Protein AF-0000000071072664 (afdb_homodimer)

pLDDT: mean 81.99, std 20.57, range [14.43, 98.5]

Organism: Drosophila erecta (NCBI:txid7220)

Secondary structure (DSSP, 8-state):
-------------------------TTSHHHHHHHHHHHHHHHHHHHHHHHHHHHHHHHHHHHHHHHHHHHHHHHH-HHHHHHSHHHHHHHHHIIIIIHHHHHHHHHS--SHHHHHHHHHHHHHH---HHHHHHHHHHHHHHHHHHT--HHHHHTTEETTEE-S----HHHHHHHHHHHHHTT-HHHHHHHHHHHHHH--HHHHHHHHHHTT---HHHHHHHHHHHHHHTT-HHHHHHHHHHHTTT-HHHHHHHHHHHHH--TT-PPP-------TTHHHHTT-S---S---EEEE-SSSHHHHHSPEEEEEEETTTTEEEEES-S-HHHHHHHHHHHGGG-B-----TT---EEEEEEEEE--TTSHHHHHHHHHH----SS--EEEEEEEEEEEEEEEE--PPPGGG-BTTTBSEEEEEEEE-S--SEE--EEETTTTEEE---TT-EEEEESB-TTS-B-GGGG-EEEPPEEES-EEEEEEEEESHHHHTTS--------------S-------/-------------------------TTSHHHHHHHHHHHHHHHHHHHHHHHHHHHHHHHHHHHHHHHHHHHHHHHH-HHHHHHSHHHHHHHHHIIIIIHHHHHHHHHS--SHHHHHHHHHHHHHH---HHHHHHHHHHHHHHHHHHT--HHHHHTTEETTEE-S----HHHHHHHHHHHHHTT-HHHHHHHHHHHHHH--HHHHHHHHHHTT---HHHHHHHHHHHHHHTT-HHHHHHHHHHHTTT-HHHHHHHHHHHHH--TT-PPP-------THHHHHTT-S-----S-EEEE-SSSSHHHHSPEEEEEEETTTTEEEEES-S-HHHHHHHHHHHGGG-B-----TT---EEEEEEEEE--TTSHHHHHHHHHH----SS--EEEEEEEEEEEEEEEE--PPPGGG-BTTTBSEEEEEEEE-S--SEE--EEETTTTEEE---TT-EEEEESB-TTS-B-TTTT-EEEPPEEES-EEEEEEEEESHHHHS-S---------S---------S--

Solvent-accessible surface area (backbone atoms only — not comparable to full-atom values): 55770 Å² total; per-residue (Å²): 131,84,77,76,77,73,74,75,74,71,73,77,72,72,75,73,74,70,71,75,69,70,65,81,37,70,62,35,61,72,38,32,43,52,50,55,52,48,51,52,50,44,51,52,31,50,52,49,25,48,49,38,50,50,51,52,43,52,48,53,51,52,45,48,50,56,54,48,69,67,35,66,63,32,73,80,37,43,64,64,36,43,24,29,48,61,48,36,35,51,50,43,44,38,54,44,46,53,49,49,36,50,48,51,56,68,67,51,80,67,34,54,70,33,52,50,49,45,50,52,49,48,75,73,66,44,54,48,72,64,45,44,50,51,39,48,49,27,55,53,45,49,28,56,39,56,68,50,50,52,56,37,52,36,57,17,35,56,95,85,40,80,46,100,42,64,54,52,30,66,53,27,40,52,49,15,54,51,23,54,73,70,70,39,51,76,58,15,56,47,17,31,51,38,16,58,71,55,56,43,61,92,81,43,38,63,46,35,38,76,53,65,67,48,52,72,68,57,56,52,50,52,41,34,50,51,30,42,77,70,50,23,41,60,60,29,37,54,55,28,65,77,46,26,84,78,38,69,67,42,38,52,49,32,54,53,46,58,72,66,46,64,85,86,63,72,52,68,77,77,77,80,67,72,53,76,79,17,43,44,59,57,63,65,42,62,62,65,79,75,60,49,74,44,65,49,36,78,60,26,78,62,19,62,78,56,53,41,44,32,30,38,67,36,76,88,63,48,30,34,39,34,49,74,74,53,51,70,69,58,46,52,50,55,52,64,68,32,58,86,57,50,34,60,65,78,76,47,99,74,57,73,51,36,57,42,28,36,25,78,44,80,47,59,52,81,34,71,66,40,46,47,49,24,39,76,68,55,45,74,43,74,87,45,34,58,34,37,39,36,41,24,26,48,32,6,25,38,51,75,44,61,81,63,56,54,76,90,72,37,44,92,70,37,44,46,42,28,34,43,36,40,31,23,64,34,58,43,82,32,58,39,28,38,21,28,65,68,65,40,34,53,44,68,52,42,53,18,22,31,41,37,36,57,43,33,48,98,84,69,42,75,48,62,75,53,56,27,28,29,38,32,45,18,49,32,42,50,43,39,35,40,37,38,54,35,42,45,45,64,49,66,76,67,58,77,77,79,70,79,64,72,77,80,73,79,84,74,75,86,67,84,78,69,102,72,140,137,80,78,71,76,72,74,74,75,73,75,75,72,71,74,71,75,69,70,73,69,70,71,77,64,62,62,36,63,72,46,32,43,52,50,54,51,48,50,52,51,44,51,52,30,51,51,50,25,48,48,37,49,50,50,54,44,50,49,53,50,52,46,48,51,55,55,49,68,70,35,66,62,33,73,80,38,44,64,65,36,40,24,29,48,61,47,36,35,52,51,42,44,38,52,44,47,54,50,51,35,48,50,52,55,70,68,50,81,66,34,54,71,31,52,49,51,45,51,51,49,49,74,73,66,45,53,48,72,65,42,44,51,51,41,46,49,26,55,52,46,49,28,53,36,56,68,52,51,51,57,38,51,35,58,18,35,56,96,87,41,79,45,100,41,62,55,51,31,66,54,28,39,52,49,14,54,51,23,54,73,70,71,38,49,75,57,16,54,45,18,32,51,38,16,60,71,55,56,42,60,92,80,43,38,64,46,36,39,74,53,65,67,50,50,70,67,56,55,50,50,54,42,33,51,52,30,42,77,69,51,24,43,60,61,30,38,55,54,27,65,77,46,25,83,78,38,69,66,41,38,54,48,31,52,54,45,58,72,66,46,64,86,86,64,71,53,69,76,78,78,78,70,73,54,79,66,21,43,44,59,58,61,64,41,62,53,66,67,65,49,65,73,41,65,49,36,76,59,28,78,64,20,61,77,56,52,42,46,32,32,37,67,37,78,87,63,49,31,34,38,35,50,74,74,52,49,70,69,55,46,52,49,54,52,62,69,33,61,86,56,50,36,60,64,75,75,46,94,76,61,73,52,34,56,41,27,36,25,78,45,80,48,59,53,81,34,73,66,40,46,48,49,25,40,74,68,55,45,72,42,74,87,46,32,57,34,37,41,37,39,25,26,47,32,5,25,40,52,75,43,62,81,62,57,52,76,89,72,38,44,90,69,38,41,46,42,29,33,41,35,39,32,23,64,33,58,41,82,32,60,38,26,37,22,27,66,69,66,44,36,52,43,68,53,43,53,18,23,30,42,38,35,58,42,34,49,96,83,67,42,76,47,66,74,52,56,26,28,28,36,32,46,19,49,33,42,48,42,40,35,39,37,39,55,34,43,44,46,64,47,67,76,66,56,74,76,76,70,78,70,74,76,70,76,82,60,69,69,77,68,64,78,68,86,65,120

Nearest PDB structures (foldseek):
  7zsc-assembly1_A  TM=8.446E-01  e=2.222E-19  Homo sapiens
  7zsc-assembly2_B  TM=8.035E-01  e=5.530E-19  Homo sapiens
  3itq-assembly1_A  TM=7.286E-01  e=7.849E-12  Bacillus anthracis str. Ames
  3itq-assembly1_B  TM=7.433E-01  e=1.646E-11  Bacillus anthracis str. Ames
  5iax-assembly1_A  TM=7.995E-01  e=1.281E-10  Bacillus anthracis

Structure (mmCIF, N/CA/C/O backbone):
data_AF-0000000071072664-model_v1
#
loop_
_entity.id
_entity.type
_entity.pdbx_description
1 polymer 'Prolyl 4-hydroxylase alpha subunit domain-containing protein'
#
loop_
_atom_site.group_PDB
_atom_site.id
_atom_site.type_symbol
_atom_site.label_atom_id
_atom_site.label_alt_id
_atom_site.label_comp_id
_atom_site.label_asym_id
_atom_site.label_entity_id
_atom_site.label_seq_id
_atom_site.pdbx_PDB_ins_code
_atom_site.Cartn_x
_atom_site.Cartn_y
_atom_site.Cartn_z
_atom_site.occupancy
_atom_site.B_iso_or_equiv
_atom_site.auth_seq_id
_atom_site.auth_comp_id
_atom_site.auth_asym_id
_atom_site.auth_atom_id
_atom_site.pdbx_PDB_model_num
ATOM 1 N N . MET A 1 1 ? -47.438 -7.867 17.406 1 25.53 1 MET A N 1
ATOM 2 C CA . MET A 1 1 ? -47.75 -9.289 17.469 1 25.53 1 MET A CA 1
ATOM 3 C C . MET A 1 1 ? -47.125 -10.047 16.312 1 25.53 1 MET A C 1
ATOM 5 O O . MET A 1 1 ? -47.562 -11.133 15.945 1 25.53 1 MET A O 1
ATOM 9 N N . PHE A 1 2 ? -46.156 -9.422 15.625 1 27.56 2 PHE A N 1
ATOM 10 C CA . PHE A 1 2 ? -45.5 -9.867 14.406 1 27.56 2 PHE A CA 1
ATOM 11 C C . PHE A 1 2 ? -44.906 -11.258 14.586 1 27.56 2 PHE A C 1
ATOM 13 O O . PHE A 1 2 ? -44.188 -11.516 15.562 1 27.56 2 PHE A O 1
ATOM 20 N N . MET A 1 3 ? -45.688 -12.219 14.109 1 24.83 3 MET A N 1
ATOM 21 C CA . MET A 1 3 ? -45.531 -13.664 13.953 1 24.83 3 MET A CA 1
ATOM 22 C C . MET A 1 3 ? -44.156 -13.977 13.359 1 24.83 3 MET A C 1
ATOM 24 O O . MET A 1 3 ? -43.844 -13.516 12.266 1 24.83 3 MET A O 1
ATOM 28 N N . ILE A 1 4 ? -43.156 -14.164 14.25 1 27.58 4 ILE A N 1
ATOM 29 C CA . ILE A 1 4 ? -41.781 -14.562 14.109 1 27.58 4 ILE A CA 1
ATOM 30 C C . ILE A 1 4 ? -41.688 -15.914 13.398 1 27.58 4 ILE A C 1
ATOM 32 O O . ILE A 1 4 ? -42.062 -16.938 13.961 1 27.58 4 ILE A O 1
ATOM 36 N N . LEU A 1 5 ? -42.344 -15.922 12.102 1 26.31 5 LEU A N 1
ATOM 37 C CA . LEU A 1 5 ? -42.25 -17.203 11.398 1 26.31 5 LEU A CA 1
ATOM 38 C C . LEU A 1 5 ? -40.812 -17.719 11.406 1 26.31 5 LEU A C 1
ATOM 40 O O . LEU A 1 5 ? -39.906 -17.062 10.891 1 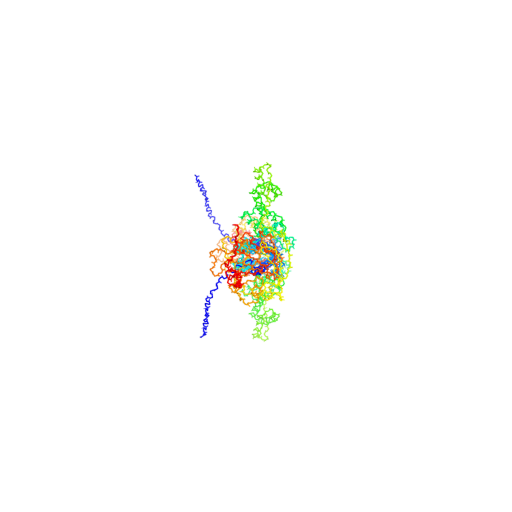26.31 5 LEU A O 1
ATOM 44 N N . SER A 1 6 ? -40.469 -18.469 12.453 1 24.45 6 SER A N 1
ATOM 45 C CA . SER A 1 6 ? -39.25 -19.25 12.727 1 24.45 6 SER A CA 1
ATOM 46 C C . SER A 1 6 ? -38.969 -20.234 11.594 1 24.45 6 SER A C 1
ATOM 48 O O . SER A 1 6 ? -39.688 -21.234 11.43 1 24.45 6 SER A O 1
ATOM 50 N N . ILE A 1 7 ? -38.781 -19.594 10.359 1 24.98 7 ILE A N 1
ATOM 51 C CA . ILE A 1 7 ? -38.469 -20.516 9.273 1 24.98 7 ILE A CA 1
ATOM 52 C C . ILE A 1 7 ? -37.375 -21.484 9.711 1 24.98 7 ILE A C 1
ATOM 54 O O . ILE A 1 7 ? -36.281 -21.047 10.102 1 24.98 7 ILE A O 1
ATOM 58 N N . CYS A 1 8 ? -37.781 -22.625 10.273 1 23.23 8 CYS A N 1
ATOM 59 C CA . CYS A 1 8 ? -37.031 -23.812 10.625 1 23.23 8 CYS A CA 1
ATOM 60 C C . CYS A 1 8 ? -36.125 -24.234 9.484 1 23.23 8 CYS A C 1
ATOM 62 O O . CYS A 1 8 ? -36.594 -24.672 8.43 1 23.23 8 CYS A O 1
ATOM 64 N N . LEU A 1 9 ? -35.125 -23.406 9.227 1 23.88 9 LEU A N 1
ATOM 65 C CA . LEU A 1 9 ? -34.062 -23.828 8.297 1 23.88 9 LEU A CA 1
ATOM 66 C C . LEU A 1 9 ? -33.594 -25.234 8.625 1 23.88 9 LEU A C 1
ATOM 68 O O . LEU A 1 9 ? -32.938 -25.438 9.656 1 23.88 9 LEU A O 1
ATOM 72 N N . THR A 1 10 ? -34.5 -26.203 8.445 1 23.88 10 THR A N 1
ATOM 73 C CA . THR A 1 10 ? -34.125 -27.609 8.562 1 23.88 10 THR A CA 1
ATOM 74 C C . THR A 1 10 ? -32.781 -27.875 7.891 1 23.88 10 THR A C 1
ATOM 76 O O . THR A 1 10 ? -32.562 -27.469 6.738 1 23.88 10 THR A O 1
ATOM 79 N N . SER A 1 11 ? -31.766 -27.922 8.695 1 25.03 11 SER A N 1
ATOM 80 C CA . SER A 1 11 ? -30.406 -28.391 8.477 1 25.03 11 SER A CA 1
ATOM 81 C C . SER A 1 11 ? -30.391 -29.781 7.824 1 25.03 11 SER A C 1
ATOM 83 O O . SER A 1 11 ? -30.672 -30.781 8.484 1 25.03 11 SER A O 1
ATOM 85 N N . LEU A 1 12 ? -31.156 -29.938 6.691 1 27.44 12 LEU A N 1
ATOM 86 C CA . LEU A 1 12 ? -30.969 -31.25 6.094 1 27.44 12 LEU A CA 1
ATOM 87 C C . LEU A 1 12 ? -29.484 -31.609 6.023 1 27.44 12 LEU A C 1
ATOM 89 O O . LEU A 1 12 ? -28.703 -30.922 5.367 1 27.44 12 LEU A O 1
ATOM 93 N N . GLY A 1 13 ? -29 -32.188 7.113 1 26.94 13 GLY A N 1
ATOM 94 C CA . GLY A 1 13 ? -27.766 -32.938 7.293 1 26.94 13 GLY A CA 1
ATOM 95 C C . GLY A 1 13 ? -27.5 -33.938 6.176 1 26.94 13 GLY A C 1
ATOM 96 O O . GLY A 1 13 ? -28.156 -34.969 6.105 1 26.94 13 GLY A O 1
ATOM 97 N N . LEU A 1 14 ? -27.547 -33.469 4.883 1 26.36 14 LEU A N 1
ATOM 98 C CA . LEU A 1 14 ? -27.219 -34.531 3.941 1 26.36 14 LEU A CA 1
ATOM 99 C C . LEU A 1 14 ? -25.953 -35.281 4.383 1 26.36 14 LEU A C 1
ATOM 101 O O . LEU A 1 14 ? -24.938 -34.656 4.676 1 26.36 14 LEU A O 1
ATOM 105 N N . PRO A 1 15 ? -26.078 -36.438 4.984 1 29.75 15 PRO A N 1
ATOM 106 C CA . PRO A 1 15 ? -24.984 -37.312 5.398 1 29.75 15 PRO A CA 1
ATOM 107 C C . PRO A 1 15 ? -24 -37.594 4.273 1 29.75 15 PRO A C 1
ATOM 109 O O . PRO A 1 15 ? -23.203 -38.531 4.355 1 29.75 15 PRO A O 1
ATOM 112 N N . GLY A 1 16 ? -24 -36.781 3.213 1 27.05 16 GLY A N 1
ATOM 113 C CA . GLY A 1 16 ? -23.312 -37.312 2.039 1 27.05 16 GLY A CA 1
ATOM 114 C C . GLY A 1 16 ? -21.875 -37.75 2.326 1 27.05 16 GLY A C 1
ATOM 115 O O . GLY A 1 16 ? -21.125 -37 2.963 1 27.05 16 GLY A O 1
ATOM 116 N N . GLY A 1 17 ? -21.656 -39.062 2.654 1 27.8 17 GLY A N 1
ATOM 117 C CA . GLY A 1 17 ? -20.375 -39.75 2.594 1 27.8 17 GLY A CA 1
ATOM 118 C C . GLY A 1 17 ? -19.531 -39.312 1.412 1 27.8 17 GLY A C 1
ATOM 119 O O . GLY A 1 17 ? -19.672 -39.844 0.311 1 27.8 17 GLY A O 1
ATOM 120 N N . LEU A 1 18 ? -19.328 -38.094 1.113 1 29.52 18 LEU A N 1
ATOM 121 C CA . LEU A 1 18 ? -18.359 -37.75 0.09 1 29.52 18 LEU A CA 1
ATOM 122 C C . LEU A 1 18 ? -17.047 -38.5 0.327 1 29.52 18 LEU A C 1
ATOM 124 O O . LEU A 1 18 ? -16.359 -38.25 1.324 1 29.52 18 LEU A O 1
ATOM 128 N N . SER A 1 19 ? -17.047 -39.781 0.048 1 29.8 19 SER A N 1
ATOM 129 C CA . SER A 1 19 ? -15.75 -40.438 -0.159 1 29.8 19 SER A CA 1
ATOM 130 C C . SER A 1 19 ? -14.734 -39.469 -0.763 1 29.8 19 SER A C 1
ATOM 132 O O . SER A 1 19 ? -15.055 -38.719 -1.702 1 29.8 19 SER A O 1
ATOM 134 N N . GLU A 1 20 ? -13.867 -38.969 -0.003 1 32.25 20 GLU A N 1
ATOM 135 C CA . GLU A 1 20 ? -12.672 -38.219 -0.38 1 32.25 20 GLU A CA 1
ATOM 136 C C . GLU A 1 20 ? -12.047 -38.781 -1.652 1 32.25 20 GLU A C 1
ATOM 138 O O . GLU A 1 20 ? -11.391 -39.844 -1.618 1 32.25 20 GLU A O 1
ATOM 143 N N . MET A 1 21 ? -12.766 -38.875 -2.729 1 32.62 21 MET A N 1
ATOM 144 C CA . MET A 1 21 ? -11.977 -39.062 -3.945 1 32.62 21 MET A CA 1
ATOM 145 C C . MET A 1 21 ? -10.641 -38.344 -3.832 1 32.62 21 MET A C 1
ATOM 147 O O . MET A 1 21 ? -10.594 -37.125 -3.777 1 32.62 21 MET A O 1
ATOM 151 N N . THR A 1 22 ? -9.781 -38.812 -3.08 1 36.12 22 THR A N 1
ATOM 152 C CA . THR A 1 22 ? -8.414 -38.344 -3.258 1 36.12 22 THR A CA 1
ATOM 153 C C . THR A 1 22 ? -8.109 -38.094 -4.734 1 36.12 22 THR A C 1
ATOM 155 O O . THR A 1 22 ? -7.875 -39.031 -5.488 1 36.12 22 THR A O 1
ATOM 158 N N . ILE A 1 23 ? -8.891 -37.438 -5.512 1 39.41 23 ILE A N 1
ATOM 159 C CA . ILE A 1 23 ? -8.438 -37 -6.82 1 39.41 23 ILE A CA 1
ATOM 160 C C . ILE A 1 23 ? -6.934 -36.75 -6.789 1 39.41 23 ILE A C 1
ATOM 162 O O . ILE A 1 23 ? -6.457 -35.844 -6.078 1 39.41 23 ILE A O 1
ATOM 166 N N . ASP A 1 24 ? -6.168 -37.688 -6.793 1 46.81 24 ASP A N 1
ATOM 167 C CA . ASP A 1 24 ? -4.766 -37.469 -7.117 1 46.81 24 ASP A CA 1
ATOM 168 C C . ASP A 1 24 ? -4.621 -36.344 -8.164 1 46.81 24 ASP A C 1
ATOM 170 O O . ASP A 1 24 ? -4.824 -36.594 -9.359 1 46.81 24 ASP A O 1
ATOM 174 N N . SER A 1 25 ? -5.004 -35.188 -8.031 1 48.47 25 SER A N 1
ATOM 175 C CA . SER A 1 25 ? -5.125 -33.938 -8.773 1 48.47 25 SER A CA 1
ATOM 176 C C . SER A 1 25 ? -3.941 -33.75 -9.719 1 48.47 25 SER A C 1
ATOM 178 O O . SER A 1 25 ? -4.125 -33.469 -10.906 1 48.47 25 SER A O 1
ATOM 180 N N . ALA A 1 26 ? -2.664 -33.312 -9.305 1 55.72 26 ALA A N 1
ATOM 181 C CA . ALA A 1 26 ? -1.769 -32.375 -10.008 1 55.72 26 ALA A CA 1
ATOM 182 C C . ALA A 1 26 ? -1.214 -33.031 -11.273 1 55.72 26 ALA A C 1
ATOM 184 O O . ALA A 1 26 ? -0.906 -32.344 -12.25 1 55.72 26 ALA A O 1
ATOM 185 N N . MET A 1 27 ? -1.305 -34.344 -11.5 1 64.75 27 MET A N 1
ATOM 186 C CA . MET A 1 27 ? -0.532 -34.781 -12.656 1 64.75 27 MET A CA 1
ATOM 187 C C . MET A 1 27 ? -1.452 -35.25 -13.773 1 64.75 27 MET A C 1
ATOM 189 O O . MET A 1 27 ? -0.983 -35.781 -14.789 1 64.75 27 MET A O 1
ATOM 193 N N . SER A 1 28 ? -2.805 -35.094 -13.57 1 71.69 28 SER A N 1
ATOM 194 C CA . SER A 1 28 ? -3.688 -35.312 -14.711 1 71.69 28 SER A CA 1
ATOM 195 C C . SER A 1 28 ? -3.92 -34.031 -15.508 1 71.69 28 SER A C 1
ATOM 197 O O . SER A 1 28 ? -3.812 -32.938 -14.969 1 71.69 28 SER A O 1
ATOM 199 N N . VAL A 1 29 ? -4.168 -34.219 -16.797 1 73.81 29 VAL A N 1
ATOM 200 C CA . VAL A 1 29 ? -4.43 -33.031 -17.641 1 73.81 29 VAL A CA 1
ATOM 201 C C . VAL A 1 29 ? -5.633 -32.281 -17.094 1 73.81 29 VAL A C 1
ATOM 203 O O . VAL A 1 29 ? -5.629 -31.047 -17.062 1 73.81 29 VAL A O 1
ATOM 206 N N . ALA A 1 30 ? -6.664 -33.031 -16.656 1 71.44 30 ALA A N 1
ATOM 207 C CA . ALA A 1 30 ? -7.848 -32.406 -16.078 1 71.44 30 ALA A CA 1
ATOM 208 C C . ALA A 1 30 ? -7.496 -31.625 -14.82 1 71.44 30 ALA A C 1
ATOM 210 O O . ALA A 1 30 ? -7.934 -30.484 -14.641 1 71.44 30 ALA A O 1
ATOM 211 N N . GLY A 1 31 ? -6.77 -32.219 -13.984 1 78.88 31 GLY A N 1
ATOM 212 C CA . GLY A 1 31 ? -6.324 -31.562 -12.773 1 78.88 31 GLY A CA 1
ATOM 213 C C . GLY A 1 31 ? -5.469 -30.344 -13.055 1 78.88 31 GLY A C 1
ATOM 214 O O . GLY A 1 31 ? -5.617 -29.312 -12.391 1 78.88 31 GLY A O 1
ATOM 215 N N . MET A 1 32 ? -4.699 -30.406 -14.062 1 86.5 32 MET A N 1
ATOM 216 C CA . MET A 1 32 ? -3.783 -29.328 -14.406 1 86.5 32 MET A CA 1
ATOM 217 C C . MET A 1 32 ? -4.539 -28.125 -14.977 1 86.5 32 MET A C 1
ATOM 219 O O . MET A 1 32 ? -4.137 -26.984 -14.773 1 86.5 32 MET A O 1
ATOM 223 N N . LYS A 1 33 ? -5.578 -28.469 -15.711 1 85.69 33 LYS A N 1
ATOM 224 C CA . LYS A 1 33 ? -6.418 -27.375 -16.203 1 85.69 33 LYS A CA 1
ATOM 225 C C . LYS A 1 33 ? -6.973 -26.547 -15.047 1 85.69 33 LYS A C 1
ATOM 227 O O . LYS A 1 33 ? -7.078 -25.312 -15.156 1 85.69 33 LYS A O 1
ATOM 232 N N . GLY A 1 34 ? -7.363 -27.203 -14 1 88.25 34 GLY A N 1
ATOM 233 C CA . GLY A 1 34 ? -7.809 -26.5 -12.805 1 88.25 34 GLY A CA 1
ATOM 234 C C . GLY A 1 34 ? -6.742 -25.594 -12.219 1 88.25 34 GLY A C 1
ATOM 235 O O . GLY A 1 34 ? -7.047 -24.5 -11.734 1 88.25 34 GLY A O 1
ATOM 236 N N . LEU A 1 35 ? -5.539 -26.016 -12.305 1 91.62 35 LEU A N 1
ATOM 237 C CA . LEU A 1 35 ? -4.438 -25.234 -11.766 1 91.62 35 LEU A CA 1
ATOM 238 C C . LEU A 1 35 ? -4.207 -23.984 -12.617 1 91.62 35 LEU A C 1
ATOM 240 O O . LEU A 1 35 ? -3.83 -22.938 -12.086 1 91.62 35 LEU A O 1
ATOM 244 N N . VAL A 1 36 ? -4.402 -24.125 -13.93 1 91.38 36 VAL A N 1
ATOM 245 C CA . VAL A 1 36 ? -4.293 -22.969 -14.805 1 91.38 36 VAL A CA 1
ATOM 246 C C . VAL A 1 36 ? -5.348 -21.938 -14.422 1 91.38 36 VAL A C 1
ATOM 248 O O . VAL A 1 36 ? -5.055 -20.734 -14.344 1 91.38 36 VAL A O 1
ATOM 251 N N . ALA A 1 37 ? -6.535 -22.406 -14.195 1 91 37 ALA A N 1
ATOM 252 C CA . ALA A 1 37 ? -7.617 -21.516 -13.781 1 91 37 ALA A CA 1
ATOM 253 C C . ALA A 1 37 ? -7.32 -20.875 -12.422 1 91 37 ALA A C 1
ATOM 255 O O . ALA A 1 37 ? -7.598 -19.703 -12.211 1 91 37 ALA A O 1
ATOM 256 N N . MET A 1 38 ? -6.812 -21.672 -11.547 1 93.56 38 MET A N 1
ATOM 257 C CA . MET A 1 38 ? -6.438 -21.188 -10.227 1 93.56 38 MET A CA 1
ATOM 258 C C . MET A 1 38 ? -5.43 -20.047 -10.336 1 93.56 38 MET A C 1
ATOM 260 O O . MET A 1 38 ? -5.57 -19.016 -9.672 1 93.56 38 MET A O 1
ATOM 264 N N . GLU A 1 39 ? -4.441 -20.203 -11.141 1 94.25 39 GLU A N 1
ATOM 265 C CA . GLU A 1 39 ? -3.426 -19.172 -11.289 1 94.25 39 GLU A CA 1
ATOM 266 C C . GLU A 1 39 ? -4.02 -17.906 -11.891 1 94.25 39 GLU A C 1
ATOM 268 O O . GLU A 1 39 ? -3.631 -16.797 -11.516 1 94.25 39 GLU A O 1
ATOM 273 N N . GLY A 1 40 ? -4.969 -18.109 -12.836 1 93.56 40 GLY A N 1
ATOM 274 C CA . GLY A 1 40 ? -5.676 -16.953 -13.359 1 93.56 40 GLY A CA 1
ATOM 275 C C . GLY A 1 40 ? -6.414 -16.172 -12.297 1 93.56 40 GLY A C 1
ATOM 276 O O . GLY A 1 40 ? -6.383 -14.938 -12.289 1 93.56 40 GLY A O 1
ATOM 277 N N . PHE A 1 41 ? -7.02 -16.906 -11.422 1 96 41 PHE A N 1
ATOM 278 C CA . PHE A 1 41 ? -7.723 -16.281 -10.312 1 96 41 PHE A CA 1
ATOM 279 C C . PHE A 1 41 ? -6.75 -15.523 -9.406 1 96 41 PHE A C 1
ATOM 281 O O . PHE A 1 41 ? -7.02 -14.391 -9.008 1 96 41 PHE A O 1
ATOM 288 N N . LEU A 1 42 ? -5.656 -16.141 -9.109 1 97.38 42 LEU A N 1
ATOM 289 C CA . LEU A 1 42 ? -4.645 -15.516 -8.258 1 97.38 42 LEU A CA 1
ATOM 290 C C . LEU A 1 42 ? -4.125 -14.227 -8.883 1 97.38 42 LEU A C 1
ATOM 292 O O . LEU A 1 42 ? -3.943 -13.219 -8.195 1 97.38 42 LEU A O 1
ATOM 296 N N . ILE A 1 43 ? -3.889 -14.227 -10.188 1 96.62 43 ILE A N 1
ATOM 297 C CA . ILE A 1 43 ? -3.408 -13.062 -10.922 1 96.62 43 ILE A CA 1
ATOM 298 C C . ILE A 1 43 ? -4.414 -11.922 -10.789 1 96.62 43 ILE A C 1
ATOM 300 O O . ILE A 1 43 ? -4.047 -10.789 -10.453 1 96.62 43 ILE A O 1
ATOM 304 N N . SER A 1 44 ? -5.664 -12.266 -10.969 1 97.5 44 SER A N 1
ATOM 305 C CA . SER A 1 44 ? -6.715 -11.25 -10.906 1 97.5 44 SER A CA 1
ATOM 306 C C . SER A 1 44 ? -6.809 -10.641 -9.516 1 97.5 44 SER A C 1
ATOM 308 O O . SER A 1 44 ? -6.938 -9.422 -9.375 1 97.5 44 SER A O 1
ATOM 310 N N . GLN A 1 45 ? -6.75 -11.5 -8.531 1 98.19 45 GLN A N 1
ATOM 311 C CA . GLN A 1 45 ? -6.848 -11.008 -7.16 1 98.19 45 GLN A CA 1
ATOM 312 C C . GLN A 1 45 ? -5.652 -10.133 -6.801 1 98.19 45 GLN A C 1
ATOM 314 O O . GLN A 1 45 ? -5.801 -9.125 -6.109 1 98.19 45 GLN A O 1
ATOM 319 N N . MET A 1 46 ? -4.477 -10.484 -7.207 1 97.94 46 MET A N 1
ATOM 320 C CA . MET A 1 46 ? -3.293 -9.688 -6.918 1 97.94 46 MET A CA 1
ATOM 321 C C . MET A 1 46 ? -3.355 -8.344 -7.633 1 97.94 46 MET A C 1
ATOM 323 O O . MET A 1 46 ? -2.936 -7.32 -7.086 1 97.94 46 MET A O 1
ATOM 327 N N . GLU A 1 47 ? -3.887 -8.352 -8.883 1 98.06 47 GLU A N 1
ATOM 328 C CA . GLU A 1 47 ? -4.082 -7.102 -9.617 1 98.06 47 GLU A CA 1
ATOM 329 C C . GLU A 1 47 ? -5.035 -6.168 -8.867 1 98.06 47 GLU A C 1
ATOM 331 O O . GLU A 1 47 ? -4.793 -4.965 -8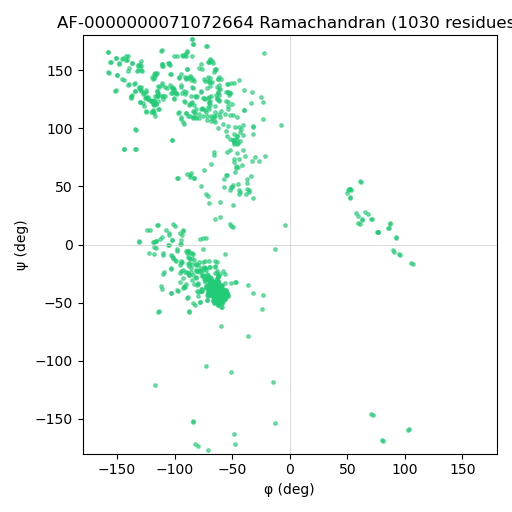.781 1 98.06 47 GLU A O 1
ATOM 336 N N . ASN A 1 48 ? -6.059 -6.77 -8.344 1 98.5 48 ASN A N 1
ATOM 337 C CA . ASN A 1 48 ? -7.012 -5.98 -7.574 1 98.5 48 ASN A CA 1
ATOM 338 C C . ASN A 1 48 ? -6.395 -5.457 -6.281 1 98.5 48 ASN A C 1
ATOM 340 O O . ASN A 1 48 ? -6.676 -4.332 -5.859 1 98.5 48 ASN A O 1
ATOM 344 N N . TYR A 1 49 ? -5.617 -6.242 -5.633 1 98.31 49 TYR A N 1
ATOM 345 C CA . TYR A 1 49 ? -4.906 -5.836 -4.426 1 98.31 49 TYR A CA 1
ATOM 346 C C . TYR A 1 49 ? -3.988 -4.652 -4.703 1 98.31 49 TYR A C 1
ATOM 348 O O . TYR A 1 49 ? -3.996 -3.664 -3.965 1 98.31 49 TYR A O 1
ATOM 356 N N . THR A 1 50 ? -3.156 -4.746 -5.805 1 98.25 50 THR A N 1
ATOM 357 C CA . THR A 1 50 ? -2.244 -3.658 -6.148 1 98.25 50 THR A CA 1
ATOM 358 C C . THR A 1 50 ? -3.021 -2.404 -6.535 1 98.25 50 THR A C 1
ATOM 360 O O . THR A 1 50 ? -2.58 -1.285 -6.266 1 98.25 50 THR A O 1
ATOM 363 N N . ALA A 1 51 ? -4.176 -2.59 -7.195 1 98.25 51 ALA A N 1
ATOM 364 C CA . ALA A 1 51 ? -5.016 -1.452 -7.555 1 98.25 51 ALA A CA 1
ATOM 365 C C . ALA A 1 51 ? -5.512 -0.721 -6.309 1 98.25 51 ALA A C 1
ATOM 367 O O . ALA A 1 51 ? -5.574 0.51 -6.289 1 98.25 51 ALA A O 1
ATOM 368 N N . ALA A 1 52 ? -5.906 -1.479 -5.32 1 97.75 52 ALA A N 1
ATOM 369 C CA . ALA A 1 52 ? -6.352 -0.883 -4.062 1 97.75 52 ALA A CA 1
ATOM 370 C C . ALA A 1 52 ? -5.234 -0.076 -3.41 1 97.75 52 ALA A C 1
ATOM 372 O O . ALA A 1 52 ? -5.469 1.025 -2.906 1 97.75 52 ALA A O 1
ATOM 373 N N . LEU A 1 53 ? -4.039 -0.608 -3.4 1 97.44 53 LEU A N 1
ATOM 374 C CA . LEU A 1 53 ? -2.891 0.096 -2.842 1 97.44 53 LEU A CA 1
ATOM 375 C C . LEU A 1 53 ? -2.594 1.366 -3.631 1 97.44 53 LEU A C 1
ATOM 377 O O . LEU A 1 53 ? -2.279 2.406 -3.047 1 97.44 53 LEU A O 1
ATOM 381 N N . LYS A 1 54 ? -2.654 1.249 -4.949 1 98 54 LYS A N 1
ATOM 382 C CA . LYS A 1 54 ? -2.404 2.404 -5.805 1 98 54 LYS A CA 1
ATOM 383 C C . LYS A 1 54 ? -3.41 3.52 -5.531 1 98 54 LYS A C 1
ATOM 385 O O . LYS A 1 54 ? -3.049 4.699 -5.527 1 98 54 LYS A O 1
ATOM 390 N N . ASN A 1 55 ? -4.656 3.127 -5.348 1 97.44 55 ASN A N 1
ATOM 391 C CA . ASN A 1 55 ? -5.676 4.117 -5.012 1 97.44 55 ASN A CA 1
ATOM 392 C C . ASN A 1 55 ? -5.355 4.828 -3.701 1 97.44 55 ASN A C 1
ATOM 394 O O . ASN A 1 55 ? -5.523 6.047 -3.594 1 97.44 55 ASN A O 1
ATOM 398 N N . LYS A 1 56 ? -4.996 4.094 -2.713 1 96.94 56 LYS A N 1
ATOM 399 C CA . LYS A 1 56 ? -4.609 4.68 -1.431 1 96.94 56 LYS A CA 1
ATOM 400 C C . LYS A 1 56 ? -3.449 5.652 -1.599 1 96.94 56 LYS A C 1
ATOM 402 O O . LYS A 1 56 ? -3.465 6.75 -1.034 1 96.94 56 LYS A O 1
ATOM 407 N N . ILE A 1 57 ? -2.414 5.27 -2.387 1 97.75 57 ILE A N 1
ATOM 408 C CA . ILE A 1 57 ? -1.255 6.117 -2.641 1 97.75 57 ILE A CA 1
ATOM 409 C C . ILE A 1 57 ? -1.698 7.402 -3.334 1 97.75 57 ILE A C 1
ATOM 411 O O . ILE A 1 57 ? -1.244 8.492 -2.98 1 97.75 57 ILE A O 1
ATOM 415 N N . ASP A 1 58 ? -2.602 7.262 -4.301 1 97.31 58 ASP A N 1
ATOM 416 C CA . ASP A 1 58 ? -3.096 8.422 -5.039 1 97.31 58 ASP A CA 1
ATOM 417 C C . ASP A 1 58 ? -3.77 9.422 -4.105 1 97.31 58 ASP A C 1
ATOM 419 O O . ASP A 1 58 ? -3.59 10.633 -4.254 1 97.31 58 ASP A O 1
ATOM 423 N N . LEU A 1 59 ? -4.555 8.938 -3.166 1 96.62 59 LEU A N 1
ATOM 424 C CA . LEU A 1 59 ? -5.234 9.805 -2.209 1 96.62 59 LEU A CA 1
ATOM 425 C C . LEU A 1 59 ? -4.227 10.5 -1.303 1 96.62 59 LEU A C 1
ATOM 427 O O . LEU A 1 59 ? -4.332 11.711 -1.069 1 96.62 59 LEU A O 1
ATOM 431 N N . LEU A 1 60 ? -3.252 9.82 -0.798 1 97.31 60 LEU A N 1
ATOM 432 C CA . LEU A 1 60 ? -2.242 10.375 0.092 1 97.31 60 LEU A CA 1
ATOM 433 C C . LEU A 1 60 ? -1.383 11.406 -0.64 1 97.31 60 LEU A C 1
ATOM 435 O O . LEU A 1 60 ? -1.064 12.461 -0.088 1 97.31 60 LEU A O 1
ATOM 439 N N . GLU A 1 61 ? -1.056 11.102 -1.894 1 97.06 61 GLU A N 1
ATOM 440 C CA . GLU A 1 61 ? -0.242 12.023 -2.68 1 97.06 61 GLU A CA 1
ATOM 441 C C . GLU A 1 61 ? -1.029 13.281 -3.047 1 97.06 61 GLU A C 1
ATOM 443 O O . GLU A 1 61 ? -0.468 14.375 -3.109 1 97.06 61 GLU A O 1
ATOM 448 N N . SER A 1 62 ? -2.309 13.078 -3.314 1 95.69 62 SER A N 1
ATOM 449 C CA . SER A 1 62 ? -3.156 14.242 -3.562 1 95.69 62 SER A CA 1
ATOM 450 C C . SER A 1 62 ? -3.244 15.133 -2.33 1 95.69 62 SER A C 1
ATOM 452 O O . SER A 1 62 ? -3.195 16.359 -2.443 1 95.69 62 SER A O 1
ATOM 454 N N . PHE A 1 63 ? -3.359 14.547 -1.173 1 96.06 63 PHE A N 1
ATOM 455 C CA . PHE A 1 63 ? -3.342 15.289 0.079 1 96.06 63 PHE A CA 1
ATOM 456 C C . PHE A 1 63 ? -2.02 16.031 0.249 1 96.06 63 PHE A C 1
ATOM 458 O O . PHE A 1 63 ? -2.004 17.219 0.6 1 96.06 63 PHE A O 1
ATOM 465 N N . LEU A 1 64 ? -0.945 15.359 -0.023 1 95.56 64 LEU A N 1
ATOM 466 C CA . LEU A 1 64 ? 0.379 15.953 0.112 1 95.56 64 LEU A CA 1
ATOM 467 C C . LEU A 1 64 ? 0.545 17.125 -0.844 1 95.56 64 LEU A C 1
ATOM 469 O O . LEU A 1 64 ? 1.169 18.141 -0.497 1 95.56 64 LEU A O 1
ATOM 473 N N . GLN A 1 65 ? 0.027 16.984 -2.008 1 92.44 65 GLN A N 1
ATOM 474 C CA . GLN A 1 65 ? 0.103 18.062 -2.98 1 92.44 65 GLN A CA 1
ATOM 475 C C . GLN A 1 65 ? -0.646 19.297 -2.488 1 92.44 65 GLN A C 1
ATOM 477 O O . GLN A 1 65 ? -0.176 20.422 -2.658 1 92.44 65 GLN A O 1
ATOM 482 N N . GLU A 1 66 ? -1.776 19.078 -1.865 1 89.81 66 GLU A N 1
ATOM 483 C CA . GLU A 1 66 ? -2.559 20.172 -1.305 1 89.81 66 GLU A CA 1
ATOM 484 C C . GLU A 1 66 ? -1.806 20.859 -0.173 1 89.81 66 GLU A C 1
ATOM 486 O O . GLU A 1 66 ? -1.77 22.094 -0.106 1 89.81 66 GLU A O 1
ATOM 491 N N . VAL A 1 67 ? -1.229 20.078 0.696 1 91.31 67 VAL A N 1
ATOM 492 C CA . VAL A 1 67 ? -0.499 20.625 1.839 1 91.31 67 VAL A CA 1
ATOM 493 C C . VAL A 1 67 ? 0.735 21.375 1.354 1 91.31 67 VAL A C 1
ATOM 495 O O . VAL A 1 67 ? 1.025 22.484 1.833 1 91.31 67 VAL A O 1
ATOM 498 N N . GLN A 1 68 ? 1.439 20.828 0.373 1 88.81 68 GLN A N 1
ATOM 499 C CA . GLN A 1 68 ? 2.666 21.438 -0.143 1 88.81 68 GLN A CA 1
ATOM 500 C C . GLN A 1 68 ? 2.377 22.734 -0.88 1 88.81 68 GLN A C 1
ATOM 502 O O . GLN A 1 68 ? 3.182 23.672 -0.843 1 88.81 68 GLN A O 1
ATOM 507 N N . SER A 1 69 ? 1.271 22.797 -1.536 1 83.69 69 SER A N 1
ATOM 508 C CA . SER A 1 69 ? 0.894 24.016 -2.244 1 83.69 69 SER A CA 1
ATOM 509 C C . SER A 1 69 ? 0.71 25.188 -1.278 1 83.69 69 SER A C 1
ATOM 511 O O . SER A 1 69 ? 0.944 26.344 -1.639 1 83.69 69 SER A O 1
ATOM 513 N N . LYS A 1 70 ? 0.372 24.891 -0.043 1 80 70 LYS A N 1
ATOM 514 C CA . LYS A 1 70 ? 0.168 25.938 0.969 1 80 70 LYS A CA 1
ATOM 515 C C . LYS A 1 70 ? 1.481 26.297 1.658 1 80 70 LYS A C 1
ATOM 517 O O . LYS A 1 70 ? 1.611 27.375 2.229 1 80 70 LYS A O 1
ATOM 522 N N . ARG A 1 71 ? 2.43 25.438 1.549 1 77.5 71 ARG A N 1
ATOM 523 C CA . ARG A 1 71 ? 3.684 25.609 2.275 1 77.5 71 ARG A CA 1
ATOM 524 C C . ARG A 1 71 ? 4.73 26.297 1.408 1 77.5 71 ARG A C 1
ATOM 526 O O . ARG A 1 71 ? 5.777 26.719 1.905 1 77.5 71 ARG A O 1
ATOM 533 N N . GLU A 1 72 ? 4.617 26.359 0.188 1 71.38 72 GLU A N 1
ATOM 534 C CA . GLU A 1 72 ? 5.66 26.938 -0.652 1 71.38 72 GLU A CA 1
ATOM 535 C C . GLU A 1 72 ? 6.145 28.266 -0.088 1 71.38 72 GLU A C 1
ATOM 537 O O . GLU A 1 72 ? 7.348 28.547 -0.074 1 71.38 72 GLU A O 1
ATOM 542 N N . ILE A 1 73 ? 5.25 29.031 0.568 1 68.31 73 ILE A N 1
ATOM 543 C CA . ILE A 1 73 ? 5.637 30.328 1.11 1 68.31 73 ILE A CA 1
ATOM 544 C C . ILE A 1 73 ? 6.281 30.141 2.482 1 68.31 73 ILE A C 1
ATOM 546 O O . ILE A 1 73 ? 7.238 30.844 2.824 1 68.31 73 ILE A O 1
ATOM 550 N N . SER A 1 74 ? 5.941 29.109 3.137 1 70.44 74 SER A N 1
ATOM 551 C CA . SER A 1 74 ? 6.371 28.891 4.516 1 70.44 74 SER A CA 1
ATOM 552 C C . SER A 1 74 ? 7.828 28.453 4.578 1 70.44 74 SER A C 1
ATOM 554 O O . SER A 1 74 ? 8.523 28.734 5.555 1 70.44 74 SER A O 1
ATOM 556 N N . ARG A 1 75 ? 8.258 27.859 3.564 1 70.94 75 ARG A N 1
ATOM 557 C CA . ARG A 1 75 ? 9.602 27.297 3.59 1 70.94 75 ARG A CA 1
ATOM 558 C C . ARG A 1 75 ? 10.656 28.406 3.561 1 70.94 75 ARG A C 1
ATOM 560 O O . ARG A 1 75 ? 11.672 28.328 4.258 1 70.94 75 ARG A O 1
ATOM 567 N N . SER A 1 76 ? 10.383 29.438 2.891 1 74.75 76 SER A N 1
ATOM 568 C CA . SER A 1 76 ? 11.375 30.5 2.742 1 74.75 76 SER A CA 1
ATOM 569 C C . SER A 1 76 ? 11.414 31.391 3.977 1 74.75 76 SER A C 1
ATOM 571 O O . SER A 1 76 ? 12.492 31.781 4.441 1 74.75 76 SER A O 1
ATOM 573 N N . ASN A 1 77 ? 10.297 31.703 4.527 1 82.12 77 ASN A N 1
ATOM 574 C CA . ASN A 1 77 ? 10.211 32.562 5.703 1 82.12 77 ASN A CA 1
ATOM 575 C C . ASN A 1 77 ? 9.086 32.125 6.637 1 82.12 77 ASN A C 1
ATOM 577 O O . ASN A 1 77 ? 8.039 32.781 6.699 1 82.12 77 ASN A O 1
ATOM 581 N N . PRO A 1 78 ? 9.461 31.094 7.465 1 83.38 78 PRO A N 1
ATOM 582 C CA . PRO A 1 78 ? 8.414 30.547 8.328 1 83.38 78 PRO A CA 1
ATOM 583 C C . PRO A 1 78 ? 7.859 31.578 9.312 1 83.38 78 PRO A C 1
ATOM 585 O O . PRO A 1 78 ? 6.672 31.531 9.648 1 83.38 78 PRO A O 1
ATOM 588 N N . ARG A 1 79 ? 8.672 32.469 9.711 1 81.06 79 ARG A N 1
ATOM 589 C CA . ARG A 1 79 ? 8.227 33.5 10.664 1 81.06 79 ARG A CA 1
ATOM 590 C C . ARG A 1 79 ? 7.188 34.406 10.039 1 81.06 79 ARG A C 1
ATOM 592 O O . ARG A 1 79 ? 6.152 34.688 10.641 1 81.06 79 ARG A O 1
ATOM 599 N N . GLU A 1 80 ? 7.512 34.844 8.914 1 80.88 80 GLU A N 1
ATOM 600 C CA . GLU A 1 80 ? 6.574 35.719 8.211 1 80.88 80 GLU A CA 1
ATOM 601 C C . GLU A 1 80 ? 5.297 34.969 7.84 1 80.88 80 GLU A C 1
ATOM 603 O O . GLU A 1 80 ? 4.207 35.531 7.871 1 80.88 80 GLU A O 1
ATOM 608 N N . PHE A 1 81 ? 5.453 33.719 7.527 1 86.75 81 PHE A N 1
ATOM 609 C CA . PHE A 1 81 ? 4.324 32.875 7.133 1 86.75 81 PHE A CA 1
ATOM 610 C C . PHE A 1 81 ? 3.33 32.75 8.273 1 86.75 81 PHE A C 1
ATOM 612 O O . PHE A 1 81 ? 2.131 32.969 8.094 1 86.75 81 PHE A O 1
ATOM 619 N N . VAL A 1 82 ? 3.828 32.5 9.453 1 85.94 82 VAL A N 1
ATOM 620 C CA . VAL A 1 82 ? 2.92 32.188 10.555 1 85.94 82 VAL A CA 1
ATOM 621 C C . VAL A 1 82 ? 2.459 33.469 11.234 1 85.94 82 VAL A C 1
ATOM 623 O O . VAL A 1 82 ? 1.517 33.469 12.031 1 85.94 82 VAL A O 1
ATOM 626 N N . ALA A 1 83 ? 3.141 34.531 10.852 1 82.88 83 ALA A N 1
ATOM 627 C CA . ALA A 1 83 ? 2.721 35.844 11.398 1 82.88 83 ALA A CA 1
ATOM 628 C C . ALA A 1 83 ? 1.421 36.312 10.758 1 82.88 83 ALA A C 1
ATOM 630 O O . ALA A 1 83 ? 0.759 37.219 11.273 1 82.88 83 ALA A O 1
ATOM 631 N N . HIS A 1 84 ? 1.141 35.719 9.594 1 88.06 84 HIS A N 1
ATOM 632 C CA . HIS A 1 84 ? -0.132 36.031 8.953 1 88.06 84 HIS A CA 1
ATOM 633 C C . HIS A 1 84 ? -1.266 35.188 9.555 1 88.06 84 HIS A C 1
ATOM 635 O O . HIS A 1 84 ? -1.171 33.969 9.648 1 88.06 84 HIS A O 1
ATOM 641 N N . PRO A 1 85 ? -2.332 35.875 9.969 1 91.94 85 PRO A N 1
ATOM 642 C CA . PRO A 1 85 ? -3.375 35.188 10.727 1 91.94 85 PRO A CA 1
ATOM 643 C C . PRO A 1 85 ? -4.039 34.062 9.914 1 91.94 85 PRO A C 1
ATOM 645 O O . PRO A 1 85 ? -4.402 33.031 10.477 1 91.94 85 PRO A O 1
ATOM 648 N N . LEU A 1 86 ? -4.215 34.219 8.633 1 93.31 86 LEU A N 1
ATOM 649 C CA . LEU A 1 86 ? -4.855 33.188 7.816 1 93.31 86 LEU A CA 1
ATOM 650 C C . LEU A 1 86 ? -3.986 31.953 7.723 1 93.31 86 LEU A C 1
ATOM 652 O O . LEU A 1 86 ? -4.492 30.828 7.805 1 93.31 86 LEU A O 1
ATOM 656 N N . ASN A 1 87 ? -2.701 32.219 7.504 1 91.81 87 ASN A N 1
ATOM 657 C CA . ASN A 1 87 ? -1.773 31.078 7.445 1 91.81 87 ASN A CA 1
ATOM 658 C C . ASN A 1 87 ? -1.71 30.344 8.773 1 91.81 87 ASN A C 1
ATOM 660 O O . ASN A 1 87 ? -1.668 29.109 8.797 1 91.81 87 ASN A O 1
ATOM 664 N N . ALA A 1 88 ? -1.696 31.141 9.82 1 91.31 88 ALA A N 1
ATOM 665 C CA . ALA A 1 88 ? -1.646 30.531 11.156 1 91.31 88 ALA A CA 1
ATOM 666 C C . ALA A 1 88 ? -2.889 29.688 11.422 1 91.31 88 ALA A C 1
ATOM 668 O O . ALA A 1 88 ? -2.783 28.547 11.883 1 91.31 88 ALA A O 1
ATOM 669 N N . PHE A 1 89 ? -4.008 30.203 11.109 1 94.75 89 PHE A N 1
ATOM 670 C CA . PHE A 1 89 ? -5.266 29.5 11.305 1 94.75 89 PHE A CA 1
ATOM 671 C C . PHE A 1 89 ? -5.309 28.234 10.469 1 94.75 89 PHE A C 1
ATOM 673 O O . PHE A 1 89 ? -5.602 27.141 10.984 1 94.75 89 PHE A O 1
ATOM 680 N N . SER A 1 90 ? -5.051 28.391 9.234 1 94.31 90 SER A N 1
ATOM 681 C CA . SER A 1 90 ? -5.121 27.25 8.32 1 94.31 90 SER A CA 1
ATOM 682 C C . SER A 1 90 ? -4.172 26.141 8.742 1 94.31 90 SER A C 1
ATOM 684 O O . SER A 1 90 ? -4.496 24.953 8.625 1 94.31 90 SER A O 1
ATOM 686 N N . LEU A 1 91 ? -2.947 26.516 9.141 1 93.38 91 LEU A N 1
ATOM 687 C CA . LEU A 1 91 ? -1.966 25.547 9.594 1 93.38 91 LEU A CA 1
ATOM 688 C C . LEU A 1 91 ? -2.479 24.797 10.82 1 93.38 91 LEU A C 1
ATOM 690 O O . LEU A 1 91 ? -2.393 23.562 10.875 1 93.38 91 LEU A O 1
ATOM 694 N N . ILE A 1 92 ? -3.021 25.531 11.789 1 94.75 92 ILE A N 1
ATOM 695 C CA . ILE A 1 92 ? -3.543 24.922 13.016 1 94.75 92 ILE A CA 1
ATOM 696 C C . ILE A 1 92 ? -4.672 23.953 12.664 1 94.75 92 ILE A C 1
ATOM 698 O O . ILE A 1 92 ? -4.707 22.828 13.164 1 94.75 92 ILE A O 1
ATOM 702 N N . ARG A 1 93 ? -5.531 24.391 11.836 1 95.44 93 ARG A N 1
ATOM 703 C CA . ARG A 1 93 ? -6.668 23.547 11.484 1 95.44 93 ARG A CA 1
ATOM 704 C C . ARG A 1 93 ? -6.215 22.281 10.766 1 95.44 93 ARG A C 1
ATOM 706 O O . ARG A 1 93 ? -6.695 21.188 11.055 1 95.44 93 ARG A O 1
ATOM 713 N N . ARG A 1 94 ? -5.281 22.422 9.773 1 94.75 94 ARG A N 1
ATOM 714 C CA . ARG A 1 94 ? -4.781 21.266 9.016 1 94.75 94 ARG A CA 1
ATOM 715 C C . ARG A 1 94 ? -4.141 20.25 9.945 1 94.75 94 ARG A C 1
ATOM 717 O O . ARG A 1 94 ? -4.398 19.047 9.828 1 94.75 94 ARG A O 1
ATOM 724 N N . LEU A 1 95 ? -3.312 20.75 10.844 1 95.69 95 LEU A N 1
ATOM 725 C CA . LEU A 1 95 ? -2.617 19.859 11.758 1 95.69 95 LEU A CA 1
ATOM 726 C C . LEU A 1 95 ? -3.596 19.203 12.734 1 95.69 95 LEU A C 1
ATOM 728 O O . LEU A 1 95 ? -3.402 18.062 13.141 1 95.69 95 LEU A O 1
ATOM 732 N N . HIS A 1 96 ? -4.629 19.938 13.078 1 95.06 96 HIS A N 1
ATOM 733 C CA . HIS A 1 96 ? -5.617 19.453 14.039 1 95.06 96 HIS A CA 1
ATOM 734 C C . HIS A 1 96 ? -6.566 18.453 13.391 1 95.06 96 HIS A C 1
ATOM 736 O O . HIS A 1 96 ? -6.914 17.438 14 1 95.06 96 HIS A O 1
ATOM 742 N N . GLU A 1 97 ? -6.984 18.703 12.125 1 95.06 97 GLU A N 1
ATOM 743 C CA . GLU A 1 97 ? -8.062 17.922 11.547 1 95.06 97 GLU A CA 1
ATOM 744 C C . GLU A 1 97 ? -7.562 17.078 10.367 1 95.06 97 GLU A C 1
ATOM 746 O O . GLU A 1 97 ? -7.672 15.852 10.375 1 95.06 97 GLU A O 1
ATOM 751 N N . ASP A 1 98 ? -7 17.734 9.375 1 95.38 98 ASP A N 1
ATOM 752 C CA . ASP A 1 98 ? -6.684 17.094 8.102 1 95.38 98 ASP A CA 1
ATOM 753 C C . ASP A 1 98 ? -5.656 15.977 8.289 1 95.38 98 ASP A C 1
ATOM 755 O O . ASP A 1 98 ? -5.793 14.898 7.711 1 95.38 98 ASP A O 1
ATOM 759 N N . TRP A 1 99 ? -4.637 16.219 9.055 1 96.5 99 TRP A N 1
ATOM 760 C CA . TRP A 1 99 ? -3.582 15.234 9.234 1 96.5 99 TRP A CA 1
ATOM 761 C C . TRP A 1 99 ? -4.094 14.039 10.031 1 96.5 99 TRP A C 1
ATOM 763 O O . TRP A 1 99 ? -3.643 12.906 9.828 1 96.5 99 TRP A O 1
ATOM 773 N N . THR A 1 100 ? -5.059 14.273 10.961 1 95 100 THR A N 1
ATOM 774 C CA . THR A 1 100 ? -5.676 13.172 11.68 1 95 100 THR A CA 1
ATOM 775 C C . THR A 1 100 ? -6.418 12.242 10.719 1 95 100 THR A C 1
ATOM 777 O O . THR A 1 100 ? -6.316 11.023 10.82 1 95 100 THR A O 1
ATOM 780 N N . GLN A 1 101 ? -7.141 12.844 9.812 1 95.69 101 GLN A N 1
ATOM 781 C CA . GLN A 1 101 ? -7.875 12.047 8.836 1 95.69 101 GLN A CA 1
ATOM 782 C C . GLN A 1 101 ? -6.922 11.289 7.918 1 95.69 101 GLN A C 1
ATOM 784 O O . GLN A 1 101 ? -7.195 10.148 7.539 1 95.69 101 GLN A O 1
ATOM 789 N N . SER A 1 102 ? -5.863 11.914 7.531 1 96.19 102 SER A N 1
ATOM 790 C CA . SER A 1 102 ? -4.879 11.266 6.676 1 96.19 102 SER A CA 1
ATOM 791 C C . SER A 1 102 ? -4.207 10.094 7.391 1 96.19 102 SER A C 1
ATOM 793 O O . SER A 1 102 ? -3.891 9.078 6.773 1 96.19 102 SER A O 1
ATOM 795 N N . GLU A 1 103 ? -3.934 10.328 8.719 1 96 103 GLU A N 1
ATOM 796 C CA . GLU A 1 103 ? -3.385 9.234 9.516 1 96 103 GLU A CA 1
ATOM 797 C C . GLU A 1 103 ? -4.328 8.031 9.531 1 96 103 GLU A C 1
ATOM 799 O O . GLU A 1 103 ? -3.883 6.891 9.43 1 96 103 GLU A O 1
ATOM 804 N N . LEU A 1 104 ? -5.602 8.32 9.688 1 95.06 104 LEU A N 1
ATOM 805 C CA . LEU A 1 104 ? -6.594 7.246 9.695 1 95.06 104 LEU A CA 1
ATOM 806 C C . LEU A 1 104 ? -6.613 6.516 8.352 1 95.06 104 LEU A C 1
ATOM 808 O O . LEU A 1 104 ? -6.766 5.293 8.312 1 95.06 104 LEU A O 1
ATOM 812 N N . LEU A 1 105 ? -6.488 7.266 7.277 1 96.12 105 LEU A N 1
ATOM 813 C CA . LEU A 1 105 ? -6.41 6.66 5.953 1 96.12 105 LEU A CA 1
ATOM 814 C C . LEU A 1 105 ? -5.203 5.738 5.844 1 96.12 105 LEU A C 1
ATOM 816 O O . LEU A 1 105 ? -5.297 4.652 5.27 1 96.12 105 LEU A O 1
ATOM 820 N N . MET A 1 106 ? -4.055 6.172 6.367 1 96.19 106 MET A N 1
ATOM 821 C CA . MET A 1 106 ? -2.836 5.367 6.344 1 96.19 106 MET A CA 1
ATOM 822 C C . MET A 1 106 ? -3.006 4.094 7.164 1 96.19 106 MET A C 1
ATOM 824 O O . MET A 1 106 ? -2.479 3.041 6.797 1 96.19 106 MET A O 1
ATOM 828 N N . LEU A 1 107 ? -3.742 4.219 8.266 1 94.19 107 LEU A N 1
ATOM 829 C CA . LEU A 1 107 ? -3.963 3.092 9.164 1 94.19 107 LEU A CA 1
ATOM 830 C C . LEU A 1 107 ? -4.891 2.061 8.523 1 94.19 107 LEU A C 1
ATOM 832 O O . LEU A 1 107 ? -4.809 0.87 8.844 1 94.19 107 LEU A O 1
ATOM 836 N N . ASN A 1 108 ? -5.699 2.545 7.684 1 94.44 108 ASN A N 1
ATOM 837 C CA . ASN A 1 108 ? -6.656 1.655 7.035 1 94.44 108 ASN A CA 1
ATOM 838 C C . ASN A 1 108 ? -5.965 0.692 6.074 1 94.44 108 ASN A C 1
ATOM 840 O O . ASN A 1 108 ? -5.23 1.12 5.18 1 94.44 108 ASN A O 1
ATOM 844 N N . GLN A 1 109 ? -6.184 -0.57 6.316 1 93.75 109 GLN A N 1
ATOM 845 C CA . GLN A 1 109 ? -5.629 -1.581 5.426 1 93.75 109 GLN A CA 1
ATOM 846 C C . GLN A 1 109 ? -6.551 -1.832 4.234 1 93.75 109 GLN A C 1
ATOM 848 O O . GLN A 1 109 ? -7.715 -2.193 4.414 1 93.75 109 GLN A O 1
ATOM 853 N N . VAL A 1 110 ? -6.031 -1.636 3.037 1 95.88 110 VAL A N 1
ATOM 854 C CA . VAL A 1 110 ? -6.832 -1.796 1.829 1 95.88 110 VAL A CA 1
ATOM 855 C C . VAL A 1 110 ? -6.457 -3.1 1.128 1 95.88 110 VAL A C 1
ATOM 857 O O . VAL A 1 110 ? -5.363 -3.629 1.335 1 95.88 110 VAL A O 1
ATOM 860 N N . GLY A 1 111 ? -7.406 -3.639 0.312 1 95.94 111 GLY A N 1
ATOM 861 C CA . GLY A 1 111 ? -7.156 -4.82 -0.496 1 95.94 111 GLY A CA 1
ATOM 862 C C . GLY A 1 111 ? -7.184 -6.109 0.306 1 95.94 111 GLY A C 1
ATOM 863 O O . GLY A 1 111 ? -6.773 -7.16 -0.186 1 95.94 111 GLY A O 1
ATOM 864 N N . LEU A 1 112 ? -7.625 -6.074 1.553 1 95.69 112 LEU A N 1
ATOM 865 C CA . LEU A 1 112 ? -7.617 -7.238 2.434 1 95.69 112 LEU A CA 1
ATOM 866 C C . LEU A 1 112 ? -8.5 -8.352 1.873 1 95.69 112 LEU A C 1
ATOM 868 O O . LEU A 1 112 ? -8.195 -9.531 2.039 1 95.69 112 LEU A O 1
ATOM 872 N N . GLU A 1 113 ? -9.609 -7.953 1.267 1 96.94 113 GLU A N 1
ATOM 873 C CA . GLU A 1 113 ? -10.508 -8.953 0.699 1 96.94 113 GLU A CA 1
ATOM 874 C C . GLU A 1 113 ? -9.812 -9.773 -0.387 1 96.94 113 GLU A C 1
ATOM 876 O O . GLU A 1 113 ? -10.023 -10.977 -0.496 1 96.94 113 GLU A O 1
ATOM 881 N N . HIS A 1 114 ? -9.016 -9.133 -1.185 1 97.94 114 HIS A N 1
ATOM 882 C CA . HIS A 1 114 ? -8.281 -9.812 -2.25 1 97.94 114 HIS A CA 1
ATOM 883 C C . HIS A 1 114 ? -7.18 -10.695 -1.684 1 97.94 114 HIS A C 1
ATOM 885 O O . HIS A 1 114 ? -6.953 -11.805 -2.174 1 97.94 114 HIS A O 1
ATOM 891 N N . LEU A 1 115 ? -6.426 -10.18 -0.7 1 97.12 115 LEU A N 1
ATOM 892 C CA . LEU A 1 115 ? -5.406 -10.969 -0.018 1 97.12 115 LEU A CA 1
ATOM 893 C C . LEU A 1 115 ? -6.02 -12.219 0.609 1 97.12 115 LEU A C 1
ATOM 895 O O . LEU A 1 115 ? -5.449 -13.312 0.515 1 97.12 115 LEU A O 1
ATOM 899 N N . GLU A 1 116 ? -7.18 -12.039 1.262 1 97.06 116 GLU A N 1
ATOM 900 C CA . GLU A 1 116 ? -7.871 -13.172 1.881 1 97.06 116 GLU A CA 1
ATOM 901 C C . GLU A 1 116 ? -8.297 -14.195 0.836 1 97.06 116 GLU A C 1
ATOM 903 O O . GLU A 1 116 ? -8.227 -15.406 1.083 1 97.06 116 GLU A O 1
ATOM 908 N N . SER A 1 117 ? -8.742 -13.734 -0.262 1 97.75 117 SER A N 1
ATOM 909 C CA . SER A 1 117 ? -9.117 -14.633 -1.35 1 97.75 117 SER A CA 1
ATOM 910 C C . SER A 1 117 ? -7.918 -15.453 -1.822 1 97.75 117 SER A C 1
ATOM 912 O O . SER A 1 117 ? -8.047 -16.656 -2.068 1 97.75 117 SER A O 1
ATOM 914 N N . ILE A 1 118 ? -6.777 -14.844 -2.002 1 97.62 118 ILE A N 1
ATOM 915 C CA . ILE A 1 118 ? -5.559 -15.531 -2.416 1 97.62 118 ILE A CA 1
ATOM 916 C C . ILE A 1 118 ? -5.176 -16.578 -1.371 1 97.62 118 ILE A C 1
ATOM 918 O O . ILE A 1 118 ? -4.898 -17.734 -1.71 1 97.62 118 ILE A O 1
ATOM 922 N N . LYS A 1 119 ? -5.223 -16.188 -0.14 1 96.75 119 LYS A N 1
ATOM 923 C CA . LYS A 1 119 ? -4.887 -17.094 0.958 1 96.75 119 LYS A CA 1
ATOM 924 C C . LYS A 1 119 ? -5.805 -18.312 0.972 1 96.75 119 LYS A C 1
ATOM 926 O O . LYS A 1 119 ? -5.344 -19.438 1.124 1 96.75 119 LYS A O 1
ATOM 931 N N . ASN A 1 120 ? -7.055 -18.062 0.795 1 96.56 120 ASN A N 1
ATOM 932 C CA . ASN A 1 120 ? -8.039 -19.141 0.828 1 96.56 120 ASN A CA 1
ATOM 933 C C . ASN A 1 120 ? -7.812 -20.141 -0.298 1 96.56 120 ASN A C 1
ATOM 935 O O . ASN A 1 120 ? -7.859 -21.344 -0.074 1 96.56 120 ASN A O 1
ATOM 939 N N . VAL A 1 121 ? -7.57 -19.641 -1.436 1 96.44 121 VAL A N 1
ATOM 940 C CA . VAL A 1 121 ? -7.367 -20.5 -2.592 1 96.44 121 VAL A CA 1
ATOM 941 C C . VAL A 1 121 ? -6.074 -21.297 -2.418 1 96.44 121 VAL A C 1
ATOM 943 O O . VAL A 1 121 ? -6.023 -22.484 -2.732 1 96.44 121 VAL A O 1
ATOM 946 N N . LEU A 1 122 ? -5.02 -20.688 -1.979 1 95.19 122 LEU A N 1
ATOM 947 C CA . LEU A 1 122 ? -3.754 -21.375 -1.761 1 95.19 122 LEU A CA 1
ATOM 948 C C . LEU A 1 122 ? -3.885 -22.422 -0.658 1 95.19 122 LEU A C 1
ATOM 950 O O . LEU A 1 122 ? -3.354 -23.531 -0.779 1 95.19 122 LEU A O 1
ATOM 954 N N . ASP A 1 123 ? -4.621 -22.141 0.393 1 93.69 123 ASP A N 1
ATOM 955 C CA . ASP A 1 123 ? -4.82 -23.078 1.494 1 93.69 123 ASP A CA 1
ATOM 956 C C . ASP A 1 123 ? -5.598 -24.312 1.034 1 93.69 123 ASP A C 1
ATOM 958 O O . ASP A 1 123 ? -5.344 -25.422 1.499 1 93.69 123 ASP A O 1
ATOM 962 N N . GLU A 1 124 ? -6.473 -24.125 0.09 1 91.75 124 GLU A N 1
ATOM 963 C CA . GLU A 1 124 ? -7.391 -25.188 -0.3 1 91.75 124 GLU A CA 1
ATOM 964 C C . GLU A 1 124 ? -6.82 -26.016 -1.445 1 91.75 124 GLU A C 1
ATOM 966 O O . GLU A 1 124 ? -7.012 -27.234 -1.494 1 91.75 124 GLU A O 1
ATOM 971 N N . ALA A 1 125 ? -6.141 -25.406 -2.355 1 91.81 125 ALA A N 1
ATOM 972 C CA . ALA A 1 125 ? -5.922 -26.094 -3.629 1 91.81 125 ALA A CA 1
ATOM 973 C C . ALA A 1 125 ? -4.449 -26.047 -4.031 1 91.81 125 ALA A C 1
ATOM 975 O O . ALA A 1 125 ? -4.086 -26.484 -5.125 1 91.81 125 ALA A O 1
ATOM 976 N N . GLN A 1 126 ? -3.592 -25.5 -3.268 1 93.38 126 GLN A N 1
ATOM 977 C CA . GLN A 1 126 ? -2.174 -25.406 -3.6 1 93.38 126 GLN A CA 1
ATOM 978 C C . GLN A 1 126 ? -1.563 -26.797 -3.77 1 93.38 126 GLN A C 1
ATOM 980 O O . GLN A 1 126 ? -1.839 -27.703 -2.98 1 93.38 126 GLN A O 1
ATOM 985 N N . PRO A 1 127 ? -0.746 -27 -4.91 1 94.12 127 PRO A N 1
ATOM 986 C CA . PRO A 1 127 ? -0.033 -28.281 -5.059 1 94.12 127 PRO A CA 1
ATOM 987 C C . PRO A 1 127 ? 0.83 -28.609 -3.844 1 94.12 127 PRO A C 1
ATOM 989 O O . PRO A 1 127 ? 1.469 -27.734 -3.27 1 94.12 127 PRO A O 1
ATOM 992 N N . THR A 1 128 ? 0.828 -29.828 -3.416 1 92.62 128 THR A N 1
ATOM 993 C CA . THR A 1 128 ? 1.553 -30.281 -2.234 1 92.62 128 THR A CA 1
ATOM 994 C C . THR A 1 128 ? 3.002 -30.609 -2.58 1 92.62 128 THR A C 1
ATOM 996 O O . THR A 1 128 ? 3.395 -30.562 -3.748 1 92.62 128 THR A O 1
ATOM 999 N N . ASP A 1 129 ? 3.748 -30.969 -1.559 1 91.75 129 ASP A N 1
ATOM 1000 C CA . ASP A 1 129 ? 5.113 -31.438 -1.762 1 91.75 129 ASP A CA 1
ATOM 1001 C C . ASP A 1 129 ? 5.141 -32.688 -2.637 1 91.75 129 ASP A C 1
ATOM 1003 O O . ASP A 1 129 ? 6.043 -32.875 -3.457 1 91.75 129 ASP A O 1
ATOM 1007 N N . MET A 1 130 ? 4.184 -33.5 -2.473 1 89.25 130 MET A N 1
ATOM 1008 C CA . MET A 1 130 ? 4.098 -34.719 -3.26 1 89.25 130 MET A CA 1
ATOM 1009 C C . MET A 1 130 ? 3.859 -34.406 -4.734 1 89.25 130 MET A C 1
ATOM 1011 O O . MET A 1 130 ? 4.434 -35.062 -5.609 1 89.25 130 MET A O 1
ATOM 1015 N N . ASP A 1 131 ? 3.016 -33.469 -4.984 1 89.56 131 ASP A N 1
ATOM 1016 C CA . ASP A 1 131 ? 2.756 -33.031 -6.359 1 89.56 131 ASP A CA 1
ATOM 1017 C C . ASP A 1 131 ? 4.027 -32.531 -7.023 1 89.56 131 ASP A C 1
ATOM 1019 O O . ASP A 1 131 ? 4.305 -32.844 -8.18 1 89.56 131 ASP A O 1
ATOM 1023 N N . LEU A 1 132 ? 4.711 -31.734 -6.32 1 93 132 LEU A N 1
ATOM 1024 C CA . LEU A 1 132 ? 5.949 -31.172 -6.852 1 93 132 LEU A CA 1
ATOM 1025 C C . LEU A 1 132 ? 6.977 -32.281 -7.105 1 93 132 LEU A C 1
ATOM 1027 O O . LEU A 1 132 ? 7.613 -32.312 -8.156 1 93 132 LEU A O 1
ATOM 1031 N N . ASN A 1 133 ? 7.094 -33.125 -6.148 1 91.5 133 ASN A N 1
ATOM 1032 C CA . ASN A 1 133 ? 8.023 -34.25 -6.305 1 91.5 133 ASN A CA 1
ATOM 1033 C C . ASN A 1 133 ? 7.656 -35.125 -7.496 1 91.5 133 ASN A C 1
ATOM 1035 O O . ASN A 1 133 ? 8.531 -35.594 -8.219 1 91.5 133 ASN A O 1
ATOM 1039 N N . ASP A 1 134 ? 6.387 -35.344 -7.688 1 89.81 134 ASP A N 1
ATOM 1040 C CA . ASP A 1 134 ? 5.926 -36.125 -8.828 1 89.81 134 ASP A CA 1
ATOM 1041 C C . ASP A 1 134 ? 6.297 -35.469 -10.148 1 89.81 134 ASP A C 1
ATOM 1043 O O . ASP A 1 134 ? 6.734 -36.125 -11.094 1 89.81 134 ASP A O 1
ATOM 1047 N N . ALA A 1 135 ? 6.062 -34.188 -10.195 1 92.81 135 ALA A N 1
ATOM 1048 C CA . ALA A 1 135 ? 6.402 -33.438 -11.398 1 92.81 135 ALA A CA 1
ATOM 1049 C C . ALA A 1 135 ? 7.906 -33.469 -11.664 1 92.81 135 ALA A C 1
ATOM 1051 O O . ALA A 1 135 ? 8.336 -33.656 -12.805 1 92.81 135 ALA A O 1
ATOM 1052 N N . ILE A 1 136 ? 8.68 -33.344 -10.641 1 93.75 136 ILE A N 1
ATOM 1053 C CA . ILE A 1 136 ? 10.133 -33.375 -10.742 1 93.75 136 ILE A CA 1
ATOM 1054 C C . ILE A 1 136 ? 10.57 -34.75 -11.234 1 93.75 136 ILE A C 1
ATOM 1056 O O . ILE A 1 136 ? 11.367 -34.875 -12.172 1 93.75 136 ILE A O 1
ATOM 1060 N N . ASN A 1 137 ? 10.008 -35.75 -10.656 1 90.75 137 ASN A N 1
ATOM 1061 C CA . ASN A 1 137 ? 10.344 -37.125 -11.047 1 90.75 137 ASN A CA 1
ATOM 1062 C C . ASN A 1 137 ? 9.977 -37.406 -12.5 1 90.75 137 ASN A C 1
ATOM 1064 O O . ASN A 1 137 ? 10.656 -38.156 -13.18 1 90.75 137 ASN A O 1
ATOM 1068 N N . GLY A 1 138 ? 8.906 -36.812 -12.891 1 91.88 138 GLY A N 1
ATOM 1069 C CA . GLY A 1 138 ? 8.539 -36.938 -14.289 1 91.88 138 GLY A CA 1
ATOM 1070 C C . GLY A 1 138 ? 9.609 -36.406 -15.234 1 91.88 138 GLY A C 1
ATOM 1071 O O . GLY A 1 138 ? 9.977 -37.094 -16.203 1 91.88 138 GLY A O 1
ATOM 1072 N N . ILE A 1 139 ? 10.148 -35.25 -14.969 1 94.06 139 ILE A N 1
ATOM 1073 C CA . ILE A 1 139 ? 11.18 -34.656 -15.812 1 94.06 139 ILE A CA 1
ATOM 1074 C C . ILE A 1 139 ? 12.445 -35.5 -15.758 1 94.06 139 ILE A C 1
ATOM 1076 O O . ILE A 1 139 ? 13.094 -35.719 -16.781 1 94.06 139 ILE A O 1
ATOM 1080 N N . ILE A 1 140 ? 12.797 -35.969 -14.578 1 90.69 140 ILE A N 1
ATOM 1081 C CA . ILE A 1 140 ? 13.984 -36.781 -14.406 1 90.69 140 ILE A CA 1
ATOM 1082 C C . ILE A 1 140 ? 13.828 -38.094 -15.195 1 90.69 140 ILE A C 1
ATOM 1084 O O . ILE A 1 140 ? 14.789 -38.562 -15.812 1 90.69 140 ILE A O 1
ATOM 1088 N N . ALA A 1 141 ? 12.617 -38.625 -15.203 1 88.88 141 ALA A N 1
ATOM 1089 C CA . ALA A 1 141 ? 12.359 -39.812 -15.977 1 88.88 141 ALA A CA 1
ATOM 1090 C C . ALA A 1 141 ? 12.578 -39.562 -17.469 1 88.88 141 ALA A C 1
ATOM 1092 O O . ALA A 1 141 ? 13.164 -40.406 -18.156 1 88.88 141 ALA A O 1
ATOM 1093 N N . LEU A 1 142 ? 12.086 -38.438 -17.906 1 90.88 142 LEU A N 1
ATOM 1094 C CA . LEU A 1 142 ? 12.305 -38.125 -19.312 1 90.88 142 LEU A CA 1
ATOM 1095 C C . LEU A 1 142 ? 13.797 -38.062 -19.641 1 90.88 142 LEU A C 1
ATOM 1097 O O . LEU A 1 142 ? 14.227 -38.562 -20.672 1 90.88 142 LEU A O 1
ATOM 1101 N N . GLN A 1 143 ? 14.492 -37.438 -18.781 1 89.75 143 GLN A N 1
ATOM 1102 C CA . GLN A 1 143 ? 15.938 -37.344 -18.953 1 89.75 143 GLN A CA 1
ATOM 1103 C C . GLN A 1 143 ? 16.578 -38.719 -19.031 1 89.75 143 GLN A C 1
ATOM 1105 O O . GLN A 1 143 ? 17.406 -39 -19.906 1 89.75 143 GLN A O 1
ATOM 1110 N N . GLN A 1 144 ? 16.188 -39.562 -18.172 1 85.62 144 GLN A N 1
ATOM 1111 C CA . GLN A 1 144 ? 16.797 -40.906 -18.047 1 85.62 144 GLN A CA 1
ATOM 1112 C C . GLN A 1 144 ? 16.406 -41.781 -19.219 1 85.62 144 GLN A C 1
ATOM 1114 O O . GLN A 1 144 ? 17.266 -42.406 -19.844 1 85.62 144 GLN A O 1
ATOM 1119 N N . PHE A 1 145 ? 15.156 -41.812 -19.531 1 87.5 145 PHE A N 1
ATOM 1120 C CA . PHE A 1 145 ? 14.656 -42.75 -20.531 1 87.5 145 PHE A CA 1
ATOM 1121 C C . PHE A 1 145 ? 15.039 -42.312 -21.938 1 87.5 145 PHE A C 1
ATOM 1123 O O . PHE A 1 145 ? 15.227 -43.156 -22.812 1 87.5 145 PHE A O 1
ATOM 1130 N N . TYR A 1 146 ? 15.219 -41.031 -22.094 1 88.81 146 TYR A N 1
ATOM 1131 C CA . TYR A 1 146 ? 15.461 -40.562 -23.438 1 88.81 146 TYR A CA 1
ATOM 1132 C C . TYR A 1 146 ? 16.859 -39.938 -23.562 1 88.81 146 TYR A C 1
ATOM 1134 O O . TYR A 1 146 ? 17.219 -39.406 -24.609 1 88.81 146 TYR A O 1
ATOM 1142 N N . ASN A 1 147 ? 17.625 -39.969 -22.516 1 85.88 147 ASN A N 1
ATOM 1143 C CA . ASN A 1 147 ? 18.969 -39.406 -22.469 1 85.88 147 ASN A CA 1
ATOM 1144 C C . ASN A 1 147 ? 19.016 -37.969 -22.922 1 85.88 147 ASN A C 1
ATOM 1146 O O . ASN A 1 147 ? 19.812 -37.594 -23.781 1 85.88 147 ASN A O 1
ATOM 1150 N N . LEU A 1 148 ? 18.125 -37.25 -22.391 1 89.31 148 LEU A N 1
ATOM 1151 C CA . LEU A 1 148 ? 18.062 -35.844 -22.734 1 89.31 148 LEU A CA 1
ATOM 1152 C C . LEU A 1 148 ? 19 -35.031 -21.859 1 89.31 148 LEU A C 1
ATOM 1154 O O . LEU A 1 148 ? 19.172 -35.312 -20.672 1 89.31 148 LEU A O 1
ATOM 1158 N N . GLN A 1 149 ? 19.562 -34.031 -22.469 1 90.69 149 GLN A N 1
ATOM 1159 C CA . GLN A 1 149 ? 20.438 -33.156 -21.703 1 90.69 149 GLN A CA 1
ATOM 1160 C C . GLN A 1 149 ? 19.625 -32.062 -21 1 90.69 149 GLN A C 1
ATOM 1162 O O . GLN A 1 149 ? 18.688 -31.5 -21.578 1 90.69 149 GLN A O 1
ATOM 1167 N N . PRO A 1 150 ? 20.016 -31.719 -19.766 1 94.12 150 PRO A N 1
ATOM 1168 C CA . PRO A 1 150 ? 19.281 -30.703 -19.016 1 94.12 150 PRO A CA 1
ATOM 1169 C C . PRO A 1 150 ? 19.156 -29.391 -19.797 1 94.12 150 PRO A C 1
ATOM 1171 O O . PRO A 1 150 ? 18.078 -28.781 -19.797 1 94.12 150 PRO A O 1
ATOM 1174 N N . GLY A 1 151 ? 20.219 -28.953 -20.422 1 95.19 151 GLY A N 1
ATOM 1175 C CA . GLY A 1 151 ? 20.141 -27.719 -21.203 1 95.19 151 GLY A CA 1
ATOM 1176 C C . GLY A 1 151 ? 19.094 -27.781 -22.297 1 95.19 151 GLY A C 1
ATOM 1177 O O . GLY A 1 151 ? 18.375 -26.812 -22.531 1 95.19 151 GLY A O 1
ATOM 1178 N N . ASP A 1 152 ? 19.031 -28.906 -22.984 1 95.06 152 ASP A N 1
ATOM 1179 C CA . ASP A 1 152 ? 18.031 -29.094 -24.047 1 95.06 152 ASP A CA 1
ATOM 1180 C C . ASP A 1 152 ? 16.625 -29.094 -23.469 1 95.06 152 ASP A C 1
ATOM 1182 O O . ASP A 1 152 ? 15.727 -28.422 -24 1 95.06 152 ASP A O 1
ATOM 1186 N N . ILE A 1 153 ? 16.438 -29.828 -22.375 1 96.06 153 ILE A N 1
ATOM 1187 C CA . ILE A 1 153 ? 15.125 -29.875 -21.734 1 96.06 153 ILE A CA 1
ATOM 1188 C C . ILE A 1 153 ? 14.703 -28.469 -21.312 1 96.06 153 ILE A C 1
ATOM 1190 O O . ILE A 1 153 ? 13.594 -28.031 -21.641 1 96.06 153 ILE A O 1
ATOM 1194 N N . ALA A 1 154 ? 15.602 -27.781 -20.656 1 96.88 154 ALA A N 1
ATOM 1195 C CA . ALA A 1 154 ? 15.297 -26.469 -20.109 1 96.88 154 ALA A CA 1
ATOM 1196 C C . ALA A 1 154 ? 14.945 -25.469 -21.203 1 96.88 154 ALA A C 1
ATOM 1198 O O . ALA A 1 154 ? 14.195 -24.516 -20.969 1 96.88 154 ALA A O 1
ATOM 1199 N N . ASN A 1 155 ? 15.461 -25.688 -22.359 1 96.19 155 ASN A N 1
ATOM 1200 C CA . ASN A 1 155 ? 15.211 -24.781 -23.484 1 96.19 155 ASN A CA 1
ATOM 1201 C C . ASN A 1 155 ? 14.055 -25.266 -24.344 1 96.19 155 ASN A C 1
ATOM 1203 O O . ASN A 1 155 ? 13.758 -24.672 -25.391 1 96.19 155 ASN A O 1
ATOM 1207 N N . GLY A 1 156 ? 13.461 -26.359 -23.984 1 93.94 156 GLY A N 1
ATOM 1208 C CA . GLY A 1 156 ? 12.289 -26.844 -24.703 1 93.94 156 GLY A CA 1
ATOM 1209 C C . GLY A 1 156 ? 12.641 -27.703 -25.906 1 93.94 156 GLY A C 1
ATOM 1210 O O . GLY A 1 156 ? 11.828 -27.875 -26.812 1 93.94 156 GLY A O 1
ATOM 1211 N N . LEU A 1 157 ? 13.891 -28.125 -25.953 1 94.62 157 LEU A N 1
ATOM 1212 C CA . LEU A 1 157 ? 14.312 -29.047 -27 1 94.62 157 LEU A CA 1
ATOM 1213 C C . LEU A 1 157 ? 14.195 -30.484 -26.516 1 94.62 157 LEU A C 1
ATOM 1215 O O . LEU A 1 157 ? 15.016 -30.953 -25.719 1 94.62 157 LEU A O 1
ATOM 1219 N N . LEU A 1 158 ? 13.172 -31.234 -27 1 92.38 158 LEU A N 1
ATOM 1220 C CA . LEU A 1 158 ? 12.898 -32.594 -26.578 1 92.38 158 LEU A CA 1
ATOM 1221 C C . LEU A 1 158 ? 12.961 -33.562 -27.766 1 92.38 158 LEU A C 1
ATOM 1223 O O . LEU A 1 158 ? 12.133 -33.469 -28.688 1 92.38 158 LEU A O 1
ATOM 1227 N N . LEU A 1 159 ? 13.883 -34.438 -27.797 1 88.06 159 LEU A N 1
ATOM 1228 C CA . LEU A 1 159 ? 14.109 -35.406 -28.859 1 88.06 159 LEU A CA 1
ATOM 1229 C C . LEU A 1 159 ? 14.18 -34.719 -30.219 1 88.06 159 LEU A C 1
ATOM 1231 O O . LEU A 1 159 ? 13.5 -35.125 -31.156 1 88.06 159 LEU A O 1
ATOM 1235 N N . GLY A 1 160 ? 14.812 -33.625 -30.234 1 87 160 GLY A N 1
ATOM 1236 C CA . GLY A 1 160 ? 15.07 -32.938 -31.484 1 87 160 GLY A CA 1
ATOM 1237 C C . GLY A 1 160 ? 13.969 -31.953 -31.859 1 87 160 GLY A C 1
ATOM 1238 O O . GLY A 1 160 ? 14.109 -31.188 -32.812 1 87 160 GLY A O 1
ATOM 1239 N N . GLN A 1 161 ? 12.93 -31.906 -31.172 1 90.62 161 GLN A N 1
ATOM 1240 C CA . GLN A 1 161 ? 11.828 -30.984 -31.453 1 90.62 161 GLN A CA 1
ATOM 1241 C C . GLN A 1 161 ? 11.844 -29.797 -30.5 1 90.62 161 GLN A C 1
ATOM 1243 O O . GLN A 1 161 ? 11.906 -29.969 -29.281 1 90.62 161 GLN A O 1
ATOM 1248 N N . GLN A 1 162 ? 11.75 -28.594 -31.109 1 93.19 162 GLN A N 1
ATOM 1249 C CA . GLN A 1 162 ? 11.766 -27.375 -30.312 1 93.19 162 GLN A CA 1
ATOM 1250 C C . GLN A 1 162 ? 10.344 -26.953 -29.938 1 93.19 162 GLN A C 1
ATOM 1252 O O . GLN A 1 162 ? 9.484 -26.812 -30.797 1 93.19 162 GLN A O 1
ATOM 1257 N N . TYR A 1 163 ? 10.102 -26.812 -28.672 1 88.88 163 TYR A N 1
ATOM 1258 C CA . TYR A 1 163 ? 8.812 -26.344 -28.156 1 88.88 163 TYR A CA 1
ATOM 1259 C C . TYR A 1 163 ? 8.953 -24.953 -27.547 1 88.88 163 TYR A C 1
ATOM 1261 O O . TYR A 1 163 ? 10.047 -24.547 -27.156 1 88.88 163 TYR A O 1
ATOM 1269 N N . ASN A 1 164 ? 7.793 -24.281 -27.547 1 86.06 164 ASN A N 1
ATOM 1270 C CA . ASN A 1 164 ? 7.777 -22.984 -26.906 1 86.06 164 ASN A CA 1
ATOM 1271 C C . ASN A 1 164 ? 7.57 -23.109 -25.391 1 86.06 164 ASN A C 1
ATOM 1273 O O . ASN A 1 164 ? 6.562 -22.641 -24.859 1 86.06 164 ASN A O 1
ATOM 1277 N N . ALA A 1 165 ? 8.359 -23.781 -24.75 1 89.75 165 ALA A N 1
ATOM 1278 C CA . ALA A 1 165 ? 8.398 -23.984 -23.312 1 89.75 165 ALA A CA 1
ATOM 1279 C C . ALA A 1 165 ? 9.836 -23.984 -22.797 1 89.75 165 ALA A C 1
ATOM 1281 O O . ALA A 1 165 ? 10.75 -24.453 -23.469 1 89.75 165 ALA A O 1
ATOM 1282 N N . SER A 1 166 ? 10.023 -23.328 -21.688 1 92.5 166 SER A N 1
ATOM 1283 C CA . SER A 1 166 ? 11.352 -23.281 -21.094 1 92.5 166 SER A CA 1
ATOM 1284 C C . SER A 1 166 ? 11.273 -23.297 -19.562 1 92.5 166 SER A C 1
ATOM 1286 O O . SER A 1 166 ? 10.219 -23.016 -19 1 92.5 166 SER A O 1
ATOM 1288 N N . LEU A 1 167 ? 12.32 -23.641 -19.016 1 95.62 167 LEU A N 1
ATOM 1289 C CA . LEU A 1 167 ? 12.414 -23.641 -17.562 1 95.62 167 LEU A CA 1
ATOM 1290 C C . LEU A 1 167 ? 13.219 -22.453 -17.078 1 95.62 167 LEU A C 1
ATOM 1292 O O . LEU A 1 167 ? 14.141 -21.984 -17.75 1 95.62 167 LEU A O 1
ATOM 1296 N N . SER A 1 168 ? 12.82 -21.984 -15.938 1 94.94 168 SER A N 1
ATOM 1297 C CA . SER A 1 168 ? 13.555 -20.891 -15.312 1 94.94 168 SER A CA 1
ATOM 1298 C C . SER A 1 168 ? 14.742 -21.406 -14.508 1 94.94 168 SER A C 1
ATOM 1300 O O . SER A 1 168 ? 14.898 -22.609 -14.336 1 94.94 168 SER A O 1
ATOM 1302 N N . THR A 1 169 ? 15.57 -20.406 -14.031 1 96.81 169 THR A N 1
ATOM 1303 C CA . THR A 1 169 ? 16.688 -20.734 -13.156 1 96.81 169 THR A CA 1
ATOM 1304 C C . THR A 1 169 ? 16.203 -21.484 -11.922 1 96.81 169 THR A C 1
ATOM 1306 O O . THR A 1 169 ? 16.828 -22.469 -11.5 1 96.81 169 THR A O 1
ATOM 1309 N N . LEU A 1 170 ? 15.125 -21.109 -11.422 1 96.12 170 LEU A N 1
ATOM 1310 C CA . LEU A 1 170 ? 14.602 -21.719 -10.203 1 96.12 170 LEU A CA 1
ATOM 1311 C C . LEU A 1 170 ? 14.07 -23.125 -10.492 1 96.12 170 LEU A C 1
ATOM 1313 O O . LEU A 1 170 ? 14.195 -24.016 -9.656 1 96.12 170 LEU A O 1
ATOM 1317 N N . ASP A 1 171 ? 13.469 -23.312 -11.625 1 97 171 ASP A N 1
ATOM 1318 C CA . ASP A 1 171 ? 13.047 -24.641 -12.039 1 97 171 ASP A CA 1
ATOM 1319 C C . ASP A 1 171 ? 14.242 -25.594 -12.117 1 97 171 ASP A C 1
ATOM 1321 O O . ASP A 1 171 ? 14.203 -26.703 -11.578 1 97 171 ASP A O 1
ATOM 1325 N N . CYS A 1 172 ? 15.242 -25.141 -12.805 1 97.75 172 CYS A N 1
ATOM 1326 C CA . CYS A 1 172 ? 16.438 -25.938 -12.992 1 97.75 172 CYS A CA 1
ATOM 1327 C C . CYS A 1 172 ? 17.094 -26.266 -11.656 1 97.75 172 CYS A C 1
ATOM 1329 O O . CYS A 1 172 ? 17.578 -27.391 -11.445 1 97.75 172 CYS A O 1
ATOM 1331 N N . GLN A 1 173 ? 17.141 -25.266 -10.797 1 96.62 173 GLN A N 1
ATOM 1332 C CA . GLN A 1 173 ? 17.719 -25.484 -9.477 1 96.62 173 GLN A CA 1
ATOM 1333 C C . GLN A 1 173 ? 16.922 -26.547 -8.703 1 96.62 173 GLN A C 1
ATOM 1335 O O . GLN A 1 173 ? 17.516 -27.375 -8.008 1 96.62 173 GLN A O 1
ATOM 1340 N N . ALA A 1 174 ? 15.633 -26.5 -8.797 1 95.81 174 ALA A N 1
ATOM 1341 C CA . ALA A 1 174 ? 14.805 -27.5 -8.133 1 95.81 174 ALA A CA 1
ATOM 1342 C C . ALA A 1 174 ? 15.117 -28.906 -8.641 1 95.81 174 ALA A C 1
ATOM 1344 O O . ALA A 1 174 ? 15.203 -29.844 -7.852 1 95.81 174 ALA A O 1
ATOM 1345 N N . LEU A 1 175 ? 15.266 -29.016 -9.922 1 96.5 175 LEU A N 1
ATOM 1346 C CA . LEU A 1 175 ? 15.617 -30.297 -10.516 1 96.5 175 LEU A CA 1
ATOM 1347 C C . LEU A 1 175 ? 17.016 -30.75 -10.07 1 96.5 175 LEU A C 1
ATOM 1349 O O . LEU A 1 175 ? 17.219 -31.922 -9.758 1 96.5 175 LEU A O 1
ATOM 1353 N N . ALA A 1 176 ? 17.938 -29.828 -9.992 1 95.62 176 ALA A N 1
ATOM 1354 C CA . ALA A 1 176 ? 19.297 -30.125 -9.539 1 95.62 176 ALA A CA 1
ATOM 1355 C C . ALA A 1 176 ? 19.281 -30.656 -8.109 1 95.62 176 ALA A C 1
ATOM 1357 O O . ALA A 1 176 ? 19.922 -31.672 -7.816 1 95.62 176 ALA A O 1
ATOM 1358 N N . ASN A 1 177 ? 18.594 -30 -7.277 1 93.31 177 ASN A N 1
ATOM 1359 C CA . ASN A 1 177 ? 18.5 -30.391 -5.879 1 93.31 177 ASN A CA 1
ATOM 1360 C C . ASN A 1 177 ? 17.891 -31.797 -5.738 1 93.31 177 ASN A C 1
ATOM 1362 O O . ASN A 1 177 ? 18.359 -32.594 -4.918 1 93.31 177 ASN A O 1
ATOM 1366 N N . ALA A 1 178 ? 16.844 -32 -6.48 1 92 178 ALA A N 1
ATOM 1367 C CA . ALA A 1 178 ? 16.188 -33.312 -6.438 1 92 178 ALA A CA 1
ATOM 1368 C C . ALA A 1 178 ? 17.141 -34.406 -6.891 1 92 178 ALA A C 1
ATOM 1370 O O . ALA A 1 178 ? 17.172 -35.5 -6.301 1 92 178 ALA A O 1
ATOM 1371 N N . CYS A 1 179 ? 17.891 -34.156 -7.945 1 90.56 179 CYS A N 1
ATOM 1372 C CA . CYS A 1 179 ? 18.859 -35.125 -8.461 1 90.56 179 CYS A CA 1
ATOM 1373 C C . CYS A 1 179 ? 19.953 -35.406 -7.438 1 90.56 179 CYS A C 1
ATOM 1375 O O . CYS A 1 179 ? 20.406 -36.531 -7.309 1 90.56 179 CYS A O 1
ATOM 1377 N N . MET A 1 180 ? 20.328 -34.375 -6.707 1 88.19 180 MET A N 1
ATOM 1378 C CA . MET A 1 180 ? 21.344 -34.562 -5.668 1 88.19 180 MET A CA 1
ATOM 1379 C C . MET A 1 180 ? 20.844 -35.469 -4.559 1 88.19 180 MET A C 1
ATOM 1381 O O . MET A 1 180 ? 21.609 -36.25 -4.004 1 88.19 180 MET A O 1
ATOM 1385 N N . ASN A 1 181 ? 19.625 -35.438 -4.289 1 83.25 181 ASN A N 1
ATOM 1386 C CA . ASN A 1 181 ? 19.047 -36.219 -3.193 1 83.25 181 ASN A CA 1
ATOM 1387 C C . ASN A 1 181 ? 18.797 -37.656 -3.594 1 83.25 181 ASN A C 1
ATOM 1389 O O . ASN A 1 181 ? 18.688 -38.531 -2.732 1 83.25 181 ASN A O 1
ATOM 1393 N N . THR A 1 182 ? 18.547 -38 -4.887 1 77.81 182 THR A N 1
ATOM 1394 C CA . THR A 1 182 ? 18.25 -39.375 -5.336 1 77.81 182 THR A CA 1
ATOM 1395 C C . THR A 1 182 ? 19.484 -40 -5.953 1 77.81 182 THR A C 1
ATOM 1397 O O . THR A 1 182 ? 19.375 -41.031 -6.621 1 77.81 182 THR A O 1
ATOM 1400 N N . ASN A 1 183 ? 20.672 -39.469 -5.707 1 68.5 183 ASN A N 1
ATOM 1401 C CA . ASN A 1 183 ? 21.969 -40 -6.148 1 68.5 183 ASN A CA 1
ATOM 1402 C C . ASN A 1 183 ? 22.078 -40.031 -7.672 1 68.5 183 ASN A C 1
ATOM 1404 O O . ASN A 1 183 ? 22.641 -40.969 -8.242 1 68.5 183 ASN A O 1
ATOM 1408 N N . PHE A 1 184 ? 21.297 -39.25 -8.344 1 76.88 184 PHE A N 1
ATOM 1409 C CA . PHE A 1 184 ? 21.5 -39 -9.766 1 76.88 184 PHE A CA 1
ATOM 1410 C C . PHE A 1 184 ? 22.5 -37.875 -9.977 1 76.88 184 PHE A C 1
ATOM 1412 O O . PHE A 1 184 ? 22.203 -36.875 -10.641 1 76.88 184 PHE A O 1
ATOM 1419 N N . ASP A 1 185 ? 23.688 -38.062 -9.523 1 71.88 185 ASP A N 1
ATOM 1420 C CA . ASP A 1 185 ? 24.734 -37.031 -9.359 1 71.88 185 ASP A CA 1
ATOM 1421 C C . ASP A 1 185 ? 25.078 -36.406 -10.695 1 71.88 185 ASP A C 1
ATOM 1423 O O . ASP A 1 185 ? 25.203 -35.156 -10.789 1 71.88 185 ASP A O 1
ATOM 1427 N N . LYS A 1 186 ? 25.25 -37.281 -11.719 1 73.19 186 LYS A N 1
ATOM 1428 C CA . LYS A 1 186 ? 25.656 -36.688 -13 1 73.19 186 LYS A CA 1
ATOM 1429 C C . LYS A 1 186 ? 24.609 -35.719 -13.516 1 73.19 186 LYS A C 1
ATOM 1431 O O . LYS A 1 186 ? 24.969 -34.688 -14.086 1 73.19 186 LYS A O 1
ATOM 1436 N N . TYR A 1 187 ? 23.406 -36 -13.281 1 83.44 187 TYR A N 1
ATOM 1437 C CA . TYR A 1 187 ? 22.359 -35.125 -13.773 1 83.44 187 TYR A CA 1
ATOM 1438 C C . TYR A 1 187 ? 22.281 -33.844 -12.945 1 83.44 187 TYR A C 1
ATOM 1440 O O . TYR A 1 187 ? 22 -32.781 -13.469 1 83.44 187 TYR A O 1
ATOM 1448 N N . ALA A 1 188 ? 22.656 -34.062 -11.711 1 90.81 188 ALA A N 1
ATOM 1449 C CA . ALA A 1 188 ? 22.609 -32.906 -10.82 1 90.81 188 ALA A CA 1
ATOM 1450 C C . ALA A 1 188 ? 23.562 -31.797 -11.281 1 90.81 188 ALA A C 1
ATOM 1452 O O . ALA A 1 188 ? 23.203 -30.625 -11.312 1 90.81 188 ALA A O 1
ATOM 1453 N N . LEU A 1 189 ? 24.734 -32.156 -11.68 1 92.19 189 LEU A N 1
ATOM 1454 C CA . LEU A 1 189 ? 25.75 -31.203 -12.094 1 92.19 189 LEU A CA 1
ATOM 1455 C C . LEU A 1 189 ? 25.312 -30.438 -13.328 1 92.19 189 LEU A C 1
ATOM 1457 O O . LEU A 1 189 ? 25.453 -29.219 -13.391 1 92.19 189 LEU A O 1
ATOM 1461 N N . ASN A 1 190 ? 24.75 -31.125 -14.305 1 93.19 190 ASN A N 1
ATOM 1462 C CA . ASN A 1 190 ? 24.312 -30.484 -15.539 1 93.19 190 ASN A CA 1
ATOM 1463 C C . ASN A 1 190 ? 23.109 -29.594 -15.297 1 93.19 190 ASN A C 1
ATOM 1465 O O . ASN A 1 190 ? 22.938 -28.562 -15.961 1 93.19 190 ASN A O 1
ATOM 1469 N N . TRP A 1 191 ? 22.266 -29.984 -14.352 1 96.19 191 TRP A N 1
ATOM 1470 C CA . TRP A 1 191 ? 21.125 -29.156 -14 1 96.19 191 TRP A CA 1
ATOM 1471 C C . TRP A 1 191 ? 21.578 -27.875 -13.305 1 96.19 191 TRP A C 1
ATOM 1473 O O . TRP A 1 191 ? 21.047 -26.797 -13.547 1 96.19 191 TRP A O 1
ATOM 1483 N N . TYR A 1 192 ? 22.562 -27.953 -12.414 1 96.25 192 TYR A N 1
ATOM 1484 C CA . TYR A 1 192 ? 23.125 -26.766 -11.797 1 96.25 192 TYR A CA 1
ATOM 1485 C C . TYR A 1 192 ? 23.75 -25.844 -12.844 1 96.25 192 TYR A C 1
ATOM 1487 O O . TYR A 1 192 ? 23.562 -24.625 -12.797 1 96.25 192 TYR A O 1
ATOM 1495 N N . LYS A 1 193 ? 24.484 -26.422 -13.703 1 95.25 193 LYS A N 1
ATOM 1496 C CA . LYS A 1 193 ? 25.062 -25.641 -14.789 1 95.25 193 LYS A CA 1
ATOM 1497 C C . LYS A 1 193 ? 24 -24.906 -15.594 1 95.25 193 LYS A C 1
ATOM 1499 O O . LYS A 1 193 ? 24.125 -23.719 -15.875 1 95.25 193 LYS A O 1
ATOM 1504 N N . THR A 1 194 ? 22.969 -25.672 -15.922 1 97.06 194 THR A N 1
ATOM 1505 C CA . THR A 1 194 ? 21.859 -25.094 -16.688 1 97.06 194 THR A CA 1
ATOM 1506 C C . THR A 1 194 ? 21.188 -23.969 -15.898 1 97.06 194 THR A C 1
ATOM 1508 O O . THR A 1 194 ? 20.797 -22.953 -16.469 1 97.06 194 THR A O 1
ATOM 1511 N N . ALA A 1 195 ? 21.016 -24.156 -14.602 1 97.62 195 ALA A N 1
ATOM 1512 C CA . ALA A 1 195 ? 20.406 -23.125 -13.742 1 97.62 195 ALA A CA 1
ATOM 1513 C C . ALA A 1 195 ? 21.219 -21.828 -13.805 1 97.62 195 ALA A C 1
ATOM 1515 O O . ALA A 1 195 ? 20.641 -20.75 -13.93 1 97.62 195 ALA A O 1
ATOM 1516 N N . VAL A 1 196 ? 22.516 -21.922 -13.758 1 96.12 196 VAL A N 1
ATOM 1517 C CA . VAL A 1 196 ? 23.391 -20.766 -13.805 1 96.12 196 VAL A CA 1
ATOM 1518 C C . VAL A 1 196 ? 23.297 -20.094 -15.172 1 96.12 196 VAL A C 1
ATOM 1520 O O . VAL A 1 196 ? 23.234 -18.875 -15.273 1 96.12 196 VAL A O 1
ATOM 1523 N N . GLU A 1 197 ? 23.234 -20.812 -16.172 1 95.56 197 GLU A N 1
ATOM 1524 C CA . GLU A 1 197 ? 23.219 -20.297 -17.531 1 95.56 197 GLU A CA 1
ATOM 1525 C C . GLU A 1 197 ? 21.891 -19.578 -17.828 1 95.56 197 GLU A C 1
ATOM 1527 O O . GLU A 1 197 ? 21.859 -18.656 -18.641 1 95.56 197 GLU A O 1
ATOM 1532 N N . HIS A 1 198 ? 20.828 -20.031 -17.156 1 96.19 198 HIS A N 1
ATOM 1533 C CA . HIS A 1 198 ? 19.516 -19.469 -17.422 1 96.19 198 HIS A CA 1
ATOM 1534 C C . HIS A 1 198 ? 19.266 -18.203 -16.609 1 96.19 198 HIS A C 1
ATOM 1536 O O . HIS A 1 198 ? 18.328 -17.453 -16.875 1 96.19 198 HIS A O 1
ATOM 1542 N N . TYR A 1 199 ? 20.094 -17.906 -15.641 1 95.81 199 TYR A N 1
ATOM 1543 C CA . TYR A 1 199 ? 19.891 -16.734 -14.789 1 95.81 199 TYR A CA 1
ATOM 1544 C C . TYR A 1 199 ? 20.25 -15.453 -15.523 1 95.81 199 TYR A C 1
ATOM 1546 O O . TYR A 1 199 ? 21.312 -15.375 -16.172 1 95.81 199 TYR A O 1
ATOM 1554 N N . ASN A 1 200 ? 19.375 -14.523 -15.57 1 94.5 200 ASN A N 1
ATOM 1555 C CA . ASN A 1 200 ? 19.578 -13.164 -16.078 1 94.5 200 ASN A CA 1
ATOM 1556 C C . ASN A 1 200 ? 19.203 -12.117 -15.039 1 94.5 200 ASN A C 1
ATOM 1558 O O . ASN A 1 200 ? 18.016 -11.922 -14.742 1 94.5 200 ASN A O 1
ATOM 1562 N N . ASP A 1 201 ? 20.125 -11.414 -14.609 1 92.25 201 ASP A N 1
ATOM 1563 C CA . ASP A 1 201 ? 19.922 -10.508 -13.492 1 92.25 201 ASP A CA 1
ATOM 1564 C C . ASP A 1 201 ? 18.938 -9.398 -13.859 1 92.25 201 ASP A C 1
ATOM 1566 O O . ASP A 1 201 ? 18.141 -8.953 -13.031 1 92.25 201 ASP A O 1
ATOM 1570 N N . ASP A 1 202 ? 19.016 -8.836 -15.047 1 91.69 202 ASP A N 1
ATOM 1571 C CA . ASP A 1 202 ? 18.125 -7.762 -15.484 1 91.69 202 ASP A CA 1
ATOM 1572 C C . ASP A 1 202 ? 16.672 -8.234 -15.531 1 91.69 202 ASP A C 1
ATOM 1574 O O . ASP A 1 202 ? 15.766 -7.477 -15.188 1 91.69 202 ASP A O 1
ATOM 1578 N N . ARG A 1 203 ? 16.547 -9.492 -15.844 1 89.75 203 ARG A N 1
ATOM 1579 C CA . ARG A 1 203 ? 15.203 -10.047 -16 1 89.75 203 ARG A CA 1
ATOM 1580 C C . ARG A 1 203 ? 14.672 -10.57 -14.672 1 89.75 203 ARG A C 1
ATOM 1582 O O . ARG A 1 203 ? 13.531 -10.297 -14.305 1 89.75 203 ARG A O 1
ATOM 1589 N N . ASP A 1 204 ? 15.594 -11.336 -13.977 1 90.19 204 ASP A N 1
ATOM 1590 C CA . ASP A 1 204 ? 15.133 -12.133 -12.844 1 90.19 204 ASP A CA 1
ATOM 1591 C C . ASP A 1 204 ? 15.5 -11.469 -11.516 1 90.19 204 ASP A C 1
ATOM 1593 O O . ASP A 1 204 ? 14.883 -11.742 -10.484 1 90.19 204 ASP A O 1
ATOM 1597 N N . GLY A 1 205 ? 16.469 -10.578 -11.484 1 90.94 205 GLY A N 1
ATOM 1598 C CA . GLY A 1 205 ? 17.172 -10.172 -10.289 1 90.94 205 GLY A CA 1
ATOM 1599 C C . GLY A 1 205 ? 16.266 -9.578 -9.227 1 90.94 205 GLY A C 1
ATOM 1600 O O . GLY A 1 205 ? 16.328 -9.977 -8.062 1 90.94 205 GLY A O 1
ATOM 1601 N N . GLN A 1 206 ? 15.445 -8.727 -9.656 1 90.56 206 GLN A N 1
ATOM 1602 C CA . GLN A 1 206 ? 14.617 -8.008 -8.695 1 90.56 206 GLN A CA 1
ATOM 1603 C C . GLN A 1 206 ? 13.656 -8.953 -7.977 1 90.56 206 GLN A C 1
ATOM 1605 O O . GLN A 1 206 ? 13.664 -9.039 -6.746 1 90.56 206 GLN A O 1
ATOM 1610 N N . VAL A 1 207 ? 12.945 -9.734 -8.672 1 92.25 207 VAL A N 1
ATOM 1611 C CA . VAL A 1 207 ? 11.938 -10.617 -8.102 1 92.25 207 VAL A CA 1
ATOM 1612 C C . VAL A 1 207 ? 12.617 -11.75 -7.332 1 92.25 207 VAL A C 1
ATOM 1614 O O . VAL A 1 207 ? 12.203 -12.078 -6.219 1 92.25 207 VAL A O 1
ATOM 1617 N N . TYR A 1 208 ? 13.664 -12.297 -7.922 1 93.94 208 TYR A N 1
ATOM 1618 C CA . TYR A 1 208 ? 14.359 -13.406 -7.285 1 93.94 208 TYR A CA 1
ATOM 1619 C C . TYR A 1 208 ? 14.914 -13 -5.926 1 93.94 208 TYR A C 1
ATOM 1621 O O . TYR A 1 208 ? 14.75 -13.719 -4.938 1 93.94 208 TYR A O 1
ATOM 1629 N N . ARG A 1 209 ? 15.492 -11.828 -5.859 1 92.62 209 ARG A N 1
ATOM 1630 C CA . ARG A 1 209 ? 16.109 -11.375 -4.621 1 92.62 209 ARG A CA 1
ATOM 1631 C C . ARG A 1 209 ? 15.062 -10.891 -3.627 1 92.62 209 ARG A C 1
ATOM 1633 O O . ARG A 1 209 ? 15.055 -11.32 -2.469 1 92.62 209 ARG A O 1
ATOM 1640 N N . GLU A 1 210 ? 14.203 -10.07 -4.098 1 91.12 210 GLU A N 1
ATOM 1641 C CA . GLU A 1 210 ? 13.336 -9.32 -3.188 1 91.12 210 GLU A CA 1
ATOM 1642 C C . GLU A 1 210 ? 12.078 -10.102 -2.846 1 91.12 210 GLU A C 1
ATOM 1644 O O . GLU A 1 210 ? 11.5 -9.93 -1.77 1 91.12 210 GLU A O 1
ATOM 1649 N N . VAL A 1 211 ? 11.625 -11 -3.699 1 89.69 211 VAL A N 1
ATOM 1650 C CA . VAL A 1 211 ? 10.391 -11.734 -3.455 1 89.69 211 VAL A CA 1
ATOM 1651 C C . VAL A 1 211 ? 10.719 -13.156 -2.996 1 89.69 211 VAL A C 1
ATOM 1653 O O . VAL A 1 211 ? 10.148 -13.648 -2.02 1 89.69 211 VAL A O 1
ATOM 1656 N N . PHE A 1 212 ? 11.727 -13.789 -3.643 1 93.12 212 PHE A N 1
ATOM 1657 C CA . PHE A 1 212 ? 11.953 -15.211 -3.4 1 93.12 212 PHE A CA 1
ATOM 1658 C C . PHE A 1 212 ? 13.117 -15.414 -2.441 1 93.12 212 PHE A C 1
ATOM 1660 O O . PHE A 1 212 ? 13.383 -16.531 -2.004 1 93.12 212 PHE A O 1
ATOM 1667 N N . GLY A 1 213 ? 13.898 -14.43 -2.139 1 90.81 213 GLY A N 1
ATOM 1668 C CA . GLY A 1 213 ? 15.062 -14.562 -1.273 1 90.81 213 GLY A CA 1
ATOM 1669 C C . GLY A 1 213 ? 16.203 -15.336 -1.919 1 90.81 213 GLY A C 1
ATOM 1670 O O . GLY A 1 213 ? 17.016 -15.938 -1.225 1 90.81 213 GLY A O 1
ATOM 1671 N N . PHE A 1 214 ? 16.109 -15.336 -3.258 1 93.38 214 PHE A N 1
ATOM 1672 C CA . PHE A 1 214 ? 17.141 -16.031 -4.047 1 93.38 214 PHE A CA 1
ATOM 1673 C C . PHE A 1 214 ? 18.406 -15.195 -4.113 1 93.38 214 PHE A C 1
ATOM 1675 O O . PHE A 1 214 ? 18.375 -13.992 -4.371 1 93.38 214 PHE A O 1
ATOM 1682 N N . LYS A 1 215 ? 19.547 -15.797 -3.863 1 93.06 215 LYS A N 1
ATOM 1683 C CA . LYS A 1 215 ? 20.859 -15.195 -4.008 1 93.06 215 LYS A CA 1
ATOM 1684 C C . LYS A 1 215 ? 21.719 -15.977 -4.992 1 93.06 215 LYS A C 1
ATOM 1686 O O . LYS A 1 215 ? 21.938 -17.188 -4.812 1 93.06 215 LYS A O 1
ATOM 1691 N N . LEU A 1 216 ? 22.188 -15.312 -5.969 1 93.44 216 LEU A N 1
ATOM 1692 C CA . LEU A 1 216 ? 22.984 -15.938 -7.008 1 93.44 216 LEU A CA 1
ATOM 1693 C C . LEU A 1 216 ? 24.203 -16.641 -6.406 1 93.44 216 LEU A C 1
ATOM 1695 O O . LEU A 1 216 ? 24.547 -17.75 -6.793 1 93.44 216 LEU A O 1
ATOM 1699 N N . PRO A 1 217 ? 24.906 -16.062 -5.355 1 94 217 PRO A N 1
ATOM 1700 C CA . PRO A 1 217 ? 26.047 -16.75 -4.75 1 94 217 PRO A CA 1
ATOM 1701 C C . PRO A 1 217 ? 25.672 -18.109 -4.164 1 94 217 PRO A C 1
ATOM 1703 O O . PRO A 1 217 ? 26.469 -19.047 -4.219 1 94 217 PRO A O 1
ATOM 1706 N N . ASP A 1 218 ? 24.5 -18.219 -3.637 1 95.06 218 ASP A N 1
ATOM 1707 C CA . ASP A 1 218 ? 24.062 -19.484 -3.074 1 95.06 218 ASP A CA 1
ATOM 1708 C C . ASP A 1 218 ? 23.953 -20.562 -4.152 1 95.06 218 ASP A C 1
ATOM 1710 O O . ASP A 1 218 ? 24.266 -21.734 -3.904 1 95.06 218 ASP A O 1
ATOM 1714 N N . LEU A 1 219 ? 23.406 -20.172 -5.34 1 95.69 219 LEU A N 1
ATOM 1715 C CA . LEU A 1 219 ? 23.328 -21.094 -6.453 1 95.69 219 LEU A CA 1
ATOM 1716 C C . LEU A 1 219 ? 24.703 -21.609 -6.832 1 95.69 219 LEU A C 1
ATOM 1718 O O . LEU A 1 219 ? 24.891 -22.812 -7.039 1 95.69 219 LEU A O 1
ATOM 1722 N N . TYR A 1 220 ? 25.734 -20.75 -6.848 1 95.31 220 TYR A N 1
ATOM 1723 C CA . TYR A 1 220 ? 27.094 -21.156 -7.168 1 95.31 220 TYR A CA 1
ATOM 1724 C C . TYR A 1 220 ? 27.688 -22.031 -6.066 1 95.31 220 TYR A C 1
ATOM 1726 O O . TYR A 1 220 ? 28.438 -22.969 -6.344 1 95.31 220 TYR A O 1
ATOM 1734 N N . ILE A 1 221 ? 27.391 -21.688 -4.863 1 94.81 221 ILE A N 1
ATOM 1735 C CA . ILE A 1 221 ? 27.859 -22.484 -3.742 1 94.81 221 ILE A CA 1
ATOM 1736 C C . ILE A 1 221 ? 27.312 -23.906 -3.857 1 94.81 221 ILE A C 1
ATOM 1738 O O . ILE A 1 221 ? 28.062 -24.875 -3.709 1 94.81 221 ILE A O 1
ATOM 1742 N N . ASN A 1 222 ? 26.016 -24.062 -4.125 1 94.12 222 ASN A N 1
ATOM 1743 C CA . ASN A 1 222 ? 25.422 -25.375 -4.297 1 94.12 222 ASN A CA 1
ATOM 1744 C C . ASN A 1 222 ? 26.031 -26.125 -5.477 1 94.12 222 ASN A C 1
ATOM 1746 O O . ASN A 1 222 ? 26.328 -27.312 -5.375 1 94.12 222 ASN A O 1
ATOM 1750 N N . TYR A 1 223 ? 26.188 -25.422 -6.609 1 94.81 223 TYR A N 1
ATOM 1751 C CA . TYR A 1 223 ? 26.766 -26.016 -7.812 1 94.81 223 TYR A CA 1
ATOM 1752 C C . TYR A 1 223 ? 28.188 -26.516 -7.551 1 94.81 223 TYR A C 1
ATOM 1754 O O . TYR A 1 223 ? 28.516 -27.656 -7.844 1 94.81 223 TYR A O 1
ATOM 1762 N N . THR A 1 224 ? 29 -25.672 -6.934 1 93.31 224 THR A N 1
ATOM 1763 C CA . THR A 1 224 ? 30.406 -26.016 -6.688 1 93.31 224 THR A CA 1
ATOM 1764 C C . THR A 1 224 ? 30.5 -27.109 -5.621 1 93.31 224 THR A C 1
ATOM 1766 O O . THR A 1 224 ? 31.375 -27.969 -5.688 1 93.31 224 THR A O 1
ATOM 1769 N N . SER A 1 225 ? 29.688 -27.016 -4.625 1 91.5 225 SER A N 1
ATOM 1770 C CA . SER A 1 225 ? 29.656 -28.094 -3.631 1 91.5 225 SER A CA 1
ATOM 1771 C C . SER A 1 225 ? 29.359 -29.438 -4.277 1 91.5 225 SER A C 1
ATOM 1773 O O . SER A 1 225 ? 29.922 -30.453 -3.887 1 91.5 225 SER A O 1
ATOM 1775 N N . ALA A 1 226 ? 28.375 -29.406 -5.176 1 91.12 226 ALA A N 1
ATOM 1776 C CA . ALA A 1 226 ? 28.062 -30.641 -5.906 1 91.12 226 ALA A CA 1
ATOM 1777 C C . ALA A 1 226 ? 29.25 -31.125 -6.719 1 91.12 226 ALA A C 1
ATOM 1779 O O . ALA A 1 226 ? 29.547 -32.312 -6.75 1 91.12 226 ALA A O 1
ATOM 1780 N N . LEU A 1 227 ? 29.953 -30.25 -7.379 1 90.44 227 LEU A N 1
ATOM 1781 C CA . LEU A 1 227 ? 31.141 -30.594 -8.156 1 90.44 227 LEU A CA 1
ATOM 1782 C C . LEU A 1 227 ? 32.219 -31.219 -7.262 1 90.44 227 LEU A C 1
ATOM 1784 O O . LEU A 1 227 ? 32.75 -32.281 -7.602 1 90.44 227 LEU A O 1
ATOM 1788 N N . ILE A 1 228 ? 32.406 -30.625 -6.16 1 88.5 228 ILE A N 1
ATOM 1789 C CA . ILE A 1 228 ? 33.438 -31.094 -5.234 1 88.5 228 ILE A CA 1
ATOM 1790 C C . ILE A 1 228 ? 33.062 -32.469 -4.703 1 88.5 228 ILE A C 1
ATOM 1792 O O . ILE A 1 228 ? 33.906 -33.375 -4.629 1 88.5 228 ILE A O 1
ATOM 1796 N N . SER A 1 229 ? 31.875 -32.562 -4.301 1 85.5 229 SER A N 1
ATOM 1797 C CA . SER A 1 229 ? 31.406 -33.844 -3.76 1 85.5 229 SER A CA 1
ATOM 1798 C C . SER A 1 229 ? 31.594 -34.969 -4.77 1 85.5 229 SER A C 1
ATOM 1800 O O . SER A 1 229 ? 31.75 -36.125 -4.391 1 85.5 229 SER A O 1
ATOM 1802 N N . LYS A 1 230 ? 31.625 -34.562 -6.094 1 84.56 230 LYS A N 1
ATOM 1803 C CA . LYS A 1 230 ? 31.75 -35.594 -7.137 1 84.56 230 LYS A CA 1
ATOM 1804 C C . LYS A 1 230 ? 33.188 -35.656 -7.664 1 84.56 230 LYS A C 1
ATOM 1806 O O . LYS A 1 230 ? 33.438 -36.375 -8.633 1 84.56 230 LYS A O 1
ATOM 1811 N N . GLY A 1 231 ? 34.031 -34.875 -7.062 1 83.19 231 GLY A N 1
ATOM 1812 C CA . GLY A 1 231 ? 35.469 -34.969 -7.359 1 83.19 231 GLY A CA 1
ATOM 1813 C C . GLY A 1 231 ? 35.906 -34.031 -8.438 1 83.19 231 GLY A C 1
ATOM 1814 O O . GLY A 1 231 ? 37.062 -34.062 -8.867 1 83.19 231 GLY A O 1
ATOM 1815 N N . PHE A 1 232 ? 35.031 -33.188 -8.875 1 88.75 232 PHE A N 1
ATOM 1816 C CA . PHE A 1 232 ? 35.375 -32.219 -9.914 1 88.75 232 PHE A CA 1
ATOM 1817 C C . PHE A 1 232 ? 35.969 -30.953 -9.305 1 88.75 232 PHE A C 1
ATOM 1819 O O . PHE A 1 232 ? 35.469 -29.859 -9.578 1 88.75 232 PHE A O 1
ATOM 1826 N N . GLU A 1 233 ? 36.969 -31.078 -8.625 1 89.31 233 GLU A N 1
ATOM 1827 C CA . GLU A 1 233 ? 37.531 -29.969 -7.871 1 89.31 233 GLU A CA 1
ATOM 1828 C C . GLU A 1 233 ? 38.156 -28.922 -8.805 1 89.31 233 GLU A C 1
ATOM 1830 O O . GLU A 1 233 ? 38.094 -27.719 -8.531 1 89.31 233 GLU A O 1
ATOM 1835 N N . GLY A 1 234 ? 38.812 -29.391 -9.805 1 87.19 234 GLY A N 1
ATOM 1836 C CA . GLY A 1 234 ? 39.344 -28.453 -10.766 1 87.19 234 GLY A CA 1
ATOM 1837 C C . GLY A 1 234 ? 38.312 -27.578 -11.422 1 87.19 234 GLY A C 1
ATOM 1838 O O . GLY A 1 234 ? 38.5 -26.375 -11.547 1 87.19 234 GLY A O 1
ATOM 1839 N N . THR A 1 235 ? 37.25 -28.266 -11.875 1 90.44 235 THR A N 1
ATOM 1840 C CA . THR A 1 235 ? 36.156 -27.531 -12.492 1 90.44 235 THR A CA 1
ATOM 1841 C C . THR A 1 235 ? 35.531 -26.547 -11.508 1 90.44 235 THR A C 1
ATOM 1843 O O . THR A 1 235 ? 35.188 -25.422 -11.883 1 90.44 235 THR A O 1
ATOM 1846 N N . ALA A 1 236 ? 35.375 -27.016 -10.242 1 92.69 236 ALA A N 1
ATOM 1847 C CA . ALA A 1 236 ? 34.844 -26.141 -9.203 1 92.69 236 ALA A CA 1
ATOM 1848 C C . ALA A 1 236 ? 35.719 -24.906 -8.992 1 92.69 236 ALA A C 1
ATOM 1850 O O . ALA A 1 236 ? 35.188 -23.797 -8.891 1 92.69 236 ALA A O 1
ATOM 1851 N N . TRP A 1 237 ? 36.969 -25.125 -8.992 1 91.69 237 TRP A N 1
ATOM 1852 C CA . TRP A 1 237 ? 37.906 -24.016 -8.773 1 91.69 237 TRP A CA 1
ATOM 1853 C C . TRP A 1 237 ? 37.844 -23.016 -9.922 1 91.69 237 TRP A C 1
ATOM 1855 O O . TRP A 1 237 ? 37.875 -21.812 -9.703 1 91.69 237 TRP A O 1
ATOM 1865 N N . ASN A 1 238 ? 37.844 -23.469 -11.117 1 91.5 238 ASN A N 1
ATOM 1866 C CA . ASN A 1 238 ? 37.75 -22.594 -12.289 1 91.5 238 ASN A CA 1
ATOM 1867 C C . ASN A 1 238 ? 36.469 -21.781 -12.305 1 91.5 238 ASN A C 1
ATOM 1869 O O . ASN A 1 238 ? 36.469 -20.609 -12.656 1 91.5 238 ASN A O 1
ATOM 1873 N N . LEU A 1 239 ? 35.375 -22.469 -11.977 1 93.06 239 LEU A N 1
ATOM 1874 C CA . LEU A 1 239 ? 34.062 -21.797 -11.922 1 93.06 239 LEU A CA 1
ATOM 1875 C C . LEU A 1 239 ? 34.094 -20.672 -10.898 1 93.06 239 LEU A C 1
ATOM 1877 O O . LEU A 1 239 ? 33.625 -19.562 -11.172 1 93.06 239 LEU A O 1
ATOM 1881 N N . LEU A 1 240 ? 34.656 -20.922 -9.734 1 93.56 240 LEU A N 1
ATOM 1882 C CA . LEU A 1 240 ? 34.719 -19.938 -8.664 1 93.56 240 LEU A CA 1
ATOM 1883 C C . LEU A 1 240 ? 35.656 -18.781 -9.039 1 93.56 240 LEU A C 1
ATOM 1885 O O . LEU A 1 240 ? 35.406 -17.641 -8.648 1 93.56 240 LEU A O 1
ATOM 1889 N N . ARG A 1 241 ? 36.625 -19.016 -9.773 1 91.31 241 ARG A N 1
ATOM 1890 C CA . ARG A 1 241 ? 37.531 -17.984 -10.25 1 91.31 241 ARG A CA 1
ATOM 1891 C C . ARG A 1 241 ? 36.781 -16.953 -11.086 1 91.31 241 ARG A C 1
ATOM 1893 O O . ARG A 1 241 ? 37.031 -15.742 -10.961 1 91.31 241 ARG A O 1
ATOM 1900 N N . ASP A 1 242 ? 35.906 -17.406 -11.867 1 91.31 242 ASP A N 1
ATOM 1901 C CA . ASP A 1 242 ? 35.188 -16.547 -12.805 1 91.31 242 ASP A CA 1
ATOM 1902 C C . ASP A 1 242 ? 34.125 -15.711 -12.078 1 91.31 242 ASP A C 1
ATOM 1904 O O . ASP A 1 242 ? 33.719 -14.656 -12.57 1 91.31 242 ASP A O 1
ATOM 1908 N N . VAL A 1 243 ? 33.688 -16.188 -10.852 1 92.56 243 VAL A N 1
ATOM 1909 C CA . VAL A 1 243 ? 32.562 -15.5 -10.242 1 92.56 243 VAL A CA 1
ATOM 1910 C C . VAL A 1 243 ? 32.969 -14.969 -8.859 1 92.56 243 VAL A C 1
ATOM 1912 O O . VAL A 1 243 ? 32.094 -14.523 -8.094 1 92.56 243 VAL A O 1
ATOM 1915 N N . SER A 1 244 ? 34.156 -14.953 -8.547 1 88.81 244 SER A N 1
ATOM 1916 C CA . SER A 1 244 ? 34.656 -14.57 -7.227 1 88.81 244 SER A CA 1
ATOM 1917 C C . SER A 1 244 ? 34.375 -13.102 -6.934 1 88.81 244 SER A C 1
ATOM 1919 O O . SER A 1 244 ? 34.312 -12.703 -5.77 1 88.81 244 SER A O 1
ATOM 1921 N N . ASP A 1 245 ? 34.125 -12.32 -7.953 1 87.62 245 ASP A N 1
ATOM 1922 C CA . ASP A 1 245 ? 33.906 -10.891 -7.77 1 87.62 245 ASP A CA 1
ATOM 1923 C C . ASP A 1 245 ? 32.469 -10.594 -7.398 1 87.62 245 ASP A C 1
ATOM 1925 O O . ASP A 1 245 ? 32.156 -9.492 -6.941 1 87.62 245 ASP A O 1
ATOM 1929 N N . ILE A 1 246 ? 31.594 -11.562 -7.438 1 88.81 246 ILE A N 1
ATOM 1930 C CA . ILE A 1 246 ? 30.172 -11.359 -7.18 1 88.81 246 ILE A CA 1
ATOM 1931 C C . ILE A 1 246 ? 29.938 -11.219 -5.68 1 88.81 246 ILE A C 1
ATOM 1933 O O . ILE A 1 246 ? 29.094 -10.43 -5.25 1 88.81 246 ILE A O 1
ATOM 1937 N N . ASP A 1 247 ? 30.672 -12.008 -4.871 1 88.38 247 ASP A N 1
ATOM 1938 C CA . ASP A 1 247 ? 30.422 -12.07 -3.434 1 88.38 247 ASP A CA 1
ATOM 1939 C C . ASP A 1 247 ? 31.672 -12.555 -2.689 1 88.38 247 ASP A C 1
ATOM 1941 O O . ASP A 1 247 ? 32.375 -13.43 -3.174 1 88.38 247 ASP A O 1
ATOM 1945 N N . ALA A 1 248 ? 31.875 -12.109 -1.535 1 90.69 248 ALA A N 1
ATOM 1946 C CA . ALA A 1 248 ? 33.031 -12.445 -0.724 1 90.69 248 ALA A CA 1
ATOM 1947 C C . ALA A 1 248 ? 33.031 -13.922 -0.353 1 90.69 248 ALA A C 1
ATOM 1949 O O . ALA A 1 248 ? 34.094 -14.547 -0.244 1 90.69 248 ALA A O 1
ATOM 1950 N N . THR A 1 249 ? 31.922 -14.453 -0.193 1 91.06 249 THR A N 1
ATOM 1951 C CA . THR A 1 249 ? 31.828 -15.859 0.179 1 91.06 249 THR A CA 1
ATOM 1952 C C . THR A 1 249 ? 32.375 -16.75 -0.93 1 91.06 249 THR A C 1
ATOM 1954 O O . THR A 1 249 ? 32.969 -17.797 -0.655 1 91.06 249 THR A O 1
ATOM 1957 N N . LEU A 1 250 ? 32.125 -16.359 -2.154 1 91.69 250 LEU A N 1
ATOM 1958 C CA . LEU A 1 250 ? 32.625 -17.141 -3.287 1 91.69 250 LEU A CA 1
ATOM 1959 C C . LEU A 1 250 ? 34.156 -17.078 -3.385 1 91.69 250 LEU A C 1
ATOM 1961 O O . LEU A 1 250 ? 34.781 -18.062 -3.736 1 91.69 250 LEU A O 1
ATOM 1965 N N . TRP A 1 251 ? 34.594 -15.922 -3.045 1 89.94 251 TRP A N 1
ATOM 1966 C CA . TRP A 1 251 ? 36.062 -15.758 -3.012 1 89.94 251 TRP A CA 1
ATOM 1967 C C . TRP A 1 251 ? 36.688 -16.656 -1.959 1 89.94 251 TRP A C 1
ATOM 1969 O O . TRP A 1 251 ? 37.688 -17.328 -2.223 1 89.94 251 TRP A O 1
ATOM 1979 N N . SER A 1 252 ? 36.125 -16.688 -0.807 1 91.62 252 SER A N 1
ATOM 1980 C CA . SER A 1 252 ? 36.594 -17.547 0.279 1 91.62 252 SER A CA 1
ATOM 1981 C C . SER A 1 252 ? 36.531 -19.016 -0.094 1 91.62 252 SER A C 1
ATOM 1983 O O . SER A 1 252 ? 37.406 -19.797 0.258 1 91.62 252 SER A O 1
ATOM 1985 N N . LEU A 1 253 ? 35.469 -19.328 -0.711 1 90.94 253 LEU A N 1
ATOM 1986 C CA . LEU A 1 253 ? 35.281 -20.719 -1.134 1 90.94 253 LEU A CA 1
ATOM 1987 C C . LEU A 1 253 ? 36.344 -21.125 -2.158 1 90.94 253 LEU A C 1
ATOM 1989 O O . LEU A 1 253 ? 36.812 -22.25 -2.137 1 90.94 253 LEU A O 1
ATOM 1993 N N . ARG A 1 254 ? 36.656 -20.25 -3.062 1 90.5 254 ARG A N 1
ATOM 1994 C CA . ARG A 1 254 ? 37.719 -20.516 -4.047 1 90.5 254 ARG A CA 1
ATOM 1995 C C . ARG A 1 254 ? 39.031 -20.859 -3.369 1 90.5 254 ARG A C 1
ATOM 1997 O O . ARG A 1 254 ? 39.719 -21.797 -3.756 1 90.5 254 ARG A O 1
ATOM 2004 N N . LYS A 1 255 ? 39.344 -20.078 -2.393 1 89.38 255 LYS A N 1
ATOM 2005 C CA . LYS A 1 255 ? 40.562 -20.297 -1.641 1 89.38 255 LYS A CA 1
ATOM 2006 C C . LYS A 1 255 ? 40.562 -21.656 -0.947 1 89.38 255 LYS A C 1
ATOM 2008 O O . LYS A 1 255 ? 41.562 -22.375 -0.956 1 89.38 255 LYS A O 1
ATOM 2013 N N . ALA A 1 256 ? 39.469 -21.953 -0.378 1 89.06 256 ALA A N 1
ATOM 2014 C CA . ALA A 1 256 ? 39.344 -23.234 0.322 1 89.06 256 ALA A CA 1
ATOM 2015 C C . ALA A 1 256 ? 39.531 -24.406 -0.636 1 89.06 256 ALA A C 1
ATOM 2017 O O . ALA A 1 256 ? 40.156 -25.406 -0.282 1 89.06 256 ALA A O 1
ATOM 2018 N N . VAL A 1 257 ? 38.969 -24.297 -1.828 1 89.69 257 VAL A N 1
ATOM 2019 C CA . VAL A 1 257 ? 39.062 -25.359 -2.824 1 89.69 257 VAL A CA 1
ATOM 2020 C C . VAL A 1 257 ? 40.5 -25.5 -3.307 1 89.69 257 VAL A C 1
ATOM 2022 O O . VAL A 1 257 ? 40.969 -26.609 -3.543 1 89.69 257 VAL A O 1
ATOM 2025 N N . TYR A 1 258 ? 41.125 -24.406 -3.426 1 83.38 258 TYR A N 1
ATOM 2026 C CA . TYR A 1 258 ? 42.531 -24.406 -3.846 1 83.38 258 TYR A CA 1
ATOM 2027 C C . TYR A 1 258 ? 43.406 -25.156 -2.836 1 83.38 258 TYR A C 1
ATOM 2029 O O . TYR A 1 258 ? 44.281 -25.906 -3.219 1 83.38 258 TYR A O 1
ATOM 2037 N N . ASP A 1 259 ? 43.062 -25 -1.645 1 82.56 259 ASP A N 1
ATOM 2038 C CA . ASP A 1 259 ? 43.875 -25.578 -0.576 1 82.56 259 ASP A CA 1
ATOM 2039 C C . ASP A 1 259 ? 43.688 -27.094 -0.516 1 82.56 259 ASP A C 1
ATOM 2041 O O . ASP A 1 259 ? 44.594 -27.812 -0.087 1 82.56 259 ASP A O 1
ATOM 2045 N N . VAL A 1 260 ? 42.562 -27.578 -0.879 1 76.31 260 VAL A N 1
ATOM 2046 C CA . VAL A 1 260 ? 42.25 -29 -0.775 1 76.31 260 VAL A CA 1
ATOM 2047 C C . VAL A 1 260 ? 42.594 -29.688 -2.096 1 76.31 260 VAL A C 1
ATOM 2049 O O . VAL A 1 260 ? 42.844 -30.891 -2.127 1 76.31 260 VAL A O 1
ATOM 2052 N N . ARG A 1 261 ? 42.5 -28.906 -3.127 1 71.81 261 ARG A N 1
ATOM 2053 C CA . ARG A 1 261 ? 42.656 -29.469 -4.465 1 71.81 261 ARG A CA 1
ATOM 2054 C C . ARG A 1 261 ? 44.062 -30.078 -4.637 1 71.81 261 ARG A C 1
ATOM 2056 O O . ARG A 1 261 ? 45.062 -29.438 -4.355 1 71.81 261 ARG A O 1
ATOM 2063 N N . LYS A 1 262 ? 43.906 -31.391 -4.738 1 62.97 262 LYS A N 1
ATOM 2064 C CA . LYS A 1 262 ? 45.156 -32.062 -5.07 1 62.97 262 LYS A CA 1
ATOM 2065 C C . LYS A 1 262 ? 45.625 -31.672 -6.469 1 62.97 262 LYS A C 1
ATOM 2067 O O . LYS A 1 262 ? 44.906 -31.859 -7.449 1 62.97 262 LYS A O 1
ATOM 2072 N N . ILE A 1 263 ? 46.656 -30.875 -6.668 1 59.16 263 ILE A N 1
ATOM 2073 C CA . ILE A 1 263 ? 47.25 -30.422 -7.914 1 59.16 263 ILE A CA 1
ATOM 2074 C C . ILE A 1 263 ? 47.594 -31.625 -8.797 1 59.16 263 ILE A C 1
ATOM 2076 O O . ILE A 1 263 ? 48.188 -32.594 -8.328 1 59.16 263 ILE A O 1
ATOM 2080 N N . GLY A 1 264 ? 47.062 -31.703 -10.062 1 61.38 264 GLY A N 1
ATOM 2081 C CA . GLY A 1 264 ? 47.406 -32.688 -11.055 1 61.38 264 GLY A CA 1
ATOM 2082 C C . GLY A 1 264 ? 46.344 -33.75 -11.258 1 61.38 264 GLY A C 1
ATOM 2083 O O . GLY A 1 264 ? 46.438 -34.562 -12.18 1 61.38 264 GLY A O 1
ATOM 2084 N N . ILE A 1 265 ? 45.438 -33.844 -10.32 1 65.12 265 ILE A N 1
ATOM 2085 C CA . ILE A 1 265 ? 44.438 -34.906 -10.539 1 65.12 265 ILE A CA 1
ATOM 2086 C C . ILE A 1 265 ? 43.344 -34.375 -11.453 1 65.12 265 ILE A C 1
ATOM 2088 O O . ILE A 1 265 ? 42.656 -33.406 -11.125 1 65.12 265 ILE A O 1
ATOM 2092 N N . PRO A 1 266 ? 43.312 -34.875 -12.68 1 71.25 266 PRO A N 1
ATOM 2093 C CA . PRO A 1 266 ? 42.25 -34.438 -13.594 1 71.25 266 PRO A CA 1
ATOM 2094 C C . PRO A 1 266 ? 40.875 -34.781 -13.078 1 71.25 266 PRO A C 1
ATOM 2096 O O . PRO A 1 266 ? 40.688 -35.719 -12.305 1 71.25 266 PRO A O 1
ATOM 2099 N N . ASP A 1 267 ? 39.938 -33.875 -13.344 1 73.12 267 ASP A N 1
ATOM 2100 C CA . ASP A 1 267 ? 38.531 -34.156 -13.031 1 73.12 267 ASP A CA 1
ATOM 2101 C C . ASP A 1 267 ? 38.094 -35.5 -13.594 1 73.12 267 ASP A C 1
ATOM 2103 O O . ASP A 1 267 ? 38.594 -35.938 -14.641 1 73.12 267 ASP A O 1
ATOM 2107 N N . PRO A 1 268 ? 37.344 -36.156 -12.75 1 68.81 268 PRO A N 1
ATOM 2108 C CA . PRO A 1 268 ? 36.906 -37.469 -13.234 1 68.81 268 PRO A CA 1
ATOM 2109 C C . PRO A 1 268 ? 36.031 -37.375 -14.492 1 68.81 268 PRO A C 1
ATOM 2111 O O . PRO A 1 268 ? 35.469 -36.281 -14.781 1 68.81 268 PRO A O 1
ATOM 2114 N N . THR A 1 269 ? 36.188 -38.281 -15.398 1 65.56 269 THR A N 1
ATOM 2115 C CA . THR A 1 269 ? 35.281 -38.406 -16.531 1 65.56 269 THR A CA 1
ATOM 2116 C C . THR A 1 269 ? 34.094 -39.281 -16.172 1 65.56 269 THR A C 1
ATOM 2118 O O . THR A 1 269 ? 34.25 -40.312 -15.484 1 65.56 269 THR A O 1
ATOM 2121 N N . PHE A 1 270 ? 32.969 -38.781 -16.062 1 60.31 270 PHE A N 1
ATOM 2122 C CA . PHE A 1 270 ? 31.797 -39.625 -15.812 1 60.31 270 PHE A CA 1
ATOM 2123 C C . PHE A 1 270 ? 31.484 -40.5 -17.047 1 60.31 270 PHE A C 1
ATOM 2125 O O . PHE A 1 270 ? 31.328 -39.969 -18.141 1 60.31 270 PHE A O 1
ATOM 2132 N N . PRO A 1 271 ? 31.812 -41.812 -16.906 1 55.97 271 PRO A N 1
ATOM 2133 C CA . PRO A 1 271 ? 31.281 -42.562 -18.031 1 55.97 271 PRO A CA 1
ATOM 2134 C C . PRO A 1 271 ? 29.766 -42.469 -18.156 1 55.97 271 PRO A C 1
ATOM 2136 O O . PRO A 1 271 ? 29.062 -42.5 -17.141 1 55.97 271 PRO A O 1
ATOM 2139 N N . ILE A 1 272 ? 29.312 -41.875 -19.203 1 54.56 272 ILE A N 1
ATOM 2140 C CA . ILE A 1 272 ? 27.875 -41.875 -19.484 1 54.56 272 ILE A CA 1
ATOM 2141 C C . ILE A 1 272 ? 27.422 -43.312 -19.781 1 54.56 272 ILE A C 1
ATOM 2143 O O . ILE A 1 272 ? 27.75 -43.875 -20.828 1 54.56 272 ILE A O 1
ATOM 2147 N N . THR A 1 273 ? 27.281 -44.094 -18.766 1 55.31 273 THR A N 1
ATOM 2148 C CA . THR A 1 273 ? 26.688 -45.406 -19.109 1 55.31 273 THR A CA 1
ATOM 2149 C C . THR A 1 273 ? 25.234 -45.25 -19.516 1 55.31 273 THR A C 1
ATOM 2151 O O . THR A 1 273 ? 24.422 -44.688 -18.766 1 55.31 273 THR A O 1
ATOM 2154 N N . PRO A 1 274 ? 25.094 -45.5 -20.812 1 55.75 274 PRO A N 1
ATOM 2155 C CA . PRO A 1 274 ? 23.688 -45.438 -21.219 1 55.75 274 PRO A CA 1
ATOM 2156 C C . PRO A 1 274 ? 22.797 -46.344 -20.359 1 55.75 274 PRO A C 1
ATOM 2158 O O . PRO A 1 274 ? 23.219 -47.406 -19.922 1 55.75 274 PRO A O 1
ATOM 2161 N N . TRP A 1 275 ? 22 -45.75 -19.812 1 58.88 275 TRP A N 1
ATOM 2162 C CA . TRP A 1 275 ? 21.031 -46.594 -19.125 1 58.88 275 TRP A CA 1
ATOM 2163 C C . TRP A 1 275 ? 20.422 -47.625 -20.094 1 58.88 275 TRP A C 1
ATOM 2165 O O . TRP A 1 275 ? 19.984 -47.25 -21.172 1 58.88 275 TRP A O 1
ATOM 2175 N N . ILE A 1 276 ? 20.875 -48.938 -20.047 1 54.53 276 ILE A N 1
ATOM 2176 C CA . ILE A 1 276 ? 20.453 -50.031 -20.922 1 54.53 276 ILE A CA 1
ATOM 2177 C C . ILE A 1 276 ? 19 -49.812 -21.328 1 54.53 276 ILE A C 1
ATOM 2179 O O . ILE A 1 276 ? 18.641 -50.031 -22.5 1 54.53 276 ILE A O 1
ATOM 2183 N N . ASP A 1 277 ? 18.188 -49.406 -20.375 1 59.56 277 ASP A N 1
ATOM 2184 C CA . ASP A 1 277 ? 16.75 -49.375 -20.609 1 59.56 277 ASP A CA 1
ATOM 2185 C C . ASP A 1 277 ? 16.391 -48.219 -21.547 1 59.56 277 ASP A C 1
ATOM 2187 O O . ASP A 1 277 ? 15.258 -48.125 -22.016 1 59.56 277 ASP A O 1
ATOM 2191 N N . VAL A 1 278 ? 17.391 -47.562 -22.047 1 62.94 278 VAL A N 1
ATOM 2192 C CA . VAL A 1 278 ? 17.203 -46.312 -22.766 1 62.94 278 VAL A CA 1
ATOM 2193 C C . VAL A 1 278 ? 17.125 -46.594 -24.266 1 62.94 278 VAL A C 1
ATOM 2195 O O . VAL A 1 278 ? 16.453 -45.844 -25.016 1 62.94 278 VAL A O 1
ATOM 2198 N N . ALA A 1 279 ? 17.703 -47.656 -24.609 1 72.81 279 ALA A N 1
ATOM 2199 C CA . ALA A 1 279 ? 17.828 -47.844 -26.062 1 72.81 279 ALA A CA 1
ATOM 2200 C C . ALA A 1 279 ? 16.469 -48.094 -26.703 1 72.81 279 ALA A C 1
ATOM 2202 O O . ALA A 1 279 ? 16.219 -47.656 -27.828 1 72.81 279 ALA A O 1
ATOM 2203 N N . GLY A 1 280 ? 15.648 -48.688 -25.938 1 79.94 280 GLY A N 1
ATOM 2204 C CA . GLY A 1 280 ? 14.328 -48.969 -26.469 1 79.94 280 GLY A CA 1
ATOM 2205 C C . GLY A 1 280 ? 13.492 -47.719 -26.688 1 79.94 280 GLY A C 1
ATOM 2206 O O . GLY A 1 280 ? 12.922 -47.531 -27.781 1 79.94 280 GLY A O 1
ATOM 2207 N N . CYS A 1 281 ? 13.609 -46.812 -25.75 1 87 281 CYS A N 1
ATOM 2208 C CA . CYS A 1 281 ? 12.766 -45.625 -25.844 1 87 281 CYS A CA 1
ATOM 2209 C C . CYS A 1 281 ? 13.336 -44.625 -26.828 1 87 281 CYS A C 1
ATOM 2211 O O . CYS A 1 281 ? 12.602 -43.781 -27.344 1 87 281 CYS A O 1
ATOM 2213 N N . GLN A 1 282 ? 14.609 -44.75 -27.172 1 79.56 282 GLN A N 1
ATOM 2214 C CA . GLN A 1 282 ? 15.266 -43.812 -28.078 1 79.56 282 GLN A CA 1
ATOM 2215 C C . GLN A 1 282 ? 15.18 -44.312 -29.516 1 79.56 282 GLN A C 1
ATOM 2217 O O . GLN A 1 282 ? 15.711 -43.656 -30.422 1 79.56 282 GLN A O 1
ATOM 2222 N N . ARG A 1 283 ? 14.445 -45.188 -29.734 1 66.69 283 ARG A N 1
ATOM 2223 C CA . ARG A 1 283 ? 14.266 -45.75 -31.078 1 66.69 283 ARG A CA 1
ATOM 2224 C C . ARG A 1 283 ? 15.586 -46.25 -31.641 1 66.69 283 ARG A C 1
ATOM 2226 O O . ARG A 1 283 ? 15.867 -46.094 -32.844 1 66.69 283 ARG A O 1
ATOM 2233 N N . VAL A 1 284 ? 16.547 -46.656 -30.828 1 60.47 284 VAL A N 1
ATOM 2234 C CA . VAL A 1 284 ? 17.844 -47.062 -31.359 1 60.47 284 VAL A CA 1
ATOM 2235 C C . VAL A 1 284 ? 17.766 -48.5 -31.859 1 60.47 284 VAL A C 1
ATOM 2237 O O . VAL A 1 284 ? 18.609 -48.938 -32.625 1 60.47 284 VAL A O 1
ATOM 2240 N N . TRP A 1 285 ? 16.766 -49.188 -31.438 1 59.75 285 TRP A N 1
ATOM 2241 C CA . TRP A 1 285 ? 16.734 -50.594 -31.859 1 59.75 285 TRP A CA 1
ATOM 2242 C C . TRP A 1 285 ? 16.141 -50.719 -33.25 1 59.75 285 TRP A C 1
ATOM 2244 O O . TRP A 1 285 ? 15.172 -50.031 -33.594 1 59.75 285 TRP A O 1
ATOM 2254 N N . PRO A 1 286 ? 17 -51.281 -34.156 1 52.78 286 PRO A N 1
ATOM 2255 C CA . PRO A 1 286 ? 16.422 -51.531 -35.469 1 52.78 286 PRO A CA 1
ATOM 2256 C C . PRO A 1 286 ? 15.078 -52.25 -35.406 1 52.78 286 PRO A C 1
ATOM 2258 O O . PRO A 1 286 ? 14.883 -53.125 -34.562 1 52.78 286 PRO A O 1
ATOM 2261 N N . THR A 1 287 ? 14.039 -51.656 -35.438 1 53.19 287 THR A N 1
ATOM 2262 C CA . THR A 1 287 ? 12.836 -52.438 -35.625 1 53.19 287 THR A CA 1
ATOM 2263 C C . THR A 1 287 ? 13.086 -53.562 -36.625 1 53.19 287 THR A C 1
ATOM 2265 O O . THR A 1 287 ? 13.484 -53.312 -37.781 1 53.19 287 THR A O 1
ATOM 2268 N N . ARG A 1 288 ? 13.703 -54.562 -36.312 1 50.09 288 ARG A N 1
ATOM 2269 C CA . ARG A 1 288 ? 14.102 -55.719 -37.125 1 50.09 288 ARG A CA 1
ATOM 2270 C C . ARG A 1 288 ? 13.203 -55.844 -38.344 1 50.09 288 ARG A C 1
ATOM 2272 O O . ARG A 1 288 ? 12.07 -55.344 -38.344 1 50.09 288 ARG A O 1
ATOM 2279 N N . GLN A 1 289 ? 13.734 -56.75 -39.406 1 45.88 289 GLN A N 1
ATOM 2280 C CA . GLN A 1 289 ? 13.906 -57.344 -40.719 1 45.88 289 GLN A CA 1
ATOM 2281 C C . GLN A 1 289 ? 12.602 -57.938 -41.219 1 45.88 289 GLN A C 1
ATOM 2283 O O . GLN A 1 289 ? 12.258 -57.781 -42.406 1 45.88 289 GLN A O 1
ATOM 2288 N N . HIS A 1 290 ? 12.102 -59.156 -40.531 1 47.5 290 HIS A N 1
ATOM 2289 C CA . HIS A 1 290 ? 11.258 -60 -41.375 1 47.5 290 HIS A CA 1
ATOM 2290 C C . HIS A 1 290 ? 9.859 -59.406 -41.5 1 47.5 290 HIS A C 1
ATOM 2292 O O . HIS A 1 290 ? 8.961 -59.719 -40.719 1 47.5 290 HIS A O 1
ATOM 2298 N N . GLN A 1 291 ? 9.719 -58.219 -41.812 1 56.09 291 GLN A N 1
ATOM 2299 C CA . GLN A 1 291 ? 8.438 -57.531 -41.781 1 56.09 291 GLN A CA 1
ATOM 2300 C C . GLN A 1 291 ? 7.5 -58.062 -42.844 1 56.09 291 GLN A C 1
ATOM 2302 O O . GLN A 1 291 ? 7.766 -57.938 -44.062 1 56.09 291 GLN A O 1
ATOM 2307 N N . SER A 1 292 ? 7 -59.094 -42.875 1 68.25 292 SER A N 1
ATOM 2308 C CA . SER A 1 292 ? 5.957 -59.406 -43.844 1 68.25 292 SER A CA 1
ATOM 2309 C C . SER A 1 292 ? 4.598 -58.875 -43.375 1 68.25 292 SER A C 1
ATOM 2311 O O . SER A 1 292 ? 4.316 -58.844 -42.188 1 68.25 292 SER A O 1
ATOM 2313 N N . CYS A 1 293 ? 4.156 -57.875 -44.031 1 72.38 293 CYS A N 1
ATOM 2314 C CA . CYS A 1 293 ? 2.764 -57.469 -43.875 1 72.38 293 CYS A CA 1
ATOM 2315 C C . CYS A 1 293 ? 1.85 -58.312 -44.75 1 72.38 293 CYS A C 1
ATOM 2317 O O . CYS A 1 293 ? 2.143 -58.531 -45.906 1 72.38 293 CYS A O 1
ATOM 2319 N N . HIS A 1 294 ? 1.108 -59.125 -44.031 1 75.44 294 HIS A N 1
ATOM 2320 C CA . HIS A 1 294 ? 0.15 -59.906 -44.812 1 75.44 294 HIS A CA 1
ATOM 2321 C C . HIS A 1 294 ? -1.252 -59.781 -44.219 1 75.44 294 HIS A C 1
ATOM 2323 O O . HIS A 1 294 ? -1.435 -59.219 -43.156 1 75.44 294 HIS A O 1
ATOM 2329 N N . TYR A 1 295 ? -2.186 -60.031 -45 1 74.12 295 TYR A N 1
ATOM 2330 C CA . TYR A 1 295 ? -3.557 -60.125 -44.5 1 74.12 295 TYR A CA 1
ATOM 2331 C C . TYR A 1 295 ? -3.84 -61.531 -43.938 1 74.12 295 TYR A C 1
ATOM 2333 O O . TYR A 1 295 ? -3.652 -62.531 -44.656 1 74.12 295 TYR A O 1
ATOM 2341 N N . GLU A 1 296 ? -4.062 -61.594 -42.719 1 75.31 296 GLU A N 1
ATOM 2342 C CA . GLU A 1 296 ? -4.41 -62.844 -42.062 1 75.31 296 GLU A CA 1
ATOM 2343 C C . GLU A 1 296 ? -5.816 -63.281 -42.438 1 75.31 296 GLU A C 1
ATOM 2345 O O . GLU A 1 296 ? -6.797 -62.625 -42.125 1 75.31 296 GLU A O 1
ATOM 2350 N N . LYS A 1 297 ? -5.895 -64.438 -43.062 1 71.38 297 LYS A N 1
ATOM 2351 C CA . LYS A 1 297 ? -7.18 -64.875 -43.562 1 71.38 297 LYS A CA 1
ATOM 2352 C C . LYS A 1 297 ? -7.535 -66.25 -42.938 1 71.38 297 LYS A C 1
ATOM 2354 O O . LYS A 1 297 ? -8.672 -66.688 -43.062 1 71.38 297 LYS A O 1
ATOM 2359 N N . ASN A 1 298 ? -6.594 -66.875 -42.188 1 68 298 ASN A N 1
ATOM 2360 C CA . ASN A 1 298 ? -6.754 -68.25 -41.938 1 68 298 ASN A CA 1
ATOM 2361 C C . ASN A 1 298 ? -7.109 -68.562 -40.469 1 68 298 ASN A C 1
ATOM 2363 O O . ASN A 1 298 ? -7.469 -69.688 -40.094 1 68 298 ASN A O 1
ATOM 2367 N N . THR A 1 299 ? -7.062 -67.562 -39.688 1 71.06 299 THR A N 1
ATOM 2368 C CA . THR A 1 299 ? -7.238 -67.812 -38.25 1 71.06 299 THR A CA 1
ATOM 2369 C C . THR A 1 299 ? -8.688 -68.188 -37.938 1 71.06 299 THR A C 1
ATOM 2371 O O . THR A 1 299 ? -8.961 -69 -37.062 1 71.06 299 THR A O 1
ATOM 2374 N N . SER A 1 300 ? -9.547 -67.5 -38.688 1 67.38 300 SER A N 1
ATOM 2375 C CA . SER A 1 300 ? -10.969 -67.812 -38.531 1 67.38 300 SER A CA 1
ATOM 2376 C C . SER A 1 300 ? -11.68 -67.75 -39.875 1 67.38 300 SER A C 1
ATOM 2378 O O . SER A 1 300 ? -11.125 -67.25 -40.875 1 67.38 300 SER A O 1
ATOM 2380 N N . ASP A 1 301 ? -12.836 -68.375 -39.812 1 66.44 301 ASP A N 1
ATOM 2381 C CA . ASP A 1 301 ? -13.617 -68.375 -41.062 1 66.44 301 ASP A CA 1
ATOM 2382 C C . ASP A 1 301 ? -14.008 -66.938 -41.469 1 66.44 301 ASP A C 1
ATOM 2384 O O . ASP A 1 301 ? -14.047 -66.625 -42.656 1 66.44 301 ASP A O 1
ATOM 2388 N N . PHE A 1 302 ? -14.117 -66.25 -40.531 1 68.12 302 PHE A N 1
ATOM 2389 C CA . PHE A 1 302 ? -14.555 -64.875 -40.812 1 68.12 302 PHE A CA 1
ATOM 2390 C C . PHE A 1 302 ? -13.453 -64.062 -41.5 1 68.12 302 PHE A C 1
ATOM 2392 O O . PHE A 1 302 ? -13.734 -63.25 -42.375 1 68.12 302 PHE A O 1
ATOM 2399 N N . LEU A 1 303 ? -12.258 -64.375 -41.312 1 76.5 303 LEU A N 1
ATOM 2400 C CA . LEU A 1 303 ? -11.133 -63.625 -41.844 1 76.5 303 LEU A CA 1
ATOM 2401 C C . LEU A 1 303 ? -10.961 -63.875 -43.312 1 76.5 303 LEU A C 1
ATOM 2403 O O . LEU A 1 303 ? -10.273 -63.125 -44.031 1 76.5 303 LEU A O 1
ATOM 2407 N N . ARG A 1 304 ? -11.617 -64.875 -43.656 1 69.12 304 ARG A N 1
ATOM 2408 C CA . ARG A 1 304 ? -11.594 -65.125 -45.094 1 69.12 304 ARG A CA 1
ATOM 2409 C C . ARG A 1 304 ? -12.352 -64.062 -45.844 1 69.12 304 ARG A C 1
ATOM 2411 O O . ARG A 1 304 ? -12.008 -63.75 -47 1 69.12 304 ARG A O 1
ATOM 2418 N N . ILE A 1 305 ? -13.297 -63.594 -45.188 1 61.03 305 ILE A N 1
ATOM 2419 C CA . ILE A 1 305 ? -14.125 -62.562 -45.812 1 61.03 305 ILE A CA 1
ATOM 2420 C C . ILE A 1 305 ? -13.562 -61.188 -45.469 1 61.03 305 ILE A C 1
ATOM 2422 O O . ILE A 1 305 ? -13.539 -60.281 -46.312 1 61.03 305 ILE A O 1
ATOM 2426 N N . ALA A 1 306 ? -13.062 -61.031 -44.312 1 70.12 306 ALA A N 1
ATOM 2427 C CA . ALA A 1 306 ? -12.57 -59.75 -43.875 1 70.12 306 ALA A CA 1
ATOM 2428 C C . ALA A 1 306 ? -11.195 -59.875 -43.219 1 70.12 306 ALA A C 1
ATOM 2430 O O . ALA A 1 306 ? -11.07 -59.844 -42 1 70.12 306 ALA A O 1
ATOM 2431 N N . PRO A 1 307 ? -10.258 -59.906 -44.062 1 78.31 307 PRO A N 1
ATOM 2432 C CA . PRO A 1 307 ? -8.906 -60.125 -43.562 1 78.31 307 PRO A CA 1
ATOM 2433 C C . PRO A 1 307 ? -8.383 -58.906 -42.75 1 78.31 307 PRO A C 1
ATOM 2435 O O . PRO A 1 307 ? -8.75 -57.781 -43.031 1 78.31 307 PRO A O 1
ATOM 2438 N N . LEU A 1 308 ? -7.676 -59.25 -41.781 1 87.38 308 LEU A N 1
ATOM 2439 C CA . LEU A 1 308 ? -7.047 -58.25 -40.938 1 87.38 308 LEU A CA 1
ATOM 2440 C C . LEU A 1 308 ? -5.594 -58.031 -41.344 1 87.38 308 LEU A C 1
ATOM 2442 O O . LEU A 1 308 ? -4.871 -59 -41.594 1 87.38 308 LEU A O 1
ATOM 2446 N N . LYS A 1 309 ? -5.234 -56.812 -41.531 1 87.75 309 LYS A N 1
ATOM 2447 C CA . LYS A 1 309 ? -3.844 -56.469 -41.844 1 87.75 309 LYS A CA 1
ATOM 2448 C C . LYS A 1 309 ? -2.943 -56.719 -40.625 1 87.75 309 LYS A C 1
ATOM 2450 O O . LYS A 1 309 ? -3.197 -56.219 -39.562 1 87.75 309 LYS A O 1
ATOM 2455 N N . VAL A 1 310 ? -1.958 -57.625 -40.844 1 90.31 310 VAL A N 1
ATOM 2456 C CA . VAL A 1 310 ? -1.091 -58 -39.719 1 90.31 310 VAL A CA 1
ATOM 2457 C C . VAL A 1 310 ? 0.372 -57.906 -40.156 1 90.31 310 VAL A C 1
ATOM 2459 O O . VAL A 1 310 ? 0.72 -58.219 -41.281 1 90.31 310 VAL A O 1
ATOM 2462 N N . GLU A 1 311 ? 1.112 -57.312 -39.281 1 88.88 311 GLU A N 1
ATOM 2463 C CA . GLU A 1 311 ? 2.562 -57.25 -39.438 1 88.88 311 GLU A CA 1
ATOM 2464 C C . GLU A 1 311 ? 3.27 -58.125 -38.406 1 88.88 311 GLU A C 1
ATOM 2466 O O . GLU A 1 311 ? 3.01 -58 -37.219 1 88.88 311 GLU A O 1
ATOM 2471 N N . THR A 1 312 ? 4.125 -59.031 -38.906 1 88.69 312 THR A N 1
ATOM 2472 C CA . THR A 1 312 ? 4.918 -59.844 -37.969 1 88.69 312 THR A CA 1
ATOM 2473 C C . THR A 1 312 ? 6.164 -59.062 -37.531 1 88.69 312 THR A C 1
ATOM 2475 O O . THR A 1 312 ? 7.035 -58.781 -38.344 1 88.69 312 THR A O 1
ATOM 2478 N N . LEU A 1 313 ? 6.25 -58.719 -36.312 1 88.44 313 LEU A N 1
ATOM 2479 C CA . LEU A 1 313 ? 7.359 -57.906 -35.812 1 88.44 313 LEU A CA 1
ATOM 2480 C C . LEU A 1 313 ? 8.492 -58.812 -35.344 1 88.44 313 LEU A C 1
ATOM 2482 O O . LEU A 1 313 ? 9.664 -58.438 -35.375 1 88.44 313 LEU A O 1
ATOM 2486 N N . SER A 1 314 ? 8.094 -59.938 -34.812 1 85.38 314 SER A N 1
ATOM 2487 C CA . SER A 1 314 ? 9.039 -60.969 -34.344 1 85.38 314 SER A CA 1
ATOM 2488 C C . SER A 1 314 ? 8.461 -62.344 -34.469 1 85.38 314 SER A C 1
ATOM 2490 O O . SER A 1 314 ? 7.27 -62.562 -34.25 1 85.38 314 SER A O 1
ATOM 2492 N N . VAL A 1 315 ? 9.305 -63.375 -34.781 1 82.12 315 VAL A N 1
ATOM 2493 C CA . VAL A 1 315 ? 8.852 -64.75 -34.969 1 82.12 315 VAL A CA 1
ATOM 2494 C C . VAL A 1 315 ? 9.078 -65.562 -33.688 1 82.12 315 VAL A C 1
ATOM 2496 O O . VAL A 1 315 ? 8.219 -66.312 -33.25 1 82.12 315 VAL A O 1
ATOM 2499 N N . LYS A 1 316 ? 10.227 -65.312 -33.031 1 79.62 316 LYS A N 1
ATOM 2500 C CA . LYS A 1 316 ? 10.531 -65.875 -31.75 1 79.62 316 LYS A CA 1
ATOM 2501 C C . LYS A 1 316 ? 11.07 -64.875 -30.781 1 79.62 316 LYS A C 1
ATOM 2503 O O . LYS A 1 316 ? 12.258 -64.5 -30.812 1 79.62 316 LYS A O 1
ATOM 2508 N N . PRO A 1 317 ? 10.367 -64.438 -30.047 1 84.31 317 PRO A N 1
ATOM 2509 C CA . PRO A 1 317 ? 8.961 -64.75 -29.734 1 84.31 317 PRO A CA 1
ATOM 2510 C C . PRO A 1 317 ? 8 -64.188 -30.781 1 84.31 317 PRO A C 1
ATOM 2512 O O . PRO A 1 317 ? 8.352 -63.25 -31.516 1 84.31 317 PRO A O 1
ATOM 2515 N N . HIS A 1 318 ? 6.875 -64.875 -30.797 1 85.06 318 HIS A N 1
ATOM 2516 C CA . HIS A 1 318 ? 5.891 -64.438 -31.797 1 85.06 318 HIS A CA 1
ATOM 2517 C C . HIS A 1 318 ? 5.191 -63.156 -31.375 1 85.06 318 HIS A C 1
ATOM 2519 O O . HIS A 1 318 ? 4.434 -63.156 -30.406 1 85.06 318 HIS A O 1
ATOM 2525 N N . ILE A 1 319 ? 5.465 -62.031 -32.062 1 90.69 319 ILE A N 1
ATOM 2526 C CA . ILE A 1 319 ? 4.875 -60.719 -31.812 1 90.69 319 ILE A CA 1
ATOM 2527 C C . ILE A 1 319 ? 4.355 -60.125 -33.125 1 90.69 319 ILE A C 1
ATOM 2529 O O . ILE A 1 319 ? 5.105 -60 -34.094 1 90.69 319 ILE A O 1
ATOM 2533 N N . VAL A 1 320 ? 3.109 -59.812 -33.156 1 92.12 320 VAL A N 1
ATOM 2534 C CA . VAL A 1 320 ? 2.523 -59.281 -34.406 1 92.12 320 VAL A CA 1
ATOM 2535 C C . VAL A 1 320 ? 1.758 -58 -34.094 1 92.12 320 VAL A C 1
ATOM 2537 O O . VAL A 1 320 ? 1.316 -57.781 -32.969 1 92.12 320 VAL A O 1
ATOM 2540 N N . LEU A 1 321 ? 1.621 -57.125 -35.062 1 93.19 321 LEU A N 1
ATOM 2541 C CA . LEU A 1 321 ? 0.879 -55.844 -35 1 93.19 321 LEU A CA 1
ATOM 2542 C C . LEU A 1 321 ? -0.289 -55.844 -35.969 1 93.19 321 LEU A C 1
ATOM 2544 O O . LEU A 1 321 ? -0.085 -55.938 -37.188 1 93.19 321 LEU A O 1
ATOM 2548 N N . TYR A 1 322 ? -1.467 -55.875 -35.438 1 93.81 322 TYR A N 1
ATOM 2549 C CA . TYR A 1 322 ? -2.662 -55.75 -36.281 1 93.81 322 TYR A CA 1
ATOM 2550 C C . TYR A 1 322 ? -3.029 -54.281 -36.5 1 93.81 322 TYR A C 1
ATOM 2552 O O . TYR A 1 322 ? -2.893 -53.469 -35.562 1 93.81 322 TYR A O 1
ATOM 2560 N N . HIS A 1 323 ? -3.529 -54 -37.688 1 92.94 323 HIS A N 1
ATOM 2561 C CA . HIS A 1 323 ? -3.916 -52.625 -38.031 1 92.94 323 HIS A CA 1
ATOM 2562 C C . HIS A 1 323 ? -5.43 -52.5 -38.156 1 92.94 323 HIS A C 1
ATOM 2564 O O . HIS A 1 323 ? -6.078 -53.406 -38.719 1 92.94 323 HIS A O 1
ATOM 2570 N N . ASP A 1 324 ? -6.02 -51.438 -37.625 1 93.56 324 ASP A N 1
ATOM 2571 C CA . ASP A 1 324 ? -7.426 -51.062 -37.781 1 93.56 324 ASP A CA 1
ATOM 2572 C C . ASP A 1 324 ? -8.344 -52.156 -37.219 1 93.56 324 ASP A C 1
ATOM 2574 O O . ASP A 1 324 ? -9.258 -52.625 -37.906 1 93.56 324 ASP A O 1
ATOM 2578 N N . VAL A 1 325 ? -8.047 -52.438 -35.969 1 95.94 325 VAL A N 1
ATOM 2579 C CA . VAL A 1 325 ? -8.789 -53.562 -35.406 1 95.94 325 VAL A CA 1
ATOM 2580 C C . VAL A 1 325 ? -9.625 -53.062 -34.219 1 95.94 325 VAL A C 1
ATOM 2582 O O . VAL A 1 325 ? -10.352 -53.844 -33.594 1 95.94 325 VAL A O 1
ATOM 2585 N N . ILE A 1 326 ? -9.539 -51.812 -33.875 1 96.5 326 ILE A N 1
ATOM 2586 C CA . ILE A 1 326 ? -10.445 -51.188 -32.906 1 96.5 326 ILE A CA 1
ATOM 2587 C C . ILE A 1 326 ? -10.898 -49.812 -33.469 1 96.5 326 ILE A C 1
ATOM 2589 O O . ILE A 1 326 ? -10.094 -49.094 -34.031 1 96.5 326 ILE A O 1
ATOM 2593 N N . TYR A 1 327 ? -12.148 -49.5 -33.312 1 95.94 327 TYR A N 1
ATOM 2594 C CA . TYR A 1 327 ? -12.727 -48.344 -34 1 95.94 327 TYR A CA 1
ATOM 2595 C C . TYR A 1 327 ? -13.078 -47.219 -33 1 95.94 327 TYR A C 1
ATOM 2597 O O . TYR A 1 327 ? -13.133 -47.469 -31.797 1 95.94 327 TYR A O 1
ATOM 2605 N N . ASP A 1 328 ? -13.359 -46.031 -33.562 1 96.56 328 ASP A N 1
ATOM 2606 C CA . ASP A 1 328 ? -13.57 -44.844 -32.781 1 96.56 328 ASP A CA 1
ATOM 2607 C C . ASP A 1 328 ? -14.742 -45 -31.812 1 96.56 328 ASP A C 1
ATOM 2609 O O . ASP A 1 328 ? -14.672 -44.594 -30.656 1 96.56 328 ASP A O 1
ATOM 2613 N N . SER A 1 329 ? -15.766 -45.594 -32.312 1 96.25 329 SER A N 1
ATOM 2614 C CA . SER A 1 329 ? -16.938 -45.781 -31.453 1 96.25 329 SER A CA 1
ATOM 2615 C C . SER A 1 329 ? -16.641 -46.688 -30.281 1 96.25 329 SER A C 1
ATOM 2617 O O . SER A 1 329 ? -17.109 -46.469 -29.156 1 96.25 329 SER A O 1
ATOM 2619 N N . GLU A 1 330 ? -15.844 -47.781 -30.516 1 95.81 330 GLU A N 1
ATOM 2620 C CA . GLU A 1 330 ? -15.461 -48.688 -29.453 1 95.81 330 GLU A CA 1
ATOM 2621 C C . GLU A 1 330 ? -14.516 -48.031 -28.453 1 95.81 330 GLU A C 1
ATOM 2623 O O . GLU A 1 330 ? -14.648 -48.219 -27.25 1 95.81 330 GLU A O 1
ATOM 2628 N N . ILE A 1 331 ? -13.602 -47.219 -29 1 97 331 ILE A N 1
ATOM 2629 C CA . ILE A 1 331 ? -12.641 -46.5 -28.172 1 97 331 ILE A CA 1
ATOM 2630 C C . ILE A 1 331 ? -13.383 -45.531 -27.25 1 97 331 ILE A C 1
ATOM 2632 O O . ILE A 1 331 ? -13.141 -45.5 -26.047 1 97 331 ILE A O 1
ATOM 2636 N N . SER A 1 332 ? -14.305 -44.781 -27.812 1 95.56 332 SER A N 1
ATOM 2637 C CA . SER A 1 332 ? -15.078 -43.812 -27.031 1 95.56 332 SER A CA 1
ATOM 2638 C C . SER A 1 332 ? -15.883 -44.5 -25.938 1 95.56 332 SER A C 1
ATOM 2640 O O . SER A 1 332 ? -15.945 -44 -24.812 1 95.56 332 SER A O 1
ATOM 2642 N N . LYS A 1 333 ? -16.422 -45.562 -26.312 1 94.25 333 LYS A N 1
ATOM 2643 C CA . LYS A 1 333 ? -17.234 -46.312 -25.359 1 94.25 333 LYS A CA 1
ATOM 2644 C C . LYS A 1 333 ? -16.406 -46.781 -24.172 1 94.25 333 LYS A C 1
ATOM 2646 O O . LYS A 1 333 ? -16.766 -46.594 -23.016 1 94.25 333 LYS A O 1
ATOM 2651 N N . VAL A 1 334 ? -15.297 -47.406 -24.438 1 94 334 VAL A N 1
ATOM 2652 C CA . VAL A 1 334 ? -14.445 -47.969 -23.391 1 94 334 VAL A CA 1
ATOM 2653 C C . VAL A 1 334 ? -13.883 -46.875 -22.516 1 94 334 VAL A C 1
ATOM 2655 O O . VAL A 1 334 ? -13.828 -47 -21.281 1 94 334 VAL A O 1
ATOM 2658 N N . LYS A 1 335 ? -13.43 -45.781 -23.078 1 92.88 335 LYS A N 1
ATOM 2659 C CA . LYS A 1 335 ? -12.891 -44.656 -22.328 1 92.88 335 LYS A CA 1
ATOM 2660 C C . LYS A 1 335 ? -13.938 -44.062 -21.391 1 92.88 335 LYS A C 1
ATOM 2662 O O . LYS A 1 335 ? -13.664 -43.844 -20.203 1 92.88 335 LYS A O 1
ATOM 2667 N N . ASN A 1 336 ? -15.156 -43.875 -21.875 1 92.44 336 ASN A N 1
ATOM 2668 C CA . ASN A 1 336 ? -16.219 -43.281 -21.094 1 92.44 336 ASN A CA 1
ATOM 2669 C C . ASN A 1 336 ? -16.594 -44.156 -19.891 1 92.44 336 ASN A C 1
ATOM 2671 O O . ASN A 1 336 ? -16.828 -43.656 -18.797 1 92.44 336 ASN A O 1
ATOM 2675 N N . ILE A 1 337 ? -16.594 -45.406 -20.125 1 92.06 337 ILE A N 1
ATOM 2676 C CA . ILE A 1 337 ? -16.969 -46.312 -19.062 1 92.06 337 ILE A CA 1
ATOM 2677 C C . ILE A 1 337 ? -15.891 -46.375 -18 1 92.06 337 ILE A C 1
ATOM 2679 O O . ILE A 1 337 ? -16.188 -46.562 -16.812 1 92.06 337 ILE A O 1
ATOM 2683 N N . SER A 1 338 ? -14.742 -46.094 -18.359 1 91.12 338 SER A N 1
ATOM 2684 C CA . SER A 1 338 ? -13.617 -46.312 -17.469 1 91.12 338 SER A CA 1
ATOM 2685 C C . SER A 1 338 ? -13.305 -45.062 -16.656 1 91.12 338 SER A C 1
ATOM 2687 O O . SER A 1 338 ? -12.656 -45.156 -15.609 1 91.12 338 SER A O 1
ATOM 2689 N N . LEU A 1 339 ? -13.688 -43.906 -17.078 1 87 339 LEU A N 1
ATOM 2690 C CA . LEU A 1 339 ? -13.273 -42.625 -16.531 1 87 339 LEU A CA 1
ATOM 2691 C C . LEU A 1 339 ? -13.531 -42.562 -15.031 1 87 339 LEU A C 1
ATOM 2693 O O . LEU A 1 339 ? -12.633 -42.219 -14.258 1 87 339 LEU A O 1
ATOM 2697 N N . PRO A 1 340 ? -14.664 -43.031 -14.539 1 85.94 340 PRO A N 1
ATOM 2698 C CA . PRO A 1 340 ? -14.93 -42.906 -13.102 1 85.94 340 PRO A CA 1
ATOM 2699 C C . PRO A 1 340 ? -14.094 -43.875 -12.266 1 85.94 340 PRO A C 1
ATOM 2701 O O . PRO A 1 340 ? -13.883 -43.625 -11.078 1 85.94 340 PRO A O 1
ATOM 2704 N N . SER A 1 341 ? -13.609 -44.906 -12.875 1 88.38 341 SER A N 1
ATOM 2705 C CA . SER A 1 341 ? -12.961 -45.969 -12.102 1 88.38 341 SER A CA 1
ATOM 2706 C C . SER A 1 341 ? -11.445 -45.906 -12.266 1 88.38 341 SER A C 1
ATOM 2708 O O . SER A 1 341 ? -10.719 -46.75 -11.703 1 88.38 341 SER A O 1
ATOM 2710 N N . LEU A 1 342 ? -11.023 -44.969 -13.031 1 87.12 342 LEU A N 1
ATOM 2711 C CA . LEU A 1 342 ? -9.578 -44.875 -13.227 1 87.12 342 LEU A CA 1
ATOM 2712 C C . LEU A 1 342 ? -8.875 -44.562 -11.914 1 87.12 342 LEU A C 1
ATOM 2714 O O . LEU A 1 342 ? -9.242 -43.594 -11.219 1 87.12 342 LEU A O 1
ATOM 2718 N N . ARG A 1 343 ? -7.895 -45.406 -11.57 1 83.5 343 ARG A N 1
ATOM 2719 C CA . ARG A 1 343 ? -7.133 -45.188 -10.344 1 83.5 343 ARG A CA 1
ATOM 2720 C C . ARG A 1 343 ? -5.656 -45.5 -10.562 1 83.5 343 ARG A C 1
ATOM 2722 O O . ARG A 1 343 ? -5.301 -46.312 -11.406 1 83.5 343 ARG A O 1
ATOM 2729 N N . SER A 1 344 ? -4.891 -44.75 -9.781 1 79.75 344 SER A N 1
ATOM 2730 C CA . SER A 1 344 ? -3.463 -45.062 -9.805 1 79.75 344 SER A CA 1
ATOM 2731 C C . SER A 1 344 ? -3.176 -46.406 -9.148 1 79.75 344 SER A C 1
ATOM 2733 O O . SER A 1 344 ? -3.828 -46.781 -8.172 1 79.75 344 SER A O 1
ATOM 2735 N N . PRO A 1 345 ? -2.354 -47.125 -9.797 1 73.38 345 PRO A N 1
ATOM 2736 C CA . PRO A 1 345 ? -1.977 -48.375 -9.141 1 73.38 345 PRO A CA 1
ATOM 2737 C C . PRO A 1 345 ? -1.421 -48.156 -7.73 1 73.38 345 PRO A C 1
ATOM 2739 O O . PRO A 1 345 ? -0.912 -47.062 -7.43 1 73.38 345 PRO A O 1
ATOM 2742 N N . SER A 1 346 ? -2.008 -49 -6.723 1 58.22 346 SER A N 1
ATOM 2743 C CA . SER A 1 346 ? -1.519 -48.875 -5.352 1 58.22 346 SER A CA 1
ATOM 2744 C C . SER A 1 346 ? -0.005 -48.688 -5.32 1 58.22 346 SER A C 1
ATOM 2746 O O . SER A 1 346 ? 0.719 -49.312 -6.086 1 58.22 346 SER A O 1
ATOM 2748 N N . ARG A 1 347 ? 0.391 -47.469 -4.809 1 49.94 347 ARG A N 1
ATOM 2749 C CA . ARG A 1 347 ? 1.808 -47.156 -4.664 1 49.94 347 ARG A CA 1
ATOM 2750 C C . ARG A 1 347 ? 2.549 -48.281 -3.945 1 49.94 347 ARG A C 1
ATOM 2752 O O . ARG A 1 347 ? 2.443 -48.406 -2.725 1 49.94 347 ARG A O 1
ATOM 2759 N N . ILE A 1 348 ? 2.475 -49.438 -4.234 1 38.5 348 ILE A N 1
ATOM 2760 C CA . ILE A 1 348 ? 3.461 -50.219 -3.512 1 38.5 348 ILE A CA 1
ATOM 2761 C C . ILE A 1 348 ? 4.781 -49.469 -3.432 1 38.5 348 ILE A C 1
ATOM 2763 O O . ILE A 1 348 ? 5.133 -48.719 -4.352 1 38.5 348 ILE A O 1
ATOM 2767 N N . LEU A 1 349 ? 5.402 -49.406 -2.203 1 37.75 349 LEU A N 1
ATOM 2768 C CA . LEU A 1 349 ? 6.648 -48.719 -1.84 1 37.75 349 LEU A CA 1
ATOM 2769 C C . LEU A 1 349 ? 7.527 -48.531 -3.066 1 37.75 349 LEU A C 1
ATOM 2771 O O . LEU A 1 349 ? 8.352 -47.594 -3.096 1 37.75 349 LEU A O 1
ATOM 2775 N N . ARG A 1 350 ? 7.637 -49.594 -3.904 1 42.06 350 ARG A N 1
ATOM 2776 C CA . ARG A 1 350 ? 8.641 -49.625 -4.965 1 42.06 350 ARG A CA 1
ATOM 2777 C C . ARG A 1 350 ? 7.992 -49.438 -6.332 1 42.06 350 ARG A C 1
ATOM 2779 O O . ARG A 1 350 ? 8.539 -49.906 -7.348 1 42.06 350 ARG A O 1
ATOM 2786 N N . ALA A 1 351 ? 6.727 -49.031 -6.301 1 52.41 351 ALA A N 1
ATOM 2787 C CA . ALA A 1 351 ? 6.102 -49.094 -7.617 1 52.41 351 ALA A CA 1
ATOM 2788 C C . ALA A 1 351 ? 6.758 -48.125 -8.594 1 52.41 351 ALA A C 1
ATOM 2790 O O . ALA A 1 351 ? 6.914 -46.938 -8.281 1 52.41 351 ALA A O 1
ATOM 2791 N N . GLU A 1 352 ? 7.48 -48.562 -9.586 1 74.69 352 GLU A N 1
ATOM 2792 C CA . GLU A 1 352 ? 8.406 -48.094 -10.617 1 74.69 352 GLU A CA 1
ATOM 2793 C C . GLU A 1 352 ? 7.668 -47.375 -11.742 1 74.69 352 GLU A C 1
ATOM 2795 O O . GLU A 1 352 ? 8.289 -46.75 -12.602 1 74.69 352 GLU A O 1
ATOM 2800 N N . ASP A 1 353 ? 6.309 -47.375 -11.625 1 86.81 353 ASP A N 1
ATOM 2801 C CA . ASP A 1 353 ? 5.551 -46.719 -12.672 1 86.81 353 ASP A CA 1
ATOM 2802 C C . ASP A 1 353 ? 5.328 -45.25 -12.328 1 86.81 353 ASP A C 1
ATOM 2804 O O . ASP A 1 353 ? 5.52 -44.812 -11.18 1 86.81 353 ASP A O 1
ATOM 2808 N N . HIS A 1 354 ? 5.008 -44.469 -13.242 1 89.31 354 HIS A N 1
ATOM 2809 C CA . HIS A 1 354 ? 4.785 -43.031 -13.031 1 89.31 354 HIS A CA 1
ATOM 2810 C C . HIS A 1 354 ? 3.551 -42.562 -13.789 1 89.31 354 HIS A C 1
ATOM 2812 O O . HIS A 1 354 ? 3.404 -42.844 -14.984 1 89.31 354 HIS A O 1
ATOM 2818 N N . ASN A 1 355 ? 2.623 -41.875 -13.102 1 89.5 355 ASN A N 1
ATOM 2819 C CA . ASN A 1 355 ? 1.435 -41.219 -13.648 1 89.5 355 ASN A CA 1
ATOM 2820 C C . ASN A 1 355 ? 0.641 -42.156 -14.547 1 89.5 355 ASN A C 1
ATOM 2822 O O . ASN A 1 355 ? 0.302 -41.812 -15.68 1 89.5 355 ASN A O 1
ATOM 2826 N N . LEU A 1 356 ? 0.471 -43.344 -14.086 1 90.69 356 LEU A N 1
ATOM 2827 C CA . LEU A 1 356 ? -0.32 -44.375 -14.734 1 90.69 356 LEU A CA 1
ATOM 2828 C C . LEU A 1 356 ? -1.621 -44.625 -13.977 1 90.69 356 LEU A C 1
ATOM 2830 O O . LEU A 1 356 ? -1.619 -44.719 -12.742 1 90.69 356 LEU A O 1
ATOM 2834 N N . LYS A 1 357 ? -2.699 -44.562 -14.703 1 89.06 357 LYS A N 1
ATOM 2835 C CA . LYS A 1 357 ? -3.99 -44.938 -14.117 1 89.06 357 LYS A CA 1
ATOM 2836 C C . LYS A 1 357 ? -4.598 -46.125 -14.828 1 89.06 357 LYS A C 1
ATOM 2838 O O . LYS A 1 357 ? -4.5 -46.25 -16.047 1 89.06 357 LYS A O 1
ATOM 2843 N N . LEU A 1 358 ? -5.215 -46.906 -13.992 1 91.81 358 LEU A N 1
ATOM 2844 C CA . LEU A 1 358 ? -5.773 -48.156 -14.531 1 91.81 358 LEU A CA 1
ATOM 2845 C C . LEU A 1 358 ? -7.238 -48.312 -14.133 1 91.81 358 LEU A C 1
ATOM 2847 O O . LEU A 1 358 ? -7.668 -47.75 -13.109 1 91.81 358 LEU A O 1
ATOM 2851 N N . ALA A 1 359 ? -7.98 -48.969 -14.969 1 93.06 359 ALA A N 1
ATOM 2852 C CA . ALA A 1 359 ? -9.352 -49.375 -14.672 1 93.06 359 ALA A CA 1
ATOM 2853 C C . ALA A 1 359 ? -9.664 -50.719 -15.328 1 93.06 359 ALA A C 1
ATOM 2855 O O . ALA A 1 359 ? -9.195 -51 -16.422 1 93.06 359 ALA A O 1
ATOM 2856 N N . LYS A 1 360 ? -10.438 -51.5 -14.578 1 93.62 360 LYS A N 1
ATOM 2857 C CA . LYS A 1 360 ? -10.914 -52.781 -15.125 1 93.62 360 LYS A CA 1
ATOM 2858 C C . LYS A 1 360 ? -12.359 -52.656 -15.594 1 93.62 360 LYS A C 1
ATOM 2860 O O . LYS A 1 360 ? -13.195 -52.062 -14.914 1 93.62 360 LYS A O 1
ATOM 2865 N N . ILE A 1 361 ? -12.555 -53.188 -16.781 1 93.31 361 ILE A N 1
ATOM 2866 C CA . ILE A 1 361 ? -13.914 -53.188 -17.281 1 93.31 361 ILE A CA 1
ATOM 2867 C C . ILE A 1 361 ? -14.266 -54.594 -17.797 1 93.31 361 ILE A C 1
ATOM 2869 O O . ILE A 1 361 ? -13.375 -55.375 -18.156 1 93.31 361 ILE A O 1
ATOM 2873 N N . ARG A 1 362 ? -15.547 -54.906 -17.797 1 92.69 362 ARG A N 1
ATOM 2874 C CA . ARG A 1 362 ? -16.047 -56.188 -18.312 1 92.69 362 ARG A CA 1
ATOM 2875 C C . ARG A 1 362 ? -16.625 -56.031 -19.703 1 92.69 362 ARG A C 1
ATOM 2877 O O . ARG A 1 362 ? -17.312 -55.031 -20 1 92.69 362 ARG A O 1
ATOM 2884 N N . GLU A 1 363 ? -16.234 -56.938 -20.469 1 91.25 363 GLU A N 1
ATOM 2885 C CA . GLU A 1 363 ? -16.703 -56.906 -21.859 1 91.25 363 GLU A CA 1
ATOM 2886 C C . GLU A 1 363 ? -17.5 -58.188 -22.188 1 91.25 363 GLU A C 1
ATOM 2888 O O . GLU A 1 363 ? -17.141 -59.281 -21.75 1 91.25 363 GLU A O 1
ATOM 2893 N N . ASP A 1 364 ? -18.516 -58 -23 1 93.38 364 ASP A N 1
ATOM 2894 C CA . ASP A 1 364 ? -19.328 -59.125 -23.5 1 93.38 364 ASP A CA 1
ATOM 2895 C C . ASP A 1 364 ? -18.531 -60 -24.453 1 93.38 364 ASP A C 1
ATOM 2897 O O . ASP A 1 364 ? -18 -59.5 -25.453 1 93.38 364 ASP A O 1
ATOM 2901 N N . PRO A 1 365 ? -18.516 -61.312 -24.172 1 92.94 365 PRO A N 1
ATOM 2902 C CA . PRO A 1 365 ? -17.766 -62.219 -25.062 1 92.94 365 PRO A CA 1
ATOM 2903 C C . PRO A 1 365 ? -18.344 -62.281 -26.469 1 92.94 365 PRO A C 1
ATOM 2905 O O . PRO A 1 365 ? -17.672 -62.719 -27.406 1 92.94 365 PRO A O 1
ATOM 2908 N N . ARG A 1 366 ? -19.531 -61.781 -26.609 1 94.38 366 ARG A N 1
ATOM 2909 C CA . ARG A 1 366 ? -20.172 -61.812 -27.922 1 94.38 366 ARG A CA 1
ATOM 2910 C C . ARG A 1 366 ? -20.141 -60.438 -28.562 1 94.38 366 ARG A C 1
ATOM 2912 O O . ARG A 1 366 ? -20.766 -60.188 -29.609 1 94.38 366 ARG A O 1
ATOM 2919 N N . SER A 1 367 ? -19.453 -59.562 -27.969 1 93.81 367 SER A N 1
ATOM 2920 C CA . SER A 1 367 ? -19.328 -58.25 -28.562 1 93.81 367 SER A CA 1
ATOM 2921 C C . SER A 1 367 ? -18.469 -58.281 -29.828 1 93.81 367 SER A C 1
ATOM 2923 O O . SER A 1 367 ? -17.656 -59.188 -30 1 93.81 367 SER A O 1
ATOM 2925 N N . PRO A 1 368 ? -18.641 -57.312 -30.703 1 93.75 368 PRO A N 1
ATOM 2926 C CA . PRO A 1 368 ? -17.812 -57.25 -31.906 1 93.75 368 PRO A CA 1
ATOM 2927 C C . PRO A 1 368 ? -16.328 -57.25 -31.609 1 93.75 368 PRO A C 1
ATOM 2929 O O . PRO A 1 368 ? -15.539 -57.875 -32.312 1 93.75 368 PRO A O 1
ATOM 2932 N N . LEU A 1 369 ? -15.914 -56.531 -30.625 1 94.69 369 LEU A N 1
ATOM 2933 C CA . LEU A 1 369 ? -14.5 -56.469 -30.266 1 94.69 369 LEU A CA 1
ATOM 2934 C C . LEU A 1 369 ? -14.008 -57.844 -29.797 1 94.69 369 LEU A C 1
ATOM 2936 O O . LEU A 1 369 ? -12.922 -58.281 -30.203 1 94.69 369 LEU A O 1
ATOM 2940 N N . SER A 1 370 ? -14.766 -58.531 -28.984 1 94.75 370 SER A N 1
ATOM 2941 C CA . SER A 1 370 ? -14.391 -59.875 -28.5 1 94.75 370 SER A CA 1
ATOM 2942 C C . SER A 1 370 ? -14.281 -60.844 -29.656 1 94.75 370 SER A C 1
ATOM 2944 O O . SER A 1 370 ? -13.367 -61.688 -29.688 1 94.75 370 SER A O 1
ATOM 2946 N N . LEU A 1 371 ? -15.211 -60.781 -30.531 1 93.38 371 LEU A N 1
ATOM 2947 C CA . LEU A 1 371 ? -15.188 -61.688 -31.688 1 93.38 371 LEU A CA 1
ATOM 2948 C C . LEU A 1 371 ? -13.969 -61.375 -32.562 1 93.38 371 LEU A C 1
ATOM 2950 O O . LEU A 1 371 ? -13.375 -62.312 -33.125 1 93.38 371 LEU A O 1
ATOM 2954 N N . ARG A 1 372 ? -13.672 -60.125 -32.688 1 94.19 372 ARG A N 1
ATOM 2955 C CA . ARG A 1 372 ? -12.484 -59.781 -33.438 1 94.19 372 ARG A CA 1
ATOM 2956 C C . ARG A 1 372 ? -11.219 -60.312 -32.781 1 94.19 372 ARG A C 1
ATOM 2958 O O . ARG A 1 372 ? -10.273 -60.688 -33.469 1 94.19 372 ARG A O 1
ATOM 2965 N N . ILE A 1 373 ? -11.195 -60.281 -31.484 1 95.12 373 ILE A N 1
ATOM 2966 C CA . ILE A 1 373 ? -10.07 -60.812 -30.75 1 95.12 373 ILE A CA 1
ATOM 2967 C C . ILE A 1 373 ? -9.945 -62.312 -31.031 1 95.12 373 ILE A C 1
ATOM 2969 O O . ILE A 1 373 ? -8.844 -62.812 -31.266 1 95.12 373 ILE A O 1
ATOM 2973 N N . LYS A 1 374 ? -11.047 -62.969 -31.031 1 92.88 374 LYS A N 1
ATOM 2974 C CA . LYS A 1 374 ? -11.07 -64.375 -31.375 1 92.88 374 LYS A CA 1
ATOM 2975 C C . LYS A 1 374 ? -10.539 -64.625 -32.781 1 92.88 374 LYS A C 1
ATOM 2977 O O . LYS A 1 374 ? -9.781 -65.562 -33.031 1 92.88 374 LYS A O 1
ATOM 2982 N N . ASP A 1 375 ? -10.953 -63.75 -33.625 1 90.94 375 ASP A N 1
ATOM 2983 C CA . ASP A 1 375 ? -10.516 -63.875 -35 1 90.94 375 ASP A CA 1
ATOM 2984 C C . ASP A 1 375 ? -9.016 -63.625 -35.125 1 90.94 375 ASP A C 1
ATOM 2986 O O . ASP A 1 375 ? -8.336 -64.312 -35.938 1 90.94 375 ASP A O 1
ATOM 2990 N N . MET A 1 376 ? -8.461 -62.688 -34.406 1 91.62 376 MET A N 1
ATOM 2991 C CA . MET A 1 376 ? -7.047 -62.312 -34.469 1 91.62 376 MET A CA 1
ATOM 2992 C C . MET A 1 376 ? -6.176 -63.406 -33.875 1 91.62 376 MET A C 1
ATOM 2994 O O . MET A 1 376 ? -5.094 -63.719 -34.375 1 91.62 376 MET A O 1
ATOM 2998 N N . THR A 1 377 ? -6.676 -64.062 -32.875 1 91.75 377 THR A N 1
ATOM 2999 C CA . THR A 1 377 ? -5.805 -64.938 -32.094 1 91.75 377 THR A CA 1
ATOM 3000 C C . THR A 1 377 ? -6.152 -66.438 -32.344 1 91.75 377 THR A C 1
ATOM 3002 O O . THR A 1 377 ? -5.344 -67.312 -32.062 1 91.75 377 THR A O 1
ATOM 3005 N N . GLY A 1 378 ? -7.434 -66.688 -32.75 1 89.56 378 GLY A N 1
ATOM 3006 C CA . GLY A 1 378 ? -7.93 -68.062 -32.875 1 89.56 378 GLY A CA 1
ATOM 3007 C C . GLY A 1 378 ? -8.234 -68.688 -31.531 1 89.56 378 GLY A C 1
ATOM 3008 O O . GLY A 1 378 ? -8.453 -69.875 -31.438 1 89.56 378 GLY A O 1
ATOM 3009 N N . GLU A 1 379 ? -8.234 -67.938 -30.516 1 91.62 379 GLU A N 1
ATOM 3010 C CA . GLU A 1 379 ? -8.422 -68.438 -29.156 1 91.62 379 GLU A CA 1
ATOM 3011 C C . GLU A 1 379 ? -9.82 -68.125 -28.641 1 91.62 379 GLU A C 1
ATOM 3013 O O . GLU A 1 379 ? -10.461 -67.125 -29.109 1 91.62 379 GLU A O 1
ATOM 3018 N N . ASP A 1 380 ? -10.211 -68.938 -27.719 1 92.81 380 ASP A N 1
ATOM 3019 C CA . ASP A 1 380 ? -11.516 -68.688 -27.109 1 92.81 380 ASP A CA 1
ATOM 3020 C C . ASP A 1 380 ? -11.484 -67.5 -26.156 1 92.81 380 ASP A C 1
ATOM 3022 O O . ASP A 1 380 ? -10.516 -67.312 -25.422 1 92.81 380 ASP A O 1
ATOM 3026 N N . VAL A 1 381 ? -12.594 -66.688 -26.141 1 94.44 381 VAL A N 1
ATOM 3027 C CA . VAL A 1 381 ? -12.625 -65.438 -25.344 1 94.44 381 VAL A CA 1
ATOM 3028 C C . VAL A 1 381 ? -13.742 -65.562 -24.312 1 94.44 381 VAL A C 1
ATOM 3030 O O . VAL A 1 381 ? -13.969 -64.625 -23.547 1 94.44 381 VAL A O 1
ATOM 3033 N N . GLU A 1 382 ? -14.453 -66.625 -24.203 1 92.38 382 GLU A N 1
ATOM 3034 C CA . GLU A 1 382 ? -15.68 -66.75 -23.422 1 92.38 382 GLU A CA 1
ATOM 3035 C C . GLU A 1 382 ? -15.398 -66.562 -21.938 1 92.38 382 GLU A C 1
ATOM 3037 O O . GLU A 1 382 ? -16.156 -65.875 -21.219 1 92.38 382 GLU A O 1
ATOM 3042 N N . GLU A 1 383 ? -14.344 -67.125 -21.469 1 91.44 383 GLU A N 1
ATOM 3043 C CA . GLU A 1 383 ? -14.055 -67.125 -20.047 1 91.44 383 GLU A CA 1
ATOM 3044 C C . GLU A 1 383 ? -13.266 -65.875 -19.656 1 91.44 383 GLU A C 1
ATOM 3046 O O . GLU A 1 383 ? -13.156 -65.5 -18.469 1 91.44 383 GLU A O 1
ATOM 3051 N N . ASP A 1 384 ? -12.719 -65.25 -20.578 1 93.5 384 ASP A N 1
ATOM 3052 C CA . ASP A 1 384 ? -11.898 -64.062 -20.344 1 93.5 384 ASP A CA 1
ATOM 3053 C C . ASP A 1 384 ? -12.68 -62.781 -20.672 1 93.5 384 ASP A C 1
ATOM 3055 O O . ASP A 1 384 ? -12.492 -62.188 -21.734 1 93.5 384 ASP A O 1
ATOM 3059 N N . THR A 1 385 ? -13.344 -62.25 -19.75 1 93 385 THR A N 1
ATOM 3060 C CA . THR A 1 385 ? -14.234 -61.125 -20.016 1 93 385 THR A CA 1
ATOM 3061 C C . THR A 1 385 ? -13.602 -59.812 -19.578 1 93 385 THR A C 1
ATOM 3063 O O . THR A 1 385 ? -14.086 -58.719 -19.922 1 93 385 THR A O 1
ATOM 3066 N N . ASP A 1 386 ? -12.523 -59.875 -18.891 1 93.38 386 ASP A N 1
ATOM 3067 C CA . ASP A 1 386 ? -11.945 -58.688 -18.297 1 93.38 386 ASP A CA 1
ATOM 3068 C C . ASP A 1 386 ? -11.062 -57.938 -19.312 1 93.38 386 ASP A C 1
ATOM 3070 O O . ASP A 1 386 ? -10.328 -58.562 -20.078 1 93.38 386 ASP A O 1
ATOM 3074 N N . LEU A 1 387 ? -11.211 -56.625 -19.391 1 95.5 387 LEU A N 1
ATOM 3075 C CA . LEU A 1 387 ? -10.305 -55.719 -20.078 1 95.5 387 LEU A CA 1
ATOM 3076 C C . LEU A 1 387 ? -9.688 -54.719 -19.078 1 95.5 387 LEU A C 1
ATOM 3078 O O . LEU A 1 387 ? -10.305 -54.375 -18.078 1 95.5 387 LEU A O 1
ATOM 3082 N N . GLN A 1 388 ? -8.508 -54.375 -19.359 1 95.38 388 GLN A N 1
ATOM 3083 C CA . GLN A 1 388 ? -7.852 -53.344 -18.547 1 95.38 388 GLN A CA 1
ATOM 3084 C C . GLN A 1 388 ? -7.496 -52.125 -19.391 1 95.38 388 GLN A C 1
ATOM 3086 O O . GLN A 1 388 ? -6.773 -52.25 -20.391 1 95.38 388 GLN A O 1
ATOM 3091 N N . ILE A 1 389 ? -8.023 -51 -19 1 95.62 389 ILE A N 1
ATOM 3092 C CA . ILE A 1 389 ? -7.684 -49.75 -19.656 1 95.62 389 ILE A CA 1
ATOM 3093 C C . ILE A 1 389 ? -6.551 -49.062 -18.906 1 95.62 389 ILE A C 1
ATOM 3095 O O . ILE A 1 389 ? -6.531 -49.062 -17.672 1 95.62 389 ILE A O 1
ATOM 3099 N N . GLU A 1 390 ? -5.598 -48.562 -19.641 1 94.12 390 GLU A N 1
ATOM 3100 C CA . GLU A 1 390 ? -4.461 -47.844 -19.062 1 94.12 390 GLU A CA 1
ATOM 3101 C C . GLU A 1 390 ? -4.34 -46.438 -19.641 1 94.12 390 GLU A C 1
ATOM 3103 O O . GLU A 1 390 ? -4.371 -46.25 -20.859 1 94.12 390 GLU A O 1
ATOM 3108 N N . ASN A 1 391 ? -4.277 -45.469 -18.75 1 92.19 391 ASN A N 1
ATOM 3109 C CA . ASN A 1 391 ? -4.062 -44.094 -19.141 1 92.19 391 ASN A CA 1
ATOM 3110 C C . ASN A 1 391 ? -2.723 -43.562 -18.625 1 92.19 391 ASN A C 1
ATOM 3112 O O . ASN A 1 391 ? -2.471 -43.562 -17.422 1 92.19 391 ASN A O 1
ATOM 3116 N N . TYR A 1 392 ? -1.849 -43.219 -19.531 1 91.44 392 TYR A N 1
ATOM 3117 C CA . TYR A 1 392 ? -0.569 -42.594 -19.219 1 91.44 392 TYR A CA 1
ATOM 3118 C C . TYR A 1 392 ? -0.648 -41.094 -19.359 1 91.44 392 TYR A C 1
ATOM 3120 O O . TYR A 1 392 ? -0.806 -40.562 -20.469 1 91.44 392 TYR A O 1
ATOM 3128 N N . GLY A 1 393 ? -0.524 -40.438 -18.25 1 88.5 393 GLY A N 1
ATOM 3129 C CA . GLY A 1 393 ? -0.552 -38.969 -18.266 1 88.5 393 GLY A CA 1
ATOM 3130 C C . GLY A 1 393 ? 0.795 -38.375 -18.578 1 88.5 393 GLY A C 1
ATOM 3131 O O . GLY A 1 393 ? 1.59 -38.938 -19.328 1 88.5 393 GLY A O 1
ATOM 3132 N N . ILE A 1 394 ? 1.038 -37.188 -18.094 1 89.19 394 ILE A N 1
ATOM 3133 C CA . ILE A 1 394 ? 2.268 -36.438 -18.344 1 89.19 394 ILE A CA 1
ATOM 3134 C C . ILE A 1 394 ? 3.463 -37.219 -17.797 1 89.19 394 ILE A C 1
ATOM 3136 O O . ILE A 1 394 ? 3.498 -37.562 -16.625 1 89.19 394 ILE A O 1
ATOM 3140 N N . CYS A 1 395 ? 4.406 -37.5 -18.656 1 92 395 CYS A N 1
ATOM 3141 C CA . CYS A 1 395 ? 5.609 -38.25 -18.328 1 92 395 CYS A CA 1
ATOM 3142 C C . CYS A 1 395 ? 5.262 -39.656 -17.844 1 92 395 CYS A C 1
ATOM 3144 O O . CYS A 1 395 ? 6.078 -40.312 -17.203 1 92 395 CYS A O 1
ATOM 3146 N N . GLY A 1 396 ? 4.102 -40.156 -18.078 1 91.62 396 GLY A N 1
ATOM 3147 C CA . GLY A 1 396 ? 3.648 -41.438 -17.594 1 91.62 396 GLY A CA 1
ATOM 3148 C C . GLY A 1 396 ? 4.34 -42.594 -18.281 1 91.62 396 GLY A C 1
ATOM 3149 O O . GLY A 1 396 ? 4.613 -42.562 -19.484 1 91.62 396 GLY A O 1
ATOM 3150 N N . PHE A 1 397 ? 4.66 -43.625 -17.516 1 91.94 397 PHE A N 1
ATOM 3151 C CA . PHE A 1 397 ? 5.277 -44.844 -18.047 1 91.94 397 PHE A CA 1
ATOM 3152 C C . PHE A 1 397 ? 4.996 -46.031 -17.125 1 91.94 397 PHE A C 1
ATOM 3154 O O . PHE A 1 397 ? 4.582 -45.844 -15.984 1 91.94 397 PHE A O 1
ATOM 3161 N N . ARG A 1 398 ? 5.062 -47.156 -17.625 1 91.06 398 ARG A N 1
ATOM 3162 C CA . ARG A 1 398 ? 5.047 -48.406 -16.891 1 91.06 398 ARG A CA 1
ATOM 3163 C C . ARG A 1 398 ? 6.363 -49.156 -17.062 1 91.06 398 ARG A C 1
ATOM 3165 O O . ARG A 1 398 ? 6.77 -49.469 -18.172 1 91.06 398 ARG A O 1
ATOM 3172 N N . PHE A 1 399 ? 6.996 -49.406 -16 1 89.38 399 PHE A N 1
ATOM 3173 C CA . PHE A 1 399 ? 8.344 -49.969 -16.031 1 89.38 399 PHE A CA 1
ATOM 3174 C C . PHE A 1 399 ? 8.32 -51.406 -16.453 1 89.38 399 PHE A C 1
ATOM 3176 O O . PHE A 1 399 ? 7.25 -52 -16.609 1 89.38 399 PHE A O 1
ATOM 3183 N N . TYR A 1 400 ? 9.445 -51.969 -16.703 1 87.75 400 TYR A N 1
ATOM 3184 C CA . TYR A 1 400 ? 9.617 -53.312 -17.234 1 87.75 400 TYR A CA 1
ATOM 3185 C C . TYR A 1 400 ? 8.836 -54.312 -16.406 1 87.75 400 TYR A C 1
ATOM 3187 O O . TYR A 1 400 ? 8.898 -54.312 -15.18 1 87.75 400 TYR A O 1
ATOM 3195 N N . HIS A 1 401 ? 8.07 -55.125 -17.125 1 87.62 401 HIS A N 1
ATOM 3196 C CA . HIS A 1 401 ? 7.309 -56.188 -16.484 1 87.62 401 HIS A CA 1
ATOM 3197 C C . HIS A 1 401 ? 6.957 -57.312 -17.469 1 87.62 401 HIS A C 1
ATOM 3199 O O . HIS A 1 401 ? 7.184 -57.156 -18.672 1 87.62 401 HIS A O 1
ATOM 3205 N N . ASN A 1 402 ? 6.539 -58.406 -16.922 1 89.62 402 ASN A N 1
ATOM 3206 C CA . ASN A 1 402 ? 5.969 -59.5 -17.688 1 89.62 402 ASN A CA 1
ATOM 3207 C C . ASN A 1 402 ? 4.477 -59.656 -17.422 1 89.62 402 ASN A C 1
ATOM 3209 O O . ASN A 1 402 ? 3.982 -59.25 -16.375 1 89.62 402 ASN A O 1
ATOM 3213 N N . ASP A 1 403 ? 3.828 -60.188 -18.406 1 92.19 403 ASP A N 1
ATOM 3214 C CA . ASP A 1 403 ? 2.387 -60.312 -18.234 1 92.19 403 ASP A CA 1
ATOM 3215 C C . ASP A 1 403 ? 2.049 -61.656 -17.547 1 92.19 403 ASP A C 1
ATOM 3217 O O . ASP A 1 403 ? 0.9 -61.875 -17.156 1 92.19 403 ASP A O 1
ATOM 3221 N N . ASN A 1 404 ? 2.979 -62.438 -17.344 1 91.81 404 ASN A N 1
ATOM 3222 C CA . ASN A 1 404 ? 2.736 -63.688 -16.672 1 91.81 404 ASN A CA 1
ATOM 3223 C C . ASN A 1 404 ? 2.293 -63.5 -15.219 1 91.81 404 ASN A C 1
ATOM 3225 O O . ASN A 1 404 ? 2.748 -62.562 -14.555 1 91.81 404 ASN A O 1
ATOM 3229 N N . LEU A 1 405 ? 1.479 -64.438 -14.797 1 90.75 405 LEU A N 1
ATOM 3230 C CA . LEU A 1 405 ? 1.027 -64.438 -13.414 1 90.75 405 LEU A CA 1
ATOM 3231 C C . LEU A 1 405 ? 1.94 -65.25 -12.516 1 90.75 405 LEU A C 1
ATOM 3233 O O . LEU A 1 405 ? 2.459 -66.25 -12.945 1 90.75 405 LEU A O 1
ATOM 3237 N N . GLU A 1 406 ? 2.041 -64.75 -11.391 1 87.75 406 GLU A N 1
ATOM 3238 C CA . GLU A 1 406 ? 2.693 -65.625 -10.398 1 87.75 406 GLU A CA 1
ATOM 3239 C C . GLU A 1 406 ? 1.825 -66.812 -10.039 1 87.75 406 GLU A C 1
ATOM 3241 O O . GLU A 1 406 ? 0.602 -66.75 -10.188 1 87.75 406 GLU A O 1
ATOM 3246 N N . SER A 1 407 ? 2.457 -67.75 -9.562 1 88.06 407 SER A N 1
ATOM 3247 C CA . SER A 1 407 ? 1.763 -69 -9.266 1 88.06 407 SER A CA 1
ATOM 3248 C C . SER A 1 407 ? 0.604 -68.75 -8.305 1 88.06 407 SER A C 1
ATOM 3250 O O . SER A 1 407 ? -0.463 -69.375 -8.453 1 88.06 407 SER A O 1
ATOM 3252 N N . GLN A 1 408 ? 0.821 -67.938 -7.371 1 89.5 408 GLN A N 1
ATOM 3253 C CA . GLN A 1 408 ? -0.185 -67.688 -6.344 1 89.5 408 GLN A CA 1
ATOM 3254 C C . GLN A 1 408 ? -1.389 -66.938 -6.914 1 89.5 408 GLN A C 1
ATOM 3256 O O . GLN A 1 408 ? -2.48 -67 -6.344 1 89.5 408 GLN A O 1
ATOM 3261 N N . ASP A 1 409 ? -1.201 -66.312 -8.047 1 88.81 409 ASP A N 1
ATOM 3262 C CA . ASP A 1 409 ? -2.27 -65.5 -8.625 1 88.81 409 ASP A CA 1
ATOM 3263 C C . ASP A 1 409 ? -3.021 -66.312 -9.703 1 88.81 409 ASP A C 1
ATOM 3265 O O . ASP A 1 409 ? -4.012 -65.812 -10.25 1 88.81 409 ASP A O 1
ATOM 3269 N N . GLN A 1 410 ? -2.576 -67.438 -10.008 1 90.88 410 GLN A N 1
ATOM 3270 C CA . GLN A 1 410 ? -3.229 -68.312 -11.008 1 90.88 410 GLN A CA 1
ATOM 3271 C C . GLN A 1 410 ? -4.387 -69.062 -10.398 1 90.88 410 GLN A C 1
ATOM 3273 O O . GLN A 1 410 ? -4.227 -69.75 -9.375 1 90.88 410 GLN A O 1
ATOM 3278 N N . THR A 1 411 ? -5.48 -68.938 -11.031 1 91.31 411 THR A N 1
ATOM 3279 C CA . THR A 1 411 ? -6.617 -69.75 -10.562 1 91.31 411 THR A CA 1
ATOM 3280 C C . THR A 1 411 ? -6.676 -71.125 -11.289 1 91.31 411 THR A C 1
ATOM 3282 O O . THR A 1 411 ? -6.109 -71.25 -12.375 1 91.31 411 THR A O 1
ATOM 3285 N N . ALA A 1 412 ? -7.434 -71.938 -10.664 1 89.62 412 ALA A N 1
ATOM 3286 C CA . ALA A 1 412 ? -7.594 -73.25 -11.266 1 89.62 412 ALA A CA 1
ATOM 3287 C C . ALA A 1 412 ? -8.375 -73.188 -12.57 1 89.62 412 ALA A C 1
ATOM 3289 O O . ALA A 1 412 ? -8.141 -73.938 -13.5 1 89.62 412 ALA A O 1
ATOM 3290 N N . LYS A 1 413 ? -9.156 -72.312 -12.656 1 90.19 413 LYS A N 1
ATOM 3291 C CA . LYS A 1 413 ? -10.039 -72.125 -13.812 1 90.19 413 LYS A CA 1
ATOM 3292 C C . LYS A 1 413 ? -9.328 -71.438 -14.977 1 90.19 413 LYS A C 1
ATOM 3294 O O . LYS A 1 413 ? -9.523 -71.812 -16.125 1 90.19 413 LYS A O 1
ATOM 3299 N N . LEU A 1 414 ? -8.469 -70.562 -14.742 1 92.44 414 LEU A N 1
ATOM 3300 C CA . LEU A 1 414 ? -7.938 -69.75 -15.812 1 92.44 414 LEU A CA 1
ATOM 3301 C C . LEU A 1 414 ? -6.469 -70.062 -16.078 1 92.44 414 LEU A C 1
ATOM 3303 O O . LEU A 1 414 ? -6.02 -70 -17.219 1 92.44 414 LEU A O 1
ATOM 3307 N N . GLY A 1 415 ? -5.664 -70.375 -15.031 1 92.88 415 GLY A N 1
ATOM 3308 C CA . GLY A 1 415 ? -4.234 -70.625 -15.18 1 92.88 415 GLY A CA 1
ATOM 3309 C C . GLY A 1 415 ? -3.475 -69.312 -15.469 1 92.88 415 GLY A C 1
ATOM 3310 O O . GLY A 1 415 ? -3.793 -68.25 -14.922 1 92.88 415 GLY A O 1
ATOM 3311 N N . ASP A 1 416 ? -2.381 -69.438 -16.281 1 94.06 416 ASP A N 1
ATOM 3312 C CA . ASP A 1 416 ? -1.556 -68.312 -16.625 1 94.06 416 ASP A CA 1
ATOM 3313 C C . ASP A 1 416 ? -2.078 -67.625 -17.875 1 94.06 416 ASP A C 1
ATOM 3315 O O . ASP A 1 416 ? -2.963 -68.125 -18.562 1 94.06 416 ASP A O 1
ATOM 3319 N N . ARG A 1 417 ? -1.563 -66.438 -18.062 1 94.5 417 ARG A N 1
ATOM 3320 C CA . ARG A 1 417 ? -1.919 -65.688 -19.25 1 94.5 417 ARG A CA 1
ATOM 3321 C C . ARG A 1 417 ? -1.195 -66.188 -20.484 1 94.5 417 ARG A C 1
ATOM 3323 O O . ARG A 1 417 ? 0.033 -66.125 -20.562 1 94.5 417 ARG A O 1
ATOM 3330 N N . LEU A 1 418 ? -1.943 -66.688 -21.422 1 93.75 418 LEU A N 1
ATOM 3331 C CA . LEU A 1 418 ? -1.396 -67.312 -22.625 1 93.75 418 LEU A CA 1
ATOM 3332 C C . LEU A 1 418 ? -1.041 -66.25 -23.656 1 93.75 418 LEU A C 1
ATOM 3334 O O . LEU A 1 418 ? 0.066 -66.25 -24.203 1 93.75 418 LEU A O 1
ATOM 3338 N N . THR A 1 419 ? -1.936 -65.438 -23.938 1 94.69 419 THR A N 1
ATOM 3339 C CA . THR A 1 419 ? -1.78 -64.438 -24.984 1 94.69 419 THR A CA 1
ATOM 3340 C C . THR A 1 419 ? -2.158 -63.031 -24.469 1 94.69 419 THR A C 1
ATOM 3342 O O . THR A 1 419 ? -3.146 -62.875 -23.75 1 94.69 419 THR A O 1
ATOM 3345 N N . SER A 1 420 ? -1.349 -62.031 -24.75 1 96.19 420 SER A N 1
ATOM 3346 C CA . SER A 1 420 ? -1.632 -60.656 -24.438 1 96.19 420 SER A CA 1
ATOM 3347 C C . SER A 1 420 ? -1.983 -59.875 -25.688 1 96.19 420 SER A C 1
ATOM 3349 O O . SER A 1 420 ? -1.347 -60.031 -26.734 1 96.19 420 SER A O 1
ATOM 3351 N N . ILE A 1 421 ? -2.99 -59.094 -25.656 1 97.62 421 ILE A N 1
ATOM 3352 C CA . ILE A 1 421 ? -3.395 -58.156 -26.703 1 97.62 421 ILE A CA 1
ATOM 3353 C C . ILE A 1 421 ? -3.422 -56.719 -26.156 1 97.62 421 ILE A C 1
ATOM 3355 O O . ILE A 1 421 ? -4.082 -56.469 -25.141 1 97.62 421 ILE A O 1
ATOM 3359 N N . LEU A 1 422 ? -2.703 -55.844 -26.766 1 97.94 422 LEU A N 1
ATOM 3360 C CA . LEU A 1 422 ? -2.664 -54.438 -26.375 1 97.94 422 LEU A CA 1
ATOM 3361 C C . LEU A 1 422 ? -3.156 -53.562 -27.516 1 97.94 422 LEU A C 1
ATOM 3363 O O . LEU A 1 422 ? -2.514 -53.469 -28.562 1 97.94 422 LEU A O 1
ATOM 3367 N N . PHE A 1 423 ? -4.273 -52.875 -27.297 1 98.12 423 PHE A N 1
ATOM 3368 C CA . PHE A 1 423 ? -4.812 -51.969 -28.266 1 98.12 423 PHE A CA 1
ATOM 3369 C C . PHE A 1 423 ? -4.309 -50.531 -28.016 1 98.12 423 PHE A C 1
ATOM 3371 O O . PHE A 1 423 ? -4.348 -50.062 -26.875 1 98.12 423 PHE A O 1
ATOM 3378 N N . PHE A 1 424 ? -3.836 -49.906 -29.031 1 97.94 424 PHE A N 1
ATOM 3379 C CA . PHE A 1 424 ? -3.557 -48.469 -28.953 1 97.94 424 PHE A CA 1
ATOM 3380 C C . PHE A 1 424 ? -4.801 -47.656 -29.297 1 97.94 424 PHE A C 1
ATOM 3382 O O . PHE A 1 424 ? -5.293 -47.688 -30.422 1 97.94 424 PHE A O 1
ATOM 3389 N N . MET A 1 425 ? -5.227 -46.844 -28.359 1 97.56 425 MET A N 1
ATOM 3390 C CA . MET A 1 425 ? -6.516 -46.188 -28.531 1 97.56 425 MET A CA 1
ATOM 3391 C C . MET A 1 425 ? -6.32 -44.75 -29.031 1 97.56 425 MET A C 1
ATOM 3393 O O . MET A 1 425 ? -7.289 -44.094 -29.406 1 97.56 425 MET A O 1
ATOM 3397 N N . ASN A 1 426 ? -5.168 -44.219 -29 1 95 426 ASN A N 1
ATOM 3398 C CA . ASN A 1 426 ? -4.848 -42.906 -29.578 1 95 426 ASN A CA 1
ATOM 3399 C C . ASN A 1 426 ? -3.391 -42.844 -30.016 1 95 426 ASN A C 1
ATOM 3401 O O . ASN A 1 426 ? -2.574 -43.688 -29.609 1 95 426 ASN A O 1
ATOM 3405 N N . ASP A 1 427 ? -3.152 -41.875 -30.906 1 94.38 427 ASP A N 1
ATOM 3406 C CA . ASP A 1 427 ? -1.773 -41.5 -31.234 1 94.38 427 ASP A CA 1
ATOM 3407 C C . ASP A 1 427 ? -1.151 -40.656 -30.125 1 94.38 427 ASP A C 1
ATOM 3409 O O . ASP A 1 427 ? -1.866 -40.031 -29.328 1 94.38 427 ASP A O 1
ATOM 3413 N N . VAL A 1 428 ? 0.151 -40.75 -29.984 1 90.81 428 VAL A N 1
ATOM 3414 C CA . VAL A 1 428 ? 0.878 -39.938 -29.016 1 90.81 428 VAL A CA 1
ATOM 3415 C C . VAL A 1 428 ? 1.812 -38.969 -29.75 1 90.81 428 VAL A C 1
ATOM 3417 O O . VAL A 1 428 ? 2.543 -39.375 -30.656 1 90.81 428 VAL A O 1
ATOM 3420 N N . ALA A 1 429 ? 1.757 -37.719 -29.406 1 87.44 429 ALA A N 1
ATOM 3421 C CA . ALA A 1 429 ? 2.506 -36.719 -30.125 1 87.44 429 ALA A CA 1
ATOM 3422 C C . ALA A 1 429 ? 4.008 -36.938 -30.031 1 87.44 429 ALA A C 1
ATOM 3424 O O . ALA A 1 429 ? 4.734 -36.812 -31.016 1 87.44 429 ALA A O 1
ATOM 3425 N N . LEU A 1 430 ? 4.5 -37.25 -28.875 1 89.94 430 LEU A N 1
ATOM 3426 C CA . LEU A 1 430 ? 5.918 -37.531 -28.688 1 89.94 430 LEU A CA 1
ATOM 3427 C C . LEU A 1 430 ? 6.141 -38.5 -27.531 1 89.94 430 LEU A C 1
ATOM 3429 O O . LEU A 1 430 ? 5.562 -38.344 -26.469 1 89.94 430 LEU A O 1
ATOM 3433 N N . GLY A 1 431 ? 6.965 -39.5 -27.812 1 90.75 431 GLY A N 1
ATOM 3434 C CA . GLY A 1 431 ? 7.242 -40.5 -26.812 1 90.75 431 GLY A CA 1
ATOM 3435 C C . GLY A 1 431 ? 6.168 -41.562 -26.719 1 90.75 431 GLY A C 1
ATOM 3436 O O . GLY A 1 431 ? 5.398 -41.75 -27.672 1 90.75 431 GLY A O 1
ATOM 3437 N N . GLY A 1 432 ? 6.246 -42.406 -25.656 1 92.44 432 GLY A N 1
ATOM 3438 C CA . GLY A 1 432 ? 5.203 -43.375 -25.328 1 92.44 432 GLY A CA 1
ATOM 3439 C C . GLY A 1 432 ? 5.363 -44.688 -26.031 1 92.44 432 GLY A C 1
ATOM 3440 O O . GLY A 1 432 ? 4.422 -45.469 -26.109 1 92.44 432 GLY A O 1
ATOM 3441 N N . ALA A 1 433 ? 6.445 -44.938 -26.5 1 92.25 433 ALA A N 1
ATOM 3442 C CA . ALA A 1 433 ? 6.672 -46.188 -27.219 1 92.25 433 ALA A CA 1
ATOM 3443 C C . ALA A 1 433 ? 6.512 -47.406 -26.297 1 92.25 433 ALA A C 1
ATOM 3445 O O . ALA A 1 433 ? 6.609 -47.281 -25.062 1 92.25 433 ALA A O 1
ATOM 3446 N N . PHE A 1 434 ? 6.133 -48.469 -26.859 1 93.06 434 PHE A N 1
ATOM 3447 C CA . PHE A 1 434 ? 6.117 -49.781 -26.203 1 93.06 434 PHE A CA 1
ATOM 3448 C C . PHE A 1 434 ? 7.324 -50.594 -26.609 1 93.06 434 PHE A C 1
ATOM 3450 O O . PHE A 1 434 ? 7.543 -50.844 -27.797 1 93.06 434 PHE A O 1
ATOM 3457 N N . VAL A 1 435 ? 8.117 -51.094 -25.625 1 90.5 435 VAL A N 1
ATOM 3458 C CA . VAL A 1 435 ? 9.414 -51.688 -25.953 1 90.5 435 VAL A CA 1
ATOM 3459 C C . VAL A 1 435 ? 9.516 -53.094 -25.359 1 90.5 435 VAL A C 1
ATOM 3461 O O . VAL A 1 435 ? 9.188 -53.312 -24.188 1 90.5 435 VAL A O 1
ATOM 3464 N N . PHE A 1 436 ? 9.906 -54.062 -26.188 1 89.25 436 PHE A N 1
ATOM 3465 C CA . PHE A 1 436 ? 10.359 -55.375 -25.719 1 89.25 436 PHE A CA 1
ATOM 3466 C C . PHE A 1 436 ? 11.883 -55.406 -25.594 1 89.25 436 PHE A C 1
ATOM 3468 O O . PHE A 1 436 ? 12.586 -55.375 -26.609 1 89.25 436 PHE A O 1
ATOM 3475 N N . LEU A 1 437 ? 12.312 -55.438 -24.453 1 81.56 437 LEU A N 1
ATOM 3476 C CA . LEU A 1 437 ? 13.734 -55.25 -24.172 1 81.56 437 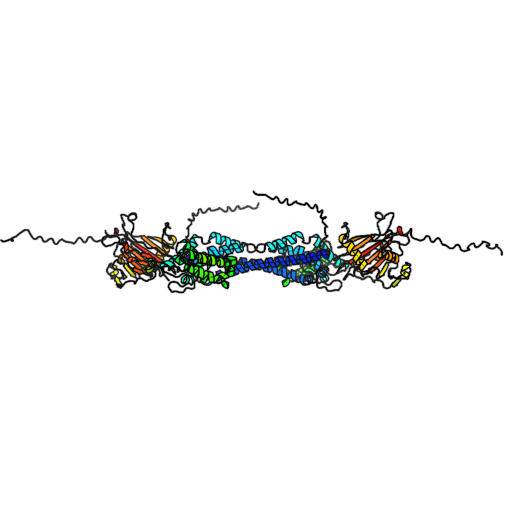LEU A CA 1
ATOM 3477 C C . LEU A 1 437 ? 14.57 -56.312 -24.875 1 81.56 437 LEU A C 1
ATOM 3479 O O . LEU A 1 437 ? 15.461 -56 -25.656 1 81.56 437 LEU A O 1
ATOM 3483 N N . ASN A 1 438 ? 14.234 -57.562 -24.641 1 81.81 438 ASN A N 1
ATOM 3484 C CA . ASN A 1 438 ? 15.086 -58.656 -25.109 1 81.81 438 ASN A CA 1
ATOM 3485 C C . ASN A 1 438 ? 14.828 -58.969 -26.578 1 81.81 438 ASN A C 1
ATOM 3487 O O . ASN A 1 438 ? 15.703 -59.5 -27.266 1 81.81 438 ASN A O 1
ATOM 3491 N N . ALA A 1 439 ? 13.633 -58.594 -27.062 1 81.56 439 ALA A N 1
ATOM 3492 C CA . ALA A 1 439 ? 13.328 -58.75 -28.484 1 81.56 439 ALA A CA 1
ATOM 3493 C C . ALA A 1 439 ? 13.797 -57.562 -29.297 1 81.56 439 ALA A C 1
ATOM 3495 O O . ALA A 1 439 ? 13.758 -57.594 -30.531 1 81.56 439 ALA A O 1
ATOM 3496 N N . ASN A 1 440 ? 14.273 -56.5 -28.656 1 82.62 440 ASN A N 1
ATOM 3497 C CA . ASN A 1 440 ? 14.742 -55.281 -29.281 1 82.62 440 ASN A CA 1
ATOM 3498 C C . ASN A 1 440 ? 13.695 -54.688 -30.234 1 82.62 440 ASN A C 1
ATOM 3500 O O . ASN A 1 440 ? 13.992 -54.438 -31.406 1 82.62 440 ASN A O 1
ATOM 3504 N N . LEU A 1 441 ? 12.523 -54.625 -29.75 1 86.06 441 LEU A N 1
ATOM 3505 C CA . LEU A 1 441 ? 11.406 -54.094 -30.531 1 86.06 441 LEU A CA 1
ATOM 3506 C C . LEU A 1 441 ? 10.844 -52.844 -29.875 1 86.06 441 LEU A C 1
ATOM 3508 O O . LEU A 1 441 ? 10.641 -52.812 -28.672 1 86.06 441 LEU A O 1
ATOM 3512 N N . THR A 1 442 ? 10.758 -51.812 -30.688 1 89.75 442 THR A N 1
ATOM 3513 C CA . THR A 1 442 ? 10.109 -50.594 -30.266 1 89.75 442 THR A CA 1
ATOM 3514 C C . THR A 1 442 ? 8.883 -50.281 -31.125 1 89.75 442 THR A C 1
ATOM 3516 O O . THR A 1 442 ? 8.984 -50.219 -32.344 1 89.75 442 THR A O 1
ATOM 3519 N N . ILE A 1 443 ? 7.754 -50.219 -30.5 1 90.94 443 ILE A N 1
ATOM 3520 C CA . ILE A 1 443 ? 6.504 -49.969 -31.203 1 90.94 443 ILE A CA 1
ATOM 3521 C C . ILE A 1 443 ? 5.918 -48.625 -30.781 1 90.94 443 ILE A C 1
ATOM 3523 O O . ILE A 1 443 ? 5.652 -48.406 -29.594 1 90.94 443 ILE A O 1
ATOM 3527 N N . PHE A 1 444 ? 5.684 -47.75 -31.734 1 90.81 444 PHE A N 1
ATOM 3528 C CA . PHE A 1 444 ? 5.055 -46.469 -31.422 1 90.81 444 PHE A CA 1
ATOM 3529 C C . PHE A 1 444 ? 3.537 -46.594 -31.531 1 90.81 444 PHE A C 1
ATOM 3531 O O . PHE A 1 444 ? 3.016 -47.25 -32.406 1 90.81 444 PHE A O 1
ATOM 3538 N N . PRO A 1 445 ? 2.916 -45.906 -30.625 1 93.31 445 PRO A N 1
ATOM 3539 C CA . PRO A 1 445 ? 1.455 -46 -30.625 1 93.31 445 PRO A CA 1
ATOM 3540 C C . PRO A 1 445 ? 0.824 -45.5 -31.922 1 93.31 445 PRO A C 1
ATOM 3542 O O . PRO A 1 445 ? 1.105 -44.375 -32.344 1 93.31 445 PRO A O 1
ATOM 3545 N N . GLN A 1 446 ? -0.018 -46.312 -32.5 1 94.31 446 GLN A N 1
ATOM 3546 C CA . GLN A 1 446 ? -0.875 -45.938 -33.625 1 94.31 446 GLN A CA 1
ATOM 3547 C C . GLN A 1 446 ? -2.336 -46.281 -33.312 1 94.31 446 GLN A C 1
ATOM 3549 O O . GLN A 1 446 ? -2.684 -47.438 -33.094 1 94.31 446 GLN A O 1
ATOM 3554 N N . LYS A 1 447 ? -3.09 -45.219 -33.375 1 97.06 447 LYS A N 1
ATOM 3555 C CA . LYS A 1 447 ? -4.5 -45.406 -33.062 1 97.06 447 LYS A CA 1
ATOM 3556 C C . LYS A 1 447 ? -5.109 -46.5 -33.906 1 97.06 447 LYS A C 1
ATOM 3558 O O . LYS A 1 447 ? -4.914 -46.531 -35.125 1 97.06 447 LYS A O 1
ATOM 3563 N N . GLY A 1 448 ? -5.809 -47.406 -33.25 1 97.12 448 GLY A N 1
ATOM 3564 C CA . GLY A 1 448 ? -6.531 -48.406 -33.969 1 97.12 448 GLY A CA 1
ATOM 3565 C C . GLY A 1 448 ? -5.754 -49.719 -34.125 1 97.12 448 GLY A C 1
ATOM 3566 O O . GLY A 1 448 ? -6.301 -50.719 -34.562 1 97.12 448 GLY A O 1
ATOM 3567 N N . SER A 1 449 ? -4.539 -49.781 -33.781 1 96.12 449 SER A N 1
ATOM 3568 C CA . SER A 1 449 ? -3.709 -50.969 -33.906 1 96.12 449 SER A CA 1
ATOM 3569 C C . SER A 1 449 ? -3.734 -51.781 -32.625 1 96.12 449 SER A C 1
ATOM 3571 O O . SER A 1 449 ? -4.164 -51.312 -31.578 1 96.12 449 SER A O 1
ATOM 3573 N N . ALA A 1 450 ? -3.314 -53.062 -32.75 1 97.31 450 ALA A N 1
ATOM 3574 C CA . ALA A 1 450 ? -3.221 -53.969 -31.609 1 97.31 450 ALA A CA 1
ATOM 3575 C C . ALA A 1 450 ? -1.946 -54.781 -31.672 1 97.31 450 ALA A C 1
ATOM 3577 O O . ALA A 1 450 ? -1.624 -55.375 -32.719 1 97.31 450 ALA A O 1
ATOM 3578 N N . LEU A 1 451 ? -1.258 -54.75 -30.656 1 96.38 451 LEU A N 1
ATOM 3579 C CA . LEU A 1 451 ? -0.081 -55.594 -30.484 1 96.38 451 LEU A CA 1
ATOM 3580 C C . LEU A 1 451 ? -0.452 -56.906 -29.828 1 96.38 451 LEU A C 1
ATOM 3582 O O . LEU A 1 451 ? -1.119 -56.906 -28.781 1 96.38 451 LEU A O 1
ATOM 3586 N N . VAL A 1 452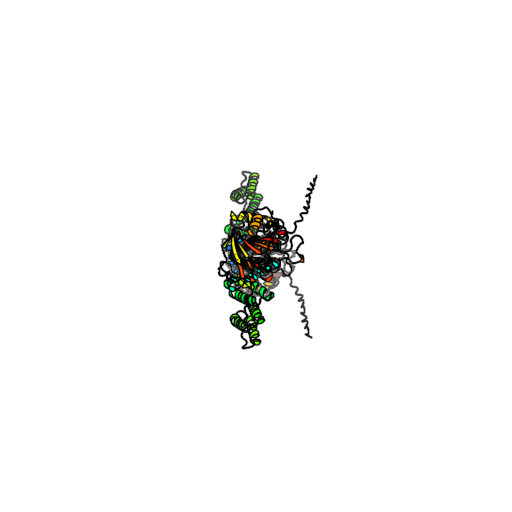 ? -0.024 -58.094 -30.406 1 95.94 452 VAL A N 1
ATOM 3587 C CA . VAL A 1 452 ? -0.375 -59.406 -29.875 1 95.94 452 VAL A CA 1
ATOM 3588 C C . VAL A 1 452 ? 0.887 -60.25 -29.703 1 95.94 452 VAL A C 1
ATOM 3590 O O . VAL A 1 452 ? 1.718 -60.312 -30.609 1 95.94 452 VAL A O 1
ATOM 3593 N N . TRP A 1 453 ? 0.984 -60.844 -28.578 1 93.81 453 TRP A N 1
ATOM 3594 C CA . TRP A 1 453 ? 2.102 -61.75 -28.375 1 93.81 453 TRP A CA 1
ATOM 3595 C C . TRP A 1 453 ? 1.709 -62.875 -27.438 1 93.81 453 TRP A C 1
ATOM 3597 O O . TRP A 1 453 ? 0.794 -62.75 -26.609 1 93.81 453 TRP A O 1
ATOM 3607 N N . ARG A 1 454 ? 2.369 -63.938 -27.531 1 91.62 454 ARG A N 1
ATOM 3608 C CA . ARG A 1 454 ? 2.115 -65.125 -26.688 1 91.62 454 ARG A CA 1
ATOM 3609 C C . ARG A 1 454 ? 3.105 -65.188 -25.531 1 91.62 454 ARG A C 1
ATOM 3611 O O . ARG A 1 454 ? 4.32 -65.188 -25.75 1 91.62 454 ARG A O 1
ATOM 3618 N N . ASN A 1 455 ? 2.592 -65.375 -24.375 1 92.69 455 ASN A N 1
ATOM 3619 C CA . ASN A 1 455 ? 3.414 -65.375 -23.172 1 92.69 455 ASN A CA 1
ATOM 3620 C C . ASN A 1 455 ? 3.967 -66.75 -22.859 1 92.69 455 ASN A C 1
ATOM 3622 O O . ASN A 1 455 ? 4.98 -66.875 -22.172 1 92.69 455 ASN A O 1
ATOM 3626 N N . LEU A 1 456 ? 3.26 -67.75 -23.344 1 89.31 456 LEU A N 1
ATOM 3627 C CA . LEU A 1 456 ? 3.648 -69.125 -23.078 1 89.31 456 LEU A CA 1
ATOM 3628 C C . LEU A 1 456 ? 4.035 -69.812 -24.359 1 89.31 456 LEU A C 1
ATOM 3630 O O . LEU A 1 456 ? 3.494 -69.5 -25.438 1 89.31 456 LEU A O 1
ATOM 3634 N N . ASP A 1 457 ? 4.934 -70.688 -24.281 1 83.25 457 ASP A N 1
ATOM 3635 C CA . ASP A 1 457 ? 5.309 -71.5 -25.453 1 83.25 457 ASP A CA 1
ATOM 3636 C C . ASP A 1 457 ? 4.34 -72.625 -25.703 1 83.25 457 ASP A C 1
ATOM 3638 O O . ASP A 1 457 ? 3.273 -72.688 -25.078 1 83.25 457 ASP A O 1
ATOM 3642 N N . HIS A 1 458 ? 4.66 -73.5 -26.656 1 79.81 458 HIS A N 1
ATOM 3643 C CA . HIS A 1 458 ? 3.771 -74.625 -27.047 1 79.81 458 HIS A CA 1
ATOM 3644 C C . HIS A 1 458 ? 3.586 -75.562 -25.906 1 79.81 458 HIS A C 1
ATOM 3646 O O . HIS A 1 458 ? 2.584 -76.312 -25.844 1 79.81 458 HIS A O 1
ATOM 3652 N N . SER A 1 459 ? 4.594 -75.562 -24.969 1 79.25 459 SER A N 1
ATOM 3653 C CA . SER A 1 459 ? 4.508 -76.5 -23.812 1 79.25 459 SER A CA 1
ATOM 3654 C C . SER A 1 459 ? 3.877 -75.75 -22.625 1 79.25 459 SER A C 1
ATOM 3656 O O . SER A 1 459 ? 3.947 -76.25 -21.5 1 79.25 459 SER A O 1
ATOM 3658 N N . LEU A 1 460 ? 3.396 -74.625 -22.875 1 82.25 460 LEU A N 1
ATOM 3659 C CA . LEU A 1 460 ? 2.697 -73.812 -21.891 1 82.25 460 LEU A CA 1
ATOM 3660 C C . LEU A 1 460 ? 3.65 -73.375 -20.781 1 82.25 460 LEU A C 1
ATOM 3662 O O . LEU A 1 460 ? 3.256 -73.25 -19.609 1 82.25 460 LEU A O 1
ATOM 3666 N N . GLN A 1 461 ? 4.934 -73.25 -21.109 1 82.56 461 GLN A N 1
ATOM 3667 C CA . GLN A 1 461 ? 5.934 -72.688 -20.203 1 82.56 461 GLN A CA 1
ATOM 3668 C C . GLN A 1 461 ? 6.18 -71.188 -20.484 1 82.56 461 GLN A C 1
ATOM 3670 O O . GLN A 1 461 ? 6.195 -70.812 -21.641 1 82.56 461 GLN A O 1
ATOM 3675 N N . PRO A 1 462 ? 6.383 -70.5 -19.406 1 82.88 462 PRO A N 1
ATOM 3676 C CA . PRO A 1 462 ? 6.574 -69.062 -19.578 1 82.88 462 PRO A CA 1
ATOM 3677 C C . PRO A 1 462 ? 7.879 -68.75 -20.312 1 82.88 462 PRO A C 1
ATOM 3679 O O . PRO A 1 462 ? 8.891 -69.438 -20.125 1 82.88 462 PRO A O 1
ATOM 3682 N N . LYS A 1 463 ? 7.789 -67.75 -21.203 1 72.88 463 LYS A N 1
ATOM 3683 C CA . LYS A 1 463 ? 8.953 -67.188 -21.891 1 72.88 463 LYS A CA 1
ATOM 3684 C C . LYS A 1 463 ? 9.398 -65.938 -21.203 1 72.88 463 LYS A C 1
ATOM 3686 O O . LYS A 1 463 ? 9.516 -64.875 -21.859 1 72.88 463 LYS A O 1
ATOM 3691 N N . GLU A 1 464 ? 9.711 -65.938 -20.016 1 65.62 464 GLU A N 1
ATOM 3692 C CA . GLU A 1 464 ? 9.789 -64.75 -19.141 1 65.62 464 GLU A CA 1
ATOM 3693 C C . GLU A 1 464 ? 10.859 -63.812 -19.625 1 65.62 464 GLU A C 1
ATOM 3695 O O . GLU A 1 464 ? 10.602 -62.594 -19.75 1 65.62 464 GLU A O 1
ATOM 3700 N N . ASP A 1 465 ? 11.961 -64.25 -20.016 1 74.44 465 ASP A N 1
ATOM 3701 C CA . ASP A 1 465 ? 13.078 -63.375 -20.25 1 74.44 465 ASP A CA 1
ATOM 3702 C C . ASP A 1 465 ? 12.914 -62.625 -21.578 1 74.44 465 ASP A C 1
ATOM 3704 O O . ASP A 1 465 ? 13.289 -61.469 -21.688 1 74.44 465 ASP A O 1
ATOM 3708 N N . LEU A 1 466 ? 12.109 -63.188 -22.5 1 80 466 LEU A N 1
ATOM 3709 C CA . LEU A 1 466 ? 12.07 -62.594 -23.828 1 80 466 LEU A CA 1
ATOM 3710 C C . LEU A 1 466 ? 10.922 -61.594 -23.953 1 80 466 LEU A C 1
ATOM 3712 O O . LEU A 1 466 ? 10.938 -60.75 -24.844 1 80 466 LEU A O 1
ATOM 3716 N N . LEU A 1 467 ? 10.008 -61.656 -23.031 1 89.19 467 LEU A N 1
ATOM 3717 C CA . LEU A 1 467 ? 8.805 -60.875 -23.266 1 89.19 467 LEU A CA 1
ATOM 3718 C C . LEU A 1 467 ? 8.672 -59.75 -22.234 1 89.19 467 LEU A C 1
ATOM 3720 O O . LEU A 1 467 ? 7.598 -59.156 -22.078 1 89.19 467 LEU A O 1
ATOM 3724 N N . GLN A 1 468 ? 9.805 -59.5 -21.594 1 90 468 GLN A N 1
ATOM 3725 C CA . GLN A 1 468 ? 9.812 -58.312 -20.75 1 90 468 GLN A CA 1
ATOM 3726 C C . GLN A 1 468 ? 9.594 -57.031 -21.578 1 90 468 GLN A C 1
ATOM 3728 O O . GLN A 1 468 ? 10.227 -56.844 -22.625 1 90 468 GLN A O 1
ATOM 3733 N N . HIS A 1 469 ? 8.648 -56.188 -21.109 1 90.88 469 HIS A N 1
ATOM 3734 C CA . HIS A 1 469 ? 8.344 -55 -21.906 1 90.88 469 HIS A CA 1
ATOM 3735 C C . HIS A 1 469 ? 8.102 -53.781 -21.031 1 90.88 469 HIS A C 1
ATOM 3737 O O . HIS A 1 469 ? 7.914 -53.906 -19.828 1 90.88 469 HIS A O 1
ATOM 3743 N N . LEU A 1 470 ? 8.25 -52.656 -21.625 1 90.94 470 LEU A N 1
ATOM 3744 C CA . LEU A 1 470 ? 8.18 -51.344 -21 1 90.94 470 LEU A CA 1
ATOM 3745 C C . LEU A 1 470 ? 7.324 -50.375 -21.828 1 90.94 470 LEU A C 1
ATOM 3747 O O . LEU A 1 470 ? 7.363 -50.438 -23.062 1 90.94 470 LEU A O 1
ATOM 3751 N N . SER A 1 471 ? 6.406 -49.688 -21.141 1 93.19 471 SER A N 1
ATOM 3752 C CA . SER A 1 471 ? 5.809 -48.531 -21.781 1 93.19 471 SER A CA 1
ATOM 3753 C C . SER A 1 471 ? 6.613 -47.281 -21.484 1 93.19 471 SER A C 1
ATOM 3755 O O . SER A 1 471 ? 6.652 -46.812 -20.344 1 93.19 471 SER A O 1
ATOM 3757 N N . CYS A 1 472 ? 7.227 -46.719 -22.453 1 92.88 472 CYS A N 1
ATOM 3758 C CA . CYS A 1 472 ? 8.109 -45.562 -22.312 1 92.88 472 CYS A CA 1
ATOM 3759 C C . CYS A 1 472 ? 7.324 -44.312 -21.875 1 92.88 472 CYS A C 1
ATOM 3761 O O . CYS A 1 472 ? 6.133 -44.219 -22.172 1 92.88 472 CYS A O 1
ATOM 3763 N N . PRO A 1 473 ? 8.039 -43.375 -21.25 1 92.81 473 PRO A N 1
ATOM 3764 C CA . PRO A 1 473 ? 7.363 -42.125 -20.812 1 92.81 473 PRO A CA 1
ATOM 3765 C C . PRO A 1 473 ? 6.793 -41.344 -21.984 1 92.81 473 PRO A C 1
ATOM 3767 O O . PRO A 1 473 ? 7.438 -41.219 -23.031 1 92.81 473 PRO A O 1
ATOM 3770 N N . VAL A 1 474 ? 5.559 -40.875 -21.719 1 92.31 474 VAL A N 1
ATOM 3771 C CA . VAL A 1 474 ? 4.961 -39.938 -22.656 1 92.31 474 VAL A CA 1
ATOM 3772 C C . VAL A 1 474 ? 5.633 -38.562 -22.516 1 92.31 474 VAL A C 1
ATOM 3774 O O . VAL A 1 474 ? 5.777 -38.062 -21.406 1 92.31 474 VAL A O 1
ATOM 3777 N N . ILE A 1 475 ? 6.141 -38 -23.562 1 91.88 475 ILE A N 1
ATOM 3778 C CA . ILE A 1 475 ? 6.777 -36.688 -23.484 1 91.88 475 ILE A CA 1
ATOM 3779 C C . ILE A 1 475 ? 5.727 -35.594 -23.672 1 91.88 475 ILE A C 1
ATOM 3781 O O . ILE A 1 475 ? 5.543 -34.75 -22.797 1 91.88 475 ILE A O 1
ATOM 3785 N N . VAL A 1 476 ? 5.02 -35.656 -24.812 1 87.81 476 VAL A N 1
ATOM 3786 C CA . VAL A 1 476 ? 3.955 -34.688 -25.078 1 87.81 476 VAL A CA 1
ATOM 3787 C C . VAL A 1 476 ? 2.654 -35.438 -25.375 1 87.81 476 VAL A C 1
ATOM 3789 O O . VAL A 1 476 ? 2.625 -36.344 -26.219 1 87.81 476 VAL A O 1
ATOM 3792 N N . GLY A 1 477 ? 1.596 -35.031 -24.578 1 84.12 477 GLY A N 1
ATOM 3793 C CA . GLY A 1 477 ? 0.3 -35.688 -24.781 1 84.12 477 GLY A CA 1
ATOM 3794 C C . GLY A 1 477 ? -0.031 -36.719 -23.719 1 84.12 477 GLY A C 1
ATOM 3795 O O . GLY A 1 477 ? 0.415 -36.594 -22.578 1 84.12 477 GLY A O 1
ATOM 3796 N N . SER A 1 478 ? -0.958 -37.625 -24.094 1 87.62 478 SER A N 1
ATOM 3797 C CA . SER A 1 478 ? -1.362 -38.75 -23.25 1 87.62 478 SER A CA 1
ATOM 3798 C C . SER A 1 478 ? -1.494 -40.031 -24.062 1 87.62 478 SER A C 1
ATOM 3800 O O . SER A 1 478 ? -1.656 -40 -25.281 1 87.62 478 SER A O 1
ATOM 3802 N N . LYS A 1 479 ? -1.368 -41.094 -23.422 1 92.69 479 LYS A N 1
ATOM 3803 C CA . LYS A 1 479 ? -1.454 -42.406 -24.062 1 92.69 479 LYS A CA 1
ATOM 3804 C C . LYS A 1 479 ? -2.537 -43.281 -23.422 1 92.69 479 LYS A C 1
ATOM 3806 O O . LYS A 1 479 ? -2.613 -43.375 -22.203 1 92.69 479 LYS A O 1
ATOM 3811 N N . TRP A 1 480 ? -3.424 -43.75 -24.281 1 95.19 480 TRP A N 1
ATOM 3812 C CA . TRP A 1 480 ? -4.473 -44.656 -23.859 1 95.19 480 TRP A CA 1
ATOM 3813 C C . TRP A 1 480 ? -4.285 -46.031 -24.5 1 95.19 480 TRP A C 1
ATOM 3815 O O . TRP A 1 480 ? -4.145 -46.156 -25.719 1 95.19 480 TRP A O 1
ATOM 3825 N N . THR A 1 481 ? -4.285 -47.031 -23.641 1 97.38 481 THR A N 1
ATOM 3826 C CA . THR A 1 481 ? -4.191 -48.375 -24.156 1 97.38 481 THR A CA 1
ATOM 3827 C C . THR A 1 481 ? -5.25 -49.281 -23.5 1 97.38 481 THR A C 1
ATOM 3829 O O . THR A 1 481 ? -5.762 -48.969 -22.422 1 97.38 481 THR A O 1
ATOM 3832 N N . LEU A 1 482 ? -5.672 -50.219 -24.203 1 97.5 482 LEU A N 1
ATOM 3833 C CA . LEU A 1 482 ? -6.586 -51.281 -23.734 1 97.5 482 LEU A CA 1
ATOM 3834 C C . LEU A 1 482 ? -5.93 -52.656 -23.812 1 97.5 482 LEU A C 1
ATOM 3836 O O . LEU A 1 482 ? -5.469 -53.062 -24.875 1 97.5 482 LEU A O 1
ATOM 3840 N N . VAL A 1 483 ? -5.891 -53.344 -22.719 1 97.5 483 VAL A N 1
ATOM 3841 C CA . VAL A 1 483 ? -5.191 -54.625 -22.656 1 97.5 483 VAL A CA 1
ATOM 3842 C C . VAL A 1 483 ? -6.191 -55.75 -22.422 1 97.5 483 VAL A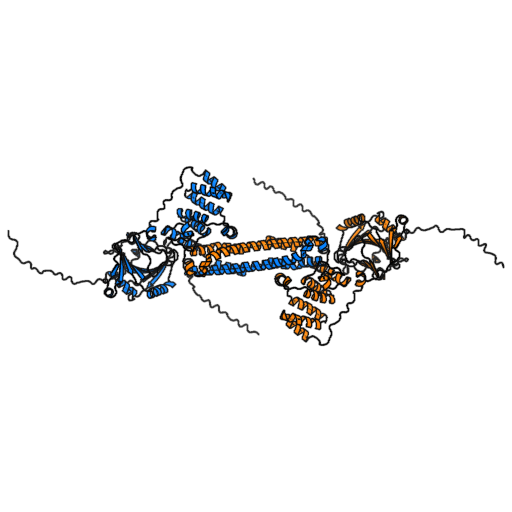 C 1
ATOM 3844 O O . VAL A 1 483 ? -7.113 -55.625 -21.609 1 97.5 483 VAL A O 1
ATOM 3847 N N . LYS A 1 484 ? -6.043 -56.812 -23.125 1 97.06 484 LYS A N 1
ATOM 3848 C CA . LYS A 1 484 ? -6.781 -58.062 -22.984 1 97.06 484 LYS A CA 1
ATOM 3849 C C . LYS A 1 484 ? -5.832 -59.25 -22.797 1 97.06 484 LYS A C 1
ATOM 3851 O O . LYS A 1 484 ? -4.871 -59.406 -23.562 1 97.06 484 LYS A O 1
ATOM 3856 N N . TRP A 1 485 ? -6.133 -60.062 -21.797 1 96.5 485 TRP A N 1
ATOM 3857 C CA . TRP A 1 485 ? -5.367 -61.281 -21.609 1 96.5 485 TRP A CA 1
ATOM 3858 C C . TRP A 1 485 ? -6.246 -62.5 -21.812 1 96.5 485 TRP A C 1
ATOM 3860 O O . TRP A 1 485 ? -7.375 -62.562 -21.328 1 96.5 485 TRP A O 1
ATOM 3870 N N . LEU A 1 486 ? -5.77 -63.438 -22.594 1 96 486 LEU A N 1
ATOM 3871 C CA . LEU A 1 486 ? -6.391 -64.75 -22.734 1 96 486 LEU A CA 1
ATOM 3872 C C . LEU A 1 486 ? -5.621 -65.812 -21.938 1 96 486 LEU A C 1
ATOM 3874 O O . LEU A 1 486 ? -4.391 -65.875 -22.031 1 96 486 LEU A O 1
ATOM 3878 N N . HIS A 1 487 ? -6.324 -66.625 -21.25 1 95.31 487 HIS A N 1
ATOM 3879 C CA . HIS A 1 487 ? -5.684 -67.562 -20.328 1 95.31 487 HIS A CA 1
ATOM 3880 C C . HIS A 1 487 ? -5.523 -68.938 -20.938 1 95.31 487 HIS A C 1
ATOM 3882 O O . HIS A 1 487 ? -6.203 -69.312 -21.906 1 95.31 487 HIS A O 1
ATOM 3888 N N . GLU A 1 488 ? -4.695 -69.75 -20.422 1 93 488 GLU A N 1
ATOM 3889 C CA . GLU A 1 488 ? -4.281 -71 -21.031 1 93 488 GLU A CA 1
ATOM 3890 C C . GLU A 1 488 ? -5.332 -72.062 -20.812 1 93 488 GLU A C 1
ATOM 3892 O O . GLU A 1 488 ? -5.617 -72.875 -21.719 1 93 488 GLU A O 1
ATOM 3897 N N . ARG A 1 489 ? -6.07 -72.125 -19.719 1 90.88 489 ARG A N 1
ATOM 3898 C CA . ARG A 1 489 ? -6.906 -73.312 -19.391 1 90.88 489 ARG A CA 1
ATOM 3899 C C . ARG A 1 489 ? -8.172 -73.312 -20.234 1 90.88 489 ARG A C 1
ATOM 3901 O O . ARG A 1 489 ? -8.578 -74.375 -20.734 1 90.88 489 ARG A O 1
ATOM 3908 N N . PRO A 1 490 ? -8.734 -72.25 -20.422 1 90.75 490 PRO A N 1
ATOM 3909 C CA . PRO A 1 490 ? -9.922 -72.25 -21.266 1 90.75 490 PRO A CA 1
ATOM 3910 C C . PRO A 1 490 ? -9.625 -72.75 -22.688 1 90.75 490 PRO A C 1
ATOM 3912 O O . PRO A 1 490 ? -10.539 -73.125 -23.422 1 90.75 490 PRO A O 1
ATOM 3915 N N . GLN A 1 491 ? -8.453 -72.625 -23.125 1 89.19 491 GLN A N 1
ATOM 3916 C CA . GLN A 1 491 ? -8.086 -73 -24.484 1 89.19 491 GLN A CA 1
ATOM 3917 C C . GLN A 1 491 ? -7.914 -74.5 -24.625 1 89.19 491 GLN A C 1
ATOM 3919 O O . GLN A 1 491 ? -7.887 -75 -25.734 1 89.19 491 GLN A O 1
ATOM 3924 N N . MET A 1 492 ? -7.637 -75.188 -23.594 1 80.94 492 MET A N 1
ATOM 3925 C CA . MET A 1 492 ? -7.398 -76.625 -23.609 1 80.94 492 MET A CA 1
ATOM 3926 C C . MET A 1 492 ? -8.664 -77.375 -23.984 1 80.94 492 MET A C 1
ATOM 3928 O O . MET A 1 492 ? -8.594 -78.438 -24.609 1 80.94 492 MET A O 1
ATOM 3932 N N . PHE A 1 493 ? -9.812 -77 -23.547 1 64.31 493 PHE A N 1
ATOM 3933 C CA . PHE A 1 493 ? -11.039 -77.75 -23.781 1 64.31 493 PHE A CA 1
ATOM 3934 C C . PHE A 1 493 ? -11.641 -77.438 -25.141 1 64.31 493 PHE A C 1
ATOM 3936 O O . PHE A 1 493 ? -12.578 -78.062 -25.594 1 64.31 493 PHE A O 1
ATOM 3943 N N . SER A 1 494 ? -11.258 -76.438 -25.844 1 58.5 494 SER A N 1
ATOM 3944 C CA . SER A 1 494 ? -11.883 -76.062 -27.094 1 58.5 494 SER A CA 1
ATOM 3945 C C . SER A 1 494 ? -11.227 -76.75 -28.281 1 58.5 494 SER A C 1
ATOM 3947 O O . SER A 1 494 ? -11.641 -76.5 -29.422 1 58.5 494 SER A O 1
ATOM 3949 N N . ARG A 1 495 ? -10.164 -77.5 -28.203 1 51.09 495 ARG A N 1
ATOM 3950 C CA . ARG A 1 495 ? -9.617 -78.188 -29.375 1 51.09 495 ARG A CA 1
ATOM 3951 C C . ARG A 1 495 ? -10.461 -79.375 -29.781 1 51.09 495 ARG A C 1
ATOM 3953 O O . ARG A 1 495 ? -10.859 -80.188 -28.922 1 51.09 495 ARG A O 1
ATOM 3960 N N . PRO A 1 496 ? -11.031 -79.312 -30.922 1 45.25 496 PRO A N 1
ATOM 3961 C CA . PRO A 1 496 ? -11.797 -80.5 -31.375 1 45.25 496 PRO A CA 1
ATOM 3962 C C . PRO A 1 496 ? -11.016 -81.75 -31.234 1 45.25 496 PRO A C 1
ATOM 3964 O O . PRO A 1 496 ? -9.797 -81.812 -31.453 1 45.25 496 PRO A O 1
ATOM 3967 N N . CYS A 1 497 ? -11.367 -82.688 -30.328 1 41.28 497 CYS A N 1
ATOM 3968 C CA . CYS A 1 497 ? -10.883 -84.062 -30.344 1 41.28 497 CYS A CA 1
ATOM 3969 C C . CYS A 1 497 ? -10.961 -84.625 -31.734 1 41.28 497 CYS A C 1
ATOM 3971 O O . CYS A 1 497 ? -12.047 -84.812 -32.281 1 41.28 497 CYS A O 1
ATOM 3973 N N . THR A 1 498 ? -10.125 -84.375 -32.656 1 38.69 498 THR A N 1
ATOM 3974 C CA . THR A 1 498 ? -10.125 -85.125 -33.906 1 38.69 498 THR A CA 1
ATOM 3975 C C . THR A 1 498 ? -10.031 -86.625 -33.594 1 38.69 498 THR A C 1
ATOM 3977 O O . THR A 1 498 ? -9.016 -87.125 -33.094 1 38.69 498 THR A O 1
ATOM 3980 N N . ASN A 1 499 ? -11.062 -87.312 -33.219 1 34.09 499 ASN A N 1
ATOM 3981 C CA . ASN A 1 499 ? -11.172 -88.812 -33.094 1 34.09 499 ASN A CA 1
ATOM 3982 C C . ASN A 1 499 ? -10.703 -89.5 -34.375 1 34.09 499 ASN A C 1
ATOM 3984 O O . ASN A 1 499 ? -10.82 -90.75 -34.469 1 34.09 499 ASN A O 1
ATOM 3988 N N . ASN A 1 500 ? -10.852 -89 -35.531 1 32.44 500 ASN A N 1
ATOM 3989 C CA . ASN A 1 500 ? -10.766 -89.875 -36.656 1 32.44 500 ASN A CA 1
ATOM 3990 C C . ASN A 1 500 ? -9.336 -90.375 -36.875 1 32.44 500 ASN A C 1
ATOM 3992 O O . ASN A 1 500 ? -8.703 -90.062 -37.875 1 32.44 500 ASN A O 1
ATOM 3996 N N . ARG A 1 501 ? -8.562 -90.625 -35.938 1 27.05 501 ARG A N 1
ATOM 3997 C CA . ARG A 1 501 ? -7.477 -91.5 -36.375 1 27.05 501 ARG A CA 1
ATOM 3998 C C . ARG A 1 501 ? -7.957 -92.938 -36.562 1 27.05 501 ARG A C 1
ATOM 4000 O O . ARG A 1 501 ? -8.227 -93.625 -35.562 1 27.05 501 ARG A O 1
ATOM 4007 N N . LYS A 1 502 ? -8.82 -93.312 -37.438 1 32.84 502 LYS A N 1
ATOM 4008 C CA . LYS A 1 502 ? -8.875 -94.812 -37.594 1 32.84 502 LYS A CA 1
ATOM 4009 C C . LYS A 1 502 ? -7.473 -95.375 -37.625 1 32.84 502 LYS A C 1
ATOM 4011 O O . LYS A 1 502 ? -6.637 -95 -38.438 1 32.84 502 LYS A O 1
ATOM 4016 N N . LEU A 1 503 ? -6.926 -95.875 -36.469 1 25.52 503 LEU A N 1
ATOM 4017 C CA . LEU A 1 503 ? -5.785 -96.75 -36.719 1 25.52 503 LEU A CA 1
ATOM 4018 C C . LEU A 1 503 ? -6.078 -97.75 -37.844 1 25.52 503 LEU A C 1
ATOM 4020 O O . LEU A 1 503 ? -7.074 -98.5 -37.812 1 25.52 503 LEU A O 1
ATOM 4024 N N . LYS A 1 504 ? -5.738 -97.438 -39.062 1 29.52 504 LYS A N 1
ATOM 4025 C CA . LYS A 1 504 ? -5.613 -98.438 -40.094 1 29.52 504 LYS A CA 1
ATOM 4026 C C . LYS A 1 504 ? -4.859 -99.688 -39.562 1 29.52 504 LYS A C 1
ATOM 4028 O O . LYS A 1 504 ? -3.625 -99.688 -39.562 1 29.52 504 LYS A O 1
ATOM 4033 N N . ALA A 1 505 ? -5.152 -100.188 -38.344 1 27.67 505 ALA A N 1
ATOM 4034 C CA . ALA A 1 505 ? -4.551 -101.5 -38.094 1 27.67 505 ALA A CA 1
ATOM 4035 C C . ALA A 1 505 ? -4.996 -102.5 -39.156 1 27.67 505 ALA A C 1
ATOM 4037 O O . ALA A 1 505 ? -6.191 -102.688 -39.406 1 27.67 505 ALA A O 1
ATOM 4038 N N . HIS A 1 506 ? -4.078 -102.875 -40.219 1 24.36 506 HIS A N 1
ATOM 4039 C CA . HIS A 1 506 ? -3.857 -104.062 -41.062 1 24.36 506 HIS A CA 1
ATOM 4040 C C . HIS A 1 506 ? -3.996 -105.375 -40.25 1 24.36 506 HIS A C 1
ATOM 4042 O O . HIS A 1 506 ? -3.316 -105.5 -39.219 1 24.36 506 HIS A O 1
ATOM 4048 N N . ASN A 1 507 ? -5.129 -106 -40.219 1 21.73 507 ASN A N 1
ATOM 4049 C CA . ASN A 1 507 ? -5.477 -107.438 -39.969 1 21.73 507 ASN A CA 1
ATOM 4050 C C . ASN A 1 507 ? -4.645 -108.375 -40.812 1 21.73 507 ASN A C 1
ATOM 4052 O O . ASN A 1 507 ? -5.148 -108.938 -41.781 1 21.73 507 ASN A O 1
ATOM 4056 N N . GLN A 1 508 ? -3.33 -108.062 -41.125 1 22.77 508 GLN A N 1
ATOM 4057 C CA . GLN A 1 508 ? -2.572 -109.25 -41.562 1 22.77 508 GLN A CA 1
ATOM 4058 C C . GLN A 1 508 ? -2.6 -110.375 -40.5 1 22.77 508 GLN A C 1
ATOM 4060 O O . GLN A 1 508 ? -2.361 -110.125 -39.312 1 22.77 508 GLN A O 1
ATOM 4065 N N . SER A 1 509 ? -3.254 -111.562 -40.688 1 21.75 509 SER A N 1
ATOM 4066 C CA . SER A 1 509 ? -3.232 -112.875 -40 1 21.75 509 SER A CA 1
ATOM 4067 C C . SER A 1 509 ? -1.805 -113.312 -39.688 1 21.75 509 SER A C 1
ATOM 4069 O O . SER A 1 509 ? -0.854 -112.812 -40.312 1 21.75 509 SER A O 1
ATOM 4071 N N . MET A 1 510 ? -1.471 -113.938 -38.531 1 19.59 510 MET A N 1
ATOM 4072 C CA . MET A 1 510 ? -0.344 -114.812 -38.281 1 19.59 510 MET A CA 1
ATOM 4073 C C . MET A 1 510 ? -0.265 -115.875 -39.375 1 19.59 510 MET A C 1
ATOM 4075 O O . MET A 1 510 ? 0.29 -116.938 -39.125 1 19.59 510 MET A O 1
ATOM 4079 N N . LYS A 1 511 ? -0.807 -115.938 -40.469 1 21.5 511 LYS A N 1
ATOM 4080 C CA . LYS A 1 511 ? -0.307 -117.125 -41.125 1 21.5 511 LYS A CA 1
ATOM 4081 C C . LYS A 1 511 ? 1.218 -117.188 -41.125 1 21.5 511 LYS A C 1
ATOM 4083 O O . LYS A 1 511 ? 1.812 -118.188 -40.75 1 21.5 511 LYS A O 1
ATOM 4088 N N . LEU A 1 512 ? 2.014 -117.062 -42.031 1 19.45 512 LEU A N 1
ATOM 4089 C CA . LEU A 1 512 ? 2.068 -118.125 -42.969 1 19.45 512 LEU A CA 1
ATOM 4090 C C . LEU A 1 512 ? 3.439 -118.812 -42.969 1 19.45 512 LEU A C 1
ATOM 4092 O O . LEU A 1 512 ? 3.539 -120 -42.844 1 19.45 512 LEU A O 1
ATOM 4096 N N . LYS A 1 513 ? 4.234 -118.875 -44.125 1 21.2 513 LYS A N 1
ATOM 4097 C CA . LYS A 1 513 ? 5.242 -119.75 -44.688 1 21.2 513 LYS A CA 1
ATOM 4098 C C . LYS A 1 513 ? 6.613 -119.5 -44.062 1 21.2 513 LYS A C 1
ATOM 4100 O O . LYS A 1 513 ? 7.512 -120.312 -44.188 1 21.2 513 LYS A O 1
ATOM 4105 N N . ALA A 1 514 ? 7.195 -118.312 -43.812 1 18.22 514 ALA A N 1
ATOM 4106 C CA . ALA A 1 514 ? 8.562 -118.188 -44.344 1 18.22 514 ALA A CA 1
ATOM 4107 C C . ALA A 1 514 ? 9.523 -119.062 -43.469 1 18.22 514 ALA A C 1
ATOM 4109 O O . ALA A 1 514 ? 10.516 -119.562 -44 1 18.22 514 ALA A O 1
ATOM 4110 N N . LEU A 1 515 ? 10.406 -118.562 -42.531 1 19.47 515 LEU A N 1
ATOM 4111 C CA . LEU A 1 515 ? 11.836 -118.688 -42.781 1 19.47 515 LEU A CA 1
ATOM 4112 C C . LEU A 1 515 ? 12.305 -120.125 -42.812 1 19.47 515 LEU A C 1
ATOM 4114 O O . LEU A 1 515 ? 12.016 -120.875 -41.875 1 19.47 515 LEU A O 1
ATOM 4118 N N . ASN A 1 516 ? 12.953 -120.75 -44.031 1 21.08 516 ASN A N 1
ATOM 4119 C CA . ASN A 1 516 ? 13.875 -121.5 -44.875 1 21.08 516 ASN A CA 1
ATOM 4120 C C . ASN A 1 516 ? 15.172 -121.812 -44.125 1 21.08 516 ASN A C 1
ATOM 4122 O O . ASN A 1 516 ? 15.695 -122.938 -44.219 1 21.08 516 ASN A O 1
ATOM 4126 N N . LYS A 1 517 ? 16.703 -121.562 -44.156 1 20.33 517 LYS A N 1
ATOM 4127 C CA . LYS A 1 517 ? 17.625 -122.688 -43.812 1 20.33 517 LYS A CA 1
ATOM 4128 C C . LYS A 1 517 ? 17.375 -123.188 -42.406 1 20.33 517 LYS A C 1
ATOM 4130 O O . LYS A 1 517 ? 17.156 -122.375 -41.5 1 20.33 517 LYS A O 1
ATOM 4135 N N . MET B 1 1 ? 33.812 -18.188 36.438 1 25.09 1 MET B N 1
ATOM 4136 C CA . MET B 1 1 ? 33.938 -17.094 37.406 1 25.09 1 MET B CA 1
ATOM 4137 C C . MET B 1 1 ? 33.375 -15.797 36.812 1 25.09 1 MET B C 1
ATOM 4139 O O . MET B 1 1 ? 33.969 -15.195 35.938 1 25.09 1 MET B O 1
ATOM 4143 N N . PHE B 1 2 ? 32.031 -15.734 36.812 1 26.36 2 PHE B N 1
ATOM 4144 C CA . PHE B 1 2 ? 30.922 -14.969 36.219 1 26.36 2 PHE B CA 1
ATOM 4145 C C . PHE B 1 2 ? 30.828 -13.586 36.844 1 26.36 2 PHE B C 1
ATOM 4147 O O . PHE B 1 2 ? 30.188 -13.43 37.906 1 26.36 2 PHE B O 1
ATOM 4154 N N . MET B 1 3 ? 32.062 -13.016 36.969 1 24.83 3 MET B N 1
ATOM 4155 C CA . MET B 1 3 ? 32 -11.727 37.656 1 24.83 3 MET B CA 1
ATOM 4156 C C . MET B 1 3 ? 30.969 -10.812 37 1 24.83 3 MET B C 1
ATOM 4158 O O . MET B 1 3 ? 31.078 -10.5 35.812 1 24.83 3 MET B O 1
ATOM 4162 N N . ILE B 1 4 ? 29.781 -10.938 37.531 1 26.42 4 ILE B N 1
ATOM 4163 C CA . ILE B 1 4 ? 28.516 -10.242 37.344 1 26.42 4 ILE B CA 1
ATOM 4164 C C . ILE B 1 4 ? 28.688 -8.75 37.594 1 26.42 4 ILE B C 1
ATOM 4166 O O . ILE B 1 4 ? 28.891 -8.336 38.75 1 26.42 4 ILE B O 1
ATOM 4170 N N . LEU B 1 5 ? 29.75 -8.133 36.938 1 25.5 5 LEU B N 1
ATOM 4171 C CA . LEU B 1 5 ? 29.875 -6.711 37.219 1 25.5 5 LEU B CA 1
ATOM 4172 C C . LEU B 1 5 ? 28.531 -6 37.062 1 25.5 5 LEU B C 1
ATOM 4174 O O . LEU B 1 5 ? 27.953 -5.973 36 1 25.5 5 LEU B O 1
ATOM 4178 N N . SER B 1 6 ? 27.75 -6.016 38.156 1 24.11 6 SER B N 1
ATOM 4179 C CA . SER B 1 6 ? 26.484 -5.332 38.438 1 24.11 6 SER B CA 1
ATOM 4180 C C . SER B 1 6 ? 26.609 -3.828 38.25 1 24.11 6 SER B C 1
ATOM 4182 O O . SER B 1 6 ? 27.281 -3.15 39.031 1 24.11 6 SER B O 1
ATOM 4184 N N . ILE B 1 7 ? 26.969 -3.473 36.969 1 24.53 7 ILE B N 1
ATOM 4185 C CA . ILE B 1 7 ? 27.016 -2.029 36.781 1 24.53 7 ILE B CA 1
ATOM 4186 C C . ILE B 1 7 ? 25.75 -1.382 37.312 1 24.53 7 ILE B C 1
ATOM 4188 O O . ILE B 1 7 ? 24.641 -1.737 36.906 1 24.53 7 ILE B O 1
ATOM 4192 N N . CYS B 1 8 ? 25.797 -1.018 38.594 1 23.22 8 CYS B N 1
ATOM 4193 C CA . CYS B 1 8 ? 24.844 -0.229 39.344 1 23.22 8 CYS B CA 1
ATOM 4194 C C . CYS B 1 8 ? 24.438 1.022 38.594 1 23.22 8 CYS B C 1
ATOM 4196 O O . CYS B 1 8 ? 25.234 1.946 38.438 1 23.22 8 CYS B O 1
ATOM 4198 N N . LEU B 1 9 ? 23.812 0.807 37.438 1 24.28 9 LEU B N 1
ATOM 4199 C CA . LEU B 1 9 ? 23.234 1.975 36.781 1 24.28 9 LEU B CA 1
ATOM 4200 C C . LEU B 1 9 ? 22.406 2.797 37.781 1 24.28 9 LEU B C 1
ATOM 4202 O O . LEU B 1 9 ? 21.375 2.338 38.281 1 24.28 9 LEU B O 1
ATOM 4206 N N . THR B 1 10 ? 23.172 3.453 38.719 1 23.5 10 THR B N 1
ATOM 4207 C CA . THR B 1 10 ? 22.578 4.422 39.625 1 23.5 10 THR B CA 1
ATOM 4208 C C . THR B 1 10 ? 21.562 5.297 38.875 1 23.5 10 THR B C 1
ATOM 4210 O O . THR B 1 10 ? 21.844 5.832 37.812 1 23.5 10 THR B O 1
ATOM 4213 N N . SER B 1 11 ? 20.297 4.977 39.094 1 25.06 11 SER B N 1
ATOM 4214 C CA . SER B 1 11 ? 19.062 5.691 38.781 1 25.06 11 SER B CA 1
ATOM 4215 C C . SER B 1 11 ? 19.109 7.117 39.312 1 25.06 11 SER B C 1
ATOM 4217 O O . SER B 1 11 ? 18.938 7.34 40.531 1 25.06 11 SER B O 1
ATOM 4219 N N . LEU B 1 12 ? 20.234 7.836 39.062 1 26.92 12 LEU B N 1
ATOM 4220 C CA . LEU B 1 12 ? 20.078 9.203 39.562 1 26.92 12 LEU B CA 1
ATOM 4221 C C . LEU B 1 12 ? 18.719 9.773 39.188 1 26.92 12 LEU B C 1
ATOM 4223 O O . LEU B 1 12 ? 18.406 9.883 38 1 26.92 12 LEU B O 1
ATOM 4227 N N . GLY B 1 13 ? 17.766 9.508 40.031 1 26.7 13 GLY B N 1
ATOM 4228 C CA . GLY B 1 13 ? 16.469 10.125 40.156 1 26.7 13 GLY B CA 1
ATOM 4229 C C . GLY B 1 13 ? 16.5 11.641 40.062 1 26.7 13 GLY B C 1
ATOM 4230 O O . GLY B 1 13 ? 16.938 12.32 41 1 26.7 13 GLY B O 1
ATOM 4231 N N . LEU B 1 14 ? 17.203 12.195 39.062 1 25.73 14 LEU B N 1
ATOM 4232 C CA . LEU B 1 14 ? 17.094 13.648 39.094 1 25.73 14 LEU B CA 1
ATOM 4233 C C . LEU B 1 14 ? 15.648 14.078 39.344 1 25.73 14 LEU B C 1
ATOM 4235 O O . LEU B 1 14 ? 14.742 13.617 38.625 1 25.73 14 LEU B O 1
ATOM 4239 N N . PRO B 1 15 ? 15.32 14.453 40.531 1 29.09 15 PRO B N 1
ATOM 4240 C CA . PRO B 1 15 ? 14.008 14.969 40.938 1 29.09 15 PRO B CA 1
ATOM 4241 C C . PRO B 1 15 ? 13.531 16.109 40.031 1 29.09 15 PRO B C 1
ATOM 4243 O O . PRO B 1 15 ? 12.617 16.844 40.375 1 29.09 15 PRO B O 1
ATOM 4246 N N . GLY B 1 16 ? 14.148 16.25 38.875 1 26.73 16 GLY B N 1
ATOM 4247 C CA . GLY B 1 16 ? 13.945 17.531 38.219 1 26.73 16 GLY B CA 1
ATOM 4248 C C . GLY B 1 16 ? 12.484 17.938 38.156 1 26.73 16 GLY B C 1
ATOM 4249 O O . GLY B 1 16 ? 11.641 17.156 37.688 1 26.73 16 GLY B O 1
ATOM 4250 N N . GLY B 1 17 ? 11.992 18.641 39.219 1 26.89 17 GLY B N 1
ATOM 4251 C CA . GLY B 1 17 ? 10.758 19.422 39.156 1 26.89 17 GLY B CA 1
ATOM 4252 C C . GLY B 1 17 ? 10.57 20.141 37.844 1 26.89 17 GLY B C 1
ATOM 4253 O O . GLY B 1 17 ? 11.047 21.266 37.656 1 26.89 17 GLY B O 1
ATOM 4254 N N . LEU B 1 18 ? 10.805 19.578 36.719 1 29.06 18 LEU B N 1
ATOM 4255 C CA . LEU B 1 18 ? 10.391 20.281 35.531 1 29.06 18 LEU B CA 1
ATOM 4256 C C . LEU B 1 18 ? 8.992 20.859 35.688 1 29.06 18 LEU B C 1
ATOM 4258 O O . LEU B 1 18 ? 8.016 20.125 35.812 1 29.06 18 LEU B O 1
ATOM 4262 N N . SER B 1 19 ? 8.922 21.906 36.469 1 28.83 19 SER B N 1
ATOM 4263 C CA . SER B 1 19 ? 7.734 22.75 36.312 1 28.83 19 SER B CA 1
ATOM 4264 C C . SER B 1 19 ? 7.242 22.734 34.875 1 28.83 19 SER B C 1
ATOM 4266 O O . SER B 1 19 ? 8.039 22.891 33.938 1 28.83 19 SER B O 1
ATOM 4268 N N . GLU B 1 20 ? 6.281 22.016 34.625 1 31.48 20 GLU B N 1
ATOM 4269 C CA . GLU B 1 20 ? 5.484 22.031 33.406 1 31.48 20 GLU B CA 1
ATOM 4270 C C . GLU B 1 20 ? 5.309 23.453 32.875 1 31.48 20 GLU B C 1
ATOM 4272 O O . GLU B 1 20 ? 4.523 24.234 33.438 1 31.48 20 GLU B O 1
ATOM 4277 N N . MET B 1 21 ? 6.414 24.203 32.688 1 31.77 21 MET B N 1
ATOM 4278 C CA . MET B 1 21 ? 6.129 25.344 31.828 1 31.77 21 MET B CA 1
ATOM 4279 C C . MET B 1 21 ? 4.961 25.062 30.891 1 31.77 21 MET B C 1
ATOM 4281 O O . MET B 1 21 ? 5.074 24.219 30 1 31.77 21 MET B O 1
ATOM 4285 N N . THR B 1 22 ? 3.873 25.016 31.391 1 34.94 22 THR B N 1
ATOM 4286 C CA . THR B 1 22 ? 2.754 25.109 30.453 1 34.94 22 THR B CA 1
ATOM 4287 C C . THR B 1 22 ? 3.09 26.047 29.312 1 34.94 22 THR B C 1
ATOM 4289 O O . THR B 1 22 ? 3.078 27.266 29.469 1 34.94 22 THR B O 1
ATOM 4292 N N . ILE B 1 23 ? 4.27 26 28.672 1 38.66 23 ILE B N 1
ATOM 4293 C CA . ILE B 1 23 ? 4.402 26.703 27.406 1 38.66 23 ILE B CA 1
ATOM 4294 C C . ILE B 1 23 ? 3.02 26.922 26.797 1 38.66 23 ILE B C 1
ATOM 4296 O O . ILE B 1 23 ? 2.318 25.969 26.453 1 38.66 23 ILE B O 1
ATOM 4300 N N . ASP B 1 24 ? 2.311 27.766 27.234 1 44.38 24 ASP B N 1
ATOM 4301 C CA . ASP B 1 24 ? 1.155 28.266 26.484 1 44.38 24 ASP B CA 1
ATOM 4302 C C . ASP B 1 24 ? 1.341 28.078 24.984 1 44.38 24 ASP B C 1
ATOM 4304 O O . ASP B 1 24 ? 2.414 28.359 24.453 1 44.38 24 ASP B O 1
ATOM 4308 N N . SER B 1 25 ? 0.48 27.484 24.219 1 48.81 25 SER B N 1
ATOM 4309 C CA . SER B 1 25 ? 0.065 26.844 22.969 1 48.81 25 SER B CA 1
ATOM 4310 C C . SER B 1 25 ? 0.447 27.672 21.75 1 48.81 25 SER B C 1
ATOM 4312 O O . SER B 1 25 ? 0.851 28.828 21.891 1 48.81 25 SER B O 1
ATOM 4314 N N . ALA B 1 26 ? -0.249 27.328 20.5 1 55.47 26 ALA B N 1
ATOM 4315 C CA . ALA B 1 26 ? -0.353 27.438 19.047 1 55.47 26 ALA B CA 1
ATOM 4316 C C . ALA B 1 26 ? -0.434 28.891 18.609 1 55.47 26 ALA B C 1
ATOM 4318 O O . ALA B 1 26 ? -0.025 29.234 17.5 1 55.47 26 ALA B O 1
ATOM 4319 N N . MET B 1 27 ? -0.565 29.875 19.562 1 64.38 27 MET B N 1
ATOM 4320 C CA . MET B 1 27 ? -0.868 31.156 18.906 1 64.38 27 MET B CA 1
ATOM 4321 C C . MET B 1 27 ? 0.302 32.125 19.031 1 64.38 27 MET B C 1
ATOM 4323 O O . MET B 1 27 ? 0.182 33.281 18.688 1 64.38 27 MET B O 1
ATOM 4327 N N . SER B 1 28 ? 1.527 31.656 19.594 1 72 28 SER B N 1
ATOM 4328 C CA . SER B 1 28 ? 2.719 32.5 19.5 1 72 28 SER B CA 1
ATOM 4329 C C . SER B 1 28 ? 3.482 32.219 18.219 1 72 28 SER B C 1
ATOM 4331 O O . SER B 1 28 ? 3.389 31.141 17.641 1 72 28 SER B O 1
ATOM 4333 N N . VAL B 1 29 ? 4.172 33.25 17.734 1 74.12 29 VAL B N 1
ATOM 4334 C CA . VAL B 1 29 ? 4.953 33.094 16.516 1 74.12 29 VAL B CA 1
ATOM 4335 C C . VAL B 1 29 ? 5.98 31.969 16.703 1 74.12 29 VAL B C 1
ATOM 4337 O O . VAL B 1 29 ? 6.195 31.156 15.812 1 74.12 29 VAL B O 1
ATOM 4340 N N . ALA B 1 30 ? 6.605 31.969 17.922 1 71.94 30 ALA B N 1
ATOM 4341 C CA . ALA B 1 30 ? 7.574 30.906 18.219 1 71.94 30 ALA B CA 1
ATOM 4342 C C . ALA B 1 30 ? 6.914 29.531 18.203 1 71.94 30 ALA B C 1
ATOM 4344 O O . ALA B 1 30 ? 7.461 28.578 17.641 1 71.94 30 ALA B O 1
ATOM 4345 N N . GLY B 1 31 ? 5.836 29.438 18.812 1 79.38 31 GLY B N 1
ATOM 4346 C CA . GLY B 1 31 ? 5.094 28.172 18.797 1 79.38 31 GLY B CA 1
ATOM 4347 C C . GLY B 1 31 ? 4.656 27.75 17.406 1 79.38 31 GLY B C 1
ATOM 4348 O O . GLY B 1 31 ? 4.73 26.578 17.062 1 79.38 31 GLY B O 1
ATOM 4349 N N . MET B 1 32 ? 4.32 28.688 16.625 1 86.75 32 MET B N 1
ATOM 4350 C CA . MET B 1 32 ? 3.826 28.422 15.273 1 86.75 32 MET B CA 1
ATOM 4351 C C . MET B 1 32 ? 4.953 27.938 14.367 1 86.75 32 MET B C 1
ATOM 4353 O O . MET B 1 32 ? 4.73 27.125 13.477 1 86.75 32 MET B O 1
ATOM 4357 N N . LYS B 1 33 ? 6.109 28.516 14.609 1 86 33 LYS B N 1
ATOM 4358 C CA . LYS B 1 33 ? 7.258 28.031 13.852 1 86 33 LYS B CA 1
ATOM 4359 C C . LYS B 1 33 ? 7.477 26.531 14.078 1 86 33 LYS B C 1
ATOM 4361 O O . LYS B 1 33 ? 7.852 25.812 13.156 1 86 33 LYS B O 1
ATOM 4366 N N . GLY B 1 34 ? 7.316 26.109 15.305 1 88.25 34 GLY B N 1
ATOM 4367 C CA . GLY B 1 34 ? 7.398 24.688 15.602 1 88.25 34 GLY B CA 1
ATOM 4368 C C . GLY B 1 34 ? 6.383 23.859 14.844 1 88.25 34 GLY B C 1
ATOM 4369 O O . GLY B 1 34 ? 6.68 22.75 14.414 1 88.25 34 GLY B O 1
ATOM 4370 N N . LEU B 1 35 ? 5.242 24.406 14.641 1 91.69 35 LEU B N 1
ATOM 4371 C CA . LEU B 1 35 ? 4.191 23.703 13.922 1 91.69 35 LEU B CA 1
ATOM 4372 C C . LEU B 1 35 ? 4.539 23.578 12.445 1 91.69 35 LEU B C 1
ATOM 4374 O O . LEU B 1 35 ? 4.195 22.578 11.805 1 91.69 35 LEU B O 1
ATOM 4378 N N . VAL B 1 36 ? 5.176 24.625 11.906 1 91.44 36 VAL B N 1
ATOM 4379 C CA . VAL B 1 36 ? 5.625 24.547 10.523 1 91.44 36 VAL B CA 1
ATOM 4380 C C . VAL B 1 36 ? 6.629 23.406 10.367 1 91.44 36 VAL B C 1
ATOM 4382 O O . VAL B 1 36 ? 6.562 22.641 9.398 1 91.44 36 VAL B O 1
ATOM 4385 N N . ALA B 1 37 ? 7.539 23.328 11.305 1 91.12 37 ALA B N 1
ATOM 4386 C CA . ALA B 1 37 ? 8.531 22.25 11.281 1 91.12 37 ALA B CA 1
ATOM 4387 C C . ALA B 1 37 ? 7.863 20.891 11.43 1 91.12 37 ALA B C 1
ATOM 4389 O O . ALA B 1 37 ? 8.266 19.922 10.789 1 91.12 37 ALA B O 1
ATOM 4390 N N . MET B 1 38 ? 6.926 20.828 12.312 1 93.56 38 MET B N 1
ATOM 4391 C CA . MET B 1 38 ? 6.18 19.594 12.516 1 93.56 38 MET B CA 1
ATOM 4392 C C . MET B 1 38 ? 5.52 19.141 11.227 1 93.56 38 MET B C 1
ATOM 4394 O O . MET B 1 38 ? 5.59 17.953 10.875 1 93.56 38 MET B O 1
ATOM 4398 N N . GLU B 1 39 ? 4.895 20.016 10.531 1 94.25 39 GLU B N 1
ATOM 4399 C CA . GLU B 1 39 ? 4.23 19.641 9.281 1 94.25 39 GLU B CA 1
ATOM 4400 C C . GLU B 1 39 ? 5.234 19.172 8.242 1 94.25 39 GLU B C 1
ATOM 4402 O O . GLU B 1 39 ? 4.949 18.25 7.469 1 94.25 39 GLU B O 1
ATOM 4407 N N . GLY B 1 40 ? 6.402 19.859 8.242 1 93.69 40 GLY B N 1
ATOM 4408 C CA . GLY B 1 40 ? 7.461 19.391 7.359 1 93.69 40 GLY B CA 1
ATOM 4409 C C . GLY B 1 40 ? 7.867 17.953 7.637 1 93.69 40 GLY B C 1
ATOM 4410 O O . GLY B 1 40 ? 8.078 17.172 6.707 1 93.69 40 GLY B O 1
ATOM 4411 N N . PHE B 1 41 ? 7.949 17.641 8.867 1 96.06 41 PHE B N 1
ATOM 4412 C CA . PHE B 1 41 ? 8.281 16.281 9.281 1 96.06 41 PHE B CA 1
ATOM 4413 C C . PHE B 1 41 ? 7.199 15.297 8.852 1 96.06 41 PHE B C 1
ATOM 4415 O O . PHE B 1 41 ? 7.5 14.227 8.328 1 96.06 41 PHE B O 1
ATOM 4422 N N . LEU B 1 42 ? 5.988 15.664 9.086 1 97.31 42 LEU B N 1
ATOM 4423 C CA . LEU B 1 42 ? 4.867 14.812 8.703 1 97.31 42 LEU B CA 1
ATOM 4424 C C . LEU B 1 42 ? 4.875 14.547 7.203 1 97.31 42 LEU B C 1
ATOM 4426 O O . LEU B 1 42 ? 4.641 13.414 6.77 1 97.31 42 LEU B O 1
ATOM 4430 N N . ILE B 1 43 ? 5.148 15.562 6.398 1 96.69 43 ILE B N 1
ATOM 4431 C CA . ILE B 1 43 ? 5.207 15.445 4.945 1 96.69 43 ILE B CA 1
ATOM 4432 C C . ILE B 1 43 ? 6.281 14.43 4.555 1 96.69 43 ILE B C 1
ATOM 4434 O O . ILE B 1 43 ? 6.031 13.523 3.766 1 96.69 43 ILE B O 1
ATOM 4438 N N . SER B 1 44 ? 7.43 14.57 5.184 1 97.5 44 SER B N 1
ATOM 4439 C CA . SER B 1 44 ? 8.539 13.688 4.867 1 97.5 44 SER B CA 1
ATOM 4440 C C . SER B 1 44 ? 8.211 12.234 5.211 1 97.5 44 SER B C 1
ATOM 4442 O O . SER B 1 44 ? 8.5 11.328 4.434 1 97.5 44 SER B O 1
ATOM 4444 N N . GLN B 1 45 ? 7.621 12.062 6.355 1 98.25 45 GLN B N 1
ATOM 4445 C CA . GLN B 1 45 ? 7.277 10.711 6.781 1 98.25 45 GLN B CA 1
ATOM 4446 C C . GLN B 1 45 ? 6.219 10.102 5.867 1 98.25 45 GLN B C 1
ATOM 4448 O O . GLN B 1 45 ? 6.277 8.914 5.547 1 98.25 45 GLN B O 1
ATOM 4453 N N . MET B 1 46 ? 5.23 10.836 5.473 1 97.94 46 MET B N 1
ATOM 4454 C CA . MET B 1 46 ? 4.199 10.32 4.578 1 97.94 46 MET B CA 1
ATOM 4455 C C . MET B 1 46 ? 4.781 9.977 3.211 1 97.94 46 MET B C 1
ATOM 4457 O O . MET B 1 46 ? 4.387 8.984 2.592 1 97.94 46 MET B O 1
ATOM 4461 N N . GLU B 1 47 ? 5.734 10.82 2.725 1 98.06 47 GLU B N 1
ATOM 4462 C CA . GLU B 1 47 ? 6.422 10.531 1.471 1 98.06 47 GLU B CA 1
ATOM 4463 C C . GLU B 1 47 ? 7.172 9.203 1.553 1 98.06 47 GLU B C 1
ATOM 4465 O O . GLU B 1 47 ? 7.145 8.406 0.611 1 98.06 47 GLU B O 1
ATOM 4470 N N . ASN B 1 48 ? 7.797 9.016 2.674 1 98.5 48 ASN B N 1
ATOM 4471 C CA . ASN B 1 48 ? 8.508 7.758 2.869 1 98.5 48 ASN B CA 1
ATOM 4472 C C . ASN B 1 48 ? 7.551 6.574 2.951 1 98.5 48 ASN B C 1
ATOM 4474 O O . ASN B 1 48 ? 7.855 5.488 2.455 1 98.5 48 ASN B O 1
ATOM 4478 N N . TYR B 1 49 ? 6.457 6.727 3.607 1 98.31 49 TYR B N 1
ATOM 4479 C CA . TYR B 1 49 ? 5.43 5.695 3.691 1 98.31 49 TYR B CA 1
ATOM 4480 C C . TYR B 1 49 ? 4.926 5.312 2.305 1 98.31 49 TYR B C 1
ATOM 4482 O O . TYR B 1 49 ? 4.836 4.129 1.976 1 98.31 49 TYR B O 1
ATOM 4490 N N . THR B 1 50 ? 4.57 6.344 1.457 1 98.19 50 THR B N 1
ATOM 4491 C CA . THR B 1 50 ? 4.082 6.07 0.111 1 98.19 50 THR B CA 1
ATOM 4492 C C . THR B 1 50 ? 5.164 5.414 -0.737 1 98.19 50 THR B C 1
ATOM 4494 O O . THR B 1 50 ? 4.871 4.578 -1.593 1 98.19 50 THR B O 1
ATOM 4497 N N . ALA B 1 51 ? 6.43 5.828 -0.525 1 98.25 51 ALA B N 1
ATOM 4498 C CA . ALA B 1 51 ? 7.535 5.207 -1.249 1 98.25 51 ALA B CA 1
ATOM 4499 C C . ALA B 1 51 ? 7.645 3.721 -0.924 1 98.25 51 ALA B C 1
ATOM 4501 O O . ALA B 1 51 ? 7.918 2.904 -1.807 1 98.25 51 ALA B O 1
ATOM 4502 N N . ALA B 1 52 ? 7.484 3.387 0.329 1 97.81 52 ALA B N 1
ATOM 4503 C CA . ALA B 1 52 ? 7.52 1.985 0.741 1 97.81 52 ALA B CA 1
ATOM 4504 C C . ALA B 1 52 ? 6.406 1.188 0.07 1 97.81 52 ALA B C 1
ATOM 4506 O O . ALA B 1 52 ? 6.625 0.064 -0.387 1 97.81 52 ALA B O 1
ATOM 4507 N N . LEU B 1 53 ? 5.219 1.741 0.031 1 97.5 53 LEU B N 1
ATOM 4508 C CA . LEU B 1 53 ? 4.094 1.085 -0.628 1 97.5 53 LEU B CA 1
ATOM 4509 C C . LEU B 1 53 ? 4.363 0.912 -2.119 1 97.5 53 LEU B C 1
ATOM 4511 O O . LEU B 1 53 ? 4.051 -0.133 -2.693 1 97.5 53 LEU B O 1
ATOM 4515 N N . LYS B 1 54 ? 4.895 1.96 -2.736 1 98 54 LYS B N 1
ATOM 4516 C CA . LYS B 1 54 ? 5.207 1.9 -4.16 1 98 54 LYS B CA 1
ATOM 4517 C C . LYS B 1 54 ? 6.219 0.795 -4.457 1 98 54 LYS B C 1
ATOM 4519 O O . LYS B 1 54 ? 6.109 0.101 -5.469 1 98 54 LYS B O 1
ATOM 4524 N N . ASN B 1 55 ? 7.203 0.683 -3.592 1 97.5 55 ASN B N 1
ATOM 4525 C CA . ASN B 1 55 ? 8.18 -0.39 -3.756 1 97.5 55 ASN B CA 1
ATOM 4526 C C . ASN B 1 55 ? 7.516 -1.764 -3.691 1 97.5 55 ASN B C 1
ATOM 4528 O O . ASN B 1 55 ? 7.848 -2.654 -4.477 1 97.5 55 ASN B O 1
ATOM 4532 N N . LYS B 1 56 ? 6.688 -1.968 -2.738 1 97.06 56 LYS B N 1
ATOM 4533 C CA . LYS B 1 56 ? 5.957 -3.227 -2.621 1 97.06 56 LYS B CA 1
ATOM 4534 C C . LYS B 1 56 ? 5.145 -3.51 -3.881 1 97.06 56 LYS B C 1
ATOM 4536 O O . LYS B 1 56 ? 5.145 -4.637 -4.383 1 97.06 56 LYS B O 1
ATOM 4541 N N . ILE B 1 57 ? 4.434 -2.488 -4.41 1 97.81 57 ILE B N 1
ATOM 4542 C CA . ILE B 1 57 ? 3.637 -2.633 -5.625 1 97.81 57 ILE B CA 1
ATOM 4543 C C . ILE B 1 57 ? 4.539 -3.025 -6.793 1 97.81 57 ILE B C 1
ATOM 4545 O O . ILE B 1 57 ? 4.195 -3.912 -7.578 1 97.81 57 ILE B O 1
ATOM 4549 N N . ASP B 1 58 ? 5.695 -2.375 -6.871 1 97.38 58 ASP B N 1
ATOM 4550 C CA . ASP B 1 58 ? 6.637 -2.66 -7.949 1 97.38 58 ASP B CA 1
ATOM 4551 C C . ASP B 1 58 ? 7.07 -4.125 -7.926 1 97.38 58 ASP B C 1
ATOM 4553 O O . ASP B 1 58 ? 7.184 -4.762 -8.977 1 97.38 58 ASP B O 1
ATOM 4557 N N . LEU B 1 59 ? 7.336 -4.656 -6.758 1 96.69 59 LEU B N 1
ATOM 4558 C CA . LEU B 1 59 ? 7.742 -6.051 -6.621 1 96.69 59 LEU B CA 1
ATOM 4559 C C . LEU B 1 59 ? 6.609 -6.988 -7.027 1 96.69 59 LEU B C 1
ATOM 4561 O O . LEU B 1 59 ? 6.832 -7.953 -7.758 1 96.69 59 LEU B O 1
ATOM 4565 N N . LEU B 1 60 ? 5.41 -6.754 -6.609 1 97.31 60 LEU B N 1
ATOM 4566 C CA . LEU B 1 60 ? 4.262 -7.594 -6.926 1 97.31 60 LEU B CA 1
ATOM 4567 C C . LEU B 1 60 ? 3.951 -7.551 -8.422 1 97.31 60 LEU B C 1
ATOM 4569 O O . LEU B 1 60 ? 3.648 -8.578 -9.023 1 97.31 60 LEU B O 1
ATOM 4573 N N . GLU B 1 61 ? 4.074 -6.348 -9 1 97.12 61 GLU B N 1
ATOM 4574 C CA . GLU B 1 61 ? 3.803 -6.207 -10.43 1 97.12 61 GLU B CA 1
ATOM 4575 C C . GLU B 1 61 ? 4.887 -6.883 -11.266 1 97.12 61 GLU B C 1
ATOM 4577 O O . GLU B 1 61 ? 4.605 -7.438 -12.328 1 97.12 61 GLU B O 1
ATOM 4582 N N . SER B 1 62 ? 6.113 -6.789 -10.781 1 95.88 62 SER B N 1
ATOM 4583 C CA . SER B 1 62 ? 7.188 -7.508 -11.453 1 95.88 62 SER B CA 1
ATOM 4584 C C . SER B 1 62 ? 6.953 -9.016 -11.422 1 95.88 62 SER B C 1
ATOM 4586 O O . SER B 1 62 ? 7.168 -9.703 -12.414 1 95.88 62 SER B O 1
ATOM 4588 N N . PHE B 1 63 ? 6.531 -9.547 -10.312 1 96.12 63 PHE B N 1
ATOM 4589 C CA . PHE B 1 63 ? 6.172 -10.953 -10.195 1 96.12 63 PHE B CA 1
ATOM 4590 C C . PHE B 1 63 ? 5.043 -11.305 -11.156 1 96.12 63 PHE B C 1
ATOM 4592 O O . PHE B 1 63 ? 5.109 -12.32 -11.852 1 96.12 63 PHE B O 1
ATOM 4599 N N . LEU B 1 64 ? 4.027 -10.461 -11.203 1 95.75 64 LEU B N 1
ATOM 4600 C CA . LEU B 1 64 ? 2.887 -10.695 -12.078 1 95.75 64 LEU B CA 1
ATOM 4601 C C . LEU B 1 64 ? 3.318 -10.711 -13.539 1 95.75 64 LEU B C 1
ATOM 4603 O O . LEU B 1 64 ? 2.811 -11.5 -14.336 1 95.75 64 LEU B O 1
ATOM 4607 N N . GLN B 1 65 ? 4.203 -9.828 -13.867 1 92.62 65 GLN B N 1
ATOM 4608 C CA . GLN B 1 65 ? 4.707 -9.789 -15.234 1 92.62 65 GLN B CA 1
ATOM 4609 C C . GLN B 1 65 ? 5.422 -11.086 -15.602 1 92.62 65 GLN B C 1
ATOM 4611 O O . GLN B 1 65 ? 5.266 -11.602 -16.703 1 92.62 65 GLN B O 1
ATOM 4616 N N . GLU B 1 66 ? 6.172 -11.617 -14.672 1 89.94 66 GLU B N 1
ATOM 4617 C CA . GLU B 1 66 ? 6.867 -12.883 -14.883 1 89.94 66 GLU B CA 1
ATOM 4618 C C . GLU B 1 66 ? 5.875 -14.031 -15.07 1 89.94 66 GLU B C 1
ATOM 4620 O O . GLU B 1 66 ? 6.043 -14.867 -15.961 1 89.94 66 GLU B O 1
ATOM 4625 N N . VAL B 1 67 ? 4.883 -14.078 -14.227 1 91.44 67 VAL B N 1
ATOM 4626 C CA . VAL B 1 67 ? 3.881 -15.141 -14.281 1 91.44 67 VAL B CA 1
ATOM 4627 C C . VAL B 1 67 ? 3.092 -15.031 -15.586 1 91.44 67 VAL B C 1
ATOM 4629 O O . VAL B 1 67 ? 2.854 -16.047 -16.25 1 91.44 67 VAL B O 1
ATOM 4632 N N . GLN B 1 68 ? 2.727 -13.82 -15.977 1 88.88 68 GLN B N 1
ATOM 4633 C CA . GLN B 1 68 ? 1.93 -13.594 -17.172 1 88.88 68 GLN B CA 1
ATOM 4634 C C . GLN B 1 68 ? 2.721 -13.938 -18.438 1 88.88 68 GLN B C 1
ATOM 4636 O O . GLN B 1 68 ? 2.152 -14.422 -19.422 1 88.88 68 GLN B O 1
ATOM 4641 N N . SER B 1 69 ? 3.988 -13.688 -18.422 1 83.69 69 SER B N 1
ATOM 4642 C CA . SER B 1 69 ? 4.832 -14.016 -19.562 1 83.69 69 SER B CA 1
ATOM 4643 C C . SER B 1 69 ? 4.852 -15.516 -19.828 1 83.69 69 SER B C 1
ATOM 4645 O O . SER B 1 69 ? 5 -15.953 -20.969 1 83.69 69 SER B O 1
ATOM 4647 N N . LYS B 1 70 ? 4.652 -16.312 -18.812 1 79.88 70 LYS B N 1
ATOM 4648 C CA . LYS B 1 70 ? 4.652 -17.766 -18.938 1 79.88 70 LYS B CA 1
ATOM 4649 C C . LYS B 1 70 ? 3.271 -18.281 -19.344 1 79.88 70 LYS B C 1
ATOM 4651 O O . LYS B 1 70 ? 3.146 -19.375 -19.891 1 79.88 70 LYS B O 1
ATOM 4656 N N . ARG B 1 71 ? 2.283 -17.484 -19.109 1 77.5 71 ARG B N 1
ATOM 4657 C CA . ARG B 1 71 ? 0.905 -17.922 -19.328 1 77.5 71 ARG B CA 1
ATOM 4658 C C . ARG B 1 71 ? 0.419 -17.5 -20.719 1 77.5 71 ARG B C 1
ATOM 4660 O O . ARG B 1 71 ? -0.665 -17.906 -21.156 1 77.5 71 ARG B O 1
ATOM 4667 N N . GLU B 1 72 ? 1.004 -16.688 -21.406 1 70.94 72 GLU B N 1
ATOM 4668 C CA . GLU B 1 72 ? 0.492 -16.219 -22.688 1 70.94 72 GLU B CA 1
ATOM 4669 C C . GLU B 1 72 ? 0.039 -17.375 -23.562 1 70.94 72 GLU B C 1
ATOM 4671 O O . GLU B 1 72 ? -1.012 -17.312 -24.203 1 70.94 72 GLU B O 1
ATOM 4676 N N . ILE B 1 73 ? 0.713 -18.562 -23.438 1 68.31 73 ILE B N 1
ATOM 4677 C CA . ILE B 1 73 ? 0.353 -19.703 -24.281 1 68.31 73 ILE B CA 1
ATOM 4678 C C . ILE B 1 73 ? -0.799 -20.469 -23.625 1 68.31 73 ILE B C 1
ATOM 4680 O O . ILE B 1 73 ? -1.681 -20.984 -24.328 1 68.31 73 ILE B O 1
ATOM 4684 N N . SER B 1 74 ? -0.929 -20.344 -22.359 1 70.31 74 SER B N 1
ATOM 4685 C CA . SER B 1 74 ? -1.888 -21.141 -21.609 1 70.31 74 SER B CA 1
ATOM 4686 C C . SER B 1 74 ? -3.309 -20.625 -21.797 1 70.31 74 SER B C 1
ATOM 4688 O O . SER B 1 74 ? -4.27 -21.406 -21.734 1 70.31 74 SER B O 1
ATOM 4690 N N . ARG B 1 75 ? -3.406 -19.406 -22.078 1 70.31 75 ARG B N 1
ATOM 4691 C CA . ARG B 1 75 ? -4.734 -18.812 -22.156 1 70.31 75 ARG B CA 1
ATOM 4692 C C . ARG B 1 75 ? -5.5 -19.312 -23.375 1 70.31 75 ARG B C 1
ATOM 4694 O O . ARG B 1 75 ? -6.699 -19.594 -23.297 1 70.31 75 ARG B O 1
ATOM 4701 N N . SER B 1 76 ? -4.82 -19.531 -24.422 1 74.69 76 SER B N 1
ATOM 4702 C CA . SER B 1 76 ? -5.492 -19.922 -25.656 1 74.69 76 SER B CA 1
ATOM 4703 C C . SER B 1 76 ? -5.832 -21.406 -25.656 1 74.69 76 SER B C 1
ATOM 4705 O O . SER B 1 76 ? -6.922 -21.797 -26.078 1 74.69 76 SER B O 1
ATOM 4707 N N . ASN B 1 77 ? -4.965 -22.219 -25.172 1 82.38 77 ASN B N 1
ATOM 4708 C CA . ASN B 1 77 ? -5.18 -23.656 -25.141 1 82.38 77 ASN B CA 1
ATOM 4709 C C . ASN B 1 77 ? -4.586 -24.281 -23.875 1 82.38 77 ASN B C 1
ATOM 4711 O O . ASN B 1 77 ? -3.539 -24.938 -23.938 1 82.38 77 ASN B O 1
ATOM 4715 N N . PRO B 1 78 ? -5.426 -24.172 -22.781 1 83.38 78 PRO B N 1
ATOM 4716 C CA . PRO B 1 78 ? -4.898 -24.656 -21.5 1 83.38 78 PRO B CA 1
ATOM 4717 C C . PRO B 1 78 ? -4.582 -26.156 -21.531 1 83.38 78 PRO B C 1
ATOM 4719 O O . PRO B 1 78 ? -3.643 -26.594 -20.859 1 83.38 78 PRO B O 1
ATOM 4722 N N . ARG B 1 79 ? -5.305 -26.875 -22.281 1 80.81 79 ARG B N 1
ATOM 4723 C CA . ARG B 1 79 ? -5.082 -28.312 -22.344 1 80.81 79 ARG B CA 1
ATOM 4724 C C . ARG B 1 79 ? -3.734 -28.625 -22.984 1 80.81 79 ARG B C 1
ATOM 4726 O O . ARG B 1 79 ? -2.969 -29.438 -22.469 1 80.81 79 ARG B O 1
ATOM 4733 N N . GLU B 1 80 ? -3.533 -28.016 -24.047 1 80.88 80 GLU B N 1
ATOM 4734 C CA . GLU B 1 80 ? -2.26 -28.234 -24.734 1 80.88 80 GLU B CA 1
ATOM 4735 C C . GLU B 1 80 ? -1.093 -27.703 -23.906 1 80.88 80 GLU B C 1
ATOM 4737 O O . GLU B 1 80 ? -0.016 -28.312 -23.891 1 80.88 80 GLU B O 1
ATOM 4742 N N . PHE B 1 81 ? -1.34 -26.641 -23.203 1 86.81 81 PHE B N 1
ATOM 4743 C CA . PHE B 1 81 ? -0.315 -26.016 -22.375 1 86.81 81 PHE B CA 1
ATOM 4744 C C . PHE B 1 81 ? 0.127 -26.969 -21.266 1 86.81 81 PHE B C 1
ATOM 4746 O O . PHE B 1 81 ? 1.324 -27.203 -21.078 1 86.81 81 PHE B O 1
ATOM 4753 N N . VAL B 1 82 ? -0.812 -27.609 -20.641 1 85.88 82 VAL B N 1
ATOM 4754 C CA . VAL B 1 82 ? -0.461 -28.391 -19.453 1 85.88 82 VAL B CA 1
ATOM 4755 C C . VAL B 1 82 ? -0.075 -29.797 -19.859 1 85.88 82 VAL B C 1
ATOM 4757 O O . VAL B 1 82 ? 0.47 -30.562 -19.062 1 85.88 82 VAL B O 1
ATOM 4760 N N . ALA B 1 83 ? -0.352 -30.078 -21.125 1 82.75 83 ALA B N 1
ATOM 4761 C CA . ALA B 1 83 ? 0.047 -31.391 -21.625 1 82.75 83 ALA B CA 1
ATOM 4762 C C . ALA B 1 83 ? 1.557 -31.453 -21.844 1 82.75 83 ALA B C 1
ATOM 4764 O O . ALA B 1 83 ? 2.119 -32.531 -21.984 1 82.75 83 ALA B O 1
ATOM 4765 N N . HIS B 1 84 ? 2.143 -30.281 -21.938 1 88 84 HIS B N 1
ATOM 4766 C CA . HIS B 1 84 ? 3.598 -30.234 -22.031 1 88 84 HIS B CA 1
ATOM 4767 C C . HIS B 1 84 ? 4.242 -30.375 -20.641 1 88 84 HIS B C 1
ATOM 4769 O O . HIS B 1 84 ? 3.898 -29.641 -19.719 1 88 84 HIS B O 1
ATOM 4775 N N . PRO B 1 85 ? 5.176 -31.312 -20.531 1 92 85 PRO B N 1
ATOM 4776 C CA . PRO B 1 85 ? 5.711 -31.625 -19.203 1 92 85 PRO B CA 1
ATOM 4777 C C . PRO B 1 85 ? 6.418 -30.438 -18.562 1 92 85 PRO B C 1
ATOM 4779 O O . PRO B 1 85 ? 6.348 -30.25 -17.344 1 92 85 PRO B O 1
ATOM 4782 N N . LEU B 1 86 ? 7.098 -29.594 -19.312 1 93.38 86 LEU B N 1
ATOM 4783 C CA . LEU B 1 86 ? 7.805 -28.453 -18.75 1 93.38 86 LEU B CA 1
ATOM 4784 C C . LEU B 1 86 ? 6.828 -27.422 -18.203 1 93.38 86 LEU B C 1
ATOM 4786 O O . LEU B 1 86 ? 7.051 -26.859 -17.125 1 93.38 86 LEU B O 1
ATOM 4790 N N . ASN B 1 87 ? 5.789 -27.188 -19 1 91.81 87 ASN B N 1
ATOM 4791 C CA . ASN B 1 87 ? 4.77 -26.25 -18.547 1 91.81 87 ASN B CA 1
ATOM 4792 C C . ASN B 1 87 ? 4.066 -26.75 -17.281 1 91.81 87 ASN B C 1
ATOM 4794 O O . ASN B 1 87 ? 3.797 -25.969 -16.375 1 91.81 87 ASN B O 1
ATOM 4798 N N . ALA B 1 88 ? 3.793 -28.031 -17.297 1 91.31 88 ALA B N 1
ATOM 4799 C CA . ALA B 1 88 ? 3.131 -28.641 -16.156 1 91.31 88 ALA B CA 1
ATOM 4800 C C . ALA B 1 88 ? 4 -28.531 -14.898 1 91.31 88 ALA B C 1
ATOM 4802 O O . ALA B 1 88 ? 3.527 -28.109 -13.844 1 91.31 88 ALA B O 1
ATOM 4803 N N . PHE B 1 89 ? 5.223 -28.844 -15.031 1 94.75 89 PHE B N 1
ATOM 4804 C CA . PHE B 1 89 ? 6.16 -28.766 -13.914 1 94.75 89 PHE B CA 1
ATOM 4805 C C . PHE B 1 89 ? 6.293 -27.328 -13.414 1 94.75 89 PHE B C 1
ATOM 4807 O O . PHE B 1 89 ? 6.168 -27.078 -12.211 1 94.75 89 PHE B O 1
ATOM 4814 N N . SER B 1 90 ? 6.566 -26.469 -14.312 1 94.31 90 SER B N 1
ATOM 4815 C CA . SER B 1 90 ? 6.777 -25.078 -13.945 1 94.31 90 SER B CA 1
ATOM 4816 C C . SER B 1 90 ? 5.555 -24.5 -13.242 1 94.31 90 SER B C 1
ATOM 4818 O O . SER B 1 90 ? 5.688 -23.703 -12.297 1 94.31 90 SER B O 1
ATOM 4820 N N . LEU B 1 91 ? 4.359 -24.797 -13.766 1 93.38 91 LEU B N 1
ATOM 4821 C CA . LEU B 1 91 ? 3.121 -24.328 -13.156 1 93.38 91 LEU B CA 1
ATOM 4822 C C . LEU B 1 91 ? 2.98 -24.859 -11.734 1 93.38 91 LEU B C 1
ATOM 4824 O O . LEU B 1 91 ? 2.662 -24.094 -10.82 1 93.38 91 LEU B O 1
ATOM 4828 N N . ILE B 1 92 ? 3.234 -26.141 -11.539 1 94.81 92 ILE B N 1
ATOM 4829 C CA . ILE B 1 92 ? 3.131 -26.766 -10.227 1 94.81 92 ILE B CA 1
ATOM 4830 C C . ILE B 1 92 ? 4.113 -26.094 -9.266 1 94.81 92 ILE B C 1
ATOM 4832 O O . ILE B 1 92 ? 3.75 -25.75 -8.141 1 94.81 92 ILE B O 1
ATOM 4836 N N . ARG B 1 93 ? 5.281 -25.906 -9.711 1 95.44 93 ARG B N 1
ATOM 4837 C CA . ARG B 1 93 ? 6.297 -25.328 -8.844 1 95.44 93 ARG B CA 1
ATOM 4838 C C . ARG B 1 93 ? 5.934 -23.891 -8.477 1 95.44 93 ARG B C 1
ATOM 4840 O O . ARG B 1 93 ? 6.066 -23.5 -7.316 1 95.44 93 ARG B O 1
ATOM 4847 N N . ARG B 1 94 ? 5.5 -23.062 -9.469 1 94.81 94 ARG B N 1
ATOM 4848 C CA . ARG B 1 94 ? 5.125 -21.688 -9.219 1 94.81 94 ARG B CA 1
ATOM 4849 C C . ARG B 1 94 ? 4.008 -21.594 -8.188 1 94.81 94 ARG B C 1
ATOM 4851 O O . ARG B 1 94 ? 4.074 -20.797 -7.254 1 94.81 94 ARG B O 1
ATOM 4858 N N . LEU B 1 95 ? 2.998 -22.438 -8.383 1 95.69 95 LEU B N 1
ATOM 4859 C CA . LEU B 1 95 ? 1.854 -22.422 -7.477 1 95.69 95 LEU B CA 1
ATOM 486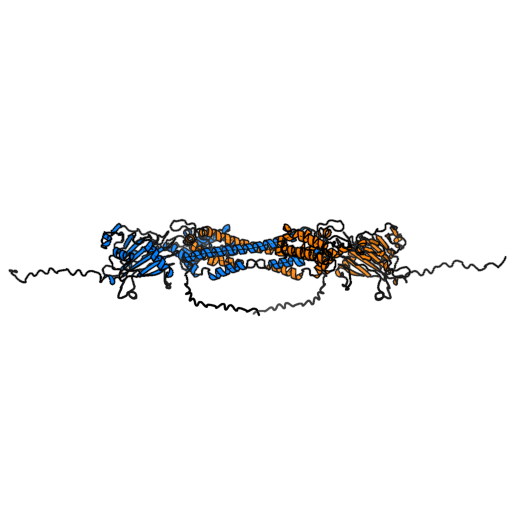0 C C . LEU B 1 95 ? 2.254 -22.906 -6.09 1 95.69 95 LEU B C 1
ATOM 4862 O O . LEU B 1 95 ? 1.715 -22.453 -5.082 1 95.69 95 LEU B O 1
ATOM 4866 N N . HIS B 1 96 ? 3.193 -23.828 -6.055 1 95.06 96 HIS B N 1
ATOM 4867 C CA . HIS B 1 96 ? 3.635 -24.406 -4.793 1 95.06 96 HIS B CA 1
ATOM 4868 C C . HIS B 1 96 ? 4.562 -23.453 -4.039 1 95.06 96 HIS B C 1
ATOM 4870 O O . HIS B 1 96 ? 4.457 -23.328 -2.818 1 95.06 96 HIS B O 1
ATOM 4876 N N . GLU B 1 97 ? 5.469 -22.766 -4.762 1 95.12 97 GLU B N 1
ATOM 4877 C CA . GLU B 1 97 ? 6.527 -22.016 -4.082 1 95.12 97 GLU B CA 1
ATOM 4878 C C . GLU B 1 97 ? 6.375 -20.516 -4.297 1 95.12 97 GLU B C 1
ATOM 4880 O O . GLU B 1 97 ? 6.246 -19.75 -3.334 1 95.12 97 GLU B O 1
ATOM 4885 N N . ASP B 1 98 ? 6.363 -20.094 -5.539 1 95.44 98 ASP B N 1
ATOM 4886 C CA . ASP B 1 98 ? 6.441 -18.672 -5.883 1 95.44 98 ASP B CA 1
ATOM 4887 C C . ASP B 1 98 ? 5.238 -17.906 -5.34 1 95.44 98 ASP B C 1
ATOM 4889 O O . ASP B 1 98 ? 5.387 -16.812 -4.797 1 95.44 98 ASP B O 1
ATOM 4893 N N . TRP B 1 99 ? 4.062 -18.453 -5.488 1 96.56 99 TRP B N 1
ATOM 4894 C CA . TRP B 1 99 ? 2.855 -17.766 -5.051 1 96.56 99 TRP B CA 1
ATOM 4895 C C . TRP B 1 99 ? 2.797 -17.688 -3.527 1 96.56 99 TRP B C 1
ATOM 4897 O O . TRP B 1 99 ? 2.262 -16.719 -2.967 1 96.56 99 TRP B O 1
ATOM 4907 N N . THR B 1 100 ? 3.365 -18.703 -2.836 1 95.12 100 THR B N 1
ATOM 4908 C CA . THR B 1 100 ? 3.455 -18.656 -1.38 1 95.12 100 THR B CA 1
ATOM 4909 C C . THR B 1 100 ? 4.324 -17.484 -0.935 1 95.12 100 THR B C 1
ATOM 4911 O O . THR B 1 100 ? 3.963 -16.75 -0.008 1 95.12 100 THR B O 1
ATOM 4914 N N . GLN B 1 101 ? 5.434 -17.312 -1.602 1 95.81 101 GLN B N 1
ATOM 4915 C CA . GLN B 1 101 ? 6.328 -16.219 -1.266 1 95.81 101 GLN B CA 1
ATOM 4916 C C . GLN B 1 101 ? 5.68 -14.867 -1.563 1 95.81 101 GLN B C 1
ATOM 4918 O O . GLN B 1 101 ? 5.863 -13.906 -0.815 1 95.81 101 GLN B O 1
ATOM 4923 N N . SER B 1 102 ? 4.98 -14.797 -2.645 1 96.25 102 SER B N 1
ATOM 4924 C CA . SER B 1 102 ? 4.301 -13.555 -3.002 1 96.25 102 SER B CA 1
ATOM 4925 C C . SER B 1 102 ? 3.203 -13.219 -1.998 1 96.25 102 SER B C 1
ATOM 4927 O O . SER B 1 102 ? 2.973 -12.047 -1.695 1 96.25 102 SER B O 1
ATOM 4929 N N . GLU B 1 103 ? 2.486 -14.289 -1.552 1 96 103 GLU B N 1
ATOM 4930 C CA . GLU B 1 103 ? 1.483 -14.086 -0.511 1 96 103 GLU B CA 1
ATOM 4931 C C . GLU B 1 103 ? 2.109 -13.5 0.753 1 96 103 GLU B C 1
ATOM 4933 O O . GLU B 1 103 ? 1.536 -12.609 1.383 1 96 103 GLU B O 1
ATOM 4938 N N . LEU B 1 104 ? 3.264 -14.039 1.111 1 95.06 104 LEU B N 1
ATOM 4939 C CA . LEU B 1 104 ? 3.965 -13.539 2.291 1 95.06 104 LEU B CA 1
ATOM 4940 C C . LEU B 1 104 ? 4.363 -12.078 2.113 1 95.06 104 LEU B C 1
ATOM 4942 O O . LEU B 1 104 ? 4.289 -11.297 3.061 1 95.06 104 LEU B O 1
ATOM 4946 N N . LEU B 1 105 ? 4.793 -11.734 0.922 1 96.19 105 LEU B N 1
ATOM 4947 C CA . LEU B 1 105 ? 5.125 -10.344 0.62 1 96.19 105 LEU B CA 1
ATOM 4948 C C . LEU B 1 105 ? 3.902 -9.445 0.789 1 96.19 105 LEU B C 1
ATOM 4950 O O . LEU B 1 105 ? 4.012 -8.336 1.32 1 96.19 105 LEU B O 1
ATOM 4954 N N . MET B 1 106 ? 2.736 -9.898 0.321 1 96.19 106 MET B N 1
ATOM 4955 C CA . MET B 1 106 ? 1.493 -9.141 0.442 1 96.19 106 MET B CA 1
ATOM 4956 C C . MET B 1 106 ? 1.102 -8.969 1.905 1 96.19 106 MET B C 1
ATOM 4958 O O . MET B 1 106 ? 0.57 -7.926 2.291 1 96.19 106 MET B O 1
ATOM 4962 N N . LEU B 1 107 ? 1.374 -10.008 2.693 1 94.25 107 LEU B N 1
ATOM 4963 C CA . LEU B 1 107 ? 1.027 -10 4.109 1 94.25 107 LEU B CA 1
ATOM 4964 C C . LEU B 1 107 ? 1.92 -9.031 4.883 1 94.25 107 LEU B C 1
ATOM 4966 O O . LEU B 1 107 ? 1.508 -8.484 5.91 1 94.25 107 LEU B O 1
ATOM 4970 N N . ASN B 1 108 ? 3.064 -8.859 4.359 1 94.44 108 ASN B N 1
ATOM 4971 C CA . ASN B 1 108 ? 4.016 -7.98 5.031 1 94.44 108 ASN B CA 1
ATOM 4972 C C . ASN B 1 108 ? 3.584 -6.52 4.957 1 94.44 108 ASN B C 1
ATOM 4974 O O . ASN B 1 108 ? 3.344 -5.992 3.869 1 94.44 108 ASN B O 1
ATOM 4978 N N . GLN B 1 109 ? 3.449 -5.926 6.125 1 93.75 109 GLN B N 1
ATOM 4979 C CA . GLN B 1 109 ? 3.104 -4.508 6.172 1 93.75 109 GLN B CA 1
ATOM 4980 C C . GLN B 1 109 ? 4.352 -3.635 6.062 1 93.75 109 GLN B C 1
ATOM 4982 O O . GLN B 1 109 ? 5.285 -3.775 6.855 1 93.75 109 GLN B O 1
ATOM 4987 N N . VAL B 1 110 ? 4.371 -2.76 5.062 1 95.94 110 VAL B N 1
ATOM 4988 C CA . VAL B 1 110 ? 5.531 -1.906 4.828 1 95.94 110 VAL B CA 1
ATOM 4989 C C . VAL B 1 110 ? 5.219 -0.478 5.27 1 95.94 110 VAL B C 1
ATOM 4991 O O . VAL B 1 110 ? 4.055 -0.09 5.363 1 95.94 110 VAL B O 1
ATOM 4994 N N . GLY B 1 111 ? 6.297 0.302 5.594 1 95.94 111 GLY B N 1
ATOM 4995 C CA . GLY B 1 111 ? 6.16 1.709 5.934 1 95.94 111 GLY B CA 1
ATOM 4996 C C . GLY B 1 111 ? 5.637 1.934 7.34 1 95.94 111 GLY B C 1
ATOM 4997 O O . GLY B 1 111 ? 5.254 3.051 7.695 1 95.94 111 GLY B O 1
ATOM 4998 N N . LEU B 1 112 ? 5.574 0.892 8.164 1 95.69 112 LEU B N 1
ATOM 4999 C CA . LEU B 1 112 ? 5.016 0.984 9.508 1 95.69 112 LEU B CA 1
ATOM 5000 C C . LEU B 1 112 ? 5.82 1.952 10.367 1 95.69 112 LEU B C 1
ATOM 5002 O O . LEU B 1 112 ? 5.262 2.641 11.227 1 95.69 112 LEU B O 1
ATOM 5006 N N . GLU B 1 113 ? 7.125 1.956 10.164 1 97 113 GLU B N 1
ATOM 5007 C CA . GLU B 1 113 ? 7.973 2.854 10.945 1 97 113 GLU B CA 1
ATOM 5008 C C . GLU B 1 113 ? 7.605 4.312 10.688 1 97 113 GLU B C 1
ATOM 5010 O O . GLU B 1 113 ? 7.621 5.129 11.617 1 97 113 GLU B O 1
ATOM 5015 N N . HIS B 1 114 ? 7.293 4.648 9.484 1 97.94 114 HIS B N 1
ATOM 5016 C CA . HIS B 1 114 ? 6.914 6.012 9.125 1 97.94 114 HIS B CA 1
ATOM 5017 C C . HIS B 1 114 ? 5.535 6.359 9.672 1 97.94 114 HIS B C 1
ATOM 5019 O O . HIS B 1 114 ? 5.312 7.477 10.141 1 97.94 114 HIS B O 1
ATOM 5025 N N . LEU B 1 115 ? 4.586 5.43 9.539 1 97.12 115 LEU B N 1
ATOM 5026 C CA . LEU B 1 115 ? 3.258 5.617 10.117 1 97.12 115 LEU B CA 1
ATOM 5027 C C . LEU B 1 115 ? 3.34 5.836 11.617 1 97.12 115 LEU B C 1
ATOM 5029 O O . LEU B 1 115 ? 2.656 6.711 12.164 1 97.12 115 LEU B O 1
ATOM 5033 N N . GLU B 1 116 ? 4.172 5.027 12.289 1 97.12 116 GLU B N 1
ATOM 5034 C CA . GLU B 1 116 ? 4.352 5.16 13.727 1 97.12 116 GLU B CA 1
ATOM 5035 C C . GLU B 1 116 ? 4.945 6.52 14.086 1 97.12 116 GLU B C 1
ATOM 5037 O O . GLU B 1 116 ? 4.566 7.121 15.094 1 97.12 116 GLU B O 1
ATOM 5042 N N . SER B 1 117 ? 5.852 6.965 13.305 1 97.75 117 SER B N 1
ATOM 5043 C CA . SER B 1 117 ? 6.441 8.281 13.523 1 97.75 117 SER B CA 1
ATOM 5044 C C . SER B 1 117 ? 5.391 9.383 13.422 1 97.75 117 SER B C 1
ATOM 5046 O O . SER B 1 117 ? 5.375 10.32 14.227 1 97.75 117 SER B O 1
ATOM 5048 N N . ILE B 1 118 ? 4.539 9.328 12.438 1 97.56 118 ILE B N 1
ATOM 5049 C CA . ILE B 1 118 ? 3.465 10.297 12.25 1 97.56 118 ILE B CA 1
ATOM 5050 C C . ILE B 1 118 ? 2.525 10.258 13.453 1 97.56 118 ILE B C 1
ATOM 5052 O O . ILE B 1 118 ? 2.188 11.305 14.023 1 97.56 118 ILE B O 1
ATOM 5056 N N . LYS B 1 119 ? 2.18 9.078 13.859 1 96.69 119 LYS B N 1
ATOM 5057 C CA . LYS B 1 119 ? 1.291 8.898 15 1 96.69 119 LYS B CA 1
ATOM 5058 C C . LYS B 1 119 ? 1.894 9.508 16.266 1 96.69 119 LYS B C 1
ATOM 5060 O O . LYS B 1 119 ? 1.205 10.203 17.016 1 96.69 119 LYS B O 1
ATOM 5065 N N . ASN B 1 120 ? 3.125 9.258 16.469 1 96.62 120 ASN B N 1
ATOM 5066 C CA . ASN B 1 120 ? 3.809 9.742 17.656 1 96.62 120 ASN B CA 1
ATOM 5067 C C . ASN B 1 120 ? 3.844 11.266 17.703 1 96.62 120 ASN B C 1
ATOM 5069 O O . ASN B 1 120 ? 3.586 11.867 18.75 1 96.62 120 ASN B O 1
ATOM 5073 N N . VAL B 1 121 ? 4.145 11.836 16.609 1 96.38 121 VAL B N 1
ATOM 5074 C CA . VAL B 1 121 ? 4.238 13.297 16.547 1 96.38 121 VAL B CA 1
ATOM 5075 C C . VAL B 1 121 ? 2.855 13.914 16.734 1 96.38 121 VAL B C 1
ATOM 5077 O O . VAL B 1 121 ? 2.711 14.922 17.438 1 96.38 121 VAL B O 1
ATOM 5080 N N . LEU B 1 122 ? 1.854 13.383 16.125 1 95.12 122 LEU B N 1
ATOM 5081 C CA . LEU B 1 122 ? 0.495 13.891 16.281 1 95.12 122 LEU B CA 1
ATOM 5082 C C . LEU B 1 122 ? 0.002 13.719 17.703 1 95.12 122 LEU B C 1
ATOM 5084 O O . LEU B 1 122 ? -0.642 14.617 18.266 1 95.12 122 LEU B O 1
ATOM 5088 N N . ASP B 1 123 ? 0.325 12.617 18.344 1 93.69 123 ASP B N 1
ATOM 5089 C CA . ASP B 1 123 ? -0.087 12.359 19.719 1 93.69 123 ASP B CA 1
ATOM 5090 C C . ASP B 1 123 ? 0.566 13.352 20.688 1 93.69 123 ASP B C 1
ATOM 5092 O O . ASP B 1 123 ? -0.046 13.758 21.672 1 93.69 123 ASP B O 1
ATOM 5096 N N . GLU B 1 124 ? 1.744 13.789 20.375 1 91.62 124 GLU B N 1
ATOM 5097 C CA . GLU B 1 124 ? 2.527 14.594 21.297 1 91.62 124 GLU B CA 1
ATOM 5098 C C . GLU B 1 124 ? 2.289 16.094 21.062 1 91.62 124 GLU B C 1
ATOM 5100 O O . GLU B 1 124 ? 2.262 16.875 22.016 1 91.62 124 GLU B O 1
ATOM 5105 N N . ALA B 1 125 ? 2.139 16.5 19.859 1 91.69 125 ALA B N 1
ATOM 5106 C CA . ALA B 1 125 ? 2.303 17.922 19.594 1 91.69 125 ALA B CA 1
ATOM 5107 C C . ALA B 1 125 ? 1.132 18.453 18.766 1 91.69 125 ALA B C 1
ATOM 5109 O O . ALA B 1 125 ? 1.135 19.625 18.359 1 91.69 125 ALA B O 1
ATOM 5110 N N . GLN B 1 126 ? 0.15 17.688 18.453 1 93.31 126 GLN B N 1
ATOM 5111 C CA . GLN B 1 126 ? -0.99 18.141 17.656 1 93.31 126 GLN B CA 1
ATOM 5112 C C . GLN B 1 126 ? -1.736 19.266 18.375 1 93.31 126 GLN B C 1
ATOM 5114 O O . GLN B 1 126 ? -1.955 19.219 19.578 1 93.31 126 GLN B O 1
ATOM 5119 N N . PRO B 1 127 ? -2.084 20.406 17.578 1 94.06 127 PRO B N 1
ATOM 5120 C CA . PRO B 1 127 ? -2.914 21.453 18.172 1 94.06 127 PRO B CA 1
ATOM 5121 C C . PRO B 1 127 ? -4.219 20.922 18.766 1 94.06 127 PRO B C 1
ATOM 5123 O O . PRO B 1 127 ? -4.848 20.047 18.172 1 94.06 127 PRO B O 1
ATOM 5126 N N . THR B 1 128 ? -4.613 21.375 19.891 1 92.56 128 THR B N 1
ATOM 5127 C CA . THR B 1 128 ? -5.805 20.922 20.594 1 92.56 128 THR B CA 1
ATOM 5128 C C . THR B 1 128 ? -7.043 21.656 20.094 1 92.56 128 THR B C 1
ATOM 5130 O O . THR B 1 128 ? -6.945 22.562 19.266 1 92.56 128 THR B O 1
ATOM 5133 N N . ASP B 1 129 ? -8.18 21.266 20.625 1 91.62 129 ASP B N 1
ATOM 5134 C CA . ASP B 1 129 ? -9.43 21.969 20.344 1 91.62 129 ASP B CA 1
ATOM 5135 C C . ASP B 1 129 ? -9.352 23.422 20.797 1 91.62 129 ASP B C 1
ATOM 5137 O O . ASP B 1 129 ? -9.891 24.312 20.125 1 91.62 129 ASP B O 1
ATOM 5141 N N . MET B 1 130 ? -8.688 23.641 21.844 1 89.12 130 MET B N 1
ATOM 5142 C CA . MET B 1 130 ? -8.531 25 22.359 1 89.12 130 MET B CA 1
ATOM 5143 C C . MET B 1 130 ? -7.699 25.859 21.422 1 89.12 130 MET B C 1
ATOM 5145 O O . MET B 1 130 ? -8.008 27.031 21.203 1 89.12 130 MET B O 1
ATOM 5149 N N . ASP B 1 131 ? -6.668 25.281 20.891 1 89.5 131 ASP B N 1
ATOM 5150 C CA . ASP B 1 131 ? -5.832 25.984 19.938 1 89.5 131 ASP B CA 1
ATOM 5151 C C . ASP B 1 131 ? -6.629 26.375 18.688 1 89.5 131 ASP B C 1
ATOM 5153 O O . ASP B 1 131 ? -6.5 27.5 18.188 1 89.5 131 ASP B O 1
ATOM 5157 N N . LEU B 1 132 ? -7.383 25.484 18.234 1 92.81 132 LEU B N 1
ATOM 5158 C CA . LEU B 1 132 ? -8.203 25.75 17.047 1 92.81 132 LEU B CA 1
ATOM 5159 C C . LEU B 1 132 ? -9.242 26.828 17.344 1 92.81 132 LEU B C 1
ATOM 5161 O O . LEU B 1 132 ? -9.43 27.734 16.531 1 92.81 132 LEU B O 1
ATOM 5165 N N . ASN B 1 133 ? -9.867 26.672 18.453 1 91.31 133 ASN B N 1
ATOM 5166 C CA . ASN B 1 133 ? -10.859 27.672 18.844 1 91.31 133 ASN B CA 1
ATOM 5167 C C . ASN B 1 133 ? -10.227 29.062 19 1 91.31 133 ASN B C 1
ATOM 5169 O O . ASN B 1 133 ? -10.844 30.062 18.625 1 91.31 133 ASN B O 1
ATOM 5173 N N . ASP B 1 134 ? -9.047 29.125 19.547 1 89.75 134 ASP B N 1
ATOM 5174 C CA . ASP B 1 134 ? -8.344 30.391 19.688 1 89.75 134 ASP B CA 1
ATOM 5175 C C . ASP B 1 134 ? -8.047 31 18.312 1 89.75 134 ASP B C 1
ATOM 5177 O O . ASP B 1 134 ? -8.195 32.219 18.125 1 89.75 134 ASP B O 1
ATOM 5181 N N . ALA B 1 135 ? -7.59 30.188 17.422 1 92.62 135 ALA B N 1
ATOM 5182 C CA . ALA B 1 135 ? -7.305 30.656 16.078 1 92.62 135 ALA B CA 1
ATOM 5183 C C . ALA B 1 135 ? -8.57 31.156 15.391 1 92.62 135 ALA B C 1
ATOM 5185 O O . ALA B 1 135 ? -8.562 32.219 14.734 1 92.62 135 ALA B O 1
ATOM 5186 N N . ILE B 1 136 ? -9.633 30.453 15.547 1 93.56 136 ILE B N 1
ATOM 5187 C CA . ILE B 1 136 ? -10.922 30.828 14.977 1 93.56 136 ILE B CA 1
ATOM 5188 C C . ILE B 1 136 ? -11.391 32.156 15.57 1 93.56 136 ILE B C 1
ATOM 5190 O O . ILE B 1 136 ? -11.781 33.062 14.836 1 93.56 136 ILE B O 1
ATOM 5194 N N . ASN B 1 137 ? -11.281 32.25 16.844 1 90.44 137 ASN B N 1
ATOM 5195 C CA . ASN B 1 137 ? -11.695 33.469 17.531 1 90.44 137 ASN B CA 1
ATOM 5196 C C . ASN B 1 137 ? -10.859 34.688 17.078 1 90.44 137 ASN B C 1
ATOM 5198 O O . ASN B 1 137 ? -11.367 35.812 17.016 1 90.44 137 ASN B O 1
ATOM 5202 N N . GLY B 1 138 ? -9.633 34.375 16.812 1 91.69 138 GLY B N 1
ATOM 5203 C CA . GLY B 1 138 ? -8.797 35.438 16.281 1 91.69 138 GLY B CA 1
ATOM 5204 C C . GLY B 1 138 ? -9.305 36 14.977 1 91.69 138 GLY B C 1
ATOM 5205 O O . GLY B 1 138 ? -9.391 37.219 14.805 1 91.69 138 GLY B O 1
ATOM 5206 N N . ILE B 1 139 ? -9.688 35.188 14.047 1 93.75 139 ILE B N 1
ATOM 5207 C CA . ILE B 1 139 ? -10.188 35.594 12.75 1 93.75 139 ILE B CA 1
ATOM 5208 C C . ILE B 1 139 ? -11.523 36.344 12.922 1 93.75 139 ILE B C 1
ATOM 5210 O O . ILE B 1 139 ? -11.766 37.344 12.273 1 93.75 139 ILE B O 1
ATOM 5214 N N . ILE B 1 140 ? -12.359 35.812 13.781 1 90.31 140 ILE B N 1
ATOM 5215 C CA . ILE B 1 140 ? -13.656 36.438 14.031 1 90.31 140 ILE B CA 1
ATOM 5216 C C . ILE B 1 140 ? -13.461 37.844 14.625 1 90.31 140 ILE B C 1
ATOM 5218 O O . ILE B 1 140 ? -14.188 38.781 14.281 1 90.31 140 ILE B O 1
ATOM 5222 N N . ALA B 1 141 ? -12.461 37.969 15.484 1 88.75 141 ALA B N 1
ATOM 5223 C CA . ALA B 1 141 ? -12.148 39.281 16.062 1 88.75 141 ALA B CA 1
ATOM 5224 C C . ALA B 1 141 ? -11.742 40.25 14.977 1 88.75 141 ALA B C 1
ATOM 5226 O O . ALA B 1 141 ? -12.156 41.438 15 1 88.75 141 ALA B O 1
ATOM 5227 N N . LEU B 1 142 ? -10.922 39.781 14.07 1 90.62 142 LEU B N 1
ATOM 5228 C CA . LEU B 1 142 ? -10.523 40.656 12.969 1 90.62 142 LEU B CA 1
ATOM 5229 C C . LEU B 1 142 ? -11.742 41.125 12.18 1 90.62 142 LEU B C 1
ATOM 5231 O O . LEU B 1 142 ? -11.828 42.281 11.82 1 90.62 142 LEU B O 1
ATOM 5235 N N . GLN B 1 143 ? -12.578 40.219 11.938 1 89.5 143 GLN B N 1
ATOM 5236 C CA . GLN B 1 143 ? -13.805 40.531 11.211 1 89.5 143 GLN B CA 1
ATOM 5237 C C . GLN B 1 143 ? -14.617 41.594 11.961 1 89.5 143 GLN B C 1
ATOM 5239 O O . GLN B 1 143 ? -15.07 42.562 11.359 1 89.5 143 GLN B O 1
ATOM 5244 N N . GLN B 1 144 ? -14.75 41.438 13.203 1 85.25 144 GLN B N 1
ATOM 5245 C CA . GLN B 1 144 ? -15.586 42.312 14.031 1 85.25 144 GLN B CA 1
ATOM 5246 C C . GLN B 1 144 ? -14.953 43.688 14.195 1 85.25 144 GLN B C 1
ATOM 5248 O O . GLN B 1 144 ? -15.617 44.688 14.023 1 85.25 144 GLN B O 1
ATOM 5253 N N . PHE B 1 145 ? -13.711 43.688 14.516 1 87.44 145 PHE B N 1
ATOM 5254 C CA . PHE B 1 145 ? -13.055 44.938 14.867 1 87.44 145 PHE B CA 1
ATOM 5255 C C . PHE B 1 145 ? -12.781 45.781 13.625 1 87.44 145 PHE B C 1
ATOM 5257 O O . PHE B 1 145 ? -12.758 47.031 13.688 1 87.44 145 PHE B O 1
ATOM 5264 N N . TYR B 1 146 ? -12.648 45.125 12.516 1 88.75 146 TYR B N 1
ATOM 5265 C CA . TYR B 1 146 ? -12.266 45.844 11.312 1 88.75 146 TYR B CA 1
ATOM 5266 C C . TYR B 1 146 ? -13.367 45.781 10.258 1 88.75 146 TYR B C 1
ATOM 5268 O O . TYR B 1 146 ? -13.211 46.312 9.156 1 88.75 146 TYR B O 1
ATOM 5276 N N . ASN B 1 147 ? -14.461 45.188 10.547 1 85.88 147 ASN B N 1
ATOM 5277 C CA . ASN B 1 147 ? -15.609 45.031 9.656 1 85.88 147 ASN B CA 1
ATOM 5278 C C . ASN B 1 147 ? -15.203 44.438 8.312 1 85.88 147 ASN B C 1
ATOM 5280 O O . ASN B 1 147 ? -15.523 45 7.258 1 85.88 147 ASN B O 1
ATOM 5284 N N . LEU B 1 148 ? -14.461 43.438 8.406 1 89.31 148 LEU B N 1
ATOM 5285 C CA . LEU B 1 148 ? -14 42.75 7.199 1 89.31 148 LEU B CA 1
ATOM 5286 C C . LEU B 1 148 ? -15.039 41.75 6.715 1 89.31 148 LEU B C 1
ATOM 5288 O O . LEU B 1 148 ? -15.695 41.094 7.523 1 89.31 148 LEU B O 1
ATOM 5292 N N . GLN B 1 149 ? -15.141 41.688 5.438 1 90.56 149 GLN B N 1
ATOM 5293 C CA . GLN B 1 149 ? -16.047 40.688 4.863 1 90.56 149 GLN B CA 1
ATOM 5294 C C . GLN B 1 149 ? -15.383 39.312 4.746 1 90.56 149 GLN B C 1
ATOM 5296 O O . GLN B 1 149 ? -14.211 39.219 4.379 1 90.56 149 GLN B O 1
ATOM 5301 N N . PRO B 1 150 ? -16.141 38.25 5.023 1 93.94 150 PRO B N 1
ATOM 5302 C CA . PRO B 1 150 ? -15.578 36.906 4.953 1 93.94 150 PRO B CA 1
ATOM 5303 C C . PRO B 1 150 ? -14.922 36.625 3.604 1 93.94 150 PRO B C 1
ATOM 5305 O O . PRO B 1 150 ? -13.836 36.031 3.557 1 93.94 150 PRO B O 1
ATOM 5308 N N . GLY B 1 151 ? -15.555 37 2.521 1 95.06 151 GLY B N 1
ATOM 5309 C CA . GLY B 1 151 ? -14.969 36.781 1.209 1 95.06 151 GLY B CA 1
ATOM 5310 C C . GLY B 1 151 ? -13.609 37.469 1.053 1 95.06 151 GLY B C 1
ATOM 5311 O O . GLY B 1 151 ? -12.688 36.875 0.483 1 95.06 151 GLY B O 1
ATOM 5312 N N . ASP B 1 152 ? -13.492 38.688 1.529 1 95.06 152 ASP B N 1
ATOM 5313 C CA . ASP B 1 152 ? -12.227 39.406 1.475 1 95.06 152 ASP B CA 1
ATOM 5314 C C . ASP B 1 152 ? -11.164 38.719 2.324 1 95.06 152 ASP B C 1
ATOM 5316 O O . ASP B 1 152 ? -10.023 38.531 1.881 1 95.06 152 ASP B O 1
ATOM 5320 N N . ILE B 1 153 ? -11.547 38.344 3.549 1 95.94 153 ILE B N 1
ATOM 5321 C CA . ILE B 1 153 ? -10.609 37.656 4.438 1 95.94 153 ILE B CA 1
ATOM 5322 C C . ILE B 1 153 ? -10.125 36.375 3.779 1 95.94 153 ILE B C 1
ATOM 5324 O O . ILE B 1 153 ? -8.922 36.125 3.711 1 95.94 153 ILE B O 1
ATOM 5328 N N . ALA B 1 154 ? -11.062 35.594 3.281 1 96.81 154 ALA B N 1
ATOM 5329 C CA . ALA B 1 154 ? -10.758 34.281 2.725 1 96.81 154 ALA B CA 1
ATOM 5330 C C . ALA B 1 154 ? -9.836 34.406 1.515 1 96.81 154 ALA B C 1
ATOM 5332 O O . ALA B 1 154 ? -9.07 33.469 1.22 1 96.81 154 ALA B O 1
ATOM 5333 N N . ASN B 1 155 ? -9.906 35.5 0.84 1 96.19 155 ASN B N 1
ATOM 5334 C CA . ASN B 1 155 ? -9.086 35.719 -0.35 1 96.19 155 ASN B CA 1
ATOM 5335 C C . ASN B 1 155 ? -7.801 36.469 -0.02 1 96.19 155 ASN B C 1
ATOM 5337 O O . ASN B 1 155 ? -7.023 36.781 -0.917 1 96.19 155 ASN B O 1
ATOM 5341 N N . GLY B 1 156 ? -7.613 36.781 1.222 1 94 156 GLY B N 1
ATOM 5342 C CA . GLY B 1 156 ? -6.375 37.438 1.644 1 94 156 GLY B CA 1
ATOM 5343 C C . GLY B 1 156 ? -6.398 38.938 1.494 1 94 156 GLY B C 1
ATOM 5344 O O . GLY B 1 156 ? -5.348 39.562 1.434 1 94 156 GLY B O 1
ATOM 5345 N N . LEU B 1 157 ? -7.574 39.469 1.294 1 94.69 157 LEU B N 1
ATOM 5346 C CA . LEU B 1 157 ? -7.738 40.906 1.257 1 94.69 157 LEU B CA 1
ATOM 5347 C C . LEU B 1 157 ? -8.078 41.469 2.641 1 94.69 157 LEU B C 1
ATOM 5349 O O . LEU B 1 157 ? -9.203 41.312 3.107 1 94.69 157 LEU B O 1
ATOM 5353 N N . LEU B 1 158 ? -7.109 42.094 3.312 1 92.31 158 LEU B N 1
ATOM 5354 C CA . LEU B 1 158 ? -7.27 42.625 4.668 1 92.31 158 LEU B CA 1
ATOM 5355 C C . LEU B 1 158 ? -7.051 44.125 4.699 1 92.31 158 LEU B C 1
ATOM 5357 O O . LEU B 1 158 ? -5.938 44.594 4.453 1 92.31 158 LEU B O 1
ATOM 5361 N N . LEU B 1 159 ? -8.039 44.875 4.988 1 88.12 159 LEU B N 1
ATOM 5362 C CA . LEU B 1 159 ? -8.016 46.344 5.051 1 88.12 159 LEU B CA 1
ATOM 5363 C C . LEU B 1 159 ? -7.441 46.938 3.766 1 88.12 159 LEU B C 1
ATOM 5365 O O . LEU B 1 159 ? -6.539 47.781 3.814 1 88.12 159 LEU B O 1
ATOM 5369 N N . GLY B 1 160 ? -7.812 46.344 2.691 1 86.88 160 GLY B N 1
ATOM 5370 C CA . GLY B 1 160 ? -7.441 46.875 1.39 1 86.88 160 GLY B CA 1
ATOM 5371 C C . GLY B 1 160 ? -6.121 46.344 0.875 1 86.88 160 GLY B C 1
ATOM 5372 O O . GLY B 1 160 ? -5.746 46.594 -0.272 1 86.88 160 GLY B O 1
ATOM 5373 N N . GLN B 1 161 ? -5.426 45.594 1.61 1 90.56 161 GLN B N 1
ATOM 5374 C CA . GLN B 1 161 ? -4.152 45.031 1.195 1 90.56 161 GLN B CA 1
ATOM 5375 C C . GLN B 1 161 ? -4.309 43.562 0.819 1 90.56 161 GLN B C 1
ATOM 5377 O O . GLN B 1 161 ? -4.867 42.781 1.588 1 90.56 161 GLN B O 1
ATOM 5382 N N . GLN B 1 162 ? -3.775 43.219 -0.374 1 93.19 162 GLN B N 1
ATOM 5383 C CA . GLN B 1 162 ? -3.863 41.844 -0.855 1 93.19 162 GLN B CA 1
ATOM 5384 C C . GLN B 1 162 ? -2.645 41.031 -0.424 1 93.19 162 GLN B C 1
ATOM 5386 O O . GLN B 1 162 ? -1.505 41.438 -0.676 1 93.19 162 GLN B O 1
ATOM 5391 N N . TYR B 1 163 ? -2.875 39.969 0.259 1 88.94 163 TYR B N 1
ATOM 5392 C CA . TYR B 1 163 ? -1.815 39.062 0.674 1 88.94 163 TYR B CA 1
ATOM 5393 C C . TYR B 1 163 ? -1.919 37.719 -0.069 1 88.94 163 TYR B C 1
ATOM 5395 O O . TYR B 1 163 ? -2.982 37.375 -0.588 1 88.94 163 TYR B O 1
ATOM 5403 N N . ASN B 1 164 ? -0.738 37.094 -0.124 1 86.12 164 ASN B N 1
ATOM 5404 C CA . ASN B 1 164 ? -0.725 35.781 -0.733 1 86.12 164 ASN B CA 1
ATOM 5405 C C . ASN B 1 164 ? -1.13 34.688 0.265 1 86.12 164 ASN B C 1
ATOM 5407 O O . ASN B 1 164 ? -0.332 33.812 0.591 1 86.12 164 ASN B O 1
ATOM 5411 N N . ALA B 1 165 ? -2.213 34.781 0.811 1 89.75 165 ALA B N 1
ATOM 5412 C CA . ALA B 1 165 ? -2.836 33.844 1.741 1 89.75 165 ALA B CA 1
ATOM 5413 C C . ALA B 1 165 ? -4.332 33.688 1.472 1 89.75 165 ALA B C 1
ATOM 5415 O O . ALA B 1 165 ? -4.988 34.688 1.097 1 89.75 165 ALA B O 1
ATOM 5416 N N . SER B 1 166 ? -4.793 32.5 1.533 1 92.5 166 SER B N 1
ATOM 5417 C CA . SER B 1 166 ? -6.215 32.281 1.312 1 92.5 166 SER B CA 1
ATOM 5418 C C . SER B 1 166 ? -6.727 31.125 2.189 1 92.5 166 SER B C 1
ATOM 5420 O O . SER B 1 166 ? -5.938 30.328 2.701 1 92.5 166 SER B O 1
ATOM 5422 N N . LEU B 1 167 ? -7.957 31.141 2.354 1 95.62 167 LEU B N 1
ATOM 5423 C CA . LEU B 1 167 ? -8.594 30.062 3.117 1 95.62 167 LEU B CA 1
ATOM 5424 C C . LEU B 1 167 ? -9.289 29.078 2.189 1 95.62 167 LEU B C 1
ATOM 5426 O O . LEU B 1 167 ? -9.789 29.453 1.128 1 95.62 167 LEU B O 1
ATOM 5430 N N . SER B 1 168 ? -9.273 27.859 2.613 1 94.94 168 SER B N 1
ATOM 5431 C CA . SER B 1 168 ? -9.969 26.828 1.863 1 94.94 168 SER B CA 1
ATOM 5432 C C . SER B 1 168 ? -11.453 26.781 2.236 1 94.94 168 SER B C 1
ATOM 5434 O O . SER B 1 168 ? -11.883 27.453 3.17 1 94.94 168 SER B O 1
ATOM 5436 N N . THR B 1 169 ? -12.203 25.938 1.444 1 96.81 169 THR B N 1
ATOM 5437 C CA . THR B 1 169 ? -13.609 25.688 1.739 1 96.81 169 THR B CA 1
ATOM 5438 C C . THR B 1 169 ? -13.781 25.172 3.162 1 96.81 169 THR B C 1
ATOM 5440 O O . THR B 1 169 ? -14.688 25.594 3.883 1 96.81 169 THR B O 1
ATOM 5443 N N . LEU B 1 170 ? -12.914 24.359 3.562 1 96.06 170 LEU B N 1
ATOM 5444 C CA . LEU B 1 170 ? -13.008 23.75 4.883 1 96.06 170 LEU B CA 1
ATOM 5445 C C . LEU B 1 170 ? -12.68 24.75 5.977 1 96.06 170 LEU B C 1
ATOM 5447 O O . LEU B 1 170 ? -13.273 24.734 7.055 1 96.06 170 LEU B O 1
ATOM 5451 N N . ASP B 1 171 ? -11.734 25.625 5.727 1 96.94 171 ASP B N 1
ATOM 5452 C CA . ASP B 1 171 ? -11.445 26.719 6.652 1 96.94 171 ASP B CA 1
ATOM 5453 C C . ASP B 1 171 ? -12.672 27.594 6.859 1 96.94 171 ASP B C 1
ATOM 5455 O O . ASP B 1 171 ? -13.039 27.906 7.996 1 96.94 171 ASP B O 1
ATOM 5459 N N . CYS B 1 172 ? -13.234 27.984 5.77 1 97.75 172 CYS B N 1
ATOM 5460 C CA . CYS B 1 172 ? -14.406 28.859 5.809 1 97.75 172 CYS B CA 1
ATOM 5461 C C . CYS B 1 172 ? -15.562 28.188 6.535 1 97.75 172 CYS B C 1
ATOM 5463 O O . CYS B 1 172 ? -16.281 28.828 7.293 1 97.75 172 CYS B O 1
ATOM 5465 N N . GLN B 1 173 ? -15.742 26.906 6.234 1 96.62 173 GLN B N 1
ATOM 5466 C CA . GLN B 1 173 ? -16.797 26.172 6.906 1 96.62 173 GLN B CA 1
ATOM 5467 C C . GLN B 1 173 ? -16.578 26.141 8.414 1 96.62 173 GLN B C 1
ATOM 5469 O O . GLN B 1 173 ? -17.531 26.25 9.195 1 96.62 173 GLN B O 1
ATOM 5474 N N . ALA B 1 174 ? -15.359 25.938 8.828 1 95.75 174 ALA B N 1
ATOM 5475 C CA . ALA B 1 174 ? -15.047 25.938 10.25 1 95.75 174 ALA B CA 1
ATOM 5476 C C . ALA B 1 174 ? -15.398 27.266 10.898 1 95.75 174 ALA B C 1
ATOM 5478 O O . ALA B 1 174 ? -15.938 27.312 12.008 1 95.75 174 ALA B O 1
ATOM 5479 N N . LEU B 1 175 ? -15.078 28.328 10.227 1 96.38 175 LEU B N 1
ATOM 5480 C CA . LEU B 1 175 ? -15.406 29.672 10.719 1 96.38 175 LEU B CA 1
ATOM 5481 C C . LEU B 1 175 ? -16.922 29.875 10.766 1 96.38 175 LEU B C 1
ATOM 5483 O O . LEU B 1 175 ? -17.438 30.438 11.727 1 96.38 175 LEU B O 1
ATOM 5487 N N . ALA B 1 176 ? -17.609 29.375 9.766 1 95.56 176 ALA B N 1
ATOM 5488 C CA . ALA B 1 176 ? -19.062 29.484 9.727 1 95.56 176 ALA B CA 1
ATOM 5489 C C . ALA B 1 176 ? -19.703 28.75 10.906 1 95.56 176 ALA B C 1
ATOM 5491 O O . ALA B 1 176 ? -20.578 29.297 11.578 1 95.56 176 ALA B O 1
ATOM 5492 N N . ASN B 1 177 ? -19.266 27.594 11.133 1 93.25 177 ASN B N 1
ATOM 5493 C CA . ASN B 1 177 ? -19.781 26.781 12.234 1 93.25 177 ASN B CA 1
ATOM 5494 C C . ASN B 1 177 ? -19.547 27.453 13.578 1 93.25 177 ASN B C 1
ATOM 5496 O O . ASN B 1 177 ? -20.406 27.438 14.453 1 93.25 177 ASN B O 1
ATOM 5500 N N . ALA B 1 178 ? -18.359 27.969 13.734 1 91.81 178 ALA B N 1
ATOM 5501 C CA . ALA B 1 178 ? -18.016 28.656 14.977 1 91.81 178 ALA B CA 1
ATOM 5502 C C . ALA B 1 178 ? -18.922 29.875 15.188 1 91.81 178 ALA B C 1
ATOM 5504 O O . ALA B 1 178 ? -19.375 30.141 16.312 1 91.81 178 ALA B O 1
ATOM 5505 N N . CYS B 1 179 ? -19.141 30.625 14.133 1 90.31 179 CYS B N 1
ATOM 5506 C CA . CYS B 1 179 ? -20 31.797 14.203 1 90.31 179 CYS B CA 1
ATOM 5507 C C . CYS B 1 179 ? -21.438 31.406 14.555 1 90.31 179 CYS B C 1
ATOM 5509 O O . CYS B 1 179 ? -22.109 32.125 15.289 1 90.31 179 CYS B O 1
ATOM 5511 N N . MET B 1 180 ? -21.875 30.281 14.062 1 87.81 180 MET B N 1
ATOM 5512 C CA . MET B 1 180 ? -23.219 29.797 14.367 1 87.81 180 MET B CA 1
ATOM 5513 C C . MET B 1 180 ? -23.359 29.469 15.852 1 87.81 180 MET B C 1
ATOM 5515 O O . MET B 1 180 ? -24.406 29.703 16.453 1 87.81 180 MET B O 1
ATOM 5519 N N . ASN B 1 181 ? -22.359 29.031 16.438 1 83.19 181 ASN B N 1
ATOM 5520 C CA . ASN B 1 181 ? -22.391 28.609 17.828 1 83.19 181 ASN B CA 1
ATOM 5521 C C . ASN B 1 181 ? -22.281 29.797 18.781 1 83.19 181 ASN B C 1
ATOM 5523 O O . ASN B 1 181 ? -22.672 29.703 19.938 1 83.19 181 ASN B O 1
ATOM 5527 N N . THR B 1 182 ? -21.625 30.922 18.422 1 77.19 182 THR B N 1
ATOM 5528 C CA . THR B 1 182 ? -21.422 32.094 19.297 1 77.19 182 THR B CA 1
ATOM 5529 C C . THR B 1 182 ? -22.422 33.188 18.984 1 77.19 182 THR B C 1
ATOM 5531 O O . THR B 1 182 ? -22.266 34.312 19.422 1 77.19 182 THR B O 1
ATOM 5534 N N . ASN B 1 183 ? -23.5 32.875 18.266 1 67.75 183 ASN B N 1
ATOM 5535 C CA . ASN B 1 183 ? -24.594 33.781 17.922 1 67.75 183 ASN B CA 1
ATOM 5536 C C . ASN B 1 183 ? -24.125 34.938 17.062 1 67.75 183 ASN B C 1
ATOM 5538 O O . ASN B 1 183 ? -24.578 36.062 17.234 1 67.75 183 ASN B O 1
ATOM 5542 N N . PHE B 1 184 ? -23.031 34.781 16.391 1 76.5 184 PHE B N 1
ATOM 5543 C CA . PHE B 1 184 ? -22.625 35.719 15.344 1 76.5 184 PHE B CA 1
ATOM 5544 C C . PHE B 1 184 ? -23.25 35.344 14.008 1 76.5 184 PHE B C 1
ATOM 5546 O O . PHE B 1 184 ? -22.547 35.156 13.016 1 76.5 184 PHE B O 1
ATOM 5553 N N . ASP B 1 185 ? -24.516 35.312 13.938 1 71.69 185 ASP B N 1
ATOM 5554 C CA . ASP B 1 185 ? -25.328 34.75 12.883 1 71.69 185 ASP B CA 1
ATOM 5555 C C . ASP B 1 185 ? -25.016 35.375 11.531 1 71.69 185 ASP B C 1
ATOM 5557 O O . ASP B 1 185 ? -24.859 34.688 10.531 1 71.69 185 ASP B O 1
ATOM 5561 N N . LYS B 1 186 ? -24.953 36.719 11.555 1 73.06 186 LYS B N 1
ATOM 5562 C CA . LYS B 1 186 ? -24.719 37.375 10.273 1 73.06 186 LYS B CA 1
ATOM 5563 C C . LYS B 1 186 ? -23.406 36.938 9.656 1 73.06 186 LYS B C 1
ATOM 5565 O O . LYS B 1 186 ? -23.312 36.781 8.438 1 73.06 186 LYS B O 1
ATOM 5570 N N . TYR B 1 187 ? -22.453 36.781 10.461 1 82.88 187 TYR B N 1
ATOM 5571 C CA . TYR B 1 187 ? -21.156 36.375 9.945 1 82.88 187 TYR B CA 1
ATOM 5572 C C . TYR B 1 187 ? -21.172 34.938 9.484 1 82.88 187 TYR B C 1
ATOM 5574 O O . TYR B 1 187 ? -20.5 34.562 8.508 1 82.88 187 TYR B O 1
ATOM 5582 N N . ALA B 1 188 ? -22.016 34.219 10.164 1 90.5 188 ALA B N 1
ATOM 5583 C CA . ALA B 1 188 ? -22.094 32.812 9.812 1 90.5 188 ALA B CA 1
ATOM 5584 C C . ALA B 1 188 ? -22.594 32.594 8.383 1 90.5 188 ALA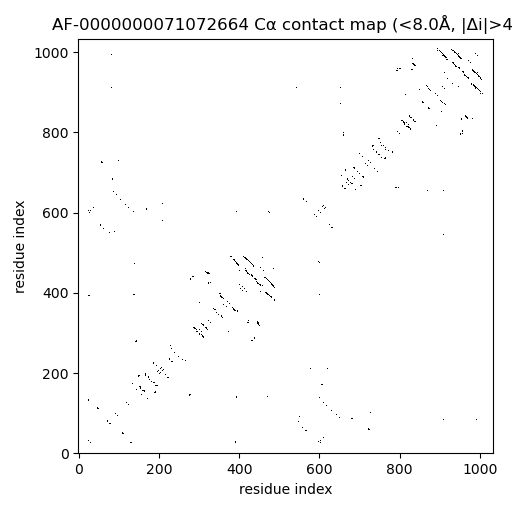 B C 1
ATOM 5586 O O . ALA B 1 188 ? -22.047 31.797 7.633 1 90.5 188 ALA B O 1
ATOM 5587 N N . LEU B 1 189 ? -23.578 33.344 7.988 1 92.12 189 LEU B N 1
ATOM 5588 C CA . LEU B 1 189 ? -24.156 33.219 6.66 1 92.12 189 LEU B CA 1
ATOM 5589 C C . LEU B 1 189 ? -23.156 33.594 5.578 1 92.12 189 LEU B C 1
ATOM 5591 O O . LEU B 1 189 ? -23.031 32.875 4.578 1 92.12 189 LEU B O 1
ATOM 5595 N N . ASN B 1 190 ? -22.422 34.656 5.77 1 93.12 190 ASN B N 1
ATOM 5596 C CA . ASN B 1 190 ? -21.438 35.094 4.781 1 93.12 190 ASN B CA 1
ATOM 5597 C C . ASN B 1 190 ? -20.25 34.125 4.707 1 93.12 190 ASN B C 1
ATOM 5599 O O . ASN B 1 190 ? -19.672 33.938 3.643 1 93.12 190 ASN B O 1
ATOM 5603 N N . TRP B 1 191 ? -19.938 33.5 5.836 1 96.06 191 TRP B N 1
ATOM 5604 C CA . TRP B 1 191 ? -18.875 32.5 5.84 1 96.06 191 TRP B CA 1
ATOM 5605 C C . TRP B 1 191 ? -19.312 31.25 5.102 1 96.06 191 TRP B C 1
ATOM 5607 O O . TRP B 1 191 ? -18.531 30.641 4.371 1 96.06 191 TRP B O 1
ATOM 5617 N N . TYR B 1 192 ? -20.547 30.812 5.285 1 96.19 192 TYR B N 1
ATOM 5618 C CA . TYR B 1 192 ? -21.062 29.688 4.516 1 96.19 192 TYR B CA 1
ATOM 5619 C C . TYR B 1 192 ? -21.062 29.984 3.023 1 96.19 192 TYR B C 1
ATOM 5621 O O . TYR B 1 192 ? -20.688 29.141 2.213 1 96.19 192 TYR B O 1
ATOM 5629 N N . LYS B 1 193 ? -21.5 31.141 2.695 1 95.19 193 LYS B N 1
ATOM 5630 C CA . LYS B 1 193 ? -21.484 31.562 1.296 1 95.19 193 LYS B CA 1
ATOM 5631 C C . LYS B 1 193 ? -20.062 31.484 0.724 1 95.19 193 LYS B C 1
ATOM 5633 O O . LYS B 1 193 ? -19.859 30.969 -0.37 1 95.19 193 LYS B O 1
ATOM 5638 N N . THR B 1 194 ? -19.156 32.031 1.492 1 97.06 194 THR B N 1
ATOM 5639 C CA . THR B 1 194 ? -17.75 32.031 1.074 1 97.06 194 THR B CA 1
ATOM 5640 C C . THR B 1 194 ? -17.234 30.609 0.922 1 97.06 194 THR B C 1
ATOM 5642 O O . THR B 1 194 ? -16.469 30.312 0.006 1 97.06 194 THR B O 1
ATOM 5645 N N . ALA B 1 195 ? -17.594 29.719 1.835 1 97.62 195 ALA B N 1
ATOM 5646 C CA . ALA B 1 195 ? -17.188 28.312 1.769 1 97.62 195 ALA B CA 1
ATOM 5647 C C . ALA B 1 195 ? -17.656 27.672 0.465 1 97.62 195 ALA B C 1
ATOM 5649 O O . ALA B 1 195 ? -16.891 26.953 -0.185 1 97.62 195 ALA B O 1
ATOM 5650 N N . VAL B 1 196 ? -18.875 27.938 0.071 1 96.06 196 VAL B N 1
ATOM 5651 C CA . VAL B 1 196 ? -19.438 27.391 -1.157 1 96.06 196 VAL B CA 1
ATOM 5652 C C . VAL B 1 196 ? -18.703 27.969 -2.367 1 96.06 196 VAL B C 1
ATOM 5654 O O . VAL B 1 196 ? -18.391 27.25 -3.314 1 96.06 196 VAL B O 1
ATOM 5657 N N . GLU B 1 197 ? -18.406 29.156 -2.359 1 95.56 197 GLU B N 1
ATOM 5658 C CA . GLU B 1 197 ? -17.766 29.859 -3.477 1 95.56 197 GLU B CA 1
ATOM 5659 C C . GLU B 1 197 ? -16.328 29.375 -3.672 1 95.56 197 GLU B C 1
ATOM 5661 O O . GLU B 1 197 ? -15.812 29.375 -4.793 1 95.56 197 GLU B O 1
ATOM 5666 N N . HIS B 1 198 ? -15.703 28.953 -2.564 1 96.19 198 HIS B N 1
ATOM 5667 C CA . HIS B 1 198 ? -14.305 28.562 -2.617 1 96.19 198 HIS B CA 1
ATOM 5668 C C . HIS B 1 198 ? -14.156 27.094 -3.021 1 96.19 198 HIS B C 1
ATOM 5670 O O . HIS B 1 198 ? -13.062 26.656 -3.387 1 96.19 198 HIS B O 1
ATOM 5676 N N . TYR B 1 199 ? -15.219 26.328 -3.029 1 95.75 199 TYR B N 1
ATOM 5677 C CA . TYR B 1 199 ? -15.148 24.906 -3.355 1 95.75 199 TYR B CA 1
ATOM 5678 C C . TYR B 1 199 ? -14.953 24.703 -4.852 1 95.75 199 TYR B C 1
ATOM 5680 O O . TYR B 1 199 ? -15.648 25.328 -5.664 1 95.75 199 TYR B O 1
ATOM 5688 N N . ASN B 1 200 ? -13.977 23.984 -5.238 1 94.5 200 ASN B N 1
ATOM 5689 C CA . ASN B 1 200 ? -13.711 23.531 -6.602 1 94.5 200 ASN B CA 1
ATOM 5690 C C . ASN B 1 200 ? -13.562 22.016 -6.668 1 94.5 200 ASN B C 1
ATOM 5692 O O . ASN B 1 200 ? -12.57 21.453 -6.203 1 94.5 200 ASN B O 1
ATOM 5696 N N . ASP B 1 201 ? -14.445 21.422 -7.309 1 92.19 201 ASP B N 1
ATOM 5697 C CA . ASP B 1 201 ? -14.5 19.969 -7.289 1 92.19 201 ASP B CA 1
ATOM 5698 C C . ASP B 1 201 ? -13.266 19.359 -7.945 1 92.19 201 ASP B C 1
ATOM 5700 O O . ASP B 1 201 ? -12.781 18.312 -7.52 1 92.19 201 ASP B O 1
ATOM 5704 N N . ASP B 1 202 ? -12.789 19.891 -9.047 1 91.69 202 ASP B N 1
ATOM 5705 C CA . ASP B 1 202 ? -11.617 19.375 -9.742 1 91.69 202 ASP B CA 1
ATOM 5706 C C . ASP B 1 202 ? -10.375 19.438 -8.867 1 91.69 202 ASP B C 1
ATOM 5708 O O . ASP B 1 202 ? -9.539 18.531 -8.891 1 91.69 202 ASP B O 1
ATOM 5712 N N . ARG B 1 203 ? -10.367 20.469 -8.062 1 89.69 203 ARG B N 1
ATOM 5713 C CA . ARG B 1 203 ? -9.195 20.703 -7.227 1 89.69 203 ARG B CA 1
ATOM 5714 C C . ARG B 1 203 ? -9.312 19.953 -5.906 1 89.69 203 ARG B C 1
ATOM 5716 O O . ARG B 1 203 ? -8.359 19.297 -5.477 1 89.69 203 ARG B O 1
ATOM 5723 N N . ASP B 1 204 ? -10.555 20.078 -5.312 1 90.19 204 ASP B N 1
ATOM 5724 C CA . ASP B 1 204 ? -10.711 19.656 -3.924 1 90.19 204 ASP B CA 1
ATOM 5725 C C . ASP B 1 204 ? -11.414 18.312 -3.836 1 90.19 204 ASP B C 1
ATOM 5727 O O . ASP B 1 204 ? -11.305 17.609 -2.828 1 90.19 204 ASP B O 1
ATOM 5731 N N . GLY B 1 205 ? -12.141 17.891 -4.836 1 91 205 GLY B N 1
ATOM 5732 C CA . GLY B 1 205 ? -13.164 16.859 -4.762 1 91 205 GLY B CA 1
ATOM 5733 C C . GLY B 1 205 ? -12.633 15.531 -4.273 1 91 205 GLY B C 1
ATOM 5734 O O . GLY B 1 205 ? -13.195 14.93 -3.355 1 91 205 GLY B O 1
ATOM 5735 N N . GLN B 1 206 ? -11.562 15.164 -4.832 1 90.56 206 GLN B N 1
ATOM 5736 C CA . GLN B 1 206 ? -11.047 13.836 -4.523 1 90.56 206 GLN B CA 1
ATOM 5737 C C . GLN B 1 206 ? -10.625 13.734 -3.059 1 90.56 206 GLN B C 1
ATOM 5739 O O . GLN B 1 206 ? -11.109 12.867 -2.324 1 90.56 206 GLN B O 1
ATOM 5744 N N . VAL B 1 207 ? -9.852 14.633 -2.576 1 92.19 207 VAL B N 1
ATOM 5745 C CA . VAL B 1 207 ? -9.32 14.594 -1.218 1 92.19 207 VAL B CA 1
ATOM 5746 C C . VAL B 1 207 ? -10.445 14.867 -0.216 1 92.19 207 VAL B C 1
ATOM 5748 O O . VAL B 1 207 ? -10.547 14.18 0.807 1 92.19 207 VAL B O 1
ATOM 5751 N N . TYR B 1 208 ? -11.273 15.828 -0.534 1 93.94 208 TYR B N 1
ATOM 5752 C CA . TYR B 1 208 ? -12.352 16.188 0.377 1 93.94 208 TYR B CA 1
ATOM 5753 C C . TYR B 1 208 ? -13.297 15.016 0.6 1 93.94 208 TYR B C 1
ATOM 5755 O O . TYR B 1 208 ? -13.656 14.711 1.738 1 93.94 208 TYR B O 1
ATOM 5763 N N . ARG B 1 209 ? -13.617 14.32 -0.442 1 92.62 209 ARG B N 1
ATOM 5764 C CA . ARG B 1 209 ? -14.562 13.219 -0.339 1 92.62 209 ARG B CA 1
ATOM 5765 C C . ARG B 1 209 ? -13.898 11.977 0.246 1 92.62 209 ARG B C 1
ATOM 5767 O O . ARG B 1 209 ? -14.414 11.383 1.195 1 92.62 209 ARG B O 1
ATOM 5774 N N . GLU B 1 210 ? -12.789 11.648 -0.304 1 91.06 210 GLU B N 1
ATOM 5775 C CA . GLU B 1 210 ? -12.211 10.336 -0.038 1 91.06 210 GLU B CA 1
ATOM 5776 C C . GLU B 1 210 ? -11.336 10.359 1.214 1 91.06 210 GLU B C 1
ATOM 5778 O O . GLU B 1 210 ? -11.188 9.336 1.892 1 91.06 210 GLU B O 1
ATOM 5783 N N . VAL B 1 211 ? -10.766 11.477 1.586 1 89.69 211 VAL B N 1
ATOM 5784 C CA . VAL B 1 211 ? -9.875 11.547 2.74 1 89.69 211 VAL B CA 1
ATOM 5785 C C . VAL B 1 211 ? -10.609 12.172 3.924 1 89.69 211 VAL B C 1
ATOM 5787 O O . VAL B 1 211 ? -10.555 11.656 5.043 1 89.69 211 VAL B O 1
ATOM 5790 N N . PHE B 1 212 ? -11.406 13.242 3.66 1 93.12 212 PHE B N 1
ATOM 5791 C CA . PHE B 1 212 ? -11.969 14.008 4.766 1 93.12 212 PHE B CA 1
ATOM 5792 C C . PHE B 1 212 ? -13.422 13.633 5 1 93.12 212 PHE B C 1
ATOM 5794 O O . PHE B 1 212 ? -14.031 14.062 5.98 1 93.12 212 PHE B O 1
ATOM 5801 N N . GLY B 1 213 ? -14.062 12.914 4.125 1 90.75 213 GLY B N 1
ATOM 5802 C CA . GLY B 1 213 ? -15.469 12.562 4.258 1 90.75 213 GLY B CA 1
ATOM 5803 C C . GLY B 1 213 ? -16.391 13.75 4.047 1 90.75 213 GLY B C 1
ATOM 5804 O O . GLY B 1 213 ? -17.516 13.766 4.57 1 90.75 213 GLY B O 1
ATOM 5805 N N . PHE B 1 214 ? -15.836 14.742 3.355 1 93.19 214 PHE B N 1
ATOM 5806 C CA . PHE B 1 214 ? -16.578 15.945 3.047 1 93.19 214 PHE B CA 1
ATOM 5807 C C . PHE B 1 214 ? -17.562 15.703 1.905 1 93.19 214 PHE B C 1
ATOM 5809 O O . PHE B 1 214 ? -17.203 15.109 0.887 1 93.19 214 PHE B O 1
ATOM 5816 N N . LYS B 1 215 ? -18.797 16.094 2.061 1 93 215 LYS B N 1
ATOM 5817 C CA . LYS B 1 215 ? -19.828 16.062 1.027 1 93 215 LYS B CA 1
ATOM 5818 C C . LYS B 1 215 ? -20.375 17.453 0.746 1 93 215 LYS B C 1
ATOM 5820 O O . LYS B 1 215 ? -20.859 18.125 1.656 1 93 215 LYS B O 1
ATOM 5825 N N . LEU B 1 216 ? -20.297 17.844 -0.459 1 93.38 216 LEU B N 1
ATOM 5826 C CA . LEU B 1 216 ? -20.766 19.156 -0.87 1 93.38 216 LEU B CA 1
ATOM 5827 C C . LEU B 1 216 ? -22.219 19.375 -0.486 1 93.38 216 LEU B C 1
ATOM 5829 O O . LEU B 1 216 ? -22.594 20.453 -0.002 1 93.38 216 LEU B O 1
ATOM 5833 N N . PRO B 1 217 ? -23.141 18.359 -0.602 1 93.94 217 PRO B N 1
ATOM 5834 C CA . PRO B 1 217 ? -24.531 18.547 -0.188 1 93.94 217 PRO B CA 1
ATOM 5835 C C . PRO B 1 217 ? -24.656 18.922 1.289 1 93.94 217 PRO B C 1
ATOM 5837 O O . PRO B 1 217 ? -25.547 19.703 1.659 1 93.94 217 PRO B O 1
ATOM 5840 N N . ASP B 1 218 ? -23.828 18.375 2.098 1 95.06 218 ASP B N 1
ATOM 5841 C CA . ASP B 1 218 ? -23.875 18.688 3.523 1 95.06 218 ASP B CA 1
ATOM 5842 C C . ASP B 1 218 ? -23.562 20.172 3.771 1 95.06 218 ASP B C 1
ATOM 5844 O O . ASP B 1 218 ? -24.141 20.781 4.668 1 95.06 218 ASP B O 1
ATOM 5848 N N . LEU B 1 219 ? -22.547 20.703 3.035 1 95.62 219 LEU B N 1
ATOM 5849 C CA . LEU B 1 219 ? -22.234 22.125 3.154 1 95.62 219 LEU B CA 1
ATOM 5850 C C . LEU B 1 219 ? -23.438 22.984 2.803 1 95.62 219 LEU B C 1
ATOM 5852 O O . LEU B 1 219 ? -23.75 23.938 3.514 1 95.62 219 LEU B O 1
ATOM 5856 N N . TYR B 1 220 ? -24.203 22.625 1.774 1 95.31 220 TYR B N 1
ATOM 5857 C CA . TYR B 1 220 ? -25.391 23.375 1.376 1 95.31 220 TYR B CA 1
ATOM 5858 C C . TYR B 1 220 ? -26.5 23.203 2.408 1 95.31 220 TYR B C 1
ATOM 5860 O O . TYR B 1 220 ? -27.25 24.156 2.668 1 95.31 220 TYR B O 1
ATOM 5868 N N . ILE B 1 221 ? -26.609 22.031 2.908 1 94.75 221 ILE B N 1
ATOM 5869 C CA . ILE B 1 221 ? -27.609 21.797 3.941 1 94.75 221 ILE B CA 1
ATOM 5870 C C . ILE B 1 221 ? -27.344 22.688 5.145 1 94.75 221 ILE B C 1
ATOM 5872 O O . ILE B 1 221 ? -28.25 23.328 5.672 1 94.75 221 ILE B O 1
ATOM 5876 N N . ASN B 1 222 ? -26.094 22.75 5.598 1 94.12 222 ASN B N 1
ATOM 5877 C CA . ASN B 1 222 ? -25.734 23.609 6.719 1 94.12 222 ASN B CA 1
ATOM 5878 C C . ASN B 1 222 ? -25.984 25.078 6.398 1 94.12 222 ASN B C 1
ATOM 5880 O O . ASN B 1 222 ? -26.5 25.828 7.23 1 94.12 222 ASN B O 1
ATOM 5884 N N . TYR B 1 223 ? -25.547 25.516 5.203 1 94.81 223 TYR B N 1
ATOM 5885 C CA . TYR B 1 223 ? -25.734 26.891 4.766 1 94.81 223 TYR B CA 1
ATOM 5886 C C . TYR B 1 223 ? -27.203 27.266 4.734 1 94.81 223 TYR B C 1
ATOM 5888 O O . TYR B 1 223 ? -27.609 28.297 5.301 1 94.81 223 TYR B O 1
ATOM 5896 N N . THR B 1 224 ? -28.031 26.422 4.137 1 93.25 224 THR B N 1
ATOM 5897 C CA . THR B 1 224 ? -29.453 26.719 4.004 1 93.25 224 THR B CA 1
ATOM 5898 C C . THR B 1 224 ? -30.156 26.641 5.359 1 93.25 224 THR B C 1
ATOM 5900 O O . THR B 1 224 ? -31.094 27.391 5.625 1 93.25 224 THR B O 1
ATOM 5903 N N . SER B 1 225 ? -29.781 25.688 6.152 1 91.56 225 SER B N 1
ATOM 5904 C CA . SER B 1 225 ? -30.328 25.609 7.504 1 91.56 225 SER B CA 1
ATOM 5905 C C . SER B 1 225 ? -30.062 26.906 8.273 1 91.56 225 SER B C 1
ATOM 5907 O O . SER B 1 225 ? -30.906 27.375 9.039 1 91.56 225 SER B O 1
ATOM 5909 N N . ALA B 1 226 ? -28.828 27.375 8.125 1 91 226 ALA B N 1
ATOM 5910 C CA . ALA B 1 226 ? -28.484 28.641 8.758 1 91 226 ALA B CA 1
ATOM 5911 C C . ALA B 1 226 ? -29.344 29.781 8.219 1 91 226 ALA B C 1
ATOM 5913 O O . ALA B 1 226 ? -29.812 30.625 8.984 1 91 226 ALA B O 1
ATOM 5914 N N . LEU B 1 227 ? -29.578 29.859 6.945 1 90.31 227 LEU B N 1
ATOM 5915 C CA . LEU B 1 227 ? -30.422 30.859 6.32 1 90.31 227 LEU B CA 1
ATOM 5916 C C . LEU B 1 227 ? -31.844 30.797 6.875 1 90.31 227 LEU B C 1
ATOM 5918 O O . LEU B 1 227 ? -32.406 31.812 7.254 1 90.31 227 LEU B O 1
ATOM 5922 N N . ILE B 1 228 ? -32.344 29.625 6.949 1 88.44 228 ILE B N 1
ATOM 5923 C CA . ILE B 1 228 ? -33.688 29.422 7.41 1 88.44 228 ILE B CA 1
ATOM 5924 C C . ILE B 1 228 ? -33.812 29.828 8.875 1 88.44 228 ILE B C 1
ATOM 5926 O O . ILE B 1 228 ? -34.781 30.5 9.258 1 88.44 228 ILE B O 1
ATOM 5930 N N . SER B 1 229 ? -32.906 29.375 9.617 1 85.44 229 SER B N 1
ATOM 5931 C CA . SER B 1 229 ? -32.938 29.703 11.039 1 85.44 229 SER B CA 1
ATOM 5932 C C . SER B 1 229 ? -32.906 31.219 11.266 1 85.44 229 SER B C 1
ATOM 5934 O O . SER B 1 229 ? -33.406 31.703 12.281 1 85.44 229 SER B O 1
ATOM 5936 N N . LYS B 1 230 ? -32.375 31.953 10.227 1 84.44 230 LYS B N 1
ATOM 5937 C CA . LYS B 1 230 ? -32.281 33.406 10.375 1 84.44 230 LYS B CA 1
ATOM 5938 C C . LYS B 1 230 ? -33.406 34.125 9.602 1 84.44 230 LYS B C 1
ATOM 5940 O O . LYS B 1 230 ? -33.406 35.344 9.492 1 84.44 230 LYS B O 1
ATOM 5945 N N . GLY B 1 231 ? -34.281 33.312 9.016 1 83.12 231 GLY B N 1
ATOM 5946 C CA . GLY B 1 231 ? -35.469 33.844 8.383 1 83.12 231 GLY B CA 1
ATOM 5947 C C . GLY B 1 231 ? -35.281 34.125 6.902 1 83.12 231 GLY B C 1
ATOM 5948 O O . GLY B 1 231 ? -36.188 34.656 6.25 1 83.12 231 GLY B O 1
ATOM 5949 N N . PHE B 1 232 ? -34.156 33.75 6.375 1 88.69 232 PHE B N 1
ATOM 5950 C CA . PHE B 1 232 ? -33.906 34 4.957 1 88.69 232 PHE B CA 1
ATOM 5951 C C . PHE B 1 232 ? -34.406 32.812 4.125 1 88.69 232 PHE B C 1
ATOM 5953 O O . PHE B 1 232 ? -33.656 32.219 3.342 1 88.69 232 PHE B O 1
ATOM 5960 N N . GLU B 1 233 ? -35.625 32.562 4.215 1 89.25 233 GLU B N 1
ATOM 5961 C CA . GLU B 1 233 ? -36.219 31.391 3.576 1 89.25 233 GLU B CA 1
ATOM 5962 C C . GLU B 1 233 ? -36.219 31.531 2.057 1 89.25 233 GLU B C 1
ATOM 5964 O O . GLU B 1 233 ? -36.062 30.547 1.333 1 89.25 233 GLU B O 1
ATOM 5969 N N . GLY B 1 234 ? -36.531 32.719 1.618 1 87.12 234 GLY B N 1
ATOM 5970 C CA . GLY B 1 234 ? -36.5 32.938 0.181 1 87.12 234 GLY B CA 1
ATOM 5971 C C . GLY B 1 234 ? -35.125 32.688 -0.432 1 87.12 234 GLY B C 1
ATOM 5972 O O . GLY B 1 234 ? -35.031 32.031 -1.474 1 87.12 234 GLY B O 1
ATOM 5973 N N . THR B 1 235 ? -34.125 33.25 0.223 1 90.38 235 THR B N 1
ATOM 5974 C CA . THR B 1 235 ? -32.75 33.062 -0.24 1 90.38 235 THR B CA 1
ATOM 5975 C C . THR B 1 235 ? -32.375 31.578 -0.199 1 90.38 235 THR B C 1
ATOM 5977 O O . THR B 1 235 ? -31.719 31.062 -1.111 1 90.38 235 THR B O 1
ATOM 5980 N N . ALA B 1 236 ? -32.812 30.891 0.9 1 92.69 236 ALA B N 1
ATOM 5981 C CA . ALA B 1 236 ? -32.562 29.469 1.036 1 92.69 236 ALA B CA 1
ATOM 5982 C C . ALA B 1 236 ? -33.188 28.672 -0.101 1 92.69 236 ALA B C 1
ATOM 5984 O O . ALA B 1 236 ? -32.562 27.781 -0.679 1 92.69 236 ALA B O 1
ATOM 5985 N N . TRP B 1 237 ? -34.375 29.031 -0.422 1 91.62 237 TRP B N 1
ATOM 5986 C CA . TRP B 1 237 ? -35.094 28.344 -1.476 1 91.62 237 TRP B CA 1
ATOM 5987 C C . TRP B 1 237 ? -34.438 28.547 -2.83 1 91.62 237 TRP B C 1
ATOM 5989 O O . TRP B 1 237 ? -34.312 27.609 -3.621 1 91.62 237 TRP B O 1
ATOM 5999 N N . ASN B 1 238 ? -34.062 29.719 -3.158 1 91.31 238 ASN B N 1
ATOM 6000 C CA . ASN B 1 238 ? -33.375 30.031 -4.414 1 91.31 238 ASN B CA 1
ATOM 6001 C C . ASN B 1 238 ? -32.062 29.281 -4.535 1 91.31 238 ASN B C 1
ATOM 6003 O O . ASN B 1 238 ? -31.703 28.797 -5.613 1 91.31 238 ASN B O 1
ATOM 6007 N N . LEU B 1 239 ? -31.297 29.281 -3.436 1 93.12 239 LEU B N 1
ATOM 6008 C CA . LEU B 1 239 ? -30.031 28.578 -3.42 1 93.12 239 LEU B CA 1
ATOM 6009 C C . LEU B 1 239 ? -30.234 27.094 -3.713 1 93.12 239 LEU B C 1
ATOM 6011 O O . LEU B 1 239 ? -29.5 26.5 -4.512 1 93.12 239 LEU B O 1
ATOM 6015 N N . LEU B 1 240 ? -31.219 26.484 -3.086 1 93.56 240 LEU B N 1
ATOM 6016 C CA . LEU B 1 240 ? -31.5 25.062 -3.258 1 93.56 240 LEU B CA 1
ATOM 6017 C C . LEU B 1 240 ? -31.984 24.781 -4.676 1 93.56 240 LEU B C 1
ATOM 6019 O O . LEU B 1 240 ? -31.703 23.703 -5.227 1 93.56 240 LEU B O 1
ATOM 6023 N N . ARG B 1 241 ? -32.656 25.656 -5.281 1 91.25 241 ARG B N 1
ATOM 6024 C CA . ARG B 1 241 ? -33.094 25.516 -6.664 1 91.25 241 ARG B CA 1
ATOM 6025 C C . ARG B 1 241 ? -31.906 25.344 -7.609 1 91.25 241 ARG B C 1
ATOM 6027 O O . ARG B 1 241 ? -31.953 24.531 -8.531 1 91.25 241 ARG B O 1
ATOM 6034 N N . ASP B 1 242 ? -30.875 26.047 -7.352 1 91 242 ASP B N 1
ATOM 6035 C CA . ASP B 1 242 ? -29.719 26.078 -8.227 1 91 242 ASP B CA 1
ATOM 6036 C C . ASP B 1 242 ? -28.875 24.812 -8.055 1 91 242 ASP B C 1
ATOM 6038 O O . ASP B 1 242 ? -28.141 24.422 -8.961 1 91 242 ASP B O 1
ATOM 6042 N N . VAL B 1 243 ? -29.062 24.109 -6.879 1 92.44 243 VAL B N 1
ATOM 6043 C CA . VAL B 1 243 ? -28.125 23 -6.625 1 92.44 243 VAL B CA 1
ATOM 6044 C C . VAL B 1 243 ? -28.906 21.703 -6.41 1 92.44 243 VAL B C 1
ATOM 6046 O O . VAL B 1 243 ? -28.344 20.688 -6.004 1 92.44 243 VAL B O 1
ATOM 6049 N N . SER B 1 244 ? -30.109 21.703 -6.711 1 88.44 244 SER B N 1
ATOM 6050 C CA . SER B 1 244 ? -30.984 20.562 -6.457 1 88.44 244 SER B CA 1
ATOM 6051 C C . SER B 1 244 ? -30.578 19.344 -7.281 1 88.44 244 SER B C 1
ATOM 6053 O O . SER B 1 244 ? -30.875 18.203 -6.918 1 88.44 244 SER B O 1
ATOM 6055 N N . ASP B 1 245 ? -29.812 19.562 -8.312 1 87.12 245 ASP B N 1
ATOM 6056 C CA . ASP B 1 245 ? -29.422 18.469 -9.203 1 87.12 245 ASP B CA 1
ATOM 6057 C C . ASP B 1 245 ? -28.188 17.734 -8.672 1 87.12 245 ASP B C 1
ATOM 6059 O O . ASP B 1 245 ? -27.875 16.641 -9.117 1 87.12 245 ASP B O 1
ATOM 6063 N N . ILE B 1 246 ? -27.578 18.234 -7.648 1 88.5 246 ILE B N 1
ATOM 6064 C CA . ILE B 1 246 ? -26.359 17.656 -7.117 1 88.5 246 ILE B CA 1
ATOM 6065 C C . ILE B 1 246 ? -26.672 16.391 -6.309 1 88.5 246 ILE B C 1
ATOM 6067 O O . ILE B 1 246 ? -25.922 15.422 -6.336 1 88.5 246 ILE B O 1
ATOM 6071 N N . ASP B 1 247 ? -27.797 16.422 -5.562 1 88.12 247 ASP B N 1
ATOM 6072 C CA . ASP B 1 247 ? -28.141 15.352 -4.637 1 88.12 247 ASP B CA 1
ATOM 6073 C C . ASP B 1 247 ? -29.641 15.328 -4.34 1 88.12 247 ASP B C 1
ATOM 6075 O O . ASP B 1 247 ? -30.266 16.375 -4.219 1 88.12 247 ASP B O 1
ATOM 6079 N N . ALA B 1 248 ? -30.156 14.227 -4.105 1 90.44 248 ALA B N 1
ATOM 6080 C CA . ALA B 1 248 ? -31.594 14.047 -3.85 1 90.44 248 ALA B CA 1
ATOM 6081 C C . ALA B 1 248 ? -32 14.719 -2.543 1 90.44 248 ALA B C 1
ATOM 6083 O O . ALA B 1 248 ? -33.125 15.227 -2.424 1 90.44 248 ALA B O 1
ATOM 6084 N N . THR B 1 249 ? -31.156 14.734 -1.658 1 90.94 249 THR B N 1
ATOM 6085 C CA . THR B 1 249 ? -31.453 15.336 -0.365 1 90.94 249 THR B CA 1
ATOM 6086 C C . THR B 1 249 ? -31.703 16.828 -0.512 1 90.94 249 THR B C 1
ATOM 6088 O O . THR B 1 249 ? -32.562 17.406 0.178 1 90.94 249 THR B O 1
ATOM 6091 N N . LEU B 1 250 ? -30.969 17.469 -1.37 1 91.56 250 LEU B N 1
ATOM 6092 C CA . LEU B 1 250 ? -31.125 18.906 -1.594 1 91.56 250 LEU B CA 1
ATOM 6093 C C . LEU B 1 250 ? -32.438 19.203 -2.275 1 91.56 250 LEU B C 1
ATOM 6095 O O . LEU B 1 250 ? -33.094 20.219 -1.981 1 91.56 250 LEU B O 1
ATOM 6099 N N . TRP B 1 251 ? -32.781 18.281 -3.127 1 89.75 251 TRP B N 1
ATOM 6100 C CA . TRP B 1 251 ? -34.094 18.406 -3.783 1 89.75 251 TRP B CA 1
ATOM 6101 C C . TRP B 1 251 ? -35.219 18.328 -2.766 1 89.75 251 TRP B C 1
ATOM 6103 O O . TRP B 1 251 ? -36.156 19.125 -2.795 1 89.75 251 TRP B O 1
ATOM 6113 N N . SER B 1 252 ? -35.156 17.391 -1.898 1 91.62 252 SER B N 1
ATOM 6114 C CA . SER B 1 252 ? -36.156 17.203 -0.854 1 91.62 252 SER B CA 1
ATOM 6115 C C . SER B 1 252 ? -36.219 18.422 0.073 1 91.62 252 SER B C 1
ATOM 6117 O O . SER B 1 252 ? -37.281 18.812 0.523 1 91.62 252 SER B O 1
ATOM 6119 N N . LEU B 1 253 ? -35.062 18.891 0.356 1 90.94 253 LEU B N 1
ATOM 6120 C CA . LEU B 1 253 ? -35 20.047 1.229 1 90.94 253 LEU B CA 1
ATOM 6121 C C . LEU B 1 253 ? -35.656 21.266 0.568 1 90.94 253 LEU B C 1
ATOM 6123 O O . LEU B 1 253 ? -36.312 22.062 1.236 1 90.94 253 LEU B O 1
ATOM 6127 N N . ARG B 1 254 ? -35.438 21.453 -0.69 1 90.38 254 ARG B N 1
ATOM 6128 C CA . ARG B 1 254 ? -36.062 22.531 -1.432 1 90.38 254 ARG B CA 1
ATOM 6129 C C . ARG B 1 254 ? -37.594 22.484 -1.318 1 90.38 254 ARG B C 1
ATOM 6131 O O . ARG B 1 254 ? -38.25 23.5 -1.084 1 90.38 254 ARG B O 1
ATOM 6138 N N . LYS B 1 255 ? -38.094 21.312 -1.48 1 89.25 255 LYS B N 1
ATOM 6139 C CA . LYS B 1 255 ? -39.531 21.109 -1.379 1 89.25 255 LYS B CA 1
ATOM 6140 C C . LYS B 1 255 ? -40.031 21.469 0.017 1 89.25 255 LYS B C 1
ATOM 6142 O O . LYS B 1 255 ? -41.094 22.109 0.161 1 89.25 255 LYS B O 1
ATOM 6147 N N . ALA B 1 256 ? -39.344 21.016 0.969 1 89.19 256 ALA B N 1
ATOM 6148 C CA . ALA B 1 256 ? -39.719 21.297 2.352 1 89.19 256 ALA B CA 1
ATOM 6149 C C . ALA B 1 256 ? -39.75 22.797 2.629 1 89.19 256 ALA B C 1
ATOM 6151 O O . ALA B 1 256 ? -40.625 23.281 3.336 1 89.19 256 ALA B O 1
ATOM 6152 N N . VAL B 1 257 ? -38.75 23.516 2.113 1 89.56 257 VAL B N 1
ATOM 6153 C CA . VAL B 1 257 ? -38.656 24.969 2.324 1 89.56 257 VAL B CA 1
ATOM 6154 C C . VAL B 1 257 ? -39.812 25.672 1.611 1 89.56 257 VAL B C 1
ATOM 6156 O O . VAL B 1 257 ? -40.344 26.641 2.125 1 89.56 257 VAL B O 1
ATOM 6159 N N . TYR B 1 258 ? -40.125 25.172 0.488 1 83.19 258 TYR B N 1
ATOM 6160 C CA . TYR B 1 258 ? -41.219 25.734 -0.275 1 83.19 258 TYR B CA 1
ATOM 6161 C C . TYR B 1 258 ? -42.531 25.609 0.495 1 83.19 258 TYR B C 1
ATOM 6163 O O . TYR B 1 258 ? -43.344 26.531 0.497 1 83.19 258 TYR B O 1
ATOM 6171 N N . ASP B 1 259 ? -42.656 24.562 1.161 1 82.44 259 ASP B N 1
ATOM 6172 C CA . ASP B 1 259 ? -43.906 24.266 1.863 1 82.44 259 ASP B CA 1
ATOM 6173 C C . ASP B 1 259 ? -44.062 25.156 3.096 1 82.44 259 ASP B C 1
ATOM 6175 O O . ASP B 1 259 ? -45.188 25.453 3.52 1 82.44 259 ASP B O 1
ATOM 6179 N N . VAL B 1 260 ? -42.969 25.531 3.688 1 76.5 260 VAL B N 1
ATOM 6180 C CA . VAL B 1 260 ? -43.031 26.297 4.922 1 76.5 260 VAL B CA 1
ATOM 6181 C C . VAL B 1 260 ? -42.938 27.797 4.602 1 76.5 260 VAL B C 1
ATOM 6183 O O . VAL B 1 260 ? -43.375 28.625 5.391 1 76.5 260 VAL B O 1
ATOM 6186 N N . ARG B 1 261 ? -42.375 28.047 3.473 1 72 261 ARG B N 1
ATOM 6187 C CA . ARG B 1 261 ? -42.094 29.438 3.107 1 72 261 ARG B CA 1
ATOM 6188 C C . ARG B 1 261 ? -43.375 30.219 2.938 1 72 261 ARG B C 1
ATOM 6190 O O . ARG B 1 261 ? -44.281 29.781 2.23 1 72 261 ARG B O 1
ATOM 6197 N N . LYS B 1 262 ? -43.406 31.125 3.893 1 62.53 262 LYS B N 1
ATOM 6198 C CA . LYS B 1 262 ? -44.531 32.062 3.725 1 62.53 262 LYS B CA 1
ATOM 6199 C C . LYS B 1 262 ? -44.344 32.938 2.506 1 62.53 262 LYS B C 1
ATOM 6201 O O . LYS B 1 262 ? -43.344 33.656 2.41 1 62.53 262 LYS B O 1
ATOM 6206 N N . ILE B 1 263 ? -45.062 32.812 1.422 1 58.97 263 ILE B N 1
ATOM 6207 C CA . ILE B 1 263 ? -45.031 33.562 0.176 1 58.97 263 ILE B CA 1
ATOM 6208 C C . ILE B 1 263 ? -45.219 35.062 0.472 1 58.97 263 ILE B C 1
ATOM 6210 O O . ILE B 1 263 ? -46.125 35.438 1.211 1 58.97 263 ILE B O 1
ATOM 6214 N N . GLY B 1 264 ? -44.281 35.969 0.057 1 60.84 264 GLY B N 1
ATOM 6215 C CA . GLY B 1 264 ? -44.438 37.406 0.129 1 60.84 264 GLY B CA 1
ATOM 6216 C C . GLY B 1 264 ? -43.594 38.031 1.221 1 60.84 264 GLY B C 1
ATOM 6217 O O . GLY B 1 264 ? -43.469 39.25 1.299 1 60.84 264 GLY B O 1
ATOM 6218 N N . ILE B 1 265 ? -43.125 37.219 2.162 1 64.31 265 ILE B N 1
ATOM 6219 C CA . ILE B 1 265 ? -42.344 37.875 3.203 1 64.31 265 ILE B CA 1
ATOM 6220 C C . ILE B 1 265 ? -40.906 38.031 2.736 1 64.31 265 ILE B C 1
ATOM 6222 O O . ILE B 1 265 ? -40.219 37.031 2.443 1 64.31 265 ILE B O 1
ATOM 6226 N N . PRO B 1 266 ? -40.5 39.25 2.443 1 69.69 266 PRO B N 1
ATOM 6227 C CA . PRO B 1 266 ? -39.125 39.469 2.023 1 69.69 266 PRO B CA 1
ATOM 6228 C C . PRO B 1 266 ? -38.094 39.031 3.078 1 69.69 266 PRO B C 1
ATOM 6230 O O . PRO B 1 266 ? -38.438 39 4.27 1 69.69 266 PRO B O 1
ATOM 6233 N N . ASP B 1 267 ? -37 38.469 2.617 1 72.44 267 ASP B N 1
ATOM 6234 C CA . ASP B 1 267 ? -35.906 38.156 3.52 1 72.44 267 ASP B CA 1
ATOM 6235 C C . ASP B 1 267 ? -35.562 39.344 4.398 1 72.44 267 ASP B C 1
ATOM 6237 O O . ASP B 1 267 ? -35.656 40.5 3.971 1 72.44 267 ASP B O 1
ATOM 6241 N N . PRO B 1 268 ? -35.312 39 5.66 1 68.06 268 PRO B N 1
ATOM 6242 C CA . PRO B 1 268 ? -34.969 40.094 6.555 1 68.06 268 PRO B CA 1
ATOM 6243 C C . PRO B 1 268 ? -33.688 40.812 6.141 1 68.06 268 PRO B C 1
ATOM 6245 O O . PRO B 1 268 ? -32.906 40.281 5.379 1 68.06 268 PRO B O 1
ATOM 6248 N N . THR B 1 269 ? -33.688 42.094 6.301 1 64.5 269 THR B N 1
ATOM 6249 C CA . THR B 1 269 ? -32.438 42.844 6.145 1 64.5 269 THR B CA 1
ATOM 6250 C C . THR B 1 269 ? -31.688 42.906 7.465 1 64.5 269 THR B C 1
ATOM 6252 O O . THR B 1 269 ? -32.281 43.062 8.531 1 64.5 269 THR B O 1
ATOM 6255 N N . PHE B 1 270 ? -30.641 42.281 7.602 1 60.16 270 PHE B N 1
ATOM 6256 C CA . PHE B 1 270 ? -29.828 42.375 8.812 1 60.16 270 PHE B CA 1
ATOM 6257 C C . PHE B 1 270 ? -29.266 43.812 8.961 1 60.16 270 PHE B C 1
ATOM 6259 O O . PHE B 1 270 ? -28.625 44.312 8.039 1 60.16 270 PHE B O 1
ATOM 6266 N N . PRO B 1 271 ? -29.891 44.562 9.922 1 54.84 271 PRO B N 1
ATOM 6267 C CA . PRO B 1 271 ? -29.125 45.812 10.156 1 54.84 271 PRO B CA 1
ATOM 6268 C C . PRO B 1 271 ? -27.703 45.531 10.633 1 54.84 271 PRO B C 1
ATOM 6270 O O . PRO B 1 271 ? -27.5 44.656 11.492 1 54.84 271 PRO B O 1
ATOM 6273 N N . ILE B 1 272 ? -26.766 45.781 9.805 1 53.22 272 ILE B N 1
ATOM 6274 C CA . ILE B 1 272 ? -25.375 45.688 10.25 1 53.22 272 ILE B CA 1
ATOM 6275 C C . ILE B 1 272 ? -25.094 46.75 11.297 1 53.22 272 ILE B C 1
ATOM 6277 O O . ILE B 1 272 ? -25.062 47.938 10.984 1 53.22 272 ILE B O 1
ATOM 6281 N N . THR B 1 273 ? -25.5 46.5 12.523 1 54.84 273 THR B N 1
ATOM 6282 C CA . THR B 1 273 ? -25.047 47.5 13.5 1 54.84 273 THR B CA 1
ATOM 6283 C C . THR B 1 273 ? -23.531 47.469 13.656 1 54.84 273 THR B C 1
ATOM 6285 O O . THR B 1 273 ? -22.953 46.406 13.93 1 54.84 273 THR B O 1
ATOM 6288 N N . PRO B 1 274 ? -23.016 48.562 13.141 1 54.31 274 PRO B N 1
ATOM 6289 C CA . PRO B 1 274 ? -21.562 48.594 13.328 1 54.31 274 PRO B CA 1
ATOM 6290 C C . PRO B 1 274 ? -21.141 48.406 14.781 1 54.31 274 PRO B C 1
ATOM 6292 O O . PRO B 1 274 ? -21.828 48.875 15.695 1 54.31 274 PRO B O 1
ATOM 6295 N N . TRP B 1 275 ? -20.516 47.438 14.945 1 58.78 275 TRP B N 1
ATOM 6296 C CA . TRP B 1 275 ? -19.953 47.344 16.281 1 58.78 275 TRP B CA 1
ATOM 6297 C C . TRP B 1 275 ? -19.172 48.625 16.641 1 58.78 275 TRP B C 1
ATOM 6299 O O . TRP B 1 275 ? -18.422 49.156 15.812 1 58.78 275 TRP B O 1
ATOM 6309 N N . ILE B 1 276 ? -19.641 49.469 17.594 1 54.97 276 ILE B N 1
ATOM 6310 C CA . ILE B 1 276 ? -19.094 50.75 18 1 54.97 276 ILE B CA 1
ATOM 6311 C C . ILE B 1 276 ? -17.562 50.688 17.953 1 54.97 276 ILE B C 1
ATOM 6313 O O . ILE B 1 276 ? -16.922 51.656 17.531 1 54.97 276 ILE B O 1
ATOM 6317 N N . ASP B 1 277 ? -17.031 49.562 18.266 1 61.22 277 ASP B N 1
ATOM 6318 C CA . ASP B 1 277 ? -15.578 49.469 18.422 1 61.22 277 ASP B CA 1
ATOM 6319 C C . ASP B 1 277 ? -14.883 49.406 17.078 1 61.22 277 ASP B C 1
ATOM 6321 O O . ASP B 1 277 ? -13.656 49.469 17 1 61.22 277 ASP B O 1
ATOM 6325 N N . VAL B 1 278 ? -15.625 49.531 16.078 1 63.62 278 VAL B N 1
ATOM 6326 C CA . VAL B 1 278 ? -15.133 49.375 14.711 1 63.62 278 VAL B CA 1
ATOM 6327 C C . VAL B 1 278 ? -14.539 50.688 14.211 1 63.62 278 VAL B C 1
ATOM 6329 O O . VAL B 1 278 ? -13.516 50.688 13.523 1 63.62 278 VAL B O 1
ATOM 6332 N N . ALA B 1 279 ? -15.109 51.75 14.727 1 72.81 279 ALA B N 1
ATOM 6333 C CA . ALA B 1 279 ? -14.68 53 14.156 1 72.81 279 ALA B CA 1
ATOM 6334 C C . ALA B 1 279 ? -13.266 53.375 14.609 1 72.81 279 ALA B C 1
ATOM 6336 O O . ALA B 1 279 ? -12.477 53.938 13.844 1 72.81 279 ALA B O 1
ATOM 6337 N N . GLY B 1 280 ? -12.969 53 15.766 1 79.88 280 GLY B N 1
ATOM 6338 C CA . GLY B 1 280 ? -11.648 53.312 16.281 1 79.88 280 GLY B CA 1
ATOM 6339 C C . GLY B 1 280 ? -10.539 52.5 15.602 1 79.88 280 GLY B C 1
ATOM 6340 O O . GLY B 1 280 ? -9.547 53.094 15.156 1 79.88 280 GLY B O 1
ATOM 6341 N N . CYS B 1 281 ? -10.859 51.281 15.375 1 87 281 CYS B N 1
ATOM 6342 C CA . CYS B 1 281 ? -9.82 50.438 14.812 1 87 281 CYS B CA 1
ATOM 6343 C C . CYS B 1 281 ? -9.695 50.625 13.312 1 87 281 CYS B C 1
ATOM 6345 O O . CYS B 1 281 ? -8.656 50.344 12.719 1 87 281 CYS B O 1
ATOM 6347 N N . GLN B 1 282 ? -10.695 51.188 12.656 1 79.56 282 GLN B N 1
ATOM 6348 C CA . GLN B 1 282 ? -10.688 51.406 11.219 1 79.56 282 GLN B CA 1
ATOM 6349 C C . GLN B 1 282 ? -10.156 52.812 10.867 1 79.56 282 GLN B C 1
ATOM 6351 O O . GLN B 1 282 ? -10.125 53.188 9.695 1 79.56 282 GLN B O 1
ATOM 6356 N N . ARG B 1 283 ? -9.641 53.406 11.734 1 65.88 283 ARG B N 1
ATOM 6357 C CA . ARG B 1 283 ? -9.086 54.75 11.523 1 65.88 283 ARG B CA 1
ATOM 6358 C C . ARG B 1 283 ? -10.148 55.719 11.047 1 65.88 283 ARG B C 1
ATOM 6360 O O . ARG B 1 283 ? -9.891 56.562 10.172 1 65.88 283 ARG B O 1
ATOM 6367 N N . VAL B 1 284 ? -11.367 55.5 11.32 1 60.56 284 VAL B N 1
ATOM 6368 C CA . VAL B 1 284 ? -12.398 56.406 10.789 1 60.56 284 VAL B CA 1
ATOM 6369 C C . VAL B 1 284 ? -12.453 57.688 11.617 1 60.56 284 VAL B C 1
ATOM 6371 O O . VAL B 1 284 ? -13.008 58.688 11.172 1 60.56 284 VAL B O 1
ATOM 6374 N N . TRP B 1 285 ? -11.852 57.594 12.742 1 59.69 285 TRP B N 1
ATOM 6375 C CA . TRP B 1 285 ? -11.953 58.812 13.547 1 59.69 285 TRP B CA 1
ATOM 6376 C C . TRP B 1 285 ? -10.922 59.844 13.102 1 59.69 285 TRP B C 1
ATOM 6378 O O . TRP B 1 285 ? -9.781 59.5 12.797 1 59.69 285 TRP B O 1
ATOM 6388 N N . PRO B 1 286 ? -11.469 60.969 12.609 1 52.03 286 PRO B N 1
ATOM 6389 C CA . PRO B 1 286 ? -10.508 62.031 12.281 1 52.03 286 PRO B CA 1
ATOM 6390 C C . PRO B 1 286 ? -9.438 62.188 13.359 1 52.03 286 PRO B C 1
ATOM 6392 O O . PRO B 1 286 ? -9.75 62.188 14.547 1 52.03 286 PRO B O 1
ATOM 6395 N N . THR B 1 287 ? -8.414 61.469 13.203 1 52.19 287 THR B N 1
ATOM 6396 C CA . THR B 1 287 ? -7.367 61.906 14.125 1 52.19 287 THR B CA 1
ATOM 6397 C C . THR B 1 287 ? -7.309 63.438 14.188 1 52.19 287 THR B C 1
ATOM 6399 O O . THR B 1 287 ? -7.129 64.062 13.164 1 52.19 287 THR B O 1
ATOM 6402 N N . ARG B 1 288 ? -8.227 63.906 14.688 1 49.84 288 ARG B N 1
ATOM 6403 C CA . ARG B 1 288 ? -8.156 65.375 14.781 1 49.84 288 ARG B CA 1
ATOM 6404 C C . ARG B 1 288 ? -6.711 65.875 14.727 1 49.84 288 ARG B C 1
ATOM 6406 O O . ARG B 1 288 ? -5.836 65.25 15.367 1 49.84 288 ARG B O 1
ATOM 6413 N N . GLN B 1 289 ? -6.359 66.5 13.594 1 45.06 289 GLN B N 1
ATOM 6414 C CA . GLN B 1 289 ? -5.234 67.312 13.133 1 45.06 289 GLN B CA 1
ATOM 6415 C C . GLN B 1 289 ? -4.363 67.75 14.297 1 45.06 289 GLN B C 1
ATOM 6417 O O . GLN B 1 289 ? -4.766 67.625 15.461 1 45.06 289 GLN B O 1
ATOM 6422 N N . HIS B 1 290 ? -3.746 68.812 14.055 1 44.59 290 HIS B N 1
ATOM 6423 C CA . HIS B 1 290 ? -2.68 69.562 14.656 1 44.59 290 HIS B CA 1
ATOM 6424 C C . HIS B 1 290 ? -2.949 69.812 16.141 1 44.59 290 HIS B C 1
ATOM 6426 O O . HIS B 1 290 ? -2.271 70.625 16.766 1 44.59 290 HIS B O 1
ATOM 6432 N N . GLN B 1 291 ? -3.283 69.125 17.156 1 56.31 291 GLN B N 1
ATOM 6433 C CA . GLN B 1 291 ? -2.867 70.312 17.906 1 56.31 291 GLN B CA 1
ATOM 6434 C C . GLN B 1 291 ? -1.351 70.5 17.875 1 56.31 291 GLN B C 1
ATOM 6436 O O . GLN B 1 291 ? -0.646 69.688 17.25 1 56.31 291 GLN B O 1
ATOM 6441 N N . SER B 1 292 ? -0.508 71.375 18.438 1 67.12 292 SER B N 1
ATOM 6442 C CA . SER B 1 292 ? 0.809 72 18.469 1 67.12 292 SER B CA 1
ATOM 6443 C C . SER B 1 292 ? 1.902 71 18.75 1 67.12 292 SER B C 1
ATOM 6445 O O . SER B 1 292 ? 1.688 70.062 19.516 1 67.12 292 SER B O 1
ATOM 6447 N N . CYS B 1 293 ? 2.633 70.562 17.5 1 72.56 293 CYS B N 1
ATOM 6448 C CA . CYS B 1 293 ? 3.906 69.875 17.781 1 72.56 293 CYS B CA 1
ATOM 6449 C C . CYS B 1 293 ? 4.941 70.875 18.281 1 72.56 293 CYS B C 1
ATOM 6451 O O . CYS B 1 293 ? 5.098 71.938 17.688 1 72.56 293 CYS B O 1
ATOM 6453 N N . HIS B 1 294 ? 5.188 70.688 19.469 1 74.88 294 HIS B N 1
ATOM 6454 C CA . HIS B 1 294 ? 6.223 71.562 20 1 74.88 294 HIS B CA 1
ATOM 6455 C C . HIS B 1 294 ? 7.289 70.812 20.75 1 74.88 294 HIS B C 1
ATOM 6457 O O . HIS B 1 294 ? 7.129 69.562 20.984 1 74.88 294 HIS B O 1
ATOM 6463 N N . TYR B 1 295 ? 8.375 71.312 20.828 1 73.75 295 TYR B N 1
ATOM 6464 C CA . TYR B 1 295 ? 9.414 70.75 21.672 1 73.75 295 TYR B CA 1
ATOM 6465 C C . TYR B 1 295 ? 9.211 71.125 23.125 1 73.75 295 TYR B C 1
ATOM 6467 O O . TYR B 1 295 ? 9.141 72.312 23.438 1 73.75 295 TYR B O 1
ATOM 6475 N N . GLU B 1 296 ? 8.914 70.188 23.906 1 74.06 296 GLU B N 1
ATOM 6476 C CA . GLU B 1 296 ? 8.758 70.438 25.328 1 74.06 296 GLU B CA 1
ATOM 6477 C C . GLU B 1 296 ? 10.094 70.75 25.984 1 74.06 296 GLU B C 1
ATOM 6479 O O . GLU B 1 296 ? 10.984 69.875 26.031 1 74.06 296 GLU B O 1
ATOM 6484 N N . LYS B 1 297 ? 10.203 71.938 26.484 1 70.62 297 LYS B N 1
ATOM 6485 C CA . LYS B 1 297 ? 11.469 72.375 27.062 1 70.62 297 LYS B CA 1
ATOM 6486 C C . LYS B 1 297 ? 11.312 72.688 28.547 1 70.62 297 LYS B C 1
ATOM 6488 O O . LYS B 1 297 ? 12.305 72.875 29.266 1 70.62 297 LYS B O 1
ATOM 6493 N N . ASN B 1 298 ? 10.062 72.688 29.062 1 65.88 298 ASN B N 1
ATOM 6494 C CA . ASN B 1 298 ? 9.844 73.375 30.328 1 65.88 298 ASN B CA 1
ATOM 6495 C C . ASN B 1 298 ? 9.562 72.375 31.453 1 65.88 298 ASN B C 1
ATOM 6497 O O . ASN B 1 298 ? 9.547 72.75 32.625 1 65.88 298 ASN B O 1
ATOM 6501 N N . THR B 1 299 ? 9.391 71.188 31.141 1 70 299 THR B N 1
ATOM 6502 C CA . THR B 1 299 ? 8.961 70.25 32.188 1 70 299 THR B CA 1
ATOM 6503 C C . THR B 1 299 ? 10.086 70 33.156 1 70 299 THR B C 1
ATOM 6505 O O . THR B 1 299 ? 9.844 69.75 34.344 1 70 299 THR B O 1
ATOM 6508 N N . SER B 1 300 ? 11.266 69.938 32.562 1 66.5 300 SER B N 1
ATOM 6509 C CA . SER B 1 300 ? 12.453 69.75 33.406 1 66.5 300 SER B CA 1
ATOM 6510 C C . SER B 1 300 ? 13.617 70.625 32.875 1 66.5 300 SER B C 1
ATOM 6512 O O . SER B 1 300 ? 13.586 71.125 31.766 1 66.5 300 SER B O 1
ATOM 6514 N N . ASP B 1 301 ? 14.523 70.75 33.812 1 64.88 301 ASP B N 1
ATOM 6515 C CA . ASP B 1 301 ? 15.703 71.5 33.438 1 64.88 301 ASP B CA 1
ATOM 6516 C C . ASP B 1 301 ? 16.469 70.812 32.312 1 64.88 301 ASP B C 1
ATOM 6518 O O . ASP B 1 301 ? 17.031 71.5 31.453 1 64.88 301 ASP B O 1
ATOM 6522 N N . PHE B 1 302 ? 16.328 69.625 32.344 1 67.06 302 PHE B N 1
ATOM 6523 C CA . PHE B 1 302 ? 17.078 68.875 31.344 1 67.06 302 PHE B CA 1
ATOM 6524 C C . PHE B 1 302 ? 16.5 69.125 29.953 1 67.06 302 PHE B C 1
ATOM 6526 O O . PHE B 1 302 ? 17.234 69.188 28.969 1 67.06 302 PHE B O 1
ATOM 6533 N N . LEU B 1 303 ? 15.297 69.375 29.828 1 76.12 303 LEU B N 1
ATOM 6534 C CA . LEU B 1 303 ? 14.617 69.5 28.547 1 76.12 303 LEU B CA 1
ATOM 6535 C C . LEU B 1 303 ? 14.984 70.812 27.859 1 76.12 303 LEU B C 1
ATOM 6537 O O . LEU B 1 303 ? 14.766 71 26.656 1 76.12 303 LEU B O 1
ATOM 6541 N N . ARG B 1 304 ? 15.523 71.562 28.672 1 68.19 304 ARG B N 1
ATOM 6542 C CA . ARG B 1 304 ? 16 72.812 28.078 1 68.19 304 ARG B CA 1
ATOM 6543 C C . ARG B 1 304 ? 17.188 72.562 27.156 1 68.19 304 ARG B C 1
ATOM 6545 O O . ARG B 1 304 ? 17.375 73.25 26.156 1 68.19 304 ARG B O 1
ATOM 6552 N N . ILE B 1 305 ? 17.844 71.562 27.531 1 59.25 305 ILE B N 1
ATOM 6553 C CA . ILE B 1 305 ? 19.016 71.25 26.734 1 59.25 305 ILE B CA 1
ATOM 6554 C C . ILE B 1 305 ? 18.641 70.188 25.688 1 59.25 305 ILE B C 1
ATOM 6556 O O . ILE B 1 305 ? 19.109 70.25 24.547 1 59.25 305 ILE B O 1
ATOM 6560 N N . ALA B 1 306 ? 17.781 69.375 26 1 69.31 306 ALA B N 1
ATOM 6561 C CA . ALA B 1 306 ? 17.391 68.25 25.094 1 69.31 306 ALA B CA 1
ATOM 6562 C C . ALA B 1 306 ? 15.867 68.125 25.031 1 69.31 306 ALA B C 1
ATOM 6564 O O . ALA B 1 306 ? 15.297 67.25 25.641 1 69.31 306 ALA B O 1
ATOM 6565 N N . PRO B 1 307 ? 15.367 68.938 24.219 1 77.38 307 PRO B N 1
ATOM 6566 C CA . PRO B 1 307 ? 13.906 68.938 24.156 1 77.38 307 PRO B CA 1
ATOM 6567 C C . PRO B 1 307 ? 13.344 67.688 23.5 1 77.38 307 PRO B C 1
ATOM 6569 O O . PRO B 1 307 ? 13.992 67.125 22.641 1 77.38 307 PRO B O 1
ATOM 6572 N N . LEU B 1 308 ? 12.266 67.312 24.031 1 87.19 308 LEU B N 1
ATOM 6573 C CA . LEU B 1 308 ? 11.57 66.125 23.469 1 87.19 308 LEU B CA 1
ATOM 6574 C C . LEU B 1 308 ? 10.438 66.562 22.547 1 87.19 308 LEU B C 1
ATOM 6576 O O . LEU B 1 308 ? 9.711 67.5 22.844 1 87.19 308 LEU B O 1
ATOM 6580 N N . LYS B 1 309 ? 10.422 66 21.391 1 87.31 309 LYS B N 1
ATOM 6581 C CA . LYS B 1 309 ? 9.336 66.312 20.453 1 87.31 309 LYS B CA 1
ATOM 6582 C C . LYS B 1 309 ? 8.016 65.688 20.969 1 87.31 309 LYS B C 1
ATOM 6584 O O . LYS B 1 309 ? 7.922 64.5 21.281 1 87.31 309 LYS B O 1
ATOM 6589 N N . VAL B 1 310 ? 7.031 66.625 21.156 1 90.12 310 VAL B N 1
ATOM 6590 C CA . VAL B 1 310 ? 5.75 66.188 21.719 1 90.12 310 VAL B CA 1
ATOM 6591 C C . VAL B 1 310 ? 4.609 66.688 20.844 1 90.12 310 VAL B C 1
ATOM 6593 O O . VAL B 1 310 ? 4.672 67.812 20.328 1 90.12 310 VAL B O 1
ATOM 6596 N N . GLU B 1 311 ? 3.711 65.812 20.609 1 88.69 311 GLU B N 1
ATOM 6597 C CA . GLU B 1 311 ? 2.471 66.188 19.906 1 88.69 311 GLU B CA 1
ATOM 6598 C C . GLU B 1 311 ? 1.273 66.125 20.859 1 88.69 311 GLU B C 1
ATOM 6600 O O . GLU B 1 311 ? 1.068 65.062 21.516 1 88.69 311 GLU B O 1
ATOM 6605 N N . THR B 1 312 ? 0.511 67.188 20.938 1 88.69 312 THR B N 1
ATOM 6606 C CA . THR B 1 312 ? -0.713 67.188 21.734 1 88.69 312 THR B CA 1
ATOM 6607 C C . THR B 1 312 ? -1.862 66.562 20.922 1 88.69 312 THR B C 1
ATOM 6609 O O . THR B 1 312 ? -2.283 67.125 19.922 1 88.69 312 THR B O 1
ATOM 6612 N N . LEU B 1 313 ? -2.336 65.5 21.297 1 88.38 313 LEU B N 1
ATOM 6613 C CA . LEU B 1 313 ? -3.396 64.75 20.562 1 88.38 313 LEU B CA 1
ATOM 6614 C C . LEU B 1 313 ? -4.77 65.188 21.062 1 88.38 313 LEU B C 1
ATOM 6616 O O . LEU B 1 313 ? -5.738 65.188 20.297 1 88.38 313 LEU B O 1
ATOM 6620 N N . SER B 1 314 ? -4.809 65.438 22.312 1 85.38 314 SER B N 1
ATOM 6621 C CA . SER B 1 314 ? -6.027 65.938 22.969 1 85.38 314 SER B CA 1
ATOM 6622 C C . SER B 1 314 ? -5.707 66.812 24.156 1 85.38 314 SER B C 1
ATOM 6624 O O . SER B 1 314 ? -4.75 66.625 24.891 1 85.38 314 SER B O 1
ATOM 6626 N N . VAL B 1 315 ? -6.555 67.875 24.422 1 81.81 315 VAL B N 1
ATOM 6627 C CA . VAL B 1 315 ? -6.332 68.812 25.531 1 81.81 315 VAL B CA 1
ATOM 6628 C C . VAL B 1 315 ? -7.18 68.375 26.734 1 81.81 315 VAL B C 1
ATOM 6630 O O . VAL B 1 315 ? -6.719 68.438 27.875 1 81.81 315 VAL B O 1
ATOM 6633 N N . LYS B 1 316 ? -8.406 67.938 26.453 1 79.25 316 LYS B N 1
ATOM 6634 C CA . LYS B 1 316 ? -9.289 67.438 27.5 1 79.25 316 LYS B CA 1
ATOM 6635 C C . LYS B 1 316 ? -9.953 66.125 27.047 1 79.25 316 LYS B C 1
ATOM 6637 O O . LYS B 1 316 ? -10.969 66.188 26.359 1 79.25 316 LYS B O 1
ATOM 6642 N N . PRO B 1 317 ? -9.508 65.188 27.422 1 84.19 317 PRO B N 1
ATOM 6643 C CA . PRO B 1 317 ? -8.406 64.875 28.328 1 84.19 317 PRO B CA 1
ATOM 6644 C C . PRO B 1 317 ? -7.039 65.188 27.719 1 84.19 317 PRO B C 1
ATOM 6646 O O . PRO B 1 317 ? -6.902 65.188 26.484 1 84.19 317 PRO B O 1
ATOM 6649 N N . HIS B 1 318 ? -6.125 65.375 28.641 1 84.88 318 HIS B N 1
ATOM 6650 C CA . HIS B 1 318 ? -4.781 65.688 28.172 1 84.88 318 HIS B CA 1
ATOM 6651 C C . HIS B 1 318 ? -4.07 64.438 27.703 1 84.88 318 HIS B C 1
ATOM 6653 O O . HIS B 1 318 ? -3.742 63.562 28.531 1 84.88 318 HIS B O 1
ATOM 6659 N N . ILE B 1 319 ? -3.85 64.25 26.391 1 90.81 319 ILE B N 1
ATOM 6660 C CA . ILE B 1 319 ? -3.164 63.125 25.781 1 90.81 319 ILE B CA 1
ATOM 6661 C C . ILE B 1 319 ? -2.086 63.625 24.812 1 90.81 319 ILE B C 1
ATOM 6663 O O . ILE B 1 319 ? -2.373 64.438 23.906 1 90.81 319 ILE B O 1
ATOM 6667 N N . VAL B 1 320 ? -0.89 63.219 25.047 1 92.06 320 VAL B N 1
ATOM 6668 C CA . VAL B 1 320 ? 0.207 63.688 24.203 1 92.06 320 VAL B CA 1
ATOM 6669 C C . VAL B 1 320 ? 1.019 62.5 23.703 1 92.06 320 VAL B C 1
ATOM 6671 O O . VAL B 1 320 ? 1.017 61.438 24.328 1 92.06 320 VAL B O 1
ATOM 6674 N N . LEU B 1 321 ? 1.672 62.656 22.562 1 93.25 321 LEU B N 1
ATOM 6675 C CA . LEU B 1 321 ? 2.545 61.656 21.953 1 93.25 321 LEU B CA 1
ATOM 6676 C C . LEU B 1 321 ? 3.977 62.188 21.859 1 93.25 321 LEU B C 1
ATOM 6678 O O . LEU B 1 321 ? 4.234 63.188 21.188 1 93.25 321 LEU B O 1
ATOM 6682 N N . TYR B 1 322 ? 4.848 61.562 22.609 1 93.81 322 TYR B N 1
ATOM 6683 C CA . TYR B 1 322 ? 6.27 61.875 22.531 1 93.81 322 TYR B CA 1
ATOM 6684 C C . TYR B 1 322 ? 6.953 61.031 21.453 1 93.81 322 TYR B C 1
ATOM 6686 O O . TYR B 1 322 ? 6.625 59.875 21.297 1 93.81 322 TYR B O 1
ATOM 6694 N N . HIS B 1 323 ? 7.914 61.656 20.766 1 92.88 323 HIS B N 1
ATOM 6695 C CA . HIS B 1 323 ? 8.641 60.938 19.719 1 92.88 323 HIS B CA 1
ATOM 6696 C C . HIS B 1 323 ? 10.086 60.688 20.125 1 92.88 323 HIS B C 1
ATOM 6698 O O . HIS B 1 323 ? 10.711 61.562 20.75 1 92.88 323 HIS B O 1
ATOM 6704 N N . ASP B 1 324 ? 10.625 59.5 19.844 1 93.5 324 ASP B N 1
ATOM 6705 C CA . ASP B 1 324 ? 12.031 59.125 20.016 1 93.5 324 ASP B CA 1
ATOM 6706 C C . ASP B 1 324 ? 12.438 59.219 21.484 1 93.5 324 ASP B C 1
ATOM 6708 O O . ASP B 1 324 ? 13.438 59.844 21.812 1 93.5 324 ASP B O 1
ATOM 6712 N N . VAL B 1 325 ? 11.633 58.531 22.266 1 95.88 325 VAL B N 1
ATOM 6713 C CA . VAL B 1 325 ? 11.883 58.656 23.703 1 95.88 325 VAL B CA 1
ATOM 6714 C C . VAL B 1 325 ? 12.289 57.312 24.297 1 95.88 325 VAL B C 1
ATOM 6716 O O . VAL B 1 325 ? 12.586 57.219 25.484 1 95.88 325 VAL B O 1
ATOM 6719 N N . ILE B 1 326 ? 12.297 56.281 23.516 1 96.5 326 ILE B N 1
ATOM 6720 C CA . ILE B 1 326 ? 12.875 55 23.906 1 96.5 326 ILE B CA 1
ATOM 6721 C C . ILE B 1 326 ? 13.742 54.438 22.766 1 96.5 326 ILE B C 1
ATOM 6723 O O . ILE B 1 326 ? 13.367 54.562 21.594 1 96.5 326 ILE B O 1
ATOM 6727 N N . TYR B 1 327 ? 14.875 53.875 23.094 1 95.94 327 TYR B N 1
ATOM 6728 C CA . TYR B 1 327 ? 15.875 53.562 22.078 1 95.94 327 TYR B CA 1
ATOM 6729 C C . TYR B 1 327 ? 16.016 52.062 21.922 1 95.94 327 TYR B C 1
ATOM 6731 O O . TYR B 1 327 ? 15.562 51.281 22.781 1 95.94 327 TYR B O 1
ATOM 6739 N N . ASP B 1 328 ? 16.703 51.656 20.828 1 96.56 328 ASP B N 1
ATOM 6740 C CA . ASP B 1 328 ? 16.812 50.25 20.453 1 96.56 328 ASP B CA 1
ATOM 6741 C C . ASP B 1 328 ? 17.469 49.438 21.547 1 96.56 328 ASP B C 1
ATOM 6743 O O . ASP B 1 328 ? 17.062 48.312 21.844 1 96.56 328 ASP B O 1
ATOM 6747 N N . SER B 1 329 ? 18.484 49.969 22.109 1 96.19 329 SER B N 1
ATOM 6748 C CA . SER B 1 329 ? 19.188 49.25 23.156 1 96.19 329 SER B CA 1
ATOM 6749 C C . SER B 1 329 ? 18.297 49.031 24.375 1 96.19 329 SER B C 1
ATOM 6751 O O . SER B 1 329 ? 18.344 47.938 24.984 1 96.19 329 SER B O 1
ATOM 6753 N N . GLU B 1 330 ? 17.469 50.031 24.734 1 95.81 330 GLU B N 1
ATOM 6754 C CA . GLU B 1 330 ? 16.562 49.906 25.859 1 95.81 330 GLU B CA 1
ATOM 6755 C C . GLU B 1 330 ? 15.445 48.906 25.562 1 95.81 330 GLU B C 1
ATOM 6757 O O . GLU B 1 330 ? 15.07 48.094 26.406 1 95.81 330 GLU B O 1
ATOM 6762 N N . ILE B 1 331 ? 14.977 48.969 24.328 1 97 331 ILE B N 1
ATOM 6763 C CA . ILE B 1 331 ? 13.922 48.062 23.875 1 97 331 ILE B CA 1
ATOM 6764 C C . ILE B 1 331 ? 14.414 46.594 23.938 1 97 331 ILE B C 1
ATOM 6766 O O . ILE B 1 331 ? 13.742 45.75 24.5 1 97 331 ILE B O 1
ATOM 6770 N N . SER B 1 332 ? 15.602 46.375 23.422 1 95.56 332 SER B N 1
ATOM 6771 C CA . SER B 1 332 ? 16.188 45.031 23.406 1 95.56 332 SER B CA 1
ATOM 6772 C C . SER B 1 332 ? 16.375 44.5 24.828 1 95.56 332 SER B C 1
ATOM 6774 O O . SER B 1 332 ? 16.094 43.344 25.109 1 95.56 332 SER B O 1
ATOM 6776 N N . LYS B 1 333 ? 16.812 45.375 25.625 1 94.25 333 LYS B N 1
ATOM 6777 C CA . LYS B 1 333 ? 17.047 45 27.016 1 94.25 333 LYS B CA 1
ATOM 6778 C C . LYS B 1 333 ? 15.758 44.562 27.703 1 94.25 333 LYS B C 1
ATOM 6780 O O . LYS B 1 333 ? 15.688 43.531 28.328 1 94.25 333 LYS B O 1
ATOM 6785 N N . VAL B 1 334 ? 14.742 45.375 27.594 1 93.94 334 VAL B N 1
ATOM 6786 C CA . VAL B 1 334 ? 13.469 45.125 28.266 1 93.94 334 VAL B CA 1
ATOM 6787 C C . VAL B 1 334 ? 12.82 43.875 27.719 1 93.94 334 VAL B C 1
ATOM 6789 O O . VAL B 1 334 ? 12.281 43.062 28.484 1 93.94 334 VAL B O 1
ATOM 6792 N N . LYS B 1 335 ? 12.828 43.656 26.422 1 92.88 335 LYS B N 1
ATOM 6793 C CA . LYS B 1 335 ? 12.25 42.469 25.797 1 92.88 335 LYS B CA 1
ATOM 6794 C C . LYS B 1 335 ? 12.953 41.188 26.281 1 92.88 335 LYS B C 1
ATOM 6796 O O . LYS B 1 335 ? 12.289 40.219 26.641 1 92.88 335 LYS B O 1
ATOM 6801 N N . ASN B 1 336 ? 14.281 41.25 26.328 1 92.31 336 ASN B N 1
ATOM 6802 C CA . ASN B 1 336 ? 15.055 40.062 26.719 1 92.31 336 ASN B CA 1
ATOM 6803 C C . ASN B 1 336 ? 14.781 39.656 28.156 1 92.31 336 ASN B C 1
ATOM 6805 O O . ASN B 1 336 ? 14.664 38.469 28.469 1 92.31 336 ASN B O 1
ATOM 6809 N N . ILE B 1 337 ? 14.641 40.625 28.953 1 92.06 337 ILE B N 1
ATOM 6810 C CA . ILE B 1 337 ? 14.414 40.375 30.375 1 92.06 337 ILE B CA 1
ATOM 6811 C C . ILE B 1 337 ? 13.016 39.812 30.578 1 92.06 337 ILE B C 1
ATOM 6813 O O . ILE B 1 337 ? 12.797 39 31.484 1 92.06 337 ILE B O 1
ATOM 6817 N N . SER B 1 338 ? 12.164 40.125 29.75 1 91 338 SER B N 1
ATOM 6818 C CA . SER B 1 338 ? 10.758 39.812 29.969 1 91 338 SER B CA 1
ATOM 6819 C C . SER B 1 338 ? 10.398 38.438 29.375 1 91 338 SER B C 1
ATOM 6821 O O . SER B 1 338 ? 9.398 37.844 29.766 1 91 338 SER B O 1
ATOM 6823 N N . LEU B 1 339 ? 11.109 37.969 28.438 1 86.94 339 LEU B N 1
ATOM 6824 C CA . LEU B 1 339 ? 10.766 36.812 27.609 1 86.94 339 LEU B CA 1
ATOM 6825 C C . LEU B 1 339 ? 10.438 35.594 28.484 1 86.94 339 LEU B C 1
ATOM 6827 O O . LEU B 1 339 ? 9.406 34.938 28.297 1 86.94 339 LEU B O 1
ATOM 6831 N N . PRO B 1 340 ? 11.195 35.312 29.531 1 85.69 340 PRO B N 1
ATOM 6832 C CA . PRO B 1 340 ? 10.914 34.125 30.328 1 85.69 340 PRO B CA 1
ATOM 6833 C C . PRO B 1 340 ? 9.664 34.25 31.188 1 85.69 340 PRO B C 1
ATOM 6835 O O . PRO B 1 340 ? 9.055 33.25 31.578 1 85.69 340 PRO B O 1
ATOM 6838 N N . SER B 1 341 ? 9.266 35.469 31.453 1 88.19 341 SER B N 1
ATOM 6839 C CA . SER B 1 341 ? 8.188 35.688 32.406 1 88.19 341 SER B CA 1
ATOM 6840 C C . SER B 1 341 ? 6.883 36.062 31.703 1 88.19 341 SER B C 1
ATOM 6842 O O . SER B 1 341 ? 5.863 36.312 32.344 1 88.19 341 SER B O 1
ATOM 6844 N N . LEU B 1 342 ? 6.957 36.125 30.438 1 87.06 342 LEU B N 1
ATOM 6845 C CA . LEU B 1 342 ? 5.746 36.469 29.703 1 87.06 342 LEU B CA 1
ATOM 6846 C C . LEU B 1 342 ? 4.664 35.406 29.906 1 87.06 342 LEU B C 1
ATOM 6848 O O . LEU B 1 342 ? 4.906 34.219 29.719 1 87.06 342 LEU B O 1
ATOM 6852 N N . ARG B 1 343 ? 3.496 35.875 30.359 1 83.31 343 ARG B N 1
ATOM 6853 C CA . ARG B 1 343 ? 2.375 34.969 30.578 1 83.31 343 ARG B CA 1
ATOM 6854 C C . ARG B 1 343 ? 1.062 35.594 30.125 1 83.31 343 ARG B C 1
ATOM 6856 O O . ARG B 1 343 ? 0.922 36.812 30.141 1 83.31 343 ARG B O 1
ATOM 6863 N N . SER B 1 344 ? 0.185 34.688 29.75 1 79.12 344 SER B N 1
ATOM 6864 C CA . SER B 1 344 ? -1.153 35.188 29.422 1 79.12 344 SER B CA 1
ATOM 6865 C C . SER B 1 344 ? -1.892 35.625 30.688 1 79.12 344 SER B C 1
ATOM 6867 O O . SER B 1 344 ? -1.724 35.031 31.75 1 79.12 344 SER B O 1
ATOM 6869 N N . PRO B 1 345 ? -2.482 36.75 30.547 1 72.06 345 PRO B N 1
ATOM 6870 C CA . PRO B 1 345 ? -3.27 37.156 31.703 1 72.06 345 PRO B CA 1
ATOM 6871 C C . PRO B 1 345 ? -4.27 36.094 32.156 1 72.06 345 PRO B C 1
ATOM 6873 O O . PRO B 1 345 ? -4.691 35.25 31.344 1 72.06 345 PRO B O 1
ATOM 6876 N N . SER B 1 346 ? -4.184 35.781 33.562 1 55.91 346 SER B N 1
ATOM 6877 C CA . SER B 1 346 ? -5.152 34.812 34.062 1 55.91 346 SER B CA 1
ATOM 6878 C C . SER B 1 346 ? -6.523 35.031 33.438 1 55.91 346 SER B C 1
ATOM 6880 O O . SER B 1 346 ? -6.938 36.156 33.188 1 55.91 346 SER B O 1
ATOM 6882 N N . ARG B 1 347 ? -6.941 33.969 32.656 1 47.66 347 ARG B N 1
ATOM 6883 C CA . ARG B 1 347 ? -8.266 34.031 32.062 1 47.66 347 ARG B CA 1
ATOM 6884 C C . ARG B 1 347 ? -9.305 34.531 33.031 1 47.66 347 ARG B C 1
ATOM 6886 O O . ARG B 1 347 ? -9.758 33.812 33.906 1 47.66 347 ARG B O 1
ATOM 6893 N N . ILE B 1 348 ? -9.117 35.5 33.75 1 37.31 348 ILE B N 1
ATOM 6894 C CA . ILE B 1 348 ? -10.344 35.906 34.438 1 37.31 348 ILE B CA 1
ATOM 6895 C C . ILE B 1 348 ? -11.547 35.625 33.531 1 37.31 348 ILE B C 1
ATOM 6897 O O . ILE B 1 348 ? -11.461 35.812 32.312 1 37.31 348 ILE B O 1
ATOM 6901 N N . LEU B 1 349 ? -12.555 35 34.031 1 36.19 349 LEU B N 1
ATOM 6902 C CA . LEU B 1 349 ? -13.805 34.656 33.375 1 36.19 349 LEU B CA 1
ATOM 6903 C C . LEU B 1 349 ? -14.086 35.594 32.188 1 36.19 349 LEU B C 1
ATOM 6905 O O . LEU B 1 349 ? -14.734 35.188 31.234 1 36.19 349 LEU B O 1
ATOM 6909 N N . ARG B 1 350 ? -14.094 36.875 32.5 1 40.12 350 ARG B N 1
ATOM 6910 C CA . ARG B 1 350 ? -14.609 37.844 31.562 1 40.12 350 ARG B CA 1
ATOM 6911 C C . ARG B 1 350 ? -13.484 38.438 30.719 1 40.12 350 ARG B C 1
ATOM 6913 O O . ARG B 1 350 ? -13.641 39.5 30.109 1 40.12 350 ARG B O 1
ATOM 6920 N N . ALA B 1 351 ? -12.211 37.875 30.953 1 50.81 351 ALA B N 1
ATOM 6921 C CA . ALA B 1 351 ? -11.203 38.688 30.281 1 50.81 351 ALA B CA 1
ATOM 6922 C C . ALA B 1 351 ? -11.281 38.5 28.766 1 50.81 351 ALA B C 1
ATOM 6924 O O . ALA B 1 351 ? -11.297 37.344 28.281 1 50.81 351 ALA B O 1
ATOM 6925 N N . GLU B 1 352 ? -11.758 39.438 28 1 74.31 352 GLU B N 1
ATOM 6926 C CA . GLU B 1 352 ? -12.133 39.781 26.625 1 74.31 352 GLU B CA 1
ATOM 6927 C C . GLU B 1 352 ? -10.898 40.031 25.766 1 74.31 352 GLU B C 1
ATOM 6929 O O . GLU B 1 352 ? -11.023 40.375 24.594 1 74.31 352 GLU B O 1
ATOM 6934 N N . ASP B 1 353 ? -9.703 39.781 26.375 1 86.75 353 ASP B N 1
ATOM 6935 C CA . ASP B 1 353 ? -8.492 39.969 25.594 1 86.75 353 ASP B CA 1
ATOM 6936 C C . ASP B 1 353 ? -8.164 38.719 24.766 1 86.75 353 ASP B C 1
ATOM 6938 O O . ASP B 1 353 ? -8.703 37.656 25.016 1 86.75 353 ASP B O 1
ATOM 6942 N N . HIS B 1 354 ? -7.379 38.875 23.828 1 89.06 354 HIS B N 1
ATOM 6943 C CA . HIS B 1 354 ? -7 37.781 22.969 1 89.06 354 HIS B CA 1
ATOM 6944 C C . HIS B 1 354 ? -5.504 37.812 22.656 1 89.06 354 HIS B C 1
ATOM 6946 O O . HIS B 1 354 ? -4.969 38.844 22.266 1 89.06 354 HIS B O 1
ATOM 6952 N N . ASN B 1 355 ? -4.805 36.688 22.891 1 89.38 355 ASN B N 1
ATOM 6953 C CA . ASN B 1 355 ? -3.402 36.438 22.547 1 89.38 355 ASN B CA 1
ATOM 6954 C C . ASN B 1 355 ? -2.514 37.594 23.062 1 89.38 355 ASN B C 1
ATOM 6956 O O . ASN B 1 355 ? -1.728 38.156 22.297 1 89.38 355 ASN B O 1
ATOM 6960 N N . LEU B 1 356 ? -2.74 37.938 24.25 1 90.62 356 LEU B N 1
ATOM 6961 C CA . LEU B 1 356 ? -1.966 38.938 24.969 1 90.62 356 LEU B CA 1
ATOM 6962 C C . LEU B 1 356 ? -1.119 38.312 26.062 1 90.62 356 LEU B C 1
ATOM 6964 O O . LEU B 1 356 ? -1.607 37.469 26.812 1 90.62 356 LEU B O 1
ATOM 6968 N N . LYS B 1 357 ? 0.138 38.625 26.047 1 89.19 357 LYS B N 1
ATOM 6969 C CA . LYS B 1 357 ? 1.026 38.188 27.125 1 89.19 357 LYS B CA 1
ATOM 6970 C C . LYS B 1 357 ? 1.626 39.375 27.859 1 89.19 357 LYS B C 1
ATOM 6972 O O . LYS B 1 357 ? 1.966 40.375 27.25 1 89.19 357 LYS B O 1
ATOM 6977 N N . LEU B 1 358 ? 1.724 39.156 29.125 1 91.69 358 LEU B N 1
ATOM 6978 C CA . LEU B 1 358 ? 2.205 40.219 29.969 1 91.69 358 LEU B CA 1
ATOM 6979 C C . LEU B 1 358 ? 3.355 39.781 30.859 1 91.69 358 LEU B C 1
ATOM 6981 O O . LEU B 1 358 ? 3.455 38.594 31.172 1 91.69 358 LEU B O 1
ATOM 6985 N N . ALA B 1 359 ? 4.223 40.656 31.172 1 93 359 ALA B N 1
ATOM 6986 C CA . ALA B 1 359 ? 5.277 40.469 32.156 1 93 359 ALA B CA 1
ATOM 6987 C C . ALA B 1 359 ? 5.566 41.75 32.938 1 93 359 ALA B C 1
ATOM 6989 O O . ALA B 1 359 ? 5.508 42.844 32.344 1 93 359 ALA B O 1
ATOM 6990 N N . LYS B 1 360 ? 5.832 41.562 34.219 1 93.5 360 LYS B N 1
ATOM 6991 C CA . LYS B 1 360 ? 6.238 42.719 35.031 1 93.5 360 LYS B CA 1
ATOM 6992 C C . LYS B 1 360 ? 7.75 42.719 35.25 1 93.5 360 LYS B C 1
ATOM 6994 O O . LYS B 1 360 ? 8.352 41.688 35.5 1 93.5 360 LYS B O 1
ATOM 6999 N N . ILE B 1 361 ? 8.281 43.906 35.062 1 93.19 361 ILE B N 1
ATOM 7000 C CA . ILE B 1 361 ? 9.711 44.031 35.312 1 93.19 361 ILE B CA 1
ATOM 7001 C C . ILE B 1 361 ? 9.961 45.25 36.188 1 93.19 361 ILE B C 1
ATOM 7003 O O . ILE B 1 361 ? 9.156 46.188 36.25 1 93.19 361 ILE B O 1
ATOM 7007 N N . ARG B 1 362 ? 11.062 45.219 36.938 1 92.5 362 ARG B N 1
ATOM 7008 C CA . ARG B 1 362 ? 11.469 46.312 37.781 1 92.5 362 ARG B CA 1
ATOM 7009 C C . ARG B 1 362 ? 12.57 47.156 37.125 1 92.5 362 ARG B C 1
ATOM 7011 O O . ARG B 1 362 ? 13.477 46.594 36.5 1 92.5 362 ARG B O 1
ATOM 7018 N N . GLU B 1 363 ? 12.328 48.375 37.219 1 91.31 363 GLU B N 1
ATOM 7019 C CA . GLU B 1 363 ? 13.289 49.312 36.656 1 91.31 363 GLU B CA 1
ATOM 7020 C C . GLU B 1 363 ? 13.906 50.219 37.719 1 91.31 363 GLU B C 1
ATOM 7022 O O . GLU B 1 363 ? 13.219 50.656 38.625 1 91.31 363 GLU B O 1
ATOM 7027 N N . ASP B 1 364 ? 15.172 50.531 37.5 1 93.38 364 ASP B N 1
ATOM 7028 C CA . ASP B 1 364 ? 15.891 51.469 38.375 1 93.38 364 ASP B CA 1
ATOM 7029 C C . ASP B 1 364 ? 15.375 52.875 38.188 1 93.38 364 ASP B C 1
ATOM 7031 O O . ASP B 1 364 ? 15.352 53.406 37.094 1 93.38 364 ASP B O 1
ATOM 7035 N N . PRO B 1 365 ? 14.992 53.531 39.344 1 92.88 365 PRO B N 1
ATOM 7036 C CA . PRO B 1 365 ? 14.492 54.906 39.25 1 92.88 365 PRO B CA 1
ATOM 7037 C C . PRO B 1 365 ? 15.539 55.875 38.719 1 92.88 365 PRO B C 1
ATOM 7039 O O . PRO B 1 365 ? 15.203 57 38.281 1 92.88 365 PRO B O 1
ATOM 7042 N N . ARG B 1 366 ? 16.781 55.438 38.719 1 94.25 366 ARG B N 1
ATOM 7043 C CA . ARG B 1 366 ? 17.844 56.312 38.25 1 94.25 366 ARG B CA 1
ATOM 7044 C C . ARG B 1 366 ? 18.312 55.906 36.875 1 94.25 366 ARG B C 1
ATOM 7046 O O . ARG B 1 366 ? 19.312 56.438 36.375 1 94.25 366 ARG B O 1
ATOM 7053 N N . SER B 1 367 ? 17.625 55.062 36.312 1 93.94 367 SER B N 1
ATOM 7054 C CA . SER B 1 367 ? 17.969 54.688 34.938 1 93.94 367 SER B CA 1
ATOM 7055 C C . SER B 1 367 ? 17.672 55.781 33.969 1 93.94 367 SER B C 1
ATOM 7057 O O . SER B 1 367 ? 16.828 56.656 34.219 1 93.94 367 SER B O 1
ATOM 7059 N N . PRO B 1 368 ? 18.344 55.781 32.812 1 93.69 368 PRO B N 1
ATOM 7060 C CA . PRO B 1 368 ? 18.062 56.781 31.797 1 93.69 368 PRO B CA 1
ATOM 7061 C C . PRO B 1 368 ? 16.594 56.844 31.391 1 93.69 368 PRO B C 1
ATOM 7063 O O . PRO B 1 368 ? 16.031 57.906 31.188 1 93.69 368 PRO B O 1
ATOM 7066 N N . LEU B 1 369 ? 15.977 55.719 31.234 1 94.69 369 LEU B N 1
ATOM 7067 C CA . LEU B 1 369 ? 14.57 55.656 30.859 1 94.69 369 LEU B CA 1
ATOM 7068 C C . LEU B 1 369 ? 13.695 56.281 31.938 1 94.69 369 LEU B C 1
ATOM 7070 O O . LEU B 1 369 ? 12.773 57.062 31.625 1 94.69 369 LEU B O 1
ATOM 7074 N N . SER B 1 370 ? 13.953 56 33.188 1 94.62 370 SER B N 1
ATOM 7075 C CA . SER B 1 370 ? 13.188 56.562 34.312 1 94.62 370 SER B CA 1
ATOM 7076 C C . SER B 1 370 ? 13.344 58.062 34.375 1 94.62 370 SER B C 1
ATOM 7078 O O . SER B 1 370 ? 12.375 58.781 34.625 1 94.62 370 SER B O 1
ATOM 7080 N N . LEU B 1 371 ? 14.531 58.5 34.188 1 93.31 371 LEU B N 1
ATOM 7081 C CA . LEU B 1 371 ? 14.789 59.938 34.219 1 93.31 371 LEU B CA 1
ATOM 7082 C C . LEU B 1 371 ? 14.07 60.656 33.062 1 93.31 371 LEU B C 1
ATOM 7084 O O . LEU B 1 371 ? 13.578 61.75 33.219 1 93.31 371 LEU B O 1
ATOM 7088 N N . ARG B 1 372 ? 14.078 59.969 31.953 1 94.06 372 ARG B N 1
ATOM 7089 C CA . ARG B 1 372 ? 13.367 60.531 30.812 1 94.06 372 ARG B CA 1
ATOM 7090 C C . ARG B 1 372 ? 11.867 60.625 31.078 1 94.06 372 ARG B C 1
ATOM 7092 O O . ARG B 1 372 ? 11.195 61.562 30.641 1 94.06 372 ARG B O 1
ATOM 7099 N N . ILE B 1 373 ? 11.344 59.656 31.75 1 95.06 373 ILE B N 1
ATOM 7100 C CA . ILE B 1 373 ? 9.945 59.656 32.156 1 95.06 373 ILE B CA 1
ATOM 7101 C C . ILE B 1 373 ? 9.672 60.844 33.062 1 95.06 373 ILE B C 1
ATOM 7103 O O . ILE B 1 373 ? 8.656 61.531 32.906 1 95.06 373 ILE B O 1
ATOM 7107 N N . LYS B 1 374 ? 10.555 61.062 33.969 1 92.75 374 LYS B N 1
ATOM 7108 C CA . LYS B 1 374 ? 10.445 62.219 34.844 1 92.75 374 LYS B CA 1
ATOM 7109 C C . LYS B 1 374 ? 10.461 63.531 34.031 1 92.75 374 LYS B C 1
ATOM 7111 O O . LYS B 1 374 ? 9.695 64.438 34.312 1 92.75 374 LYS B O 1
ATOM 7116 N N . ASP B 1 375 ? 11.305 63.5 33.094 1 90.75 375 ASP B N 1
ATOM 7117 C CA . ASP B 1 375 ? 11.422 64.688 32.25 1 90.75 375 ASP B CA 1
ATOM 7118 C C . ASP B 1 375 ? 10.148 64.938 31.438 1 90.75 375 ASP B C 1
ATOM 7120 O O . ASP B 1 375 ? 9.727 66.062 31.234 1 90.75 375 ASP B O 1
ATOM 7124 N N . MET B 1 376 ? 9.531 63.875 30.922 1 91.44 376 MET B N 1
ATOM 7125 C CA . MET B 1 376 ? 8.344 63.938 30.078 1 91.44 376 MET B CA 1
ATOM 7126 C C . MET B 1 376 ? 7.129 64.375 30.891 1 91.44 376 MET B C 1
ATOM 7128 O O . MET B 1 376 ? 6.293 65.125 30.422 1 91.44 376 MET B O 1
ATOM 7132 N N . THR B 1 377 ? 7.082 63.938 32.125 1 91.56 377 THR B N 1
ATOM 7133 C CA . THR B 1 377 ? 5.836 64.125 32.844 1 91.56 377 THR B CA 1
ATOM 7134 C C . THR B 1 377 ? 5.98 65.188 33.938 1 91.56 377 THR B C 1
ATOM 7136 O O . THR B 1 377 ? 4.98 65.688 34.438 1 91.56 377 THR B O 1
ATOM 7139 N N . GLY B 1 378 ? 7.25 65.375 34.375 1 89.31 378 GLY B N 1
ATOM 7140 C CA . GLY B 1 378 ? 7.496 66.25 35.531 1 89.31 378 GLY B CA 1
ATOM 7141 C C . GLY B 1 378 ? 7.152 65.625 36.844 1 89.31 378 GLY B C 1
ATOM 7142 O O . GLY B 1 378 ? 7.117 66.312 37.906 1 89.31 378 GLY B O 1
ATOM 7143 N N . GLU B 1 379 ? 6.891 64.375 36.844 1 91.5 379 GLU B N 1
ATOM 7144 C CA . GLU B 1 379 ? 6.457 63.656 38.031 1 91.5 379 GLU B CA 1
ATOM 7145 C C . GLU B 1 379 ? 7.59 62.812 38.625 1 91.5 379 GLU B C 1
ATOM 7147 O O . GLU B 1 379 ? 8.523 62.438 37.906 1 91.5 379 GLU B O 1
ATOM 7152 N N . ASP B 1 380 ? 7.441 62.594 39.875 1 92.62 380 ASP B N 1
ATOM 7153 C CA . ASP B 1 380 ? 8.438 61.75 40.562 1 92.62 380 ASP B CA 1
ATOM 7154 C C . ASP B 1 380 ? 8.266 60.281 40.188 1 92.62 380 ASP B C 1
ATOM 7156 O O . ASP B 1 380 ? 7.137 59.781 40.062 1 92.62 380 ASP B O 1
ATOM 7160 N N . VAL B 1 381 ? 9.414 59.531 40 1 94.38 381 VAL B N 1
ATOM 7161 C CA . VAL B 1 381 ? 9.352 58.156 39.562 1 94.38 381 VAL B CA 1
ATOM 7162 C C . VAL B 1 381 ? 9.953 57.25 40.625 1 94.38 381 VAL B C 1
ATOM 7164 O O . VAL B 1 381 ? 10.031 56.031 40.406 1 94.38 381 VAL B O 1
ATOM 7167 N N . GLU B 1 382 ? 10.375 57.719 41.719 1 92.25 382 GLU B N 1
ATOM 7168 C CA . GLU B 1 382 ? 11.164 56.969 42.688 1 92.25 382 GLU B CA 1
ATOM 7169 C C . GLU B 1 382 ? 10.367 55.812 43.281 1 92.25 382 GLU B C 1
ATOM 7171 O O . GLU B 1 382 ? 10.914 54.719 43.5 1 92.25 382 GLU B O 1
ATOM 7176 N N . GLU B 1 383 ? 9.125 56.031 43.562 1 91.31 383 GLU B N 1
ATOM 7177 C CA . GLU B 1 383 ? 8.32 55 44.219 1 91.31 383 GLU B CA 1
ATOM 7178 C C . GLU B 1 383 ? 7.688 54.062 43.219 1 91.31 383 GLU B C 1
ATOM 7180 O O . GLU B 1 383 ? 7.219 52.969 43.562 1 91.31 383 GLU B O 1
ATOM 7185 N N . ASP B 1 384 ? 7.66 54.438 42.031 1 93.44 384 ASP B N 1
ATOM 7186 C CA . ASP B 1 384 ? 7.051 53.656 40.969 1 93.44 384 ASP B CA 1
ATOM 7187 C C . ASP B 1 384 ? 8.117 52.938 40.125 1 93.44 384 ASP B C 1
ATOM 7189 O O . ASP B 1 384 ? 8.461 53.375 39.031 1 93.44 384 ASP B O 1
ATOM 7193 N N . THR B 1 385 ? 8.461 51.781 40.5 1 92.94 385 THR B N 1
ATOM 7194 C CA . THR B 1 385 ? 9.578 51.094 39.844 1 92.94 385 THR B CA 1
ATOM 7195 C C . THR B 1 385 ? 9.078 50.031 38.875 1 92.94 385 THR B C 1
ATOM 7197 O O . THR B 1 385 ? 9.844 49.531 38.062 1 92.94 385 THR B O 1
ATOM 7200 N N . ASP B 1 386 ? 7.828 49.781 38.906 1 93.25 386 ASP B N 1
ATOM 7201 C CA . ASP B 1 386 ? 7.301 48.656 38.094 1 93.25 386 ASP B CA 1
ATOM 7202 C C . ASP B 1 386 ? 7.023 49.125 36.656 1 93.25 386 ASP B C 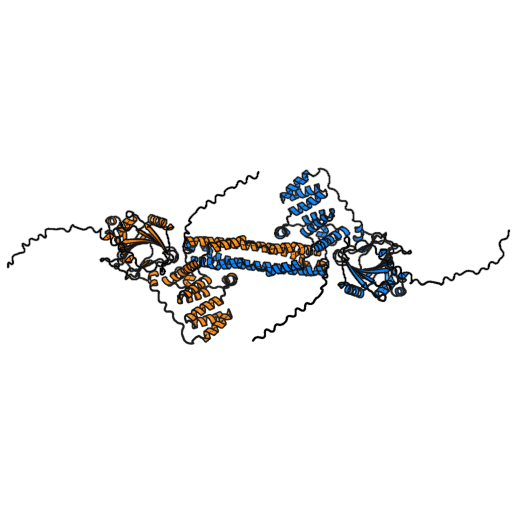1
ATOM 7204 O O . ASP B 1 386 ? 6.539 50.219 36.438 1 93.25 386 ASP B O 1
ATOM 7208 N N . LEU B 1 387 ? 7.426 48.312 35.688 1 95.44 387 LEU B N 1
ATOM 7209 C CA . LEU B 1 387 ? 7.039 48.375 34.281 1 95.44 387 LEU B CA 1
ATOM 7210 C C . LEU B 1 387 ? 6.277 47.125 33.875 1 95.44 387 LEU B C 1
ATOM 7212 O O . LEU B 1 387 ? 6.52 46.031 34.406 1 95.44 387 LEU B O 1
ATOM 7216 N N . GLN B 1 388 ? 5.379 47.312 33 1 95.38 388 GLN B N 1
ATOM 7217 C CA . GLN B 1 388 ? 4.668 46.188 32.438 1 95.38 388 GLN B CA 1
ATOM 7218 C C . GLN B 1 388 ? 4.895 46.094 30.922 1 95.38 388 GLN B C 1
ATOM 7220 O O . GLN B 1 388 ? 4.605 47.031 30.188 1 95.38 388 GLN B O 1
ATOM 7225 N N . ILE B 1 389 ? 5.426 44.969 30.516 1 95.56 389 ILE B N 1
ATOM 7226 C CA . ILE B 1 389 ? 5.598 44.719 29.078 1 95.56 389 ILE B CA 1
ATOM 7227 C C . ILE B 1 389 ? 4.406 43.938 28.562 1 95.56 389 ILE B C 1
ATOM 7229 O O . ILE B 1 389 ? 3.914 43.031 29.219 1 95.56 389 ILE B O 1
ATOM 7233 N N . GLU B 1 390 ? 3.914 44.312 27.406 1 94.19 390 GLU B N 1
ATOM 7234 C CA . GLU B 1 390 ? 2.793 43.625 26.75 1 94.19 390 GLU B CA 1
ATOM 7235 C C . GLU B 1 390 ? 3.164 43.188 25.344 1 94.19 390 GLU B C 1
ATOM 7237 O O . GLU B 1 390 ? 3.691 43.969 24.562 1 94.19 390 GLU B O 1
ATOM 7242 N N . ASN B 1 391 ? 2.951 41.938 25.109 1 92.31 391 ASN B N 1
ATOM 7243 C CA . ASN B 1 391 ? 3.156 41.375 23.781 1 92.31 391 ASN B CA 1
ATOM 7244 C C . ASN B 1 391 ? 1.844 40.906 23.156 1 92.31 391 ASN B C 1
ATOM 7246 O O . ASN B 1 391 ? 1.157 40.031 23.734 1 92.31 391 ASN B O 1
ATOM 7250 N N . TYR B 1 392 ? 1.463 41.531 22.062 1 91.5 392 TYR B N 1
ATOM 7251 C CA . TYR B 1 392 ? 0.294 41.125 21.297 1 91.5 392 TYR B CA 1
ATOM 7252 C C . TYR B 1 392 ? 0.696 40.219 20.125 1 91.5 392 TYR B C 1
ATOM 7254 O O . TYR B 1 392 ? 1.358 40.688 19.188 1 91.5 392 TYR B O 1
ATOM 7262 N N . GLY B 1 393 ? 0.27 39 20.203 1 88.56 393 GLY B N 1
ATOM 7263 C CA . GLY B 1 393 ? 0.562 38.062 19.125 1 88.56 393 GLY B CA 1
ATOM 7264 C C . GLY B 1 393 ? -0.419 38.156 17.969 1 88.56 393 GLY B C 1
ATOM 7265 O O . GLY B 1 393 ? -0.958 39.25 17.688 1 88.56 393 GLY B O 1
ATOM 7266 N N . ILE B 1 394 ? -0.609 37.094 17.266 1 89.12 394 ILE B N 1
ATOM 7267 C CA . ILE B 1 394 ? -1.49 37.031 16.109 1 89.12 394 ILE B CA 1
ATOM 7268 C C . ILE B 1 394 ? -2.924 37.344 16.531 1 89.12 394 ILE B C 1
ATOM 7270 O O . ILE B 1 394 ? -3.469 36.688 17.422 1 89.12 394 ILE B O 1
ATOM 7274 N N . CYS B 1 395 ? -3.504 38.312 15.906 1 91.88 395 CYS B N 1
ATOM 7275 C CA . CYS B 1 395 ? -4.859 38.781 16.188 1 91.88 395 CYS B CA 1
ATOM 7276 C C . CYS B 1 395 ? -4.988 39.25 17.625 1 91.88 395 CYS B C 1
ATOM 7278 O O . CYS B 1 395 ? -6.098 39.344 18.156 1 91.88 395 CYS B O 1
ATOM 7280 N N . GLY B 1 396 ? -3.934 39.531 18.297 1 91.62 396 GLY B N 1
ATOM 7281 C CA . GLY B 1 396 ? -3.947 39.938 19.703 1 91.62 396 GLY B CA 1
ATOM 7282 C C . GLY B 1 396 ? -4.531 41.312 19.938 1 91.62 396 GLY B C 1
ATOM 7283 O O . GLY B 1 396 ? -4.32 42.219 19.141 1 91.62 396 GLY B O 1
ATOM 7284 N N . PHE B 1 397 ? -5.301 41.438 21 1 91.94 397 PHE B N 1
ATOM 7285 C CA . PHE B 1 397 ? -5.879 42.719 21.375 1 91.94 397 PHE B CA 1
ATOM 7286 C C . PHE B 1 397 ? -6.188 42.75 22.875 1 91.94 397 PHE B C 1
ATOM 7288 O O . PHE B 1 397 ? -6.215 41.719 23.531 1 91.94 397 PHE B O 1
ATOM 7295 N N . ARG B 1 398 ? -6.258 43.875 23.406 1 91 398 ARG B N 1
ATOM 7296 C CA . ARG B 1 398 ? -6.75 44.125 24.75 1 91 398 ARG B CA 1
ATOM 7297 C C . ARG B 1 398 ? -8.016 44.969 24.719 1 91 398 ARG B C 1
ATOM 7299 O O . ARG B 1 398 ? -8.016 46.094 24.188 1 91 398 ARG B O 1
ATOM 7306 N N . PHE B 1 399 ? -9.031 44.469 25.234 1 89.38 399 PHE B N 1
ATOM 7307 C CA . PHE B 1 399 ? -10.352 45.094 25.109 1 89.38 399 PHE B CA 1
ATOM 7308 C C . PHE B 1 399 ? -10.43 46.344 25.984 1 89.38 399 PHE B C 1
ATOM 7310 O O . PHE B 1 399 ? -9.516 46.625 26.75 1 89.38 399 PHE B O 1
ATOM 7317 N N . TYR B 1 400 ? -11.453 47.094 25.844 1 87.75 400 TYR B N 1
ATOM 7318 C CA . TYR B 1 400 ? -11.648 48.375 26.484 1 87.75 400 TYR B CA 1
ATOM 7319 C C . TYR B 1 400 ? -11.445 48.281 27.984 1 87.75 400 TYR B C 1
ATOM 7321 O O . TYR B 1 400 ? -11.969 47.344 28.625 1 87.75 400 TYR B O 1
ATOM 7329 N N . HIS B 1 401 ? -10.633 49.188 28.484 1 87.69 401 HIS B N 1
ATOM 7330 C CA . HIS B 1 401 ? -10.383 49.25 29.922 1 87.69 401 HIS B CA 1
ATOM 7331 C C . HIS B 1 401 ? -9.891 50.625 30.328 1 87.69 401 HIS B C 1
ATOM 7333 O O . HIS B 1 401 ? -9.594 51.469 29.469 1 87.69 401 HIS B O 1
ATOM 7339 N N . ASN B 1 402 ? -9.93 50.844 31.594 1 89.5 402 ASN B N 1
ATOM 7340 C CA . ASN B 1 402 ? -9.32 52.031 32.219 1 89.5 402 ASN B CA 1
ATOM 7341 C C . ASN B 1 402 ? -8.102 51.656 33.031 1 89.5 402 ASN B C 1
ATOM 7343 O O . ASN B 1 402 ? -7.984 50.5 33.5 1 89.5 402 ASN B O 1
ATOM 7347 N N . ASP B 1 403 ? -7.234 52.594 33.156 1 92.19 403 ASP B N 1
ATOM 7348 C CA . ASP B 1 403 ? -6.023 52.281 33.906 1 92.19 403 ASP B CA 1
ATOM 7349 C C . ASP B 1 403 ? -6.223 52.562 35.375 1 92.19 403 ASP B C 1
ATOM 7351 O O . ASP B 1 403 ? -5.375 52.188 36.219 1 92.19 403 ASP B O 1
ATOM 7355 N N . ASN B 1 404 ? -7.281 53.094 35.719 1 91.69 404 ASN B N 1
ATOM 7356 C CA . ASN B 1 404 ? -7.551 53.375 37.125 1 91.69 404 ASN B CA 1
ATOM 7357 C C . ASN B 1 404 ? -7.668 52.062 37.938 1 91.69 404 ASN B C 1
ATOM 7359 O O . ASN B 1 404 ? -8.164 51.062 37.438 1 91.69 404 ASN B O 1
ATOM 7363 N N . LEU B 1 405 ? -7.27 52.219 39.219 1 90.62 405 LEU B N 1
ATOM 7364 C CA . LEU B 1 405 ? -7.383 51.094 40.094 1 90.62 405 LEU B CA 1
ATOM 7365 C C . LEU B 1 405 ? -8.703 51.125 40.875 1 90.62 405 LEU B C 1
ATOM 7367 O O . LEU B 1 405 ? -9.195 52.188 41.219 1 90.62 405 LEU B O 1
ATOM 7371 N N . GLU B 1 406 ? -9.141 50 41.094 1 87.38 406 GLU B N 1
ATOM 7372 C CA . GLU B 1 406 ? -10.266 49.938 42.031 1 87.38 406 GLU B CA 1
ATOM 7373 C C . GLU B 1 406 ? -9.828 50.281 43.438 1 87.38 406 GLU B C 1
ATOM 7375 O O . GLU B 1 406 ? -8.656 50.125 43.781 1 87.38 406 GLU B O 1
ATOM 7380 N N . SER B 1 407 ? -10.758 50.625 44.156 1 87.62 407 SER B N 1
ATOM 7381 C CA . SER B 1 407 ? -10.461 51.062 45.5 1 87.62 407 SER B CA 1
ATOM 7382 C C . SER B 1 407 ? -9.742 50 46.312 1 87.62 407 SER B C 1
ATOM 7384 O O . SER B 1 407 ? -8.82 50.312 47.094 1 87.62 407 SER B O 1
ATOM 7386 N N . GLN B 1 408 ? -10.125 48.812 46.125 1 89.31 408 GLN B N 1
ATOM 7387 C CA . GLN B 1 408 ? -9.562 47.719 46.875 1 89.31 408 GLN B CA 1
ATOM 7388 C C . GLN B 1 408 ? -8.117 47.438 46.469 1 89.31 408 GLN B C 1
ATOM 7390 O O . GLN B 1 408 ? -7.348 46.844 47.219 1 89.31 408 GLN B O 1
ATOM 7395 N N . ASP B 1 409 ? -7.75 47.906 45.312 1 88.44 409 ASP B N 1
ATOM 7396 C CA . ASP B 1 409 ? -6.414 47.625 44.781 1 88.44 409 ASP B CA 1
ATOM 7397 C C . ASP B 1 409 ? -5.465 48.812 45.062 1 88.44 409 ASP B C 1
ATOM 7399 O O . ASP B 1 409 ? -4.27 48.719 44.781 1 88.44 409 ASP B O 1
ATOM 7403 N N . GLN B 1 410 ? -5.961 49.875 45.625 1 90.69 410 GLN B N 1
ATOM 7404 C CA . GLN B 1 410 ? -5.137 51.031 45.938 1 90.69 410 GLN B CA 1
ATOM 7405 C C . GLN B 1 410 ? -4.457 50.875 47.312 1 90.69 410 GLN B C 1
ATOM 7407 O O . GLN B 1 410 ? -5.113 50.562 48.281 1 90.69 410 GLN B O 1
ATOM 7412 N N . THR B 1 411 ? -3.211 51.062 47.281 1 91.19 411 THR B N 1
ATOM 7413 C CA . THR B 1 411 ? -2.504 51 48.531 1 91.19 411 THR B CA 1
ATOM 7414 C C . THR B 1 411 ? -2.42 52.406 49.188 1 91.19 411 THR B C 1
ATOM 7416 O O . THR B 1 411 ? -2.553 53.406 48.469 1 91.19 411 THR B O 1
ATOM 7419 N N . ALA B 1 412 ? -2.121 52.312 50.406 1 89.38 412 ALA B N 1
ATOM 7420 C CA . ALA B 1 412 ? -1.986 53.594 51.125 1 89.38 412 ALA B CA 1
ATOM 7421 C C . ALA B 1 412 ? -0.764 54.344 50.656 1 89.38 412 ALA B C 1
ATOM 7423 O O . ALA B 1 412 ? -0.771 55.594 50.625 1 89.38 412 ALA B O 1
ATOM 7424 N N . LYS B 1 413 ? 0.135 53.75 50.25 1 90.12 413 LYS B N 1
ATOM 7425 C CA . LYS B 1 413 ? 1.403 54.344 49.875 1 90.12 413 LYS B CA 1
ATOM 7426 C C . LYS B 1 413 ? 1.322 54.906 48.438 1 90.12 413 LYS B C 1
ATOM 7428 O O . LYS B 1 413 ? 1.888 55.969 48.156 1 90.12 413 LYS B O 1
ATOM 7433 N N . LEU B 1 414 ? 0.609 54.312 47.594 1 92.25 414 LEU B N 1
ATOM 7434 C CA . LEU B 1 414 ? 0.684 54.656 46.156 1 92.25 414 LEU B CA 1
ATOM 7435 C C . LEU B 1 414 ? -0.605 55.344 45.719 1 92.25 414 LEU B C 1
ATOM 7437 O O . LEU B 1 414 ? -0.574 56.25 44.875 1 92.25 414 LEU B O 1
ATOM 7441 N N . GLY B 1 415 ? -1.796 54.906 46.219 1 92.88 415 GLY B N 1
ATOM 7442 C CA . GLY B 1 415 ? -3.076 55.406 45.75 1 92.88 415 GLY B CA 1
ATOM 7443 C C . GLY B 1 415 ? -3.42 54.938 44.344 1 92.88 415 GLY B C 1
ATOM 7444 O O . GLY B 1 415 ? -3.15 53.812 44 1 92.88 415 GLY B O 1
ATOM 7445 N N . ASP B 1 416 ? -4.125 55.844 43.594 1 93.94 416 ASP B N 1
ATOM 7446 C CA . ASP B 1 416 ? -4.535 55.5 42.219 1 93.94 416 ASP B CA 1
ATOM 7447 C C . ASP B 1 416 ? -3.455 55.906 41.219 1 93.94 416 ASP B C 1
ATOM 7449 O O . ASP B 1 416 ? -2.473 56.531 41.562 1 93.94 416 ASP B O 1
ATOM 7453 N N . ARG B 1 417 ? -3.633 55.375 40.031 1 94.5 417 ARG B N 1
ATOM 7454 C CA . ARG B 1 417 ? -2.715 55.688 38.938 1 94.5 417 ARG B CA 1
ATOM 7455 C C . ARG B 1 417 ? -3 57.094 38.406 1 94.5 417 ARG B C 1
ATOM 7457 O O . ARG B 1 417 ? -4.066 57.344 37.844 1 94.5 417 ARG B O 1
ATOM 7464 N N . LEU B 1 418 ? -2.041 57.969 38.531 1 93.75 418 LEU B N 1
ATOM 7465 C CA . LEU B 1 418 ? -2.193 59.375 38.125 1 93.75 418 LEU B CA 1
ATOM 7466 C C . LEU B 1 418 ? -1.925 59.531 36.625 1 93.75 418 LEU B C 1
ATOM 7468 O O . LEU B 1 418 ? -2.713 60.156 35.906 1 93.75 418 LEU B O 1
ATOM 7472 N N . THR B 1 419 ? -0.867 59.031 36.188 1 94.62 419 THR B N 1
ATOM 7473 C CA . THR B 1 419 ? -0.424 59.188 34.812 1 94.62 419 THR B CA 1
ATOM 7474 C C . THR B 1 419 ? -0.027 57.844 34.219 1 94.62 419 THR B C 1
ATOM 7476 O O . THR B 1 419 ? 0.618 57.031 34.875 1 94.62 419 THR B O 1
ATOM 7479 N N . SER B 1 420 ? -0.466 57.594 33 1 96.19 420 SER B N 1
ATOM 7480 C CA . SER B 1 420 ? -0.073 56.406 32.25 1 96.19 420 SER B CA 1
ATOM 7481 C C . SER B 1 420 ? 0.87 56.781 31.109 1 96.19 420 SER B C 1
ATOM 7483 O O . SER B 1 420 ? 0.664 57.781 30.422 1 96.19 420 SER B O 1
ATOM 7485 N N . ILE B 1 421 ? 1.907 56.031 30.953 1 97.56 421 ILE B N 1
ATOM 7486 C CA . ILE B 1 421 ? 2.844 56.156 29.828 1 97.56 421 ILE B CA 1
ATOM 7487 C C . ILE B 1 421 ? 2.916 54.812 29.094 1 97.56 421 ILE B C 1
ATOM 7489 O O . ILE B 1 421 ? 3.162 53.781 29.688 1 97.56 421 ILE B O 1
ATOM 7493 N N . LEU B 1 422 ? 2.664 54.812 27.812 1 97.94 422 LEU B N 1
ATOM 7494 C CA . LEU B 1 422 ? 2.738 53.656 26.969 1 97.94 422 LEU B CA 1
ATOM 7495 C C . LEU B 1 422 ? 3.779 53.844 25.875 1 97.94 422 LEU B C 1
ATOM 7497 O O . LEU B 1 422 ? 3.615 54.688 24.984 1 97.94 422 LEU B O 1
ATOM 7501 N N . PHE B 1 423 ? 4.832 53.031 25.938 1 98.19 423 PHE B N 1
ATOM 7502 C CA . PHE B 1 423 ? 5.863 53.062 24.906 1 98.19 423 PHE B CA 1
ATOM 7503 C C . PHE B 1 423 ? 5.562 52.062 23.797 1 98.19 423 PHE B C 1
ATOM 7505 O O . PHE B 1 423 ? 5.262 50.906 24.078 1 98.19 423 PHE B O 1
ATOM 7512 N N . PHE B 1 424 ? 5.648 52.5 22.578 1 97.94 424 PHE B N 1
ATOM 7513 C CA . PHE B 1 424 ? 5.629 51.562 21.438 1 97.94 424 PHE B CA 1
ATOM 7514 C C . PHE B 1 424 ? 7.035 51.062 21.125 1 97.94 424 PHE B C 1
ATOM 7516 O O . PHE B 1 424 ? 7.902 51.844 20.734 1 97.94 424 PHE B O 1
ATOM 7523 N N . MET B 1 425 ? 7.203 49.781 21.203 1 97.62 425 MET B N 1
ATOM 7524 C CA . MET B 1 425 ? 8.555 49.25 21.109 1 97.62 425 MET B CA 1
ATOM 7525 C C . MET B 1 425 ? 8.836 48.75 19.688 1 97.62 425 MET B C 1
ATOM 7527 O O . MET B 1 425 ? 9.977 48.406 19.359 1 97.62 425 MET B O 1
ATOM 7531 N N . ASN B 1 426 ? 7.871 48.594 18.891 1 95.06 426 ASN B N 1
ATOM 7532 C CA . ASN B 1 426 ? 8.039 48.219 17.484 1 95.06 426 ASN B CA 1
ATOM 7533 C C . ASN B 1 426 ? 6.898 48.781 16.625 1 95.06 426 ASN B C 1
ATOM 7535 O O . ASN B 1 426 ? 5.855 49.156 17.156 1 95.06 426 ASN B O 1
ATOM 7539 N N . ASP B 1 427 ? 7.207 48.844 15.297 1 94.44 427 ASP B N 1
ATOM 7540 C CA . ASP B 1 427 ? 6.145 49.125 14.336 1 94.44 427 ASP B CA 1
ATOM 7541 C C . ASP B 1 427 ? 5.316 47.875 14.07 1 94.44 427 ASP B C 1
ATOM 7543 O O . ASP B 1 427 ? 5.777 46.75 14.312 1 94.44 427 ASP B O 1
ATOM 7547 N N . VAL B 1 428 ? 4.074 48.062 13.727 1 90.94 428 VAL B N 1
ATOM 7548 C CA . VAL B 1 428 ? 3.197 46.938 13.367 1 90.94 428 VAL B CA 1
ATOM 7549 C C . VAL B 1 428 ? 2.809 47.031 11.898 1 90.94 428 VAL B C 1
ATOM 7551 O O . VAL B 1 428 ? 2.406 48.125 11.43 1 90.94 428 VAL B O 1
ATOM 7554 N N . ALA B 1 429 ? 2.947 46 11.18 1 87.5 429 ALA B N 1
ATOM 7555 C CA . ALA B 1 429 ? 2.732 46 9.734 1 87.5 429 ALA B CA 1
ATOM 7556 C C . ALA B 1 429 ? 1.287 46.375 9.398 1 87.5 429 ALA B C 1
ATOM 7558 O O . ALA B 1 429 ? 1.031 47.125 8.461 1 87.5 429 ALA B O 1
ATOM 7559 N N . LEU B 1 430 ? 0.348 45.781 10.07 1 89.94 430 LEU B N 1
ATOM 7560 C CA . LEU B 1 430 ? -1.06 46.094 9.828 1 89.94 430 LEU B CA 1
ATOM 7561 C C . LEU B 1 430 ? -1.88 45.875 11.102 1 89.94 430 LEU B C 1
ATOM 7563 O O . LEU B 1 430 ? -1.735 44.875 11.789 1 89.94 430 LEU B O 1
ATOM 7567 N N . GLY B 1 431 ? -2.695 46.875 11.375 1 90.81 431 GLY B N 1
ATOM 7568 C CA . GLY B 1 431 ? -3.516 46.844 12.578 1 90.81 431 GLY B CA 1
ATOM 7569 C C . GLY B 1 431 ? -2.775 47.25 13.828 1 90.81 431 GLY B C 1
ATOM 7570 O O . GLY B 1 431 ? -1.751 47.938 13.742 1 90.81 431 GLY B O 1
ATOM 7571 N N . GLY B 1 432 ? -3.406 47 15.008 1 92.56 432 GLY B N 1
ATOM 7572 C CA . GLY B 1 432 ? -2.762 47.188 16.297 1 92.56 432 GLY B CA 1
ATOM 7573 C C . GLY B 1 432 ? -2.881 48.594 16.828 1 92.56 432 GLY B C 1
ATOM 7574 O O . GLY B 1 432 ? -2.143 49 17.734 1 92.56 432 GLY B O 1
ATOM 7575 N N . ALA B 1 433 ? -3.74 49.312 16.359 1 92.44 433 ALA B N 1
ATOM 7576 C CA . ALA B 1 433 ? -3.902 50.688 16.812 1 92.44 433 ALA B CA 1
ATOM 7577 C C . ALA B 1 433 ? -4.328 50.75 18.266 1 92.44 433 ALA B C 1
ATOM 7579 O O . ALA B 1 433 ? -4.848 49.781 18.812 1 92.44 433 ALA B O 1
ATOM 7580 N N . PHE B 1 434 ? -3.971 51.781 18.906 1 93.19 434 PHE B N 1
ATOM 7581 C CA . PHE B 1 434 ? -4.441 52.125 20.234 1 93.19 434 PHE B CA 1
ATOM 7582 C C . PHE B 1 434 ? -5.535 53.188 20.172 1 93.19 434 PHE B C 1
ATOM 7584 O O . PHE B 1 434 ? -5.324 54.281 19.609 1 93.19 434 PHE B O 1
ATOM 7591 N N . VAL B 1 435 ? -6.711 52.938 20.781 1 90.69 435 VAL B N 1
ATOM 7592 C CA . VAL B 1 435 ? -7.867 53.781 20.547 1 90.69 435 VAL B CA 1
ATOM 7593 C C . VAL B 1 435 ? -8.445 54.25 21.875 1 90.69 435 VAL B C 1
ATOM 7595 O O . VAL B 1 435 ? -8.625 53.469 22.797 1 90.69 435 VAL B O 1
ATOM 7598 N N . PHE B 1 436 ? -8.664 55.562 22 1 89.31 436 PHE B N 1
ATOM 7599 C CA . PHE B 1 436 ? -9.5 56.156 23.047 1 89.31 436 PHE B CA 1
ATOM 7600 C C . PHE B 1 436 ? -10.922 56.375 22.562 1 89.31 436 PHE B C 1
ATOM 7602 O O . PHE B 1 436 ? -11.164 57.25 21.719 1 89.31 436 PHE B O 1
ATOM 7609 N N . LEU B 1 437 ? -11.766 55.625 23.031 1 81.56 437 LEU B N 1
ATOM 7610 C CA . LEU B 1 437 ? -13.125 55.562 22.516 1 81.56 437 LEU B CA 1
ATOM 7611 C C . LEU B 1 437 ? -13.812 56.906 22.609 1 81.56 437 LEU B C 1
ATOM 7613 O O . LEU B 1 437 ? -14.266 57.438 21.594 1 81.56 437 LEU B O 1
ATOM 7617 N N . ASN B 1 438 ? -13.82 57.469 23.781 1 81.75 438 ASN B N 1
ATOM 7618 C CA . ASN B 1 438 ? -14.609 58.688 24.016 1 81.75 438 ASN B CA 1
ATOM 7619 C C . ASN B 1 438 ? -13.875 59.938 23.547 1 81.75 438 ASN B C 1
ATOM 7621 O O . ASN B 1 438 ? -14.5 60.938 23.25 1 81.75 438 ASN B O 1
ATOM 7625 N N . ALA B 1 439 ? -12.523 59.812 23.438 1 81.5 439 ALA B N 1
ATOM 7626 C CA . ALA B 1 439 ? -11.742 60.938 22.906 1 81.5 439 ALA B CA 1
ATOM 7627 C C . ALA B 1 439 ? -11.641 60.844 21.391 1 81.5 439 ALA B C 1
ATOM 7629 O O . ALA B 1 439 ? -11.156 61.781 20.75 1 81.5 439 ALA B O 1
ATOM 7630 N N . ASN B 1 440 ? -12.133 59.781 20.766 1 82.56 440 ASN B N 1
ATOM 7631 C CA . ASN B 1 440 ? -12.086 59.531 19.328 1 82.56 440 ASN B CA 1
ATOM 7632 C C . ASN B 1 440 ? -10.672 59.688 18.781 1 82.56 440 ASN B C 1
ATOM 7634 O O . ASN B 1 440 ? -10.445 60.438 17.828 1 82.56 440 ASN B O 1
ATOM 7638 N N . LEU B 1 441 ? -9.797 59.094 19.453 1 86.19 441 LEU B N 1
ATOM 7639 C CA . LEU B 1 441 ? -8.391 59.125 19.078 1 86.19 441 LEU B CA 1
ATOM 7640 C C . LEU B 1 441 ? -7.887 57.719 18.703 1 86.19 441 LEU B C 1
ATOM 7642 O O . LEU B 1 441 ? -8.156 56.75 19.422 1 86.19 441 LEU B O 1
ATOM 7646 N N . THR B 1 442 ? -7.293 57.656 17.531 1 89.94 442 THR B N 1
ATOM 7647 C CA . THR B 1 442 ? -6.641 56.438 17.094 1 89.94 442 THR B CA 1
ATOM 7648 C C . THR B 1 442 ? -5.145 56.656 16.875 1 89.94 442 THR B C 1
ATOM 7650 O O . THR B 1 442 ? -4.75 57.531 16.094 1 89.94 442 THR B O 1
ATOM 7653 N N . ILE B 1 443 ? -4.359 55.906 17.578 1 91.06 443 ILE B N 1
ATOM 7654 C CA . ILE B 1 443 ? -2.912 56.062 17.484 1 91.06 443 ILE B CA 1
ATOM 7655 C C . ILE B 1 443 ? -2.301 54.781 16.953 1 91.06 443 ILE B C 1
ATOM 7657 O O . ILE B 1 443 ? -2.484 53.688 17.531 1 91.06 443 ILE B O 1
ATOM 7661 N N . PHE B 1 444 ? -1.568 54.875 15.875 1 90.81 444 PHE B N 1
ATOM 7662 C CA . PHE B 1 444 ? -0.882 53.719 15.344 1 90.81 444 PHE B CA 1
ATOM 7663 C C . PHE B 1 444 ? 0.511 53.594 15.945 1 90.81 444 PHE B C 1
ATOM 7665 O O . PHE B 1 444 ? 1.194 54.594 16.172 1 90.81 444 PHE B O 1
ATOM 7672 N N . PRO B 1 445 ? 0.858 52.344 16.156 1 93.19 445 PRO B N 1
ATOM 7673 C CA . PRO B 1 445 ? 2.164 52.156 16.797 1 93.19 445 PRO B CA 1
ATOM 7674 C C . PRO B 1 445 ? 3.32 52.656 15.938 1 93.19 445 PRO B C 1
ATOM 7676 O O . PRO B 1 445 ? 3.434 52.312 14.766 1 93.19 445 PRO B O 1
ATOM 7679 N N . GLN B 1 446 ? 4.141 53.469 16.562 1 94.31 446 GLN B N 1
ATOM 7680 C CA . GLN B 1 446 ? 5.414 53.938 16 1 94.31 446 GLN B CA 1
ATOM 7681 C C . GLN B 1 446 ? 6.562 53.656 16.969 1 94.31 446 GLN B C 1
ATOM 7683 O O . GLN B 1 446 ? 6.578 54.156 18.094 1 94.31 446 GLN B O 1
ATOM 7688 N N . LYS B 1 447 ? 7.465 52.844 16.422 1 97.06 447 LYS B N 1
ATOM 7689 C CA . LYS B 1 447 ? 8.586 52.469 17.281 1 97.06 447 LYS B CA 1
ATOM 7690 C C . LYS B 1 447 ? 9.273 53.719 17.859 1 97.06 447 LYS B C 1
ATOM 7692 O O . LYS B 1 447 ? 9.562 54.656 17.125 1 97.06 447 LYS B O 1
ATOM 7697 N N . GLY B 1 448 ? 9.477 53.656 19.156 1 97.06 448 GLY B N 1
ATOM 7698 C CA . GLY B 1 448 ? 10.234 54.719 19.781 1 97.06 448 GLY B CA 1
ATOM 7699 C C . GLY B 1 448 ? 9.344 55.812 20.375 1 97.06 448 GLY B C 1
ATOM 7700 O O . GLY B 1 448 ? 9.82 56.688 21.109 1 97.06 448 GLY B O 1
ATOM 7701 N N . SER B 1 449 ? 8.102 55.812 20.141 1 96.12 449 SER B N 1
ATOM 7702 C CA . SER B 1 449 ? 7.188 56.844 20.641 1 96.12 449 SER B CA 1
ATOM 7703 C C . SER B 1 449 ? 6.57 56.406 21.969 1 96.12 449 SER B C 1
ATOM 7705 O O . SER B 1 449 ? 6.641 55.25 22.359 1 96.12 449 SER B O 1
ATOM 7707 N N . ALA B 1 450 ? 6.012 57.375 22.688 1 97.31 450 ALA B N 1
ATOM 7708 C CA . ALA B 1 450 ? 5.324 57.125 23.953 1 97.31 450 ALA B CA 1
ATOM 7709 C C . ALA B 1 450 ? 4.039 57.938 24.062 1 97.31 450 ALA B C 1
ATOM 7711 O O . ALA B 1 450 ? 4.039 59.156 23.781 1 97.31 450 ALA B O 1
ATOM 7712 N N . LEU B 1 451 ? 3.041 57.281 24.312 1 96.25 451 LEU B N 1
ATOM 7713 C CA . LEU B 1 451 ? 1.756 57.938 24.578 1 96.25 451 LEU B CA 1
ATOM 7714 C C . LEU B 1 451 ? 1.6 58.219 26.078 1 96.25 451 LEU B C 1
ATOM 7716 O O . LEU B 1 451 ? 1.808 57.312 26.906 1 96.25 451 LEU B O 1
ATOM 7720 N N . VAL B 1 452 ? 1.221 59.469 26.469 1 95.88 452 VAL B N 1
ATOM 7721 C CA . VAL B 1 452 ? 1.096 59.875 27.875 1 95.88 452 VAL B CA 1
ATOM 7722 C C . VAL B 1 452 ? -0.269 60.531 28.109 1 95.88 452 VAL B C 1
ATOM 7724 O O . VAL B 1 452 ? -0.689 61.406 27.344 1 95.88 452 VAL B O 1
ATOM 7727 N N . TRP B 1 453 ? -0.896 60.094 29.125 1 93.69 453 TRP B N 1
ATOM 7728 C CA . TRP B 1 453 ? -2.156 60.719 29.5 1 93.69 453 TRP B CA 1
ATOM 7729 C C . TRP B 1 453 ? -2.369 60.688 31 1 93.69 453 TRP B C 1
ATOM 7731 O O . TRP B 1 453 ? -1.828 59.812 31.688 1 93.69 453 TRP B O 1
ATOM 7741 N N . ARG B 1 454 ? -3.125 61.562 31.5 1 91.56 454 ARG B N 1
ATOM 7742 C CA . ARG B 1 454 ? -3.428 61.625 32.906 1 91.56 454 ARG B CA 1
ATOM 7743 C C . ARG B 1 454 ? -4.777 61 33.219 1 91.56 454 ARG B C 1
ATOM 7745 O O . ARG B 1 454 ? -5.797 61.375 32.656 1 91.56 454 ARG B O 1
ATOM 7752 N N . ASN B 1 455 ? -4.805 60.156 34.188 1 92.69 455 ASN B N 1
ATOM 7753 C CA . ASN B 1 455 ? -6.008 59.406 34.531 1 92.69 455 ASN B CA 1
ATOM 7754 C C . ASN B 1 455 ? -6.883 60.156 35.531 1 92.69 455 ASN B C 1
ATOM 7756 O O . ASN B 1 455 ? -8.086 59.938 35.625 1 92.69 455 ASN B O 1
ATOM 7760 N N . LEU B 1 456 ? -6.223 61.031 36.25 1 89.31 456 LEU B N 1
ATOM 7761 C CA . LEU B 1 456 ? -6.93 61.781 37.281 1 89.31 456 LEU B CA 1
ATOM 7762 C C . LEU B 1 456 ? -6.922 63.281 36.969 1 89.31 456 LEU B C 1
ATOM 7764 O O . LEU B 1 456 ? -5.973 63.781 36.344 1 89.31 456 LEU B O 1
ATOM 7768 N N . ASP B 1 457 ? -7.93 63.938 37.344 1 83.19 457 ASP B N 1
ATOM 7769 C CA . ASP B 1 457 ? -7.961 65.375 37.125 1 83.19 457 ASP B CA 1
ATOM 7770 C C . ASP B 1 457 ? -7.199 66.125 38.219 1 83.19 457 ASP B C 1
ATOM 7772 O O . ASP B 1 457 ? -6.477 65.5 39 1 83.19 457 ASP B O 1
ATOM 7776 N N . HIS B 1 458 ? -7.305 67.438 38.219 1 79.62 458 HIS B N 1
ATOM 7777 C CA . HIS B 1 458 ? -6.551 68.312 39.156 1 79.62 458 HIS B CA 1
ATOM 7778 C C . HIS B 1 458 ? -7 68.062 40.594 1 79.62 458 HIS B C 1
ATOM 7780 O O . HIS B 1 458 ? -6.238 68.312 41.531 1 79.62 458 HIS B O 1
ATOM 7786 N N . SER B 1 459 ? -8.258 67.562 40.688 1 79.12 459 SER B N 1
ATOM 7787 C CA . SER B 1 459 ? -8.781 67.25 42.031 1 79.12 459 SER B CA 1
ATOM 7788 C C . SER B 1 459 ? -8.531 65.75 42.406 1 79.12 459 SER B C 1
ATOM 7790 O O . SER B 1 459 ? -9.117 65.25 43.344 1 79.12 459 SER B O 1
ATOM 7792 N N . LEU B 1 460 ? -7.805 65.125 41.594 1 82.12 460 LEU B N 1
ATOM 7793 C CA . LEU B 1 460 ? -7.398 63.75 41.812 1 82.12 460 LEU B CA 1
ATOM 7794 C C . LEU B 1 460 ? -8.602 62.812 41.719 1 82.12 460 LEU B C 1
ATOM 7796 O O . LEU B 1 460 ? -8.672 61.812 42.438 1 82.12 460 LEU B O 1
ATOM 7800 N N . GLN B 1 461 ? -9.609 63.219 40.969 1 82.38 461 GLN B N 1
ATOM 7801 C CA . GLN B 1 461 ? -10.758 62.375 40.656 1 82.38 461 GLN B CA 1
ATOM 7802 C C . GLN B 1 461 ? -10.602 61.688 39.312 1 82.38 461 GLN B C 1
ATOM 7804 O O . GLN B 1 461 ? -10.102 62.281 38.375 1 82.38 461 GLN B O 1
ATOM 7809 N N . PRO B 1 462 ? -11.102 60.469 39.312 1 81.94 462 PRO B N 1
ATOM 7810 C CA . PRO B 1 462 ? -10.938 59.719 38.062 1 81.94 462 PRO B CA 1
ATOM 7811 C C . PRO B 1 462 ? -11.789 60.281 36.938 1 81.94 462 PRO B C 1
ATOM 7813 O O . PRO B 1 462 ? -12.906 60.75 37.156 1 81.94 462 PRO B O 1
ATOM 7816 N N . LYS B 1 463 ? -11.188 60.312 35.75 1 72.75 463 LYS B N 1
ATOM 7817 C CA . LYS B 1 463 ? -11.883 60.656 34.5 1 72.75 463 LYS B CA 1
ATOM 7818 C C . LYS B 1 463 ? -12.312 59.406 33.75 1 72.75 463 LYS B C 1
ATOM 7820 O O . LYS B 1 463 ? -11.984 59.25 32.562 1 72.75 463 LYS B O 1
ATOM 7825 N N . GLU B 1 464 ? -13.039 58.594 34.312 1 65.5 464 GLU B N 1
ATOM 7826 C CA . GLU B 1 464 ? -13.227 57.219 33.875 1 65.5 464 GLU B CA 1
ATOM 7827 C C . GLU B 1 464 ? -13.836 57.125 32.469 1 65.5 464 GLU B C 1
ATOM 7829 O O . GLU B 1 464 ? -13.336 56.406 31.625 1 65.5 464 GLU B O 1
ATOM 7834 N N . ASP B 1 465 ? -14.742 57.938 32.188 1 74 465 ASP B N 1
ATOM 7835 C CA . ASP B 1 465 ? -15.5 57.719 30.969 1 74 465 ASP B CA 1
ATOM 7836 C C . ASP B 1 465 ? -14.703 58.188 29.75 1 74 465 ASP B C 1
ATOM 7838 O O . ASP B 1 465 ? -14.797 57.594 28.672 1 74 465 ASP B O 1
ATOM 7842 N N . LEU B 1 466 ? -13.734 59.094 29.969 1 79.5 466 LEU B N 1
ATOM 7843 C CA . LEU B 1 466 ? -13.086 59.688 28.812 1 79.5 466 LEU B CA 1
ATOM 7844 C C . LEU B 1 466 ? -11.82 58.938 28.438 1 79.5 466 LEU B C 1
ATOM 7846 O O . LEU B 1 466 ? -11.336 59.031 27.312 1 79.5 466 LEU B O 1
ATOM 7850 N N . LEU B 1 467 ? -11.352 58.125 29.328 1 89.06 467 LEU B N 1
ATOM 7851 C CA . LEU B 1 467 ? -10.023 57.562 29.078 1 89.06 467 LEU B CA 1
ATOM 7852 C C . LEU B 1 467 ? -10.094 56.062 28.875 1 89.06 467 LEU B C 1
ATOM 7854 O O . LEU B 1 467 ? -9.07 55.375 28.922 1 89.06 467 LEU B O 1
ATOM 7858 N N . GLN B 1 468 ? -11.312 55.625 28.609 1 90.06 468 GLN B N 1
ATOM 7859 C CA . GLN B 1 468 ? -11.43 54.25 28.188 1 90.06 468 GLN B CA 1
ATOM 7860 C C . GLN B 1 468 ? -10.688 54 26.859 1 90.06 468 GLN B C 1
ATOM 7862 O O . GLN B 1 468 ? -10.836 54.781 25.922 1 90.06 468 GLN B O 1
ATOM 7867 N N . HIS B 1 469 ? -9.844 52.906 26.844 1 90.88 469 HIS B N 1
ATOM 7868 C CA . HIS B 1 469 ? -9.047 52.719 25.641 1 90.88 469 HIS B CA 1
ATOM 7869 C C . HIS B 1 469 ? -8.938 51.219 25.312 1 90.88 469 HIS B C 1
ATOM 7871 O O . HIS B 1 469 ? -9.25 50.375 26.141 1 90.88 469 HIS B O 1
ATOM 7877 N N . LEU B 1 470 ? -8.633 50.969 24.078 1 91.12 470 LEU B N 1
ATOM 7878 C CA . LEU B 1 470 ? -8.57 49.656 23.484 1 91.12 470 LEU B CA 1
ATOM 7879 C C . LEU B 1 470 ? -7.305 49.5 22.641 1 91.12 470 LEU B C 1
ATOM 7881 O O . LEU B 1 470 ? -6.883 50.438 21.969 1 91.12 470 LEU B O 1
ATOM 7885 N N . SER B 1 471 ? -6.605 48.375 22.859 1 93.25 471 SER B N 1
ATOM 7886 C CA . SER B 1 471 ? -5.605 48 21.875 1 93.25 471 SER B CA 1
ATOM 7887 C C . SER B 1 471 ? -6.219 47.094 20.781 1 93.25 471 SER B C 1
ATOM 7889 O O . SER B 1 471 ? -6.59 45.969 21.047 1 93.25 471 SER B O 1
ATOM 7891 N N . CYS B 1 472 ? -6.301 47.562 19.609 1 93.06 472 CYS B N 1
ATOM 7892 C CA . CYS B 1 472 ? -6.949 46.875 18.5 1 93.06 472 CYS B CA 1
ATOM 7893 C C . CYS B 1 472 ? -6.172 45.625 18.109 1 93.06 472 CYS B C 1
ATOM 7895 O O . CYS B 1 472 ? -4.961 45.562 18.328 1 93.06 472 CYS B O 1
ATOM 7897 N N . PRO B 1 473 ? -6.895 44.688 17.453 1 92.75 473 PRO B N 1
ATOM 7898 C CA . PRO B 1 473 ? -6.219 43.438 17.031 1 92.75 473 PRO B CA 1
ATOM 7899 C C . PRO B 1 473 ? -5.109 43.688 16.016 1 92.75 473 PRO B C 1
ATOM 7901 O O . PRO B 1 473 ? -5.273 44.5 15.109 1 92.75 473 PRO B O 1
ATOM 7904 N N . VAL B 1 474 ? -3.996 43 16.297 1 92.25 474 VAL B N 1
ATOM 7905 C CA . VAL B 1 474 ? -2.928 42.969 15.305 1 92.25 474 VAL B CA 1
ATOM 7906 C C . VAL B 1 474 ? -3.344 42.125 14.117 1 92.25 474 VAL B C 1
ATOM 7908 O O . VAL B 1 474 ? -3.799 40.969 14.289 1 92.25 474 VAL B O 1
ATOM 7911 N N . ILE B 1 475 ? -3.291 42.625 12.922 1 91.75 475 ILE B N 1
ATOM 7912 C CA . ILE B 1 475 ? -3.654 41.844 11.742 1 91.75 475 ILE B CA 1
ATOM 7913 C C . ILE B 1 475 ? -2.432 41.062 11.227 1 91.75 475 ILE B C 1
ATOM 7915 O O . ILE B 1 475 ? -2.443 39.844 11.141 1 91.75 475 ILE B O 1
ATOM 7919 N N . VAL B 1 476 ? -1.371 41.844 10.914 1 88 476 VAL B N 1
ATOM 7920 C CA . VAL B 1 476 ? -0.13 41.219 10.461 1 88 476 VAL B CA 1
ATOM 7921 C C . VAL B 1 476 ? 1.03 41.688 11.336 1 88 476 VAL B C 1
ATOM 7923 O O . VAL B 1 476 ? 1.215 42.875 11.562 1 88 476 VAL B O 1
ATOM 7926 N N . GLY B 1 477 ? 1.757 40.656 11.891 1 84.31 477 GLY B N 1
ATOM 7927 C CA . GLY B 1 477 ? 2.891 40.969 12.75 1 84.31 477 GLY B CA 1
ATOM 7928 C C . GLY B 1 477 ? 2.594 40.781 14.227 1 84.31 477 GLY B C 1
ATOM 7929 O O . GLY B 1 477 ? 1.763 39.938 14.602 1 84.31 477 GLY B O 1
ATOM 7930 N N . SER B 1 478 ? 3.408 41.469 15.07 1 87.94 478 SER B N 1
ATOM 7931 C CA . SER B 1 478 ? 3.246 41.5 16.516 1 87.94 478 SER B CA 1
ATOM 7932 C C . SER B 1 478 ? 3.436 42.906 17.078 1 87.94 478 SER B C 1
ATOM 7934 O O . SER B 1 478 ? 4.047 43.75 16.438 1 87.94 478 SER B O 1
ATOM 7936 N N . LYS B 1 479 ? 2.891 43.125 18.172 1 92.75 479 LYS B N 1
ATOM 7937 C CA . LYS B 1 479 ? 2.975 44.438 18.828 1 92.75 479 LYS B CA 1
ATOM 7938 C C . LYS B 1 479 ? 3.555 44.312 20.234 1 92.75 479 LYS B C 1
ATOM 7940 O O . LYS B 1 479 ? 3.15 43.438 21 1 92.75 479 LYS B O 1
ATOM 7945 N N . TRP B 1 480 ? 4.59 45.094 20.453 1 95.31 480 TRP B N 1
ATOM 7946 C CA . TRP B 1 480 ? 5.215 45.156 21.766 1 95.31 480 TRP B CA 1
ATOM 7947 C C . TRP B 1 480 ? 5.035 46.562 22.359 1 95.31 480 TRP B C 1
ATOM 7949 O O . TRP B 1 480 ? 5.359 47.562 21.734 1 95.31 480 TRP B O 1
ATOM 7959 N N . THR B 1 481 ? 4.531 46.562 23.562 1 97.38 481 THR B N 1
ATOM 7960 C CA . THR B 1 481 ? 4.387 47.812 24.266 1 97.38 481 THR B CA 1
ATOM 7961 C C . THR B 1 481 ? 4.938 47.719 25.688 1 97.38 481 THR B C 1
ATOM 7963 O O . THR B 1 481 ? 5.047 46.625 26.234 1 97.38 481 THR B O 1
ATOM 7966 N N . LEU B 1 482 ? 5.41 48.781 26.188 1 97.44 482 LEU B N 1
ATOM 7967 C CA . LEU B 1 482 ? 5.871 48.938 27.562 1 97.44 482 LEU B CA 1
ATOM 7968 C C . LEU B 1 482 ? 5.051 50 28.297 1 97.44 482 LEU B C 1
ATOM 7970 O O . LEU B 1 482 ? 4.953 51.125 27.844 1 97.44 482 LEU B O 1
ATOM 7974 N N . VAL B 1 483 ? 4.469 49.625 29.391 1 97.44 483 VAL B N 1
ATOM 7975 C CA . VAL B 1 483 ? 3.574 50.531 30.109 1 97.44 483 VAL B CA 1
ATOM 7976 C C . VAL B 1 483 ? 4.188 50.906 31.469 1 97.44 483 VAL B C 1
ATOM 7978 O O . VAL B 1 483 ? 4.746 50.062 32.156 1 97.44 483 VAL B O 1
ATOM 7981 N N . LYS B 1 484 ? 4.129 52.156 31.812 1 97.06 484 LYS B N 1
ATOM 7982 C CA . LYS B 1 484 ? 4.512 52.719 33.125 1 97.06 484 LYS B CA 1
ATOM 7983 C C . LYS B 1 484 ? 3.365 53.5 33.719 1 97.06 484 LYS B C 1
ATOM 7985 O O . LYS B 1 484 ? 2.758 54.344 33.062 1 97.06 484 LYS B O 1
ATOM 7990 N N . TRP B 1 485 ? 3.104 53.25 34.969 1 96.44 485 TRP B N 1
ATOM 7991 C CA . TRP B 1 485 ? 2.111 54.031 35.719 1 96.44 485 TRP B CA 1
ATOM 7992 C C . TRP B 1 485 ? 2.764 54.812 36.844 1 96.44 485 TRP B C 1
ATOM 7994 O O . TRP B 1 485 ? 3.584 54.25 37.594 1 96.44 485 TRP B O 1
ATOM 8004 N N . LEU B 1 486 ? 2.447 56.062 36.938 1 95.88 486 LEU B N 1
ATOM 8005 C CA . LEU B 1 486 ? 2.826 56.875 38.062 1 95.88 486 LEU B CA 1
ATOM 8006 C C . LEU B 1 486 ? 1.634 57.125 39 1 95.88 486 LEU B C 1
ATOM 8008 O O . LEU B 1 486 ? 0.538 57.438 38.531 1 95.88 486 LEU B O 1
ATOM 8012 N N . HIS B 1 487 ? 1.857 57.031 40.281 1 95.19 487 HIS B N 1
ATOM 8013 C CA . HIS B 1 487 ? 0.755 57.031 41.219 1 95.19 487 HIS B CA 1
ATOM 8014 C C . HIS B 1 487 ? 0.595 58.406 41.844 1 95.19 487 HIS B C 1
ATOM 8016 O O . HIS B 1 487 ? 1.525 59.219 41.844 1 95.19 487 HIS B O 1
ATOM 8022 N N . GLU B 1 488 ? -0.492 58.688 42.406 1 92.88 488 GLU B N 1
ATOM 8023 C CA . GLU B 1 488 ? -0.865 60.031 42.844 1 92.88 488 GLU B CA 1
ATOM 8024 C C . GLU B 1 488 ? -0.189 60.375 44.188 1 92.88 488 GLU B C 1
ATOM 8026 O O . GLU B 1 488 ? 0.276 61.5 44.375 1 92.88 488 GLU B O 1
ATOM 8031 N N . ARG B 1 489 ? 0.043 59.438 45.094 1 90.81 489 ARG B N 1
ATOM 8032 C CA . ARG B 1 489 ? 0.464 59.781 46.469 1 90.81 489 ARG B CA 1
ATOM 8033 C C . ARG B 1 489 ? 1.933 60.188 46.5 1 90.81 489 ARG B C 1
ATOM 8035 O O . ARG B 1 489 ? 2.297 61.156 47.156 1 90.81 489 ARG B O 1
ATOM 8042 N N . PRO B 1 490 ? 2.699 59.562 45.812 1 90.62 490 PRO B N 1
ATOM 8043 C CA . PRO B 1 490 ? 4.102 59.969 45.812 1 90.62 490 PRO B CA 1
ATOM 8044 C C . PRO B 1 490 ? 4.285 61.406 45.25 1 90.62 490 PRO B C 1
ATOM 8046 O O . PRO B 1 490 ? 5.309 62.031 45.5 1 90.62 490 PRO B O 1
ATOM 8049 N N . GLN B 1 491 ? 3.398 61.844 44.5 1 89.19 491 GLN B N 1
ATOM 8050 C CA . GLN B 1 491 ? 3.523 63.156 43.875 1 89.19 491 GLN B CA 1
ATOM 8051 C C . GLN B 1 491 ? 3.131 64.25 44.844 1 89.19 491 GLN B C 1
ATOM 8053 O O . GLN B 1 491 ? 3.426 65.438 44.625 1 89.19 491 GLN B O 1
ATOM 8058 N N . MET B 1 492 ? 2.377 64 45.812 1 80.44 492 MET B N 1
ATOM 8059 C CA . MET B 1 492 ? 1.897 65 46.812 1 80.44 492 MET B CA 1
ATOM 8060 C C . MET B 1 492 ? 3.051 65.5 47.625 1 80.44 492 MET B C 1
ATOM 8062 O O . MET B 1 492 ? 3.031 66.688 48.031 1 80.44 492 MET B O 1
ATOM 8066 N N . PHE B 1 493 ? 4.02 64.75 48 1 64.25 493 PHE B N 1
ATOM 8067 C CA . PHE B 1 493 ? 5.09 65.125 48.875 1 64.25 493 PHE B CA 1
ATOM 8068 C C . PHE B 1 493 ? 6.203 65.812 48.094 1 64.25 493 PHE B C 1
ATOM 8070 O O . PHE B 1 493 ? 7.105 66.438 48.688 1 64.25 493 PHE B O 1
ATOM 8077 N N . SER B 1 494 ? 6.316 65.75 46.844 1 57.56 494 SER B N 1
ATOM 8078 C CA . SER B 1 494 ? 7.438 66.312 46.062 1 57.56 494 SER B CA 1
ATOM 8079 C C . SER B 1 494 ? 7.168 67.75 45.656 1 57.56 494 SER B C 1
ATOM 8081 O O . SER B 1 494 ? 8.008 68.375 45 1 57.56 494 SER B O 1
ATOM 8083 N N . ARG B 1 495 ? 6.059 68.312 45.844 1 49.53 495 ARG B N 1
ATOM 8084 C CA . ARG B 1 495 ? 5.914 69.75 45.438 1 49.53 495 ARG B CA 1
ATOM 8085 C C . ARG B 1 495 ? 6.668 70.625 46.406 1 49.53 495 ARG B C 1
ATOM 8087 O O . ARG B 1 495 ? 6.59 70.5 47.625 1 49.53 495 ARG B O 1
ATOM 8094 N N . PRO B 1 496 ? 7.711 71.25 45.844 1 44.06 496 PRO B N 1
ATOM 8095 C CA . PRO B 1 496 ? 8.398 72.188 46.719 1 44.06 496 PRO B CA 1
ATOM 8096 C C . PRO B 1 496 ? 7.434 73.125 47.5 1 44.06 496 PRO B C 1
ATOM 8098 O O . PRO B 1 496 ? 6.398 73.5 46.938 1 44.06 496 PRO B O 1
ATOM 8101 N N . CYS B 1 497 ? 7.332 72.938 48.719 1 39.5 497 CYS B N 1
ATOM 8102 C CA . CYS B 1 497 ? 6.746 74 49.531 1 39.5 497 CYS B CA 1
ATOM 8103 C C . CYS B 1 497 ? 7.336 75.375 49.125 1 39.5 497 CYS B C 1
ATOM 8105 O O . CYS B 1 497 ? 8.531 75.625 49.344 1 39.5 497 CYS B O 1
ATOM 8107 N N . THR B 1 498 ? 7.117 75.875 48 1 36.41 498 THR B N 1
ATOM 8108 C CA . THR B 1 498 ? 7.543 77.312 47.812 1 36.41 498 THR B CA 1
ATOM 8109 C C . THR B 1 498 ? 7.234 78.125 49.031 1 36.41 498 THR B C 1
ATOM 8111 O O . THR B 1 498 ? 6.066 78.375 49.375 1 36.41 498 THR B O 1
ATOM 8114 N N . ASN B 1 499 ? 8.039 78.062 50 1 31.41 499 ASN B N 1
ATOM 8115 C CA . ASN B 1 499 ? 8 79.062 51.062 1 31.41 499 ASN B CA 1
ATOM 8116 C C . ASN B 1 499 ? 8.148 80.5 50.531 1 31.41 499 ASN B C 1
ATOM 8118 O O . ASN B 1 499 ? 8.227 81.438 51.312 1 31.41 499 ASN B O 1
ATOM 8122 N N . ASN B 1 500 ? 8.922 80.688 49.438 1 30.41 500 ASN B N 1
ATOM 8123 C CA . ASN B 1 500 ? 9.25 82.125 49.281 1 30.41 500 ASN B CA 1
ATOM 8124 C C . ASN B 1 500 ? 8.039 82.938 48.844 1 30.41 500 ASN B C 1
ATOM 8126 O O . ASN B 1 500 ? 7.883 83.25 47.688 1 30.41 500 ASN B O 1
ATOM 8130 N N . ARG B 1 501 ? 7 82.938 49.125 1 25.84 501 ARG B N 1
ATOM 8131 C CA . ARG B 1 501 ? 6.293 84.188 49.062 1 25.84 501 ARG B CA 1
ATOM 8132 C C . ARG B 1 501 ? 7.055 85.312 49.781 1 25.84 501 ARG B C 1
ATOM 8134 O O . ARG B 1 501 ? 7.453 85.125 50.938 1 25.84 501 ARG B O 1
ATOM 8141 N N . LYS B 1 502 ? 7.371 86.375 48.938 1 29.33 502 LYS B N 1
ATOM 8142 C CA . LYS B 1 502 ? 8 87.625 49.125 1 29.33 502 LYS B CA 1
ATOM 8143 C C . LYS B 1 502 ? 7.395 88.375 50.312 1 29.33 502 LYS B C 1
ATOM 8145 O O . LYS B 1 502 ? 6.191 88.688 50.344 1 29.33 502 LYS B O 1
ATOM 8150 N N . LEU B 1 503 ? 7.555 88.5 51.562 1 22.34 503 LEU B N 1
ATOM 8151 C CA . LEU B 1 503 ? 7.062 89.812 52.031 1 22.34 503 LEU B CA 1
ATOM 8152 C C . LEU B 1 503 ? 7.66 90.938 51.219 1 22.34 503 LEU B C 1
ATOM 8154 O O . LEU B 1 503 ? 8.883 91.125 51.156 1 22.34 503 LEU B O 1
ATOM 8158 N N . LYS B 1 504 ? 7.422 91.5 50.062 1 26.86 504 LYS B N 1
ATOM 8159 C CA . LYS B 1 504 ? 7.801 92.875 50.344 1 26.86 504 LYS B CA 1
ATOM 8160 C C . LYS B 1 504 ? 7.18 93.375 51.656 1 26.86 504 LYS B C 1
ATOM 8162 O O . LYS B 1 504 ? 6.238 92.75 52.156 1 26.86 504 LYS B O 1
ATOM 8167 N N . ALA B 1 505 ? 7.277 94.812 52.062 1 23.64 505 ALA B N 1
ATOM 8168 C CA . ALA B 1 505 ? 6.812 96.188 52.312 1 23.64 505 ALA B CA 1
ATOM 8169 C C . ALA B 1 505 ? 5.363 96.312 51.875 1 23.64 505 ALA B C 1
ATOM 8171 O O . ALA B 1 505 ? 4.852 97.438 51.812 1 23.64 505 ALA B O 1
ATOM 8172 N N . HIS B 1 506 ? 4.469 95.5 51.625 1 19.41 506 HIS B N 1
ATOM 8173 C CA . HIS B 1 506 ? 3.121 95.75 52.125 1 19.41 506 HIS B CA 1
ATOM 8174 C C . HIS B 1 506 ? 3.098 95.812 53.656 1 19.41 506 HIS B C 1
ATOM 8176 O O . HIS B 1 506 ? 2.635 94.875 54.312 1 19.41 506 HIS B O 1
ATOM 8182 N N . ASN B 1 507 ? 4.254 96.438 54.375 1 21.11 507 ASN B N 1
ATOM 8183 C CA . ASN B 1 507 ? 3.777 97.188 55.531 1 21.11 507 ASN B CA 1
ATOM 8184 C C . ASN B 1 507 ? 2.83 98.312 55.094 1 21.11 507 ASN B C 1
ATOM 8186 O O . ASN B 1 507 ? 3.221 99.5 55.062 1 21.11 507 ASN B O 1
ATOM 8190 N N . GLN B 1 508 ? 2.158 98.312 54 1 21.56 508 GLN B N 1
ATOM 8191 C CA . GLN B 1 508 ? 1.59 99.625 53.969 1 21.56 508 GLN B CA 1
ATOM 8192 C C . GLN B 1 508 ? 0.99 100 55.312 1 21.56 508 GLN B C 1
ATOM 8194 O O . GLN B 1 508 ? 0.236 99.25 55.906 1 21.56 508 GLN B O 1
ATOM 8199 N N . SER B 1 509 ? 1.929 100.75 56.219 1 20.69 509 SER B N 1
ATOM 8200 C CA . SER B 1 509 ? 1.393 101.625 57.219 1 20.69 509 SER B CA 1
ATOM 8201 C C . SER B 1 509 ? 0.081 102.25 56.75 1 20.69 509 SER B C 1
ATOM 8203 O O . SER B 1 509 ? -0.017 102.75 55.625 1 20.69 509 SER B O 1
ATOM 8205 N N . MET B 1 510 ? -0.92 101.688 57.094 1 16.2 510 MET B N 1
ATOM 8206 C CA . MET B 1 510 ? -2.133 102.312 57.594 1 16.2 510 MET B CA 1
ATOM 8207 C C . MET B 1 510 ? -1.805 103.625 58.375 1 16.2 510 MET B C 1
ATOM 8209 O O . MET B 1 510 ? -1.468 103.562 59.562 1 16.2 510 MET B O 1
ATOM 8213 N N . LYS B 1 511 ? -0.692 104.438 57.688 1 23.66 511 LYS B N 1
ATOM 8214 C CA . LYS B 1 511 ? -1.21 105.812 57.844 1 23.66 511 LYS B CA 1
ATOM 8215 C C . LYS B 1 511 ? -2.504 106 57.062 1 23.66 511 LYS B C 1
ATOM 8217 O O . LYS B 1 511 ? -2.475 106.188 55.844 1 23.66 511 LYS B O 1
ATOM 8222 N N . LEU B 1 512 ? -3.262 104.875 56.719 1 18.12 512 LEU B N 1
ATOM 8223 C CA . LEU B 1 512 ? -4.41 105.375 56.031 1 18.12 512 LEU B CA 1
ATOM 8224 C C . LEU B 1 512 ? -4.836 106.75 56.625 1 18.12 512 LEU B C 1
ATOM 8226 O O . LEU B 1 512 ? -4.82 106.875 57.844 1 18.12 512 LEU B O 1
ATOM 8230 N N . LYS B 1 513 ? -4.867 107.75 55.812 1 20.5 513 LYS B N 1
ATOM 8231 C CA . LYS B 1 513 ? -5.578 109 55.844 1 20.5 513 LYS B CA 1
ATOM 8232 C C . LYS B 1 513 ? -6.836 108.938 56.719 1 20.5 513 LYS B C 1
ATOM 8234 O O . LYS B 1 513 ? -7.516 107.875 56.719 1 20.5 513 LYS B O 1
ATOM 8239 N N . ALA B 1 514 ? -6.805 109.75 57.562 1 18.77 514 ALA B N 1
ATOM 8240 C CA . ALA B 1 514 ? -7.637 110.875 58.062 1 18.77 514 ALA B CA 1
ATOM 8241 C C . ALA B 1 514 ? -8.812 111.125 57.125 1 18.77 514 ALA B C 1
ATOM 8243 O O . ALA B 1 514 ? -8.641 111.125 55.906 1 18.77 514 ALA B O 1
ATOM 8244 N N . LEU B 1 515 ? -9.93 110.688 57.531 1 17.08 515 LEU B N 1
ATOM 8245 C CA . LEU B 1 515 ? -11.273 111.25 57.25 1 17.08 515 LEU B CA 1
ATOM 8246 C C . LEU B 1 515 ? -11.211 112.625 56.656 1 17.08 515 LEU B C 1
ATOM 8248 O O . LEU B 1 515 ? -12.242 113.25 56.406 1 17.08 515 LEU B O 1
ATOM 8252 N N . ASN B 1 516 ? -9.891 113.312 56.5 1 17.17 516 ASN B N 1
ATOM 8253 C CA . ASN B 1 516 ? -10.266 114.625 56.062 1 17.17 516 ASN B CA 1
ATOM 8254 C C . ASN B 1 516 ? -10.672 114.625 54.594 1 17.17 516 ASN B C 1
ATOM 8256 O O . ASN B 1 516 ? -9.914 114.188 53.75 1 17.17 516 ASN B O 1
ATOM 8260 N N . LYS B 1 517 ? -11.781 114.938 54.469 1 14.43 517 LYS B N 1
ATOM 8261 C CA . LYS B 1 517 ? -12.188 116.25 53.906 1 14.43 517 LYS B CA 1
ATOM 8262 C C . LYS B 1 517 ? -11.273 117.375 54.375 1 14.43 517 LYS B C 1
ATOM 8264 O O . LYS B 1 517 ? -10.938 117.438 55.562 1 14.43 517 LYS B O 1
#

InterPro domains:
  IPR006620 Prolyl 4-hydroxylase, alpha subunit [SM00702] (317-487)
  IPR011990 Tetratricopeptide-like helical domain superfamily [G3DSA:1.25.40.10] (129-250)
  IPR013547 Prolyl 4-hydroxylase, N-terminal [PF08336] (28-160)
  IPR045054 Prolyl 4-hydroxylase [PTHR10869] (129-493)

Sequence (1034 aa):
MFMILSICLTSLGLPGGLSEMTIDSAMSVAGMKGLVAMEGFLISQMENYTAALKNKIDLLESFLQEVQSKREISRSNPREFVAHPLNAFSLIRRLHEDWTQSELLMLNQVGLEHLESIKNVLDEAQPTDMDLNDAINGIIALQQFYNLQPGDIANGLLLGQQYNASLSTLDCQALANACMNTNFDKYALNWYKTAVEHYNDDRDGQVYREVFGFKLPDLYINYTSALISKGFEGTAWNLLRDVSDIDATLWSLRKAVYDVRKIGIPDPTFPITPWIDVAGCQRVWPTRQHQSCHYEKNTSDFLRIAPLKVETLSVKPHIVLYHDVIYDSEISKVKNISLPSLRSPSRILRAEDHNLKLAKIREDPRSPLSLRIKDMTGEDVEEDTDLQIENYGICGFRFYHNDNLESQDQTAKLGDRLTSILFFMNDVALGGAFVFLNANLTIFPQKGSALVWRNLDHSLQPKEDLLQHLSCPVIVGSKWTLVKWLHERPQMFSRPCTNNRKLKAHNQSMKLKALNKMFMILSICLTSLGLPGGLSEMTIDSAMSVAGMKGLVAMEGFLISQMENYTAALKNKIDLLESFLQEVQSKREISRSNPREFVAHPLNAFSLIRRLHEDWTQSELLMLNQVGLEHLESIKNVLDEAQPTDMDLNDAINGIIALQQFYNLQPGDIANGLLLGQQYNASLSTLDCQALANACMNTNFDKYALNWYKTAVEHYNDDRDGQVYREVFGFKLPDLYINYTSALISKGFEGTAWNLLRDVSDIDATLWSLRKAVYDVRKIGIPDPTFPITPWIDVAGCQRVWPTRQHQSCHYEKNTSDFLRIAPLKVETLSVKPHIVLYHDVIYDSEISKVKNISLPSLRSPSRILRAEDHNLKLAKIREDPRSPLSLRIKDMTGEDVEEDTDLQIENYGICGFRFYHNDNLESQDQTAKLGDRLTSILFFMNDVALGGAFVFLNANLTIFPQKGSALVWRNLDHSLQPKEDLLQHLSCPVIVGSKWTLVKWLHERPQMFSRPCTNNRKLKAHNQSMKLKALNK

Radius of gyration: 53.89 Å; Cα contacts (8 Å, |Δi|>4): 1652; chains: 2; bounding box: 95×239×104 Å

Foldseek 3Di:
DPDPPPPCPPPPPPVPPPPPPVPVQCFFPVSVVVVVVLVVLLVVLVVVLVVFVVVLVVVLVVLVVVVVVLCPVCVVPVPVQCVDPVSVVVVVCCVVPVVVVNVVSVVDRTSVVSVVVNVVSCVPRNDDPVSVLQVLVLVVQLCQQAVDFLLCVQQQNRLNDRDPHHHALVRLQVSLVSCVVVVVLVNNLRSLVNSLVRDDCVVCVPCCCPPVVDDSVVSLVVNLVSCVVQPNLVVSLVVLVVCCVVDVVSVVVSVVSVVVDDPPDHRDDPPPDRPLSRCQQNVVFPLDDPWDFDFDQPLDVVCVVPTWTKTFSDVVQTKIKTAQLADLVRLVVVCVVFVVVWDDDPPPVPQPWGQKTKGKDFAACPDSSNVSVCSVPVFRCHVFGIKMKMKATASTKHAWDAQWDDPVPADPQFGIFFKKKKAWQDFAPDTFWKAFSQSSHTHGGDHNMMMMTTQADPVRHGPGNRRTMMGGTRHGDMTMMMMTTHGDRRRVPPPPPPPPPPPPPDPPDPDDDDDDD/DPPPPPPCPPPPPPVPPPPPPVVPACFFPVRVVVVVVLVVLLVVLVVVLVVFVVVLVVVLVVLVVVVVVLCPVCVVPVPVQCVDPVSVVVVVCCVVPVVVVNVVSVVDRTSVVSVVVNVVSCVPRNGDPVSVLQVLVLVVQLCQQAVDFLLCVQQQNRLNDRDPHHHALVRLQVSLVSCVVVVVLVNNLRSLVNSLVRDDCVVCVPCCCPPVVHDSVVSLVVNLVSCVVQPNLVVSLVVLVVCVVVDVVSVVVSVVSVVVDDPPDHRDDPPPPRPLSRCQQNVVQPLPDDDDFDFDQPLDVVCVVVTWTKGFSDVVQTKIKTAQLADLVRLVVVCVVFVVVWDDDDVPVPFPWGQKTKGKDFADCPDSSNVSVCSVPVFRCHVFGIKMKMKATASTKGAWDAQWDDPVPADPQFGIFFKKKKAWQDFAPDTFWKGFSQSSHTHHGDHNMMMMTTQADPVRHGPGNRRTMMGGTRHGDMTMMMMTTHGDRRRVPPPPPPPPPDPDPVVPPVCVDDPDD